Protein AF-0000000075240160 (afdb_homodimer)

Structure (mmCIF, N/CA/C/O backbone):
data_AF-0000000075240160-model_v1
#
loop_
_entity.id
_entity.type
_entity.pdbx_description
1 polymer 'Glycosyltransferase family 92 protein'
#
loop_
_atom_site.group_PDB
_atom_site.id
_atom_site.type_symbol
_atom_site.label_atom_id
_atom_site.label_alt_id
_atom_site.label_comp_id
_atom_site.label_asym_id
_atom_site.label_entity_id
_atom_site.label_seq_id
_atom_site.pdbx_PDB_ins_code
_atom_site.Cartn_x
_atom_site.Cartn_y
_atom_site.Cartn_z
_atom_site.occupancy
_atom_site.B_iso_or_equiv
_atom_site.auth_seq_id
_atom_site.auth_comp_id
_atom_site.auth_asym_id
_atom_site.auth_atom_id
_atom_site.pdbx_PDB_model_num
ATOM 1 N N . MET A 1 1 ? 2.281 50.344 26.359 1 21.11 1 MET A N 1
ATOM 2 C CA . MET A 1 1 ? 1.507 49.406 25.547 1 21.11 1 MET A CA 1
ATOM 3 C C . MET A 1 1 ? 1.684 49.688 24.062 1 21.11 1 MET A C 1
ATOM 5 O O . MET A 1 1 ? 1.026 50.594 23.516 1 21.11 1 MET A O 1
ATOM 9 N N . THR A 1 2 ? 2.992 49.781 23.562 1 32.53 2 THR A N 1
ATOM 10 C CA . THR A 1 2 ? 3.457 50.438 22.344 1 32.53 2 THR A CA 1
ATOM 11 C C . THR A 1 2 ? 2.729 49.875 21.125 1 32.53 2 THR A C 1
ATOM 13 O O . THR A 1 2 ? 2.338 48.719 21.094 1 32.53 2 THR A O 1
ATOM 16 N N . VAL A 1 3 ? 1.989 50.719 20.422 1 35.59 3 VAL A N 1
ATOM 17 C CA . VAL A 1 3 ? 1.329 50.531 19.141 1 35.59 3 VAL A CA 1
ATOM 18 C C . VAL A 1 3 ? 2.23 49.719 18.219 1 35.59 3 VAL A C 1
ATOM 20 O O . VAL A 1 3 ? 3.318 50.156 17.844 1 35.59 3 VAL A O 1
ATOM 23 N N . SER A 1 4 ? 2.377 48.438 18.391 1 40.69 4 SER A N 1
ATOM 24 C CA . SER A 1 4 ? 3.287 47.656 17.547 1 40.69 4 SER A CA 1
ATOM 25 C C . SER A 1 4 ? 3.217 48.125 16.094 1 40.69 4 SER A C 1
ATOM 27 O O . SER A 1 4 ? 2.131 48.406 15.586 1 40.69 4 SER A O 1
ATOM 29 N N . GLU A 1 5 ? 4.082 48.875 15.586 1 48.81 5 GLU A N 1
ATOM 30 C CA . GLU A 1 5 ? 4.285 49.219 14.18 1 48.81 5 GLU A CA 1
ATOM 31 C C . GLU A 1 5 ? 3.777 48.125 13.258 1 48.81 5 GLU A C 1
ATOM 33 O O . GLU A 1 5 ? 4.062 46.938 13.477 1 48.81 5 GLU A O 1
ATOM 38 N N . LYS A 1 6 ? 2.676 48.344 12.523 1 59.94 6 LYS A N 1
ATOM 39 C CA . LYS A 1 6 ? 1.872 47.5 11.656 1 59.94 6 LYS A CA 1
ATOM 40 C C . LYS A 1 6 ? 2.758 46.625 10.766 1 59.94 6 LYS A C 1
ATOM 42 O O . LYS A 1 6 ? 3.615 47.156 10.047 1 59.94 6 LYS A O 1
ATOM 47 N N . ASP A 1 7 ? 2.988 45.438 11.023 1 72.69 7 ASP A N 1
ATOM 48 C CA . ASP A 1 7 ? 3.648 44.469 10.133 1 72.69 7 ASP A CA 1
ATOM 49 C C . ASP A 1 7 ? 3.193 44.656 8.688 1 72.69 7 ASP A C 1
ATOM 51 O O . ASP A 1 7 ? 2.029 44.438 8.359 1 72.69 7 ASP A O 1
ATOM 55 N N . PRO A 1 8 ? 3.973 45.531 7.875 1 75.38 8 PRO A N 1
ATOM 56 C CA . PRO A 1 8 ? 3.578 45.844 6.5 1 75.38 8 PRO A CA 1
ATOM 57 C C . PRO A 1 8 ? 3.166 44.625 5.703 1 75.38 8 PRO A C 1
ATOM 59 O O . PRO A 1 8 ? 2.604 44.75 4.613 1 75.38 8 PRO A O 1
ATOM 62 N N . THR A 1 9 ? 3.467 43.562 6.203 1 82.81 9 THR A N 1
ATOM 63 C CA . THR A 1 9 ? 3.113 42.344 5.469 1 82.81 9 THR A CA 1
ATOM 64 C C . THR A 1 9 ? 1.707 41.906 5.836 1 82.81 9 THR A C 1
ATOM 66 O O . THR A 1 9 ? 1.184 40.938 5.238 1 82.81 9 THR A O 1
ATOM 69 N N . GLU A 1 10 ? 1.062 42.438 6.715 1 86.12 10 GLU A N 1
ATOM 70 C CA . GLU A 1 10 ? -0.274 42.031 7.148 1 86.12 10 GLU A CA 1
ATOM 71 C C . GLU A 1 10 ? -1.343 42.562 6.195 1 86.12 10 GLU A C 1
ATOM 73 O O . GLU A 1 10 ? -1.26 43.688 5.727 1 86.12 10 GLU A O 1
ATOM 78 N N . VAL A 1 11 ? -2.289 41.656 5.871 1 83.81 11 VAL A N 1
ATOM 79 C CA . VAL A 1 11 ? -3.41 42.062 5.023 1 83.81 11 VAL A CA 1
ATOM 80 C C . VAL A 1 11 ? -4.691 41.375 5.52 1 83.81 11 VAL A C 1
ATOM 82 O O . VAL A 1 11 ? -4.637 40.406 6.273 1 83.81 11 VAL A O 1
ATOM 85 N N . TYR A 1 12 ? -5.844 41.969 5.152 1 87.44 12 TYR A N 1
ATOM 86 C CA . TYR A 1 12 ? -7.141 41.375 5.477 1 87.44 12 TYR A CA 1
ATOM 87 C C . TYR A 1 12 ? -7.766 40.719 4.246 1 87.44 12 TYR A C 1
ATOM 89 O O . TYR A 1 12 ? -7.773 41.312 3.162 1 87.44 12 TYR A O 1
ATOM 97 N N . VAL A 1 13 ? -8.148 39.562 4.461 1 88.25 13 VAL A N 1
ATOM 98 C CA . VAL A 1 13 ? -8.648 38.812 3.322 1 88.25 13 VAL A CA 1
ATOM 99 C C . VAL A 1 13 ? -9.883 38 3.736 1 88.25 13 VAL A C 1
ATOM 101 O O . VAL A 1 13 ? -10.016 37.594 4.895 1 88.25 13 VAL A O 1
ATOM 104 N N . ASP A 1 14 ? -10.742 37.875 2.818 1 88.19 14 ASP A N 1
ATOM 105 C CA . ASP A 1 14 ? -11.891 37 3.012 1 88.19 14 ASP A CA 1
ATOM 106 C C . ASP A 1 14 ? -11.484 35.531 2.955 1 88.19 14 ASP A C 1
ATOM 108 O O . ASP A 1 14 ? -11 35.062 1.927 1 88.19 14 ASP A O 1
ATOM 112 N N . ILE A 1 15 ? -11.727 34.812 4.012 1 88.38 15 ILE A N 1
ATOM 113 C CA . ILE A 1 15 ? -11.305 33.406 4.09 1 88.38 15 ILE A CA 1
ATOM 114 C C . ILE A 1 15 ? -12.5 32.5 3.846 1 88.38 15 ILE A C 1
ATOM 116 O O . ILE A 1 15 ? -12.453 31.297 4.164 1 88.38 15 ILE A O 1
ATOM 120 N N . GLY A 1 16 ? -13.57 33.031 3.334 1 86.44 16 GLY A N 1
ATOM 121 C CA . GLY A 1 16 ? -14.766 32.25 3.018 1 86.44 16 GLY A CA 1
ATOM 122 C C . GLY A 1 16 ? -15.992 32.719 3.77 1 86.44 16 GLY A C 1
ATOM 123 O O . GLY A 1 16 ? -15.906 33.094 4.945 1 86.44 16 GLY A O 1
ATOM 124 N N . GLY A 1 17 ? -17.172 32.812 3.16 1 80.69 17 GLY A N 1
ATOM 125 C CA . GLY A 1 17 ? -18.453 33.156 3.758 1 80.69 17 GLY A CA 1
ATOM 126 C C . GLY A 1 17 ? -18.516 34.625 4.219 1 80.69 17 GLY A C 1
ATOM 127 O O . GLY A 1 17 ? -19.172 34.938 5.211 1 80.69 17 GLY A O 1
ATOM 128 N N . GLY A 1 18 ? -17.734 35.438 3.641 1 80.06 18 GLY A N 1
ATOM 129 C CA . GLY A 1 18 ? -17.719 36.844 4.016 1 80.06 18 GLY A CA 1
ATOM 130 C C . GLY A 1 18 ? -16.922 37.094 5.281 1 80.06 18 GLY A C 1
ATOM 131 O O . GLY A 1 18 ? -16.984 38.188 5.836 1 80.06 18 GLY A O 1
ATOM 132 N N . ARG A 1 19 ? -16.172 36.188 5.695 1 87.12 19 ARG A N 1
ATOM 133 C CA . ARG A 1 19 ? -15.359 36.344 6.902 1 87.12 19 ARG A CA 1
ATOM 134 C C . ARG A 1 19 ? -13.984 36.906 6.566 1 87.12 19 ARG A C 1
ATOM 136 O O . ARG A 1 19 ? -13.242 36.312 5.777 1 87.12 19 ARG A O 1
ATOM 143 N N . ILE A 1 20 ? -13.688 37.938 7.215 1 80.69 20 ILE A N 1
ATOM 144 C CA . ILE A 1 20 ? -12.43 38.625 6.965 1 80.69 20 ILE A CA 1
ATOM 145 C C . ILE A 1 20 ? -11.445 38.312 8.094 1 80.69 20 ILE A C 1
ATOM 147 O O . ILE A 1 20 ? -11.789 38.438 9.273 1 80.69 20 ILE A O 1
ATOM 151 N N . GLN A 1 21 ? -10.289 37.812 7.668 1 86.31 21 GLN A N 1
ATOM 152 C CA . GLN A 1 21 ? -9.234 37.5 8.625 1 86.31 21 GLN A CA 1
ATOM 153 C C . GLN A 1 21 ? -7.902 38.125 8.211 1 86.31 21 GLN A C 1
ATOM 155 O O . GLN A 1 21 ? -7.707 38.438 7.039 1 86.31 21 GLN A O 1
ATOM 160 N N . MET A 1 22 ? -7.117 38.281 9.18 1 85.12 22 MET A N 1
ATOM 161 C CA . MET A 1 22 ? -5.773 38.812 8.93 1 85.12 22 MET A CA 1
ATOM 162 C C . MET A 1 22 ? -4.895 37.75 8.266 1 85.12 22 MET A C 1
ATOM 164 O O . MET A 1 22 ? -4.922 36.594 8.656 1 85.12 22 MET A O 1
ATOM 168 N N . GLY A 1 23 ? -4.215 38.156 7.168 1 85.5 23 GLY A N 1
ATOM 169 C CA . GLY A 1 23 ? -3.213 37.344 6.484 1 85.5 23 GLY A CA 1
ATOM 170 C C . GLY A 1 23 ? -1.856 38.031 6.406 1 85.5 23 GLY A C 1
ATOM 171 O O . GLY A 1 23 ? -1.733 39.219 6.695 1 85.5 23 GLY A O 1
ATOM 172 N N . ARG A 1 24 ? -0.833 37.219 6.141 1 86.44 24 ARG A N 1
ATOM 173 C CA . ARG A 1 24 ? 0.522 37.75 6.031 1 86.44 24 ARG A CA 1
ATOM 174 C C . ARG A 1 24 ? 1.142 37.406 4.684 1 86.44 24 ARG A C 1
ATOM 176 O O . ARG A 1 24 ? 1.015 36.25 4.215 1 86.44 24 ARG A O 1
ATOM 183 N N . LEU A 1 25 ? 1.803 38.344 4.078 1 84.31 25 LEU A N 1
ATOM 184 C CA . LEU A 1 25 ? 2.584 38.188 2.857 1 84.31 25 LEU A CA 1
ATOM 185 C C . LEU A 1 25 ? 3.959 37.594 3.174 1 84.31 25 LEU A C 1
ATOM 187 O O . LEU A 1 25 ? 4.484 37.812 4.273 1 84.31 25 LEU A O 1
ATOM 191 N N . GLN A 1 26 ? 4.5 36.938 2.178 1 84.12 26 GLN A N 1
ATOM 192 C CA . GLN A 1 26 ? 5.875 36.5 2.32 1 84.12 26 GLN A CA 1
ATOM 193 C C . GLN A 1 26 ? 6.863 37.625 2.166 1 84.12 26 GLN A C 1
ATOM 195 O O . GLN A 1 26 ? 6.832 38.344 1.165 1 84.12 26 GLN A O 1
ATOM 200 N N . SER A 1 27 ? 7.629 38 3.096 1 77 27 SER A N 1
ATOM 201 C CA . SER A 1 27 ? 8.469 39.188 3.154 1 77 27 SER A CA 1
ATOM 202 C C . SER A 1 27 ? 9.547 39.156 2.072 1 77 27 SER A C 1
ATOM 204 O O . SER A 1 27 ? 9.906 40.219 1.524 1 77 27 SER A O 1
ATOM 206 N N . SER A 1 28 ? 10.062 38.094 1.767 1 66.62 28 SER A N 1
ATOM 207 C CA . SER A 1 28 ? 11.289 38.062 0.975 1 66.62 28 SER A CA 1
ATOM 208 C C . SER A 1 28 ? 10.977 37.906 -0.51 1 66.62 28 SER A C 1
ATOM 210 O O . SER A 1 28 ? 11.883 37.969 -1.346 1 66.62 28 SER A O 1
ATOM 212 N N . VAL A 1 29 ? 9.773 37.844 -0.852 1 67.25 29 VAL A N 1
ATOM 213 C CA . VAL A 1 29 ? 9.5 37.562 -2.258 1 67.25 29 VAL A CA 1
ATOM 214 C C . VAL A 1 29 ? 8.375 38.469 -2.758 1 67.25 29 VAL A C 1
ATOM 216 O O . VAL A 1 29 ? 7.496 38.844 -1.988 1 67.25 29 VAL A O 1
ATOM 219 N N . ASN A 1 30 ? 8.734 39.031 -3.885 1 66 30 ASN A N 1
ATOM 220 C CA . ASN A 1 30 ? 7.594 39.688 -4.516 1 66 30 ASN A CA 1
ATOM 221 C C . ASN A 1 30 ? 6.367 38.781 -4.539 1 66 30 ASN A C 1
ATOM 223 O O . ASN A 1 30 ? 6.414 37.688 -5.086 1 66 30 ASN A O 1
ATOM 227 N N . TYR A 1 31 ? 5.531 39.062 -3.631 1 65.56 31 TYR A N 1
ATOM 228 C CA . TYR A 1 31 ? 4.281 38.312 -3.529 1 65.56 31 TYR A CA 1
ATOM 229 C C . TYR A 1 31 ? 3.574 38.25 -4.879 1 65.56 31 TYR A C 1
ATOM 231 O O . TYR A 1 31 ? 3.301 39.281 -5.492 1 65.56 31 TYR A O 1
ATOM 239 N N . THR A 1 32 ? 3.527 37.062 -5.379 1 70.25 32 THR A N 1
ATOM 240 C CA . THR A 1 32 ? 2.709 36.844 -6.566 1 70.25 32 THR A CA 1
ATOM 241 C C . THR A 1 32 ? 1.295 36.438 -6.18 1 70.25 32 THR A C 1
ATOM 243 O O . THR A 1 32 ? 1.113 35.469 -5.43 1 70.25 32 THR A O 1
ATOM 246 N N . ARG A 1 33 ? 0.366 37.219 -6.586 1 73.5 33 ARG A N 1
ATOM 247 C CA . ARG A 1 33 ? -1.022 36.812 -6.395 1 73.5 33 ARG A CA 1
ATOM 248 C C . ARG A 1 33 ? -1.332 35.531 -7.172 1 73.5 33 ARG A C 1
ATOM 250 O O . ARG A 1 33 ? -0.874 35.344 -8.305 1 73.5 33 ARG A O 1
ATOM 257 N N . ALA A 1 34 ? -1.938 34.656 -6.348 1 75.5 34 ALA A N 1
ATOM 258 C CA . ALA A 1 34 ? -2.322 33.406 -7.008 1 75.5 34 ALA A CA 1
ATOM 259 C C . ALA A 1 34 ? -3.352 33.656 -8.102 1 75.5 34 ALA A C 1
ATOM 261 O O . ALA A 1 34 ? -4.262 34.469 -7.934 1 75.5 34 ALA A O 1
ATOM 262 N N . GLU A 1 35 ? -3.061 33.125 -9.367 1 64 35 GLU A N 1
ATOM 263 C CA . GLU A 1 35 ? -4.059 33.219 -10.43 1 64 35 GLU A CA 1
ATOM 264 C C . GLU A 1 35 ? -5.23 32.281 -10.164 1 64 35 GLU A C 1
ATOM 266 O O . GLU A 1 35 ? -5.055 31.203 -9.594 1 64 35 GLU A O 1
ATOM 271 N N . GLU A 1 36 ? -6.48 32.812 -10.516 1 57.38 36 GLU A N 1
ATOM 272 C CA . GLU A 1 36 ? -7.652 31.938 -10.43 1 57.38 36 GLU A CA 1
ATOM 273 C C . GLU A 1 36 ? -7.543 30.766 -11.398 1 57.38 36 GLU A C 1
ATOM 275 O O . GLU A 1 36 ? -7.141 30.938 -12.547 1 57.38 36 GLU A O 1
ATOM 280 N N . GLU A 1 37 ? -7.453 29.609 -10.969 1 53.53 37 GLU A N 1
ATOM 281 C CA . GLU A 1 37 ? -7.441 28.469 -11.867 1 53.53 37 GLU A CA 1
ATOM 282 C C . GLU A 1 37 ? -8.711 28.406 -12.711 1 53.53 37 GLU A C 1
ATOM 284 O O . GLU A 1 37 ? -9.82 28.469 -12.172 1 53.53 37 GLU A O 1
ATOM 289 N N . ASN A 1 38 ? -8.758 28.781 -13.961 1 52.5 38 ASN A N 1
ATOM 290 C CA . ASN A 1 38 ? -9.891 28.469 -14.82 1 52.5 38 ASN A CA 1
ATOM 291 C C . ASN A 1 38 ? -10.086 26.969 -14.977 1 52.5 38 ASN A C 1
ATOM 293 O O . ASN A 1 38 ? -9.508 26.344 -15.875 1 52.5 38 ASN A O 1
ATOM 297 N N . PRO A 1 39 ? -10.375 26.203 -13.945 1 59.25 39 PRO A N 1
ATOM 298 C CA . PRO A 1 39 ? -10.227 24.797 -14.336 1 59.25 39 PRO A CA 1
ATOM 299 C C . PRO A 1 39 ? -11.484 24.234 -15 1 59.25 39 PRO A C 1
ATOM 301 O O . PRO A 1 39 ? -12.594 24.672 -14.703 1 59.25 39 PRO A O 1
ATOM 304 N N . LYS A 1 40 ? -11.562 23.734 -16.266 1 61.66 40 LYS A N 1
ATOM 305 C CA . LYS A 1 40 ? -12.625 22.984 -16.922 1 61.66 40 LYS A CA 1
ATOM 306 C C . LYS A 1 40 ? -13.43 22.172 -15.906 1 61.66 40 LYS A C 1
ATOM 308 O O . LYS A 1 40 ? -14.625 21.953 -16.094 1 61.66 40 LYS A O 1
ATOM 313 N N . PHE A 1 41 ? -12.844 21.844 -14.75 1 73.12 41 PHE A N 1
ATOM 314 C CA . PHE A 1 41 ? -13.516 21.125 -13.68 1 73.12 41 PHE A CA 1
ATOM 315 C C . PHE A 1 41 ? -13.266 21.781 -12.336 1 73.12 41 PHE A C 1
ATOM 317 O O . PHE A 1 41 ? -12.117 21.953 -11.922 1 73.12 41 PHE A O 1
ATOM 324 N N . LEU A 1 42 ? -14.391 22.328 -11.773 1 82.5 42 LEU A N 1
ATOM 325 C CA . LEU A 1 42 ? -14.305 22.922 -10.445 1 82.5 42 LEU A CA 1
ATOM 326 C C . LEU A 1 42 ? -14.453 21.875 -9.359 1 82.5 42 LEU A C 1
ATOM 328 O O . LEU A 1 42 ? -15.562 21.375 -9.117 1 82.5 42 LEU A O 1
ATOM 332 N N . MET A 1 43 ? -13.438 21.594 -8.719 1 88.06 43 MET A N 1
ATOM 333 C CA . MET A 1 43 ? -13.484 20.609 -7.637 1 88.06 43 MET A CA 1
ATOM 334 C C . MET A 1 43 ? -13.938 21.266 -6.336 1 88.06 43 MET A C 1
ATOM 336 O O . MET A 1 43 ? -13.359 22.266 -5.898 1 88.06 43 MET A O 1
ATOM 340 N N . ASN A 1 44 ? -15.008 20.75 -5.789 1 92.75 44 ASN A N 1
ATOM 341 C CA . ASN A 1 44 ? -15.516 21.188 -4.492 1 92.75 44 ASN A CA 1
ATOM 342 C C . ASN A 1 44 ? -16.016 20.016 -3.662 1 92.75 44 ASN A C 1
ATOM 344 O O . ASN A 1 44 ? -15.688 18.859 -3.955 1 92.75 44 ASN A O 1
ATOM 348 N N . SER A 1 45 ? -16.766 20.312 -2.639 1 94 45 SER A N 1
ATOM 349 C CA . SER A 1 45 ? -17.156 19.297 -1.664 1 94 45 SER A CA 1
ATOM 350 C C . SER A 1 45 ? -18.188 18.344 -2.248 1 94 45 SER A C 1
ATOM 352 O O . SER A 1 45 ? -18.391 17.25 -1.708 1 94 45 SER A O 1
ATOM 354 N N . THR A 1 46 ? -18.766 18.609 -3.381 1 92.44 46 THR A N 1
ATOM 355 C CA . THR A 1 46 ? -19.891 17.781 -3.844 1 92.44 46 THR A CA 1
ATOM 356 C C . THR A 1 46 ? -19.578 17.188 -5.219 1 92.44 46 THR A C 1
ATOM 358 O O . THR A 1 46 ? -20.344 16.359 -5.719 1 92.44 46 THR A O 1
ATOM 361 N N . THR A 1 47 ? -18.531 17.609 -5.816 1 92.12 47 THR A N 1
ATOM 362 C CA . THR A 1 47 ? -18.297 17.172 -7.188 1 92.12 47 THR A CA 1
ATOM 363 C C . THR A 1 47 ? -17.25 16.047 -7.223 1 92.12 47 THR A C 1
ATOM 365 O O . THR A 1 47 ? -16.375 15.992 -6.367 1 92.12 47 THR A O 1
ATOM 368 N N . CYS A 1 48 ? -17.469 15.203 -8.188 1 91.88 48 CYS A N 1
ATOM 369 C CA . CYS A 1 48 ? -16.516 14.148 -8.508 1 91.88 48 CYS A CA 1
ATOM 370 C C . CYS A 1 48 ? -16.062 14.234 -9.961 1 91.88 48 CYS A C 1
ATOM 372 O O . CYS A 1 48 ? -16.891 14.328 -10.867 1 91.88 48 CYS A O 1
ATOM 374 N N . ARG A 1 49 ? -14.797 14.219 -10.141 1 89.56 49 ARG A N 1
ATOM 375 C CA . ARG A 1 49 ? -14.266 14.203 -11.5 1 89.56 49 ARG A CA 1
ATOM 376 C C . ARG A 1 49 ? -14.484 12.844 -12.148 1 89.56 49 ARG A C 1
ATOM 378 O O . ARG A 1 49 ? -14.305 11.805 -11.516 1 89.56 49 ARG A O 1
ATOM 385 N N . VAL A 1 50 ? -14.938 12.906 -13.43 1 92 50 VAL A N 1
ATOM 386 C CA . VAL A 1 50 ? -15.031 11.695 -14.242 1 92 50 VAL A CA 1
ATOM 387 C C . VAL A 1 50 ? -13.836 11.617 -15.188 1 92 50 VAL A C 1
ATOM 389 O O . VAL A 1 50 ? -13.602 12.539 -15.977 1 92 50 VAL A O 1
ATOM 392 N N . GLU A 1 51 ? -13.055 10.617 -15.07 1 90.69 51 GLU A N 1
ATOM 393 C CA . GLU A 1 51 ? -11.883 10.383 -15.898 1 90.69 51 GLU A CA 1
ATOM 394 C C . GLU A 1 51 ? -12.211 9.469 -17.078 1 90.69 51 GLU A C 1
ATOM 396 O O . GLU A 1 51 ? -13.25 8.812 -17.094 1 90.69 51 GLU A O 1
ATOM 401 N N . PRO A 1 52 ? -11.336 9.367 -18 1 89.62 52 PRO A N 1
ATOM 402 C CA . PRO A 1 52 ? -11.609 8.516 -19.172 1 89.62 52 PRO A CA 1
ATOM 403 C C . PRO A 1 52 ? -11.875 7.062 -18.781 1 89.62 52 PRO A C 1
ATOM 405 O O . PRO A 1 52 ? -12.758 6.414 -19.359 1 89.62 52 PRO A O 1
ATOM 408 N N . TRP A 1 53 ? -11.234 6.594 -17.734 1 93.44 53 TRP A N 1
ATOM 409 C CA . TRP A 1 53 ? -11.328 5.168 -17.422 1 93.44 53 TRP A CA 1
ATOM 410 C C . TRP A 1 53 ? -12.648 4.84 -16.75 1 93.44 53 TRP A C 1
ATOM 412 O O . TRP A 1 53 ? -13.078 3.684 -16.719 1 93.44 53 TRP A O 1
ATOM 422 N N . ASN A 1 54 ? -13.289 5.777 -16.109 1 95.94 54 ASN A N 1
ATOM 423 C CA . ASN A 1 54 ? -14.57 5.496 -15.453 1 95.94 54 ASN A CA 1
ATOM 424 C C . ASN A 1 54 ? -15.711 6.285 -16.078 1 95.94 54 ASN A C 1
ATOM 426 O O . ASN A 1 54 ? -16.672 6.645 -15.406 1 95.94 54 ASN A O 1
ATOM 430 N N . ASN A 1 55 ? -15.617 6.605 -17.391 1 96.31 55 ASN A N 1
ATOM 431 C CA . ASN A 1 55 ? -16.625 7.34 -18.125 1 96.31 55 ASN A CA 1
ATOM 432 C C . ASN A 1 55 ? -17.375 6.434 -19.109 1 96.31 55 ASN A C 1
ATOM 434 O O . ASN A 1 55 ? -17.641 6.824 -20.25 1 96.31 55 ASN A O 1
ATOM 438 N N . VAL A 1 56 ? -17.594 5.211 -18.781 1 96.88 56 VAL A N 1
ATOM 439 C CA . VAL A 1 56 ? -18.281 4.254 -19.656 1 96.88 56 VAL A CA 1
ATOM 440 C C . VAL A 1 56 ? -19.359 3.512 -18.859 1 96.88 56 VAL A C 1
ATOM 442 O O . VAL A 1 56 ? -19.125 3.098 -17.719 1 96.88 56 VAL A O 1
ATOM 445 N N . HIS A 1 57 ? -20.516 3.469 -19.438 1 97.5 57 HIS A N 1
ATOM 446 C CA . HIS A 1 57 ? -21.562 2.566 -18.984 1 97.5 57 HIS A CA 1
ATOM 447 C C . HIS A 1 57 ? -21.625 1.313 -19.859 1 97.5 57 HIS A C 1
ATOM 449 O O . HIS A 1 57 ? -21.75 1.406 -21.078 1 97.5 57 HIS A O 1
ATOM 455 N N . SER A 1 58 ? -21.453 0.191 -19.203 1 97.75 58 SER A N 1
ATOM 456 C CA . SER A 1 58 ? -21.516 -1.075 -19.922 1 97.75 58 SER A CA 1
ATOM 457 C C . SER A 1 58 ? -22.156 -2.166 -19.078 1 97.75 58 SER A C 1
ATOM 459 O O . SER A 1 58 ? -21.906 -2.244 -17.875 1 97.75 58 SER A O 1
ATOM 461 N N . ASP A 1 59 ? -22.953 -2.984 -19.703 1 97.44 59 ASP A N 1
ATOM 462 C CA . ASP A 1 59 ? -23.531 -4.164 -19.078 1 97.44 59 ASP A CA 1
ATOM 463 C C . ASP A 1 59 ? -23.031 -5.445 -19.719 1 97.44 59 ASP A C 1
ATOM 465 O O . ASP A 1 59 ? -23.641 -6.504 -19.594 1 97.44 59 ASP A O 1
ATOM 469 N N . GLN A 1 60 ? -21.969 -5.332 -20.406 1 95.69 60 GLN A N 1
ATOM 470 C CA . GLN A 1 60 ? -21.406 -6.477 -21.109 1 95.69 60 GLN A CA 1
ATOM 471 C C . GLN A 1 60 ? -20.453 -7.266 -20.203 1 95.69 60 GLN A C 1
ATOM 473 O O . GLN A 1 60 ? -19.656 -6.684 -19.469 1 95.69 60 GLN A O 1
ATOM 478 N N . LEU A 1 61 ? -20.609 -8.609 -20.25 1 95.31 61 LEU A N 1
ATOM 479 C CA . LEU A 1 61 ? -19.734 -9.523 -19.531 1 95.31 61 LEU A CA 1
ATOM 480 C C . LEU A 1 61 ? -18.875 -10.336 -20.5 1 95.31 61 LEU A C 1
ATOM 482 O O . LEU A 1 61 ? -19.312 -10.633 -21.609 1 95.31 61 LEU A O 1
ATOM 486 N N . PRO A 1 62 ? -17.766 -10.648 -19.984 1 92.5 62 PRO A N 1
ATOM 487 C CA . PRO A 1 62 ? -16.938 -11.492 -20.859 1 92.5 62 PRO A CA 1
ATOM 488 C C . PRO A 1 62 ? -17.438 -12.938 -20.922 1 92.5 62 PRO A C 1
ATOM 490 O O . PRO A 1 62 ? -17.594 -13.586 -19.875 1 92.5 62 PRO A O 1
ATOM 493 N N . TYR A 1 63 ? -17.688 -13.477 -22.094 1 91.38 63 TYR A N 1
ATOM 494 C CA . TYR A 1 63 ? -18 -14.867 -22.406 1 91.38 63 TYR A CA 1
ATOM 495 C C . TYR A 1 63 ? -19.141 -15.375 -21.516 1 91.38 63 TYR A C 1
ATOM 497 O O . TYR A 1 63 ? -19.016 -16.422 -20.875 1 91.38 63 TYR A O 1
ATOM 505 N N . PRO A 1 64 ? -20.234 -14.789 -21.484 1 93.19 64 PRO A N 1
ATOM 506 C CA . PRO A 1 64 ? -21.312 -15.164 -20.562 1 93.19 64 PRO A CA 1
ATOM 507 C C . PRO A 1 64 ? -21.766 -16.609 -20.766 1 93.19 64 PRO A C 1
ATOM 509 O O . PRO A 1 64 ? -22.062 -17.312 -19.781 1 93.19 64 PRO A O 1
ATOM 512 N N . GLU A 1 65 ? -21.828 -17.078 -21.984 1 92.94 65 GLU A N 1
ATOM 513 C CA . GLU A 1 65 ? -22.281 -18.453 -22.25 1 92.94 65 GLU A CA 1
ATOM 514 C C . GLU A 1 65 ? -21.297 -19.469 -21.688 1 92.94 65 GLU A C 1
ATOM 516 O O . GLU A 1 65 ? -21.703 -20.484 -21.109 1 92.94 65 GLU A O 1
ATOM 521 N N . LEU A 1 66 ? -20.047 -19.172 -21.812 1 93 66 LEU A N 1
ATOM 522 C CA . LEU A 1 66 ? -19.031 -20.062 -21.266 1 93 66 LEU A CA 1
ATOM 523 C C . LEU A 1 66 ? -19.094 -20.094 -19.75 1 93 66 LEU A C 1
ATOM 525 O O . LEU A 1 66 ? -18.969 -21.172 -19.141 1 93 66 LEU A O 1
ATOM 529 N N . HIS A 1 67 ? -19.266 -18.953 -19.203 1 94.94 67 HIS A N 1
ATOM 530 C CA . HIS A 1 67 ? -19.359 -18.875 -17.75 1 94.94 67 HIS A CA 1
ATOM 531 C C . HIS A 1 67 ? -20.531 -19.703 -17.234 1 94.94 67 HIS A C 1
ATOM 533 O O . HIS A 1 67 ? -20.391 -20.469 -16.281 1 94.94 67 HIS A O 1
ATOM 539 N N . GLU A 1 68 ? -21.625 -19.578 -17.906 1 94.75 68 GLU A N 1
ATOM 540 C CA . GLU A 1 68 ? -22.812 -20.359 -17.531 1 94.75 68 GLU A CA 1
ATOM 541 C C . GLU A 1 68 ? -22.547 -21.844 -17.656 1 94.75 68 GLU A C 1
ATOM 543 O O . GLU A 1 68 ? -22.953 -22.641 -16.797 1 94.75 68 GLU A O 1
ATOM 548 N N . TYR A 1 69 ? -21.938 -22.172 -18.703 1 94.25 69 TYR A N 1
ATOM 549 C CA . TYR A 1 69 ? -21.578 -23.562 -18.922 1 94.25 69 TYR A CA 1
ATOM 550 C C . TYR A 1 69 ? -20.719 -24.094 -17.781 1 94.25 69 TYR A C 1
ATOM 552 O O . TYR A 1 69 ? -20.984 -25.156 -17.234 1 94.25 69 TYR A O 1
ATOM 560 N N . TRP A 1 70 ? -19.688 -23.375 -17.406 1 94.94 70 TRP A N 1
ATOM 561 C CA . TRP A 1 70 ? -18.766 -23.797 -16.359 1 94.94 70 TRP A CA 1
ATOM 562 C C . TRP A 1 70 ? -19.438 -23.797 -14.992 1 94.94 70 TRP A C 1
ATOM 564 O O . TRP A 1 70 ? -19.141 -24.641 -14.148 1 94.94 70 TRP A O 1
ATOM 574 N N . ILE A 1 71 ? -20.312 -22.875 -14.766 1 95.69 71 ILE A N 1
ATOM 575 C CA . ILE A 1 71 ? -21.078 -22.859 -13.523 1 95.69 71 ILE A CA 1
ATOM 576 C C . ILE A 1 71 ? -21.906 -24.125 -13.398 1 95.69 71 ILE A C 1
ATOM 578 O O . ILE A 1 71 ? -21.906 -24.797 -12.359 1 95.69 71 ILE A O 1
ATOM 582 N N . LYS A 1 72 ? -22.562 -24.484 -14.438 1 95.19 72 LYS A N 1
ATOM 583 C CA . LYS A 1 72 ? -23.391 -25.688 -14.445 1 95.19 72 LYS A CA 1
ATOM 584 C C . LYS A 1 72 ? -22.562 -26.938 -14.234 1 95.19 72 LYS A C 1
ATOM 586 O O . LYS A 1 72 ? -23 -27.906 -13.609 1 95.19 72 LYS A O 1
ATOM 591 N N . ALA A 1 73 ? -21.344 -26.906 -14.727 1 94.06 73 ALA A N 1
ATOM 592 C CA . ALA A 1 73 ? -20.453 -28.047 -14.633 1 94.06 73 ALA A CA 1
ATOM 593 C C . ALA A 1 73 ? -19.688 -28.047 -13.312 1 94.06 73 ALA A C 1
ATOM 595 O O . ALA A 1 73 ? -18.859 -28.922 -13.062 1 94.06 73 ALA A O 1
ATOM 596 N N . ASN A 1 74 ? -19.828 -27.016 -12.4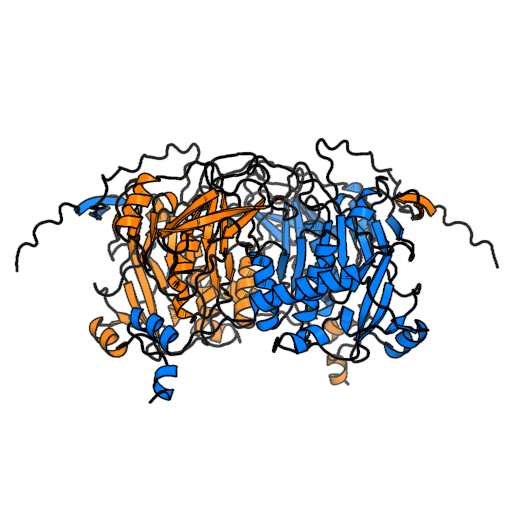14 1 93.19 74 ASN A N 1
ATOM 597 C CA . ASN A 1 74 ? -19.188 -26.875 -11.117 1 93.19 74 ASN A CA 1
ATOM 598 C C . ASN A 1 74 ? -17.656 -26.781 -11.258 1 93.19 74 ASN A C 1
ATOM 600 O O . ASN A 1 74 ? -16.922 -27.328 -10.445 1 93.19 74 ASN A O 1
ATOM 604 N N . ILE A 1 75 ? -17.328 -26.109 -12.359 1 90.31 75 ILE A N 1
ATOM 605 C CA . ILE A 1 75 ? -15.898 -25.891 -12.578 1 90.31 75 ILE A CA 1
ATOM 606 C C . ILE A 1 75 ? -15.367 -24.891 -11.547 1 90.31 75 ILE A C 1
ATOM 608 O O . ILE A 1 75 ? -15.875 -23.766 -11.453 1 90.31 75 ILE A O 1
ATOM 612 N N . SER A 1 76 ? -14.32 -25.25 -10.812 1 86.75 76 SER A N 1
ATOM 613 C CA . SER A 1 76 ? -13.609 -24.438 -9.836 1 86.75 76 SER A CA 1
ATOM 614 C C . SER A 1 76 ? -14.43 -24.25 -8.562 1 86.75 76 SER A C 1
ATOM 616 O O . SER A 1 76 ? -14.133 -23.375 -7.75 1 86.75 76 SER A O 1
ATOM 618 N N . ARG A 1 77 ? -15.422 -25.047 -8.375 1 88.06 77 ARG A N 1
ATOM 619 C CA . ARG A 1 77 ? -16.188 -24.984 -7.129 1 88.06 77 ARG A CA 1
ATOM 620 C C . ARG A 1 77 ? -15.414 -25.641 -5.984 1 88.06 77 ARG A C 1
ATOM 622 O O . ARG A 1 77 ? -14.969 -26.781 -6.105 1 88.06 77 ARG A O 1
ATOM 629 N N . LYS A 1 78 ? -15.281 -24.984 -4.844 1 79.69 78 LYS A N 1
ATOM 630 C CA . LYS A 1 78 ? -14.578 -25.562 -3.697 1 79.69 78 LYS A CA 1
ATOM 631 C C . LYS A 1 78 ? -15.469 -25.578 -2.459 1 79.69 78 LYS A C 1
ATOM 633 O O . LYS A 1 78 ? -15.555 -26.594 -1.77 1 79.69 78 LYS A O 1
ATOM 638 N N . ASP A 1 79 ? -16.203 -24.531 -2.156 1 79.44 79 ASP A N 1
ATOM 639 C CA . ASP A 1 79 ? -17.125 -24.422 -1.03 1 79.44 79 ASP A CA 1
ATOM 640 C C . ASP A 1 79 ? -16.406 -24.656 0.295 1 79.44 79 ASP A C 1
ATOM 642 O O . ASP A 1 79 ? -16.828 -25.484 1.106 1 79.44 79 ASP A O 1
ATOM 646 N N . TYR A 1 80 ? -15.344 -23.922 0.513 1 77.81 80 TYR A N 1
ATOM 647 C CA . TYR A 1 80 ? -14.5 -24.188 1.669 1 77.81 80 TYR A CA 1
ATOM 648 C C . TYR A 1 80 ? -15.094 -23.594 2.936 1 77.81 80 TYR A C 1
ATOM 650 O O . TYR A 1 80 ? -14.828 -24.062 4.043 1 77.81 80 TYR A O 1
ATOM 658 N N . LEU A 1 81 ? -15.953 -22.531 2.807 1 79.69 81 LEU A N 1
ATOM 659 C CA . LEU A 1 81 ? -16.312 -21.766 3.994 1 79.69 81 LEU A CA 1
ATOM 660 C C . LEU A 1 81 ? -17.828 -21.781 4.203 1 79.69 81 LEU A C 1
ATOM 662 O O . LEU A 1 81 ? -18.578 -22.172 3.311 1 79.69 81 LEU A O 1
ATOM 666 N N . PHE A 1 82 ? -18.219 -21.391 5.547 1 71.06 82 PHE A N 1
ATOM 667 C CA . PHE A 1 82 ? -19.625 -21.344 5.934 1 71.06 82 PHE A CA 1
ATOM 668 C C . PHE A 1 82 ? -20.141 -19.906 5.969 1 71.06 82 PHE A C 1
ATOM 670 O O . PHE A 1 82 ? -21.328 -19.672 6.18 1 71.06 82 PHE A O 1
ATOM 677 N N . HIS A 1 83 ? -19.547 -18.969 5.441 1 71.5 83 HIS A N 1
ATOM 678 C CA . HIS A 1 83 ? -20.094 -17.625 5.547 1 71.5 83 HIS A CA 1
ATOM 679 C C . HIS A 1 83 ? -20.531 -17.109 4.188 1 71.5 83 HIS A C 1
ATOM 681 O O . HIS A 1 83 ? -19.953 -17.469 3.16 1 71.5 83 HIS A O 1
ATOM 687 N N . THR A 1 84 ? -21.672 -16.172 4.289 1 69.31 84 THR A N 1
ATOM 688 C CA . THR A 1 84 ? -22.422 -15.914 3.07 1 69.31 84 THR A CA 1
ATOM 689 C C . THR A 1 84 ? -22.281 -14.453 2.656 1 69.31 84 THR A C 1
ATOM 691 O O . THR A 1 84 ? -22.844 -14.031 1.638 1 69.31 84 THR A O 1
ATOM 694 N N . GLN A 1 85 ? -21.516 -13.703 3.354 1 85.19 85 GLN A N 1
ATOM 695 C CA . GLN A 1 85 ? -21.469 -12.32 2.896 1 85.19 85 GLN A CA 1
ATOM 696 C C . GLN A 1 85 ? -20.406 -12.133 1.819 1 85.19 85 GLN A C 1
ATOM 698 O O . GLN A 1 85 ? -19.25 -12.547 1.993 1 85.19 85 GLN A O 1
ATOM 703 N N . PRO A 1 86 ? -20.859 -11.5 0.685 1 92.62 86 PRO A N 1
ATOM 704 C CA . PRO A 1 86 ? -19.891 -11.297 -0.396 1 92.62 86 PRO A CA 1
ATOM 705 C C . PRO A 1 86 ? -18.953 -10.125 -0.139 1 92.62 86 PRO A C 1
ATOM 707 O O . PRO A 1 86 ? -18.969 -9.133 -0.874 1 92.62 86 PRO A O 1
ATOM 710 N N . SER A 1 87 ? -18.062 -10.305 0.796 1 92.56 87 SER A N 1
ATOM 711 C CA . SER A 1 87 ? -17.141 -9.25 1.185 1 92.56 87 SER A CA 1
ATOM 712 C C . SER A 1 87 ? -16.094 -8.992 0.093 1 92.56 87 SER A C 1
ATOM 714 O O . SER A 1 87 ? -15.328 -9.891 -0.256 1 92.56 87 SER A O 1
ATOM 716 N N . PRO A 1 88 ? -16.078 -7.75 -0.449 1 96.56 88 PRO A N 1
ATOM 717 C CA . PRO A 1 88 ? -15.125 -7.492 -1.535 1 96.56 88 PRO A CA 1
ATOM 718 C C . PRO A 1 88 ? -13.68 -7.379 -1.045 1 96.56 88 PRO A C 1
ATOM 720 O O . PRO A 1 88 ? -13.43 -6.777 0 1 96.56 88 PRO A O 1
ATOM 723 N N . LEU A 1 89 ? -12.797 -7.984 -1.778 1 97 89 LEU A N 1
ATOM 724 C CA . LEU A 1 89 ? -11.367 -7.895 -1.515 1 97 89 LEU A CA 1
ATOM 725 C C . LEU A 1 89 ? -10.719 -6.84 -2.402 1 97 89 LEU A C 1
ATOM 727 O O . LEU A 1 89 ? -9.953 -6.004 -1.919 1 97 89 LEU A O 1
ATOM 731 N N . ALA A 1 90 ? -11 -6.816 -3.682 1 98.38 90 ALA A N 1
ATOM 732 C CA . ALA A 1 90 ? -10.445 -5.875 -4.652 1 98.38 90 ALA A CA 1
ATOM 733 C C . ALA A 1 90 ? -11.32 -5.797 -5.898 1 98.38 90 ALA A C 1
ATOM 735 O O . ALA A 1 90 ? -12.242 -6.594 -6.07 1 98.38 90 ALA A O 1
ATOM 736 N N . ALA A 1 91 ? -11.047 -4.82 -6.734 1 98.81 91 ALA A N 1
ATOM 737 C CA . ALA A 1 91 ? -11.797 -4.645 -7.973 1 98.81 91 ALA A CA 1
ATOM 738 C C . ALA A 1 91 ? -10.914 -4.059 -9.07 1 98.81 91 ALA A C 1
ATOM 740 O O . ALA A 1 91 ? -10.055 -3.213 -8.805 1 98.81 91 ALA A O 1
ATOM 741 N N . TYR A 1 92 ? -11.156 -4.457 -10.297 1 98.38 92 TYR A N 1
ATOM 742 C CA . TYR A 1 92 ? -10.375 -4.051 -11.461 1 98.38 92 TYR A CA 1
ATOM 743 C C . TYR A 1 92 ? -11.281 -3.74 -12.641 1 98.38 92 TYR A C 1
ATOM 745 O O . TYR A 1 92 ? -12.133 -4.551 -13.008 1 98.38 92 TYR A O 1
ATOM 753 N N . VAL A 1 93 ? -11.047 -2.643 -13.273 1 98.31 93 VAL A N 1
ATOM 754 C CA . VAL A 1 93 ? -11.859 -2.285 -14.43 1 98.31 93 VAL A CA 1
ATOM 755 C C . VAL A 1 93 ? -11.125 -2.66 -15.711 1 98.31 93 VAL A C 1
ATOM 757 O O . VAL A 1 93 ? -9.922 -2.426 -15.836 1 98.31 93 VAL A O 1
ATOM 760 N N . HIS A 1 94 ? -11.789 -3.277 -16.516 1 96.44 94 HIS A N 1
ATOM 761 C CA . HIS A 1 94 ? -11.414 -3.594 -17.891 1 96.44 94 HIS A CA 1
ATOM 762 C C . HIS A 1 94 ? -12.273 -2.832 -18.891 1 96.44 94 HIS A C 1
ATOM 764 O O . HIS A 1 94 ? -13.156 -2.064 -18.5 1 96.44 94 HIS A O 1
ATOM 770 N N . PRO A 1 95 ? -12.039 -2.908 -20.172 1 94 95 PRO A N 1
ATOM 771 C CA . PRO A 1 95 ? -12.742 -2.068 -21.141 1 94 95 PRO A CA 1
ATOM 772 C C . PRO A 1 95 ? -14.258 -2.221 -21.062 1 94 95 PRO A C 1
ATOM 774 O O . PRO A 1 95 ? -14.984 -1.229 -21.141 1 94 95 PRO A O 1
ATOM 777 N N . GLU A 1 96 ? -14.703 -3.475 -20.797 1 94.81 96 GLU A N 1
ATOM 778 C CA . GLU A 1 96 ? -16.156 -3.662 -20.922 1 94.81 96 GLU A CA 1
ATOM 779 C C . GLU A 1 96 ? -16.766 -4.074 -19.594 1 94.81 96 GLU A C 1
ATOM 781 O O . GLU A 1 96 ? -18 -4.152 -19.469 1 94.81 96 GLU A O 1
ATOM 786 N N . HIS A 1 97 ? -15.922 -4.34 -18.609 1 98 97 HIS A N 1
ATOM 787 C CA . HIS A 1 97 ? -16.469 -4.859 -17.344 1 98 97 HIS A CA 1
ATOM 788 C C . HIS A 1 97 ? -15.531 -4.543 -16.188 1 98 97 HIS A C 1
ATOM 790 O O . HIS A 1 97 ? -14.438 -4.012 -16.375 1 98 97 HIS A O 1
ATOM 796 N N . ILE A 1 98 ? -16.047 -4.758 -14.977 1 98.56 98 ILE A N 1
ATOM 797 C CA . ILE A 1 98 ? -15.273 -4.703 -13.734 1 98.56 98 ILE A CA 1
ATOM 798 C C . ILE A 1 98 ? -15.227 -6.09 -13.102 1 98.56 98 ILE A C 1
ATOM 800 O O . ILE A 1 98 ? -16.25 -6.785 -13.023 1 98.56 98 ILE A O 1
ATOM 804 N N . THR A 1 99 ? -14.109 -6.531 -12.742 1 98.62 99 THR A N 1
ATOM 805 C CA . THR A 1 99 ? -13.977 -7.762 -11.977 1 98.62 99 THR A CA 1
ATOM 806 C C . THR A 1 99 ? -13.805 -7.453 -10.492 1 98.62 99 THR A C 1
ATOM 808 O O . THR A 1 99 ? -12.977 -6.617 -10.117 1 98.62 99 THR A O 1
ATOM 811 N N . VAL A 1 100 ? -14.602 -8.109 -9.664 1 98.69 100 VAL A N 1
ATOM 812 C CA . VAL A 1 100 ? -14.516 -7.965 -8.211 1 98.69 100 VAL A CA 1
ATOM 813 C C . VAL A 1 100 ? -14.133 -9.297 -7.582 1 98.69 100 VAL A C 1
ATOM 815 O O . VAL A 1 100 ? -14.711 -10.336 -7.906 1 98.69 100 VAL A O 1
ATOM 818 N N . THR A 1 101 ? -13.148 -9.305 -6.773 1 97.88 101 THR A N 1
ATOM 819 C CA . THR A 1 101 ? -12.797 -10.508 -6.027 1 97.88 101 THR A CA 1
ATOM 820 C C . THR A 1 101 ? -13.352 -10.445 -4.605 1 97.88 101 THR A C 1
ATOM 822 O O . THR A 1 101 ? -13.398 -9.367 -4.004 1 97.88 101 THR A O 1
ATOM 825 N N . LEU A 1 102 ? -13.742 -11.578 -4.09 1 95.81 102 LEU A N 1
ATOM 826 C CA . LEU A 1 102 ? -14.398 -11.695 -2.791 1 95.81 102 LEU A CA 1
ATOM 827 C C . LEU A 1 102 ? -13.57 -12.555 -1.841 1 95.81 102 LEU A C 1
ATOM 829 O O . LEU A 1 102 ? -12.766 -13.383 -2.283 1 95.81 102 LEU A O 1
ATOM 833 N N . THR A 1 103 ? -13.844 -12.383 -0.542 1 92.62 103 THR A N 1
ATOM 834 C CA . THR A 1 103 ? -13.25 -13.289 0.434 1 92.62 103 THR A CA 1
ATOM 835 C C . THR A 1 103 ? -14.133 -14.516 0.644 1 92.62 103 THR A C 1
ATOM 837 O O . THR A 1 103 ? -13.672 -15.539 1.145 1 92.62 103 THR A O 1
ATOM 840 N N . ALA A 1 104 ? -15.344 -14.438 0.251 1 89.12 104 ALA A N 1
ATOM 841 C CA . ALA A 1 104 ? -16.281 -15.555 0.412 1 89.12 104 ALA A CA 1
ATOM 842 C C . ALA A 1 104 ? -15.906 -16.719 -0.505 1 89.12 104 ALA A C 1
ATOM 844 O O . ALA A 1 104 ? -15.492 -16.5 -1.648 1 89.12 104 ALA A O 1
ATOM 845 N N . GLU A 1 105 ? -16.094 -17.969 0.061 1 88.5 105 GLU A N 1
ATOM 846 C CA . GLU A 1 105 ? -15.844 -19.172 -0.72 1 88.5 105 GLU A CA 1
ATOM 847 C C . GLU A 1 105 ? -16.984 -20.172 -0.565 1 88.5 105 GLU A C 1
ATOM 849 O O . GLU A 1 105 ? -16.75 -21.359 -0.338 1 88.5 105 GLU A O 1
ATOM 854 N N . ASN A 1 106 ? -18.172 -19.672 -0.649 1 88.5 106 ASN A N 1
ATOM 855 C CA . ASN A 1 106 ? -19.359 -20.5 -0.564 1 88.5 106 ASN A CA 1
ATOM 856 C C . ASN A 1 106 ? -20.5 -19.953 -1.435 1 88.5 106 ASN A C 1
ATOM 858 O O . ASN A 1 106 ? -21.656 -20.281 -1.216 1 88.5 106 ASN A O 1
ATOM 862 N N . LEU A 1 107 ? -20.141 -19.141 -2.361 1 92.62 107 LEU A N 1
ATOM 863 C CA . LEU A 1 107 ? -21.188 -18.453 -3.111 1 92.62 107 LEU A CA 1
ATOM 864 C C . LEU A 1 107 ? -21.109 -18.812 -4.594 1 92.62 107 LEU A C 1
ATOM 866 O O . LEU A 1 107 ? -21.719 -18.141 -5.43 1 92.62 107 LEU A O 1
ATOM 870 N N . PHE A 1 108 ? -20.422 -19.859 -4.895 1 94.25 108 PHE A N 1
ATOM 871 C CA . PHE A 1 108 ? -20.25 -20.25 -6.289 1 94.25 108 PHE A CA 1
ATOM 872 C C . PHE A 1 108 ? -21.594 -20.391 -6.988 1 94.25 108 PHE A C 1
ATOM 874 O O . PHE A 1 108 ? -22.484 -21.125 -6.52 1 94.25 108 PHE A O 1
ATOM 881 N N . GLY A 1 109 ? -21.734 -19.672 -8.078 1 95.19 109 GLY A N 1
ATOM 882 C CA . GLY A 1 109 ? -22.922 -19.766 -8.914 1 95.19 109 GLY A CA 1
ATOM 883 C C . GLY A 1 109 ? -24.094 -18.984 -8.375 1 95.19 109 GLY A C 1
ATOM 884 O O . GLY A 1 109 ? -25.141 -18.906 -9.023 1 95.19 109 GLY A O 1
ATOM 885 N N . LYS A 1 110 ? -23.969 -18.391 -7.273 1 94.94 110 LYS A N 1
ATOM 886 C CA . LYS A 1 110 ? -25.078 -17.641 -6.676 1 94.94 110 LYS A CA 1
ATOM 887 C C . LYS A 1 110 ? -25.234 -16.281 -7.344 1 94.94 110 LYS A C 1
ATOM 889 O O . LYS A 1 110 ? -24.25 -15.672 -7.777 1 94.94 110 LYS A O 1
ATOM 894 N N . THR A 1 111 ? -26.484 -15.867 -7.352 1 96.75 111 THR A N 1
ATOM 895 C CA . THR A 1 111 ? -26.781 -14.531 -7.844 1 96.75 111 THR A CA 1
ATOM 896 C C . THR A 1 111 ? -26.359 -13.477 -6.824 1 96.75 111 THR A C 1
ATOM 898 O O . THR A 1 111 ? -26.609 -13.633 -5.625 1 96.75 111 THR A O 1
ATOM 901 N N . VAL A 1 112 ? -25.703 -12.469 -7.277 1 97.5 112 VAL A N 1
ATOM 902 C CA . VAL A 1 112 ? -25.297 -11.336 -6.453 1 97.5 112 VAL A CA 1
ATOM 903 C C . VAL A 1 112 ? -25.547 -10.031 -7.215 1 97.5 112 VAL A C 1
ATOM 905 O O . VAL A 1 112 ? -25.938 -10.055 -8.383 1 97.5 112 VAL A O 1
ATOM 908 N N . TYR A 1 113 ? -25.359 -8.906 -6.539 1 98.44 113 TYR A N 1
ATOM 909 C CA . TYR A 1 113 ? -25.625 -7.594 -7.113 1 98.44 113 TYR A CA 1
ATOM 910 C C . TYR A 1 113 ? -24.438 -6.656 -6.906 1 98.44 113 TYR A C 1
ATOM 912 O O . TYR A 1 113 ? -24 -6.441 -5.777 1 98.44 113 TYR A O 1
ATOM 920 N N . CYS A 1 114 ? -23.938 -6.113 -8.016 1 98.75 114 CYS A N 1
ATOM 921 C CA . CYS A 1 114 ? -22.859 -5.133 -7.977 1 98.75 114 CYS A CA 1
ATOM 922 C C . CYS A 1 114 ? -23.391 -3.748 -7.629 1 98.75 114 CYS A C 1
ATOM 924 O O . CYS A 1 114 ? -24.328 -3.264 -8.266 1 98.75 114 CYS A O 1
ATOM 926 N N . ARG A 1 115 ? -22.766 -3.176 -6.633 1 98.69 115 ARG A N 1
ATOM 927 C CA . ARG A 1 115 ? -23.125 -1.855 -6.129 1 98.69 115 ARG A CA 1
ATOM 928 C C . ARG A 1 115 ? -22.016 -0.839 -6.402 1 98.69 115 ARG A C 1
ATOM 930 O O . ARG A 1 115 ? -20.844 -1.104 -6.133 1 98.69 115 ARG A O 1
ATOM 937 N N . TYR A 1 116 ? -22.359 0.324 -6.945 1 98.69 116 TYR A N 1
ATOM 938 C CA . TYR A 1 116 ? -21.375 1.292 -7.418 1 98.69 116 TYR A CA 1
ATOM 939 C C . TYR A 1 116 ? -21.406 2.561 -6.574 1 98.69 116 TYR A C 1
ATOM 941 O O . TYR A 1 116 ? -22.469 3.01 -6.16 1 98.69 116 TYR A O 1
ATOM 949 N N . PHE A 1 117 ? -20.234 3.15 -6.375 1 98.5 117 PHE A N 1
ATOM 950 C CA . PHE A 1 117 ? -20.109 4.355 -5.566 1 98.5 117 PHE A CA 1
ATOM 951 C C . PHE A 1 117 ? -19.172 5.363 -6.227 1 98.5 117 PHE A C 1
ATOM 953 O O . PHE A 1 117 ? -18.219 4.977 -6.902 1 98.5 117 PHE A O 1
ATOM 960 N N . ASP A 1 118 ? -19.422 6.598 -6 1 97.12 118 ASP A N 1
ATOM 961 C CA . ASP A 1 118 ? -18.609 7.66 -6.59 1 97.12 118 ASP A CA 1
ATOM 962 C C . ASP A 1 118 ? -17.438 8.008 -5.691 1 97.12 118 ASP A C 1
ATOM 964 O O . ASP A 1 118 ? -17.109 7.262 -4.77 1 97.12 118 ASP A O 1
ATOM 968 N N . CYS A 1 119 ? -16.719 9.141 -6.004 1 95.81 119 CYS A N 1
ATOM 969 C CA . CYS A 1 119 ? -15.477 9.523 -5.34 1 95.81 119 CYS A CA 1
ATOM 970 C C . CYS A 1 119 ? -15.727 9.883 -3.879 1 95.81 119 CYS A C 1
ATOM 972 O O . CYS A 1 119 ? -14.789 9.977 -3.088 1 95.81 119 CYS A O 1
ATOM 974 N N . LYS A 1 120 ? -17.016 10.109 -3.477 1 95.31 120 LYS A N 1
ATOM 975 C CA . LYS A 1 120 ? -17.375 10.445 -2.102 1 95.31 120 LYS A CA 1
ATOM 976 C C . LYS A 1 120 ? -18.094 9.273 -1.431 1 95.31 120 LYS A C 1
ATOM 978 O O . LYS A 1 120 ? -18.703 9.438 -0.366 1 95.31 120 LYS A O 1
ATOM 983 N N . ARG A 1 121 ? -18.188 8.172 -2.131 1 95.94 121 ARG A N 1
ATOM 984 C CA . ARG A 1 121 ? -18.766 6.918 -1.66 1 95.94 121 ARG A CA 1
ATOM 985 C C . ARG A 1 121 ? -20.281 7.023 -1.552 1 95.94 121 ARG A C 1
ATOM 987 O O . ARG A 1 121 ? -20.906 6.402 -0.678 1 95.94 121 ARG A O 1
ATOM 994 N N . LYS A 1 122 ? -20.766 7.906 -2.305 1 96.19 122 LYS A N 1
ATOM 995 C CA . LYS A 1 122 ? -22.203 7.922 -2.498 1 96.19 122 LYS A CA 1
ATOM 996 C C . LYS A 1 122 ? -22.641 6.91 -3.555 1 96.19 122 LYS A C 1
ATOM 998 O O . LYS A 1 122 ? -22.047 6.848 -4.637 1 96.19 122 LYS A O 1
ATOM 1003 N N . GLU A 1 123 ? -23.609 6.207 -3.273 1 97.38 123 GLU A N 1
ATOM 1004 C CA . GLU A 1 123 ? -24.031 5.133 -4.172 1 97.38 123 GLU A CA 1
ATOM 1005 C C . GLU A 1 123 ? -24.594 5.691 -5.477 1 97.38 123 GLU A C 1
ATOM 1007 O O . GLU A 1 123 ? -25.359 6.656 -5.461 1 97.38 123 GLU A O 1
ATOM 1012 N N . ILE A 1 124 ? -24.094 5.211 -6.535 1 96.5 124 ILE A N 1
ATOM 1013 C CA . ILE A 1 124 ? -24.609 5.484 -7.867 1 96.5 124 ILE A CA 1
ATOM 1014 C C . ILE A 1 124 ? -25.797 4.57 -8.156 1 96.5 124 ILE A C 1
ATOM 1016 O O . ILE A 1 124 ? -25.719 3.357 -7.949 1 96.5 124 ILE A O 1
ATOM 1020 N N . PRO A 1 125 ? -26.703 5.184 -8.672 1 89.38 125 PRO A N 1
ATOM 1021 C CA . PRO A 1 125 ? -27.875 4.355 -8.984 1 89.38 125 PRO A CA 1
ATOM 1022 C C . PRO A 1 125 ? -27.594 3.338 -10.086 1 89.38 125 PRO A C 1
ATOM 1024 O O . PRO A 1 125 ? -26.609 3.473 -10.828 1 89.38 125 PRO A O 1
ATOM 1027 N N . HIS A 1 126 ? -28.281 2.125 -10.141 1 89.94 126 HIS A N 1
ATOM 1028 C CA . HIS A 1 126 ? -28.266 1.105 -11.18 1 89.94 126 HIS A CA 1
ATOM 1029 C C . HIS A 1 126 ? -27.438 -0.107 -10.758 1 89.94 126 HIS A C 1
ATOM 1031 O O . HIS A 1 126 ? -26.375 -0.36 -11.305 1 89.94 126 HIS A O 1
ATOM 1037 N N . VAL A 1 127 ? -27.953 -0.782 -10.109 1 96.25 127 VAL A N 1
ATOM 1038 C CA . VAL A 1 127 ? -27.406 -2.045 -9.609 1 96.25 127 VAL A CA 1
ATOM 1039 C C . VAL A 1 127 ? -27.266 -3.037 -10.766 1 96.25 127 VAL A C 1
ATOM 1041 O O . VAL A 1 127 ? -28.031 -2.977 -11.734 1 96.25 127 VAL A O 1
ATOM 1044 N N . PHE A 1 128 ? -26.266 -3.852 -10.781 1 98.38 128 PHE A N 1
ATOM 1045 C CA . PHE A 1 128 ? -26.047 -4.84 -11.828 1 98.38 128 PHE A CA 1
ATOM 1046 C C . PHE A 1 128 ? -26.109 -6.254 -11.266 1 98.38 128 PHE A C 1
ATOM 1048 O O . PHE A 1 128 ? -25.375 -6.582 -10.328 1 98.38 128 PHE A O 1
ATOM 1055 N N . GLU A 1 129 ? -26.984 -7.027 -11.805 1 98 129 GLU A N 1
ATOM 1056 C CA . GLU A 1 129 ? -27.125 -8.422 -11.406 1 98 129 GLU A CA 1
ATOM 1057 C C . GLU A 1 129 ? -26.078 -9.305 -12.094 1 98 129 GLU A C 1
ATOM 1059 O O . GLU A 1 129 ? -25.859 -9.188 -13.297 1 98 129 GLU A O 1
ATOM 1064 N N . SER A 1 130 ? -25.406 -10.164 -11.32 1 97.69 130 SER A N 1
ATOM 1065 C CA . SER A 1 130 ? -24.391 -11.078 -11.836 1 97.69 130 SER A CA 1
ATOM 1066 C C . SER A 1 130 ? -24.359 -12.367 -11.023 1 97.69 130 SER A C 1
ATOM 1068 O O . SER A 1 130 ? -25.234 -12.609 -10.188 1 97.69 130 SER A O 1
ATOM 1070 N N . LYS A 1 131 ? -23.406 -13.25 -11.359 1 97.12 131 LYS A N 1
ATOM 1071 C CA . LYS A 1 131 ? -23.188 -14.5 -10.641 1 97.12 131 LYS A CA 1
ATOM 1072 C C . LYS A 1 131 ? -21.734 -14.648 -10.227 1 97.12 131 LYS A C 1
ATOM 1074 O O . LYS A 1 131 ? -20.844 -14.086 -10.875 1 97.12 131 LYS A O 1
ATOM 1079 N N . VAL A 1 132 ? -21.547 -15.398 -9.156 1 96.38 132 VAL A N 1
ATOM 1080 C CA . VAL A 1 132 ? -20.188 -15.641 -8.688 1 96.38 132 VAL A CA 1
ATOM 1081 C C . VAL A 1 132 ? -19.531 -16.734 -9.523 1 96.38 132 VAL A C 1
ATOM 1083 O O . VAL A 1 132 ? -19.984 -17.891 -9.508 1 96.38 132 VAL A O 1
ATOM 1086 N N . PHE A 1 133 ? -18.484 -16.359 -10.234 1 95.81 133 PHE A N 1
ATOM 1087 C CA . PHE A 1 133 ? -17.672 -17.281 -11.016 1 95.81 133 PHE A CA 1
ATOM 1088 C C . PHE A 1 133 ? -16.359 -16.641 -11.445 1 95.81 133 PHE A C 1
ATOM 1090 O O . PHE A 1 133 ? -16.359 -15.523 -11.977 1 95.81 133 PHE A O 1
ATOM 1097 N N . PRO A 1 134 ? -15.203 -17.375 -11.453 1 93.88 134 PRO A N 1
ATOM 1098 C CA . PRO A 1 134 ? -15.023 -18.578 -10.633 1 93.88 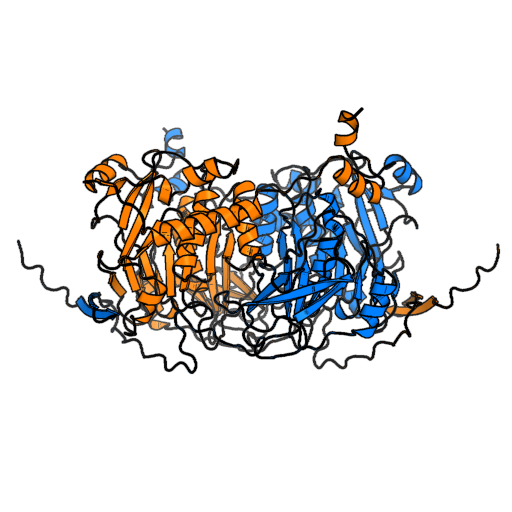134 PRO A CA 1
ATOM 1099 C C . PRO A 1 134 ? -15.297 -18.328 -9.156 1 93.88 134 PRO A C 1
ATOM 1101 O O . PRO A 1 134 ? -15.844 -17.281 -8.789 1 93.88 134 PRO A O 1
ATOM 1104 N N . GLU A 1 135 ? -14.922 -19.312 -8.383 1 90.81 135 GLU A N 1
ATOM 1105 C CA . GLU A 1 135 ? -15.164 -19.125 -6.953 1 90.81 135 GLU A CA 1
ATOM 1106 C C . GLU A 1 135 ? -14.523 -17.844 -6.449 1 90.81 135 GLU A C 1
ATOM 1108 O O . GLU A 1 135 ? -13.398 -17.516 -6.832 1 90.81 135 GLU A O 1
ATOM 1113 N N . SER A 1 136 ? -15.203 -16.938 -5.684 1 91.81 136 SER A N 1
ATOM 1114 C CA . SER A 1 136 ? -14.75 -15.711 -5.043 1 91.81 136 SER A CA 1
ATOM 1115 C C . SER A 1 136 ? -14.531 -14.602 -6.062 1 91.81 136 SER A C 1
ATOM 1117 O O . SER A 1 136 ? -13.633 -13.773 -5.906 1 91.81 136 SER A O 1
ATOM 1119 N N . THR A 1 137 ? -15.18 -14.664 -7.211 1 96.38 137 THR A N 1
ATOM 1120 C CA . THR A 1 137 ? -15.047 -13.648 -8.25 1 96.38 137 THR A CA 1
ATOM 1121 C C . THR A 1 137 ? -16.422 -13.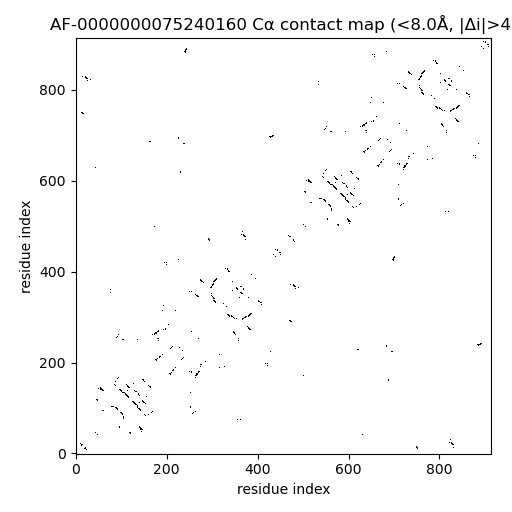266 -8.805 1 96.38 137 THR A C 1
ATOM 1123 O O . THR A 1 137 ? -17.297 -14.125 -8.961 1 96.38 137 THR A O 1
ATOM 1126 N N . VAL A 1 138 ? -16.594 -12.008 -9.07 1 97.94 138 VAL A N 1
ATOM 1127 C CA . VAL A 1 138 ? -17.812 -11.5 -9.711 1 97.94 138 VAL A CA 1
ATOM 1128 C C . VAL A 1 138 ? -17.438 -10.57 -10.867 1 97.94 138 VAL A C 1
ATOM 1130 O O . VAL A 1 138 ? -16.609 -9.664 -10.703 1 97.94 138 VAL A O 1
ATOM 1133 N N . TYR A 1 139 ? -18.031 -10.836 -12.047 1 98.5 139 TYR A N 1
ATOM 1134 C CA . TYR A 1 139 ? -17.922 -9.914 -13.172 1 98.5 139 TYR A CA 1
ATOM 1135 C C . TYR A 1 139 ? -19.078 -8.938 -13.188 1 98.5 139 TYR A C 1
ATOM 1137 O O . TYR A 1 139 ? -20.25 -9.352 -13.18 1 98.5 139 TYR A O 1
ATOM 1145 N N . CYS A 1 140 ? -18.781 -7.699 -13.188 1 98.69 140 CYS A N 1
ATOM 1146 C CA . CYS A 1 140 ? -19.781 -6.645 -13.062 1 98.69 140 CYS A CA 1
ATOM 1147 C C . CYS A 1 140 ? -19.766 -5.727 -14.281 1 98.69 140 CYS A C 1
ATOM 1149 O O . CYS A 1 140 ? -18.75 -5.602 -14.953 1 98.69 140 CYS A O 1
ATOM 1151 N N . GLY A 1 141 ? -20.906 -5.074 -14.523 1 98.38 141 GLY A N 1
ATOM 1152 C CA . GLY A 1 141 ? -20.938 -4 -15.508 1 98.38 141 GLY A CA 1
ATOM 1153 C C . GLY A 1 141 ? -20.203 -2.756 -15.055 1 98.38 141 GLY A C 1
ATOM 1154 O O . GLY A 1 141 ? -19.703 -2.691 -13.922 1 98.38 141 GLY A O 1
ATOM 1155 N N . ARG A 1 142 ? -20.078 -1.814 -15.938 1 98.25 142 ARG A N 1
ATOM 1156 C CA . ARG A 1 142 ? -19.438 -0.537 -15.641 1 98.25 142 ARG A CA 1
ATOM 1157 C C . ARG A 1 142 ? -20.469 0.566 -15.469 1 98.25 142 ARG A C 1
ATOM 1159 O O . ARG A 1 142 ? -21.531 0.527 -16.094 1 98.25 142 ARG A O 1
ATOM 1166 N N . ARG A 1 143 ? -20.234 1.554 -14.617 1 98.44 143 ARG A N 1
ATOM 1167 C CA . ARG A 1 143 ? -21.062 2.738 -14.414 1 98.44 143 ARG A CA 1
ATOM 1168 C C . ARG A 1 143 ? -20.234 4.012 -14.484 1 98.44 143 ARG A C 1
ATOM 1170 O O . ARG A 1 143 ? -19.125 4.059 -13.953 1 98.44 143 ARG A O 1
ATOM 1177 N N . ILE A 1 144 ? -20.797 5.023 -15.078 1 97.5 144 ILE A N 1
ATOM 1178 C CA . ILE A 1 144 ? -20.125 6.309 -15.211 1 97.5 144 ILE A CA 1
ATOM 1179 C C . ILE A 1 144 ? -19.906 6.922 -13.828 1 97.5 144 ILE A C 1
ATOM 1181 O O . ILE A 1 144 ? -20.844 7 -13.023 1 97.5 144 ILE A O 1
ATOM 1185 N N . GLY A 1 145 ? -18.656 7.262 -13.539 1 96.56 145 GLY A N 1
ATOM 1186 C CA . GLY A 1 145 ? -18.344 7.969 -12.312 1 96.56 145 GLY A CA 1
ATOM 1187 C C . GLY A 1 145 ? -18 7.039 -11.164 1 96.56 145 GLY A C 1
ATOM 1188 O O . GLY A 1 145 ? -17.578 7.492 -10.094 1 96.56 145 GLY A O 1
ATOM 1189 N N . ALA A 1 146 ? -18.141 5.707 -11.344 1 98.25 146 ALA A N 1
ATOM 1190 C CA . ALA A 1 146 ? -17.844 4.758 -10.273 1 98.25 146 ALA A CA 1
ATOM 1191 C C . ALA A 1 146 ? -16.344 4.746 -9.945 1 98.25 146 ALA A C 1
ATOM 1193 O O . ALA A 1 146 ? -15.508 4.605 -10.836 1 98.25 146 ALA A O 1
ATOM 1194 N N . LYS A 1 147 ? -16.094 4.988 -8.727 1 98.12 147 LYS A N 1
ATOM 1195 C CA . LYS A 1 147 ? -14.719 4.914 -8.234 1 98.12 147 LYS A CA 1
ATOM 1196 C C . LYS A 1 147 ? -14.539 3.76 -7.254 1 98.12 147 LYS A C 1
ATOM 1198 O O . LYS A 1 147 ? -13.422 3.322 -6.992 1 98.12 147 LYS A O 1
ATOM 1203 N N . PHE A 1 148 ? -15.672 3.35 -6.68 1 98.69 148 PHE A N 1
ATOM 1204 C CA . PHE A 1 148 ? -15.719 2.238 -5.738 1 98.69 148 PHE A CA 1
ATOM 1205 C C . PHE A 1 148 ? -16.828 1.264 -6.105 1 98.69 148 PHE A C 1
ATOM 1207 O O . PHE A 1 148 ? -17.766 1.624 -6.82 1 98.69 148 PHE A O 1
ATOM 1214 N N . ILE A 1 149 ? -16.688 0.061 -5.586 1 98.81 149 ILE A N 1
ATOM 1215 C CA . ILE A 1 149 ? -17.703 -0.953 -5.887 1 98.81 149 ILE A CA 1
ATOM 1216 C C . ILE A 1 149 ? -17.812 -1.93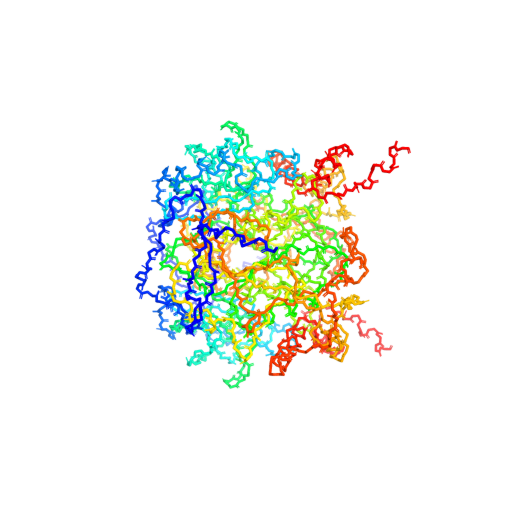2 -4.723 1 98.81 149 ILE A C 1
ATOM 1218 O O . ILE A 1 149 ? -16.828 -2.18 -4.016 1 98.81 149 ILE A O 1
ATOM 1222 N N . SER A 1 150 ? -18.953 -2.389 -4.477 1 98.44 150 SER A N 1
ATOM 1223 C CA . SER A 1 150 ? -19.25 -3.463 -3.531 1 98.44 150 SER A CA 1
ATOM 1224 C C . SER A 1 150 ? -20.203 -4.488 -4.137 1 98.44 150 SER A C 1
ATOM 1226 O O . SER A 1 150 ? -20.578 -4.383 -5.309 1 98.44 150 SER A O 1
ATOM 1228 N N . VAL A 1 151 ? -20.422 -5.574 -3.43 1 98.12 151 VAL A N 1
ATOM 1229 C CA . VAL A 1 151 ? -21.297 -6.648 -3.885 1 98.12 151 VAL A CA 1
ATOM 1230 C C . VAL A 1 151 ? -22.234 -7.062 -2.756 1 98.12 151 VAL A C 1
ATOM 1232 O O . VAL A 1 151 ? -21.828 -7.164 -1.599 1 98.12 151 VAL A O 1
ATOM 1235 N N . THR A 1 152 ? -23.484 -7.25 -3.096 1 97.12 152 THR A N 1
ATOM 1236 C CA . THR A 1 152 ? -24.469 -7.73 -2.129 1 97.12 152 THR A CA 1
ATOM 1237 C C . THR A 1 152 ? -25.156 -9 -2.633 1 97.12 152 THR A C 1
ATOM 1239 O O . THR A 1 152 ? -25.156 -9.273 -3.834 1 97.12 152 THR A O 1
ATOM 1242 N N . GLN A 1 153 ? -25.688 -9.766 -1.713 1 95.31 153 GLN A N 1
ATOM 1243 C CA . GLN A 1 153 ? -26.453 -10.945 -2.1 1 95.31 153 GLN A CA 1
ATOM 1244 C C . GLN A 1 153 ? -27.844 -10.562 -2.584 1 95.31 153 GLN A C 1
ATOM 1246 O O . GLN A 1 153 ? -28.328 -11.086 -3.588 1 95.31 153 GLN A O 1
ATOM 1251 N N . GLY A 1 154 ? -28.469 -9.688 -1.789 1 95.25 154 GLY A N 1
ATOM 1252 C CA . GLY A 1 154 ? -29.766 -9.156 -2.209 1 95.25 154 GLY A CA 1
ATOM 1253 C C . GLY A 1 154 ? -29.656 -7.773 -2.826 1 95.25 154 GLY A C 1
ATOM 1254 O O . GLY A 1 154 ? -28.812 -6.973 -2.441 1 95.25 154 GLY A O 1
ATOM 1255 N N . LYS A 1 155 ? -30.594 -7.57 -3.666 1 95.31 155 LYS A N 1
ATOM 1256 C CA . LYS A 1 155 ? -30.594 -6.312 -4.406 1 95.31 155 LYS A CA 1
ATOM 1257 C C . LYS A 1 155 ? -30.688 -5.121 -3.459 1 95.31 155 LYS A C 1
ATOM 1259 O O . LYS A 1 155 ? -30.125 -4.055 -3.742 1 95.31 155 LYS A O 1
ATOM 1264 N N . TYR A 1 156 ? -31.312 -5.297 -2.324 1 95.31 156 TYR A N 1
ATOM 1265 C CA . TYR A 1 156 ? -31.562 -4.168 -1.438 1 95.31 156 TYR A CA 1
ATOM 1266 C C . TYR A 1 156 ? -30.812 -4.32 -0.126 1 95.31 156 TYR A C 1
ATOM 1268 O O . TYR A 1 156 ? -31.047 -3.578 0.83 1 95.31 156 TYR A O 1
ATOM 1276 N N . ASP A 1 157 ? -29.875 -5.316 -0.088 1 95.44 157 ASP A N 1
ATOM 1277 C CA . ASP A 1 157 ? -29.047 -5.48 1.102 1 95.44 157 ASP A CA 1
ATOM 1278 C C . ASP A 1 157 ? -28.109 -4.285 1.294 1 95.44 157 ASP A C 1
ATOM 1280 O O . ASP A 1 157 ? -27.797 -3.582 0.334 1 95.44 157 ASP A O 1
ATOM 1284 N N . ILE A 1 158 ? -27.781 -4.051 2.502 1 94.06 158 ILE A N 1
ATOM 1285 C CA . ILE A 1 158 ? -26.797 -3.02 2.787 1 94.06 158 ILE A CA 1
ATOM 1286 C C . ILE A 1 158 ? -25.406 -3.52 2.41 1 94.06 158 ILE A C 1
ATOM 1288 O O . ILE A 1 158 ? -24.938 -4.543 2.92 1 94.06 158 ILE A O 1
ATOM 1292 N N . PRO A 1 159 ? -24.766 -2.83 1.502 1 95.12 159 PRO A N 1
ATOM 1293 C CA . PRO A 1 159 ? -23.438 -3.293 1.108 1 95.12 159 PRO A CA 1
ATOM 1294 C C . PRO A 1 159 ? -22.391 -3.107 2.211 1 95.12 159 PRO A C 1
ATOM 1296 O O . PRO A 1 159 ? -22.5 -2.178 3.016 1 95.12 159 PRO A O 1
ATOM 1299 N N . GLU A 1 160 ? -21.406 -3.979 2.219 1 93.19 160 GLU A N 1
ATOM 1300 C CA . GLU A 1 160 ? -20.219 -3.738 3.033 1 93.19 160 GLU A CA 1
ATOM 1301 C C . GLU A 1 160 ? -19.375 -2.598 2.461 1 93.19 160 GLU A C 1
ATOM 1303 O O . GLU A 1 160 ? -19.703 -2.047 1.409 1 93.19 160 GLU A O 1
ATOM 1308 N N . GLU A 1 161 ? -18.344 -2.236 3.225 1 94.06 161 GLU A N 1
ATOM 1309 C CA . GLU A 1 161 ? -17.453 -1.175 2.754 1 94.06 161 GLU A CA 1
ATOM 1310 C C . GLU A 1 161 ? -16.953 -1.458 1.34 1 94.06 161 GLU A C 1
ATOM 1312 O O . GLU A 1 161 ? -16.406 -2.531 1.071 1 94.06 161 GLU A O 1
ATOM 1317 N N . PRO A 1 162 ? -17.172 -0.516 0.428 1 97.88 162 PRO A N 1
ATOM 1318 C CA . PRO A 1 162 ? -16.719 -0.738 -0.947 1 97.88 162 PRO A CA 1
ATOM 1319 C C . PRO A 1 162 ? -15.203 -0.662 -1.085 1 97.88 162 PRO A C 1
ATOM 1321 O O . PRO A 1 162 ? -14.523 -0.158 -0.188 1 97.88 162 PRO A O 1
ATOM 1324 N N . VAL A 1 163 ? -14.727 -1.204 -2.178 1 98.5 163 VAL A N 1
ATOM 1325 C CA . VAL A 1 163 ? -13.297 -1.161 -2.488 1 98.5 163 VAL A CA 1
ATOM 1326 C C . VAL A 1 163 ? -13.07 -0.326 -3.746 1 98.5 163 VAL A C 1
ATOM 1328 O O . VAL A 1 163 ? -13.977 -0.167 -4.566 1 98.5 163 VAL A O 1
ATOM 1331 N N . PRO A 1 164 ? -11.891 0.293 -3.838 1 98.62 164 PRO A N 1
ATOM 1332 C CA . PRO A 1 164 ? -11.617 1.107 -5.023 1 98.62 164 PRO A CA 1
ATOM 1333 C C . PRO A 1 164 ? -11.5 0.274 -6.297 1 98.62 164 PRO A C 1
ATOM 1335 O O . PRO A 1 164 ? -10.992 -0.851 -6.258 1 98.62 164 PRO A O 1
ATOM 1338 N N . ILE A 1 165 ? -11.93 0.834 -7.371 1 98.62 165 ILE A N 1
ATOM 1339 C CA . ILE A 1 165 ? -11.773 0.216 -8.68 1 98.62 165 ILE A CA 1
ATOM 1340 C C . ILE A 1 165 ? -10.406 0.582 -9.266 1 98.62 165 ILE A C 1
ATOM 1342 O O . ILE A 1 165 ? -10.133 1.756 -9.523 1 98.62 165 ILE A O 1
ATOM 1346 N N . GLN A 1 166 ? -9.586 -0.384 -9.461 1 97.19 166 GLN A N 1
ATOM 1347 C CA . GLN A 1 166 ? -8.266 -0.163 -10.023 1 97.19 166 GLN A CA 1
ATOM 1348 C C . GLN A 1 166 ? -8.297 -0.263 -11.547 1 97.19 166 GLN A C 1
ATOM 1350 O O . GLN A 1 166 ? -8.891 -1.188 -12.102 1 97.19 166 GLN A O 1
ATOM 1355 N N . ASN A 1 167 ? -7.68 0.641 -12.18 1 95.56 167 ASN A N 1
ATOM 1356 C CA . ASN A 1 167 ? -7.695 0.738 -13.633 1 95.56 167 ASN A CA 1
ATOM 1357 C C . ASN A 1 167 ? -6.758 -0.281 -14.273 1 95.56 167 ASN A C 1
ATOM 1359 O O . ASN A 1 167 ? -5.551 -0.251 -14.039 1 95.56 167 ASN A O 1
ATOM 1363 N N . ARG A 1 168 ? -7.293 -1.163 -15.039 1 95.31 168 ARG A N 1
ATOM 1364 C CA . ARG A 1 168 ? -6.516 -2.139 -15.797 1 95.31 168 ARG A CA 1
ATOM 1365 C C . ARG A 1 168 ? -6.75 -1.982 -17.297 1 95.31 168 ARG A C 1
ATOM 1367 O O . ARG A 1 168 ? -6.48 -2.904 -18.078 1 95.31 168 ARG A O 1
ATOM 1374 N N . ILE A 1 169 ? -7.289 -0.832 -17.625 1 92.25 169 ILE A N 1
ATOM 1375 C CA . ILE A 1 169 ? -7.441 -0.519 -19.031 1 92.25 169 ILE A CA 1
ATOM 1376 C C . ILE A 1 169 ? -6.105 -0.041 -19.609 1 92.25 169 ILE A C 1
ATOM 1378 O O . ILE A 1 169 ? -5.668 1.075 -19.312 1 92.25 169 ILE A O 1
ATOM 1382 N N . THR A 1 170 ? -5.414 -0.86 -20.328 1 82.62 170 THR A N 1
ATOM 1383 C CA . THR A 1 170 ? -4.105 -0.526 -20.875 1 82.62 170 THR A CA 1
ATOM 1384 C C . THR A 1 170 ? -3.957 -1.091 -22.281 1 82.62 170 THR A C 1
ATOM 1386 O O . THR A 1 170 ? -4.773 -1.906 -22.719 1 82.62 170 THR A O 1
ATOM 1389 N N . ASP A 1 171 ? -3.021 -0.553 -23.016 1 81.06 171 ASP A N 1
ATOM 1390 C CA . ASP A 1 171 ? -2.736 -1.032 -24.375 1 81.06 171 ASP A CA 1
ATOM 1391 C C . ASP A 1 171 ? -1.894 -2.305 -24.328 1 81.06 171 ASP A C 1
ATOM 1393 O O . ASP A 1 171 ? -1.295 -2.688 -25.344 1 81.06 171 ASP A O 1
ATOM 1397 N N . GLY A 1 172 ? -1.829 -2.975 -23.188 1 85.25 172 GLY A N 1
ATOM 1398 C CA . GLY A 1 172 ? -1.045 -4.184 -22.984 1 85.25 172 GLY A CA 1
ATOM 1399 C C . GLY A 1 172 ? -0.521 -4.336 -21.578 1 85.25 172 GLY A C 1
ATOM 1400 O O . GLY A 1 172 ? -0.704 -3.449 -20.734 1 85.25 172 GLY A O 1
ATOM 1401 N N . PRO A 1 173 ? 0.136 -5.461 -21.406 1 89.56 173 PRO A N 1
ATOM 1402 C CA . PRO A 1 173 ? 0.623 -5.699 -20.047 1 89.56 173 PRO A CA 1
ATOM 1403 C C . PRO A 1 173 ? 1.713 -4.715 -19.625 1 89.56 173 PRO A C 1
ATOM 1405 O O . PRO A 1 173 ? 2.498 -4.266 -20.453 1 89.56 173 PRO A O 1
ATOM 1408 N N . GLN A 1 174 ? 1.786 -4.453 -18.391 1 90.69 174 GLN A N 1
ATOM 1409 C CA . GLN A 1 174 ? 2.783 -3.555 -17.812 1 90.69 174 GLN A CA 1
ATOM 1410 C C . GLN A 1 174 ? 4.062 -4.309 -17.453 1 90.69 174 GLN A C 1
ATOM 1412 O O . GLN A 1 174 ? 5.141 -3.715 -17.391 1 90.69 174 GLN A O 1
ATOM 1417 N N . HIS A 1 175 ? 3.938 -5.621 -17.219 1 96 175 HIS A N 1
ATOM 1418 C CA . HIS A 1 175 ? 5.047 -6.488 -16.844 1 96 175 HIS A CA 1
ATOM 1419 C C . HIS A 1 175 ? 5.113 -7.723 -17.75 1 96 175 HIS A C 1
ATOM 1421 O O . HIS A 1 175 ? 4.082 -8.211 -18.203 1 96 175 HIS A O 1
ATOM 1427 N N . TYR A 1 176 ? 6.324 -8.141 -17.969 1 97.12 176 TYR A N 1
ATOM 1428 C CA . TYR A 1 176 ? 6.473 -9.359 -18.75 1 97.12 176 TYR A CA 1
ATOM 1429 C C . TYR A 1 176 ? 6.254 -10.594 -17.875 1 97.12 176 TYR A C 1
ATOM 1431 O O . TYR A 1 176 ? 5.504 -11.5 -18.25 1 97.12 176 TYR A O 1
ATOM 1439 N N . LEU A 1 177 ? 6.824 -10.578 -16.719 1 98.5 177 LEU A N 1
ATOM 1440 C CA . LEU A 1 177 ? 6.684 -11.672 -15.758 1 98.5 177 LEU A CA 1
ATOM 1441 C C . LEU A 1 177 ? 6.449 -11.141 -14.352 1 98.5 177 LEU A C 1
ATOM 1443 O O . LEU A 1 177 ? 7.242 -10.344 -13.844 1 98.5 177 LEU A O 1
ATOM 1447 N N . THR A 1 178 ? 5.367 -11.5 -13.758 1 98.62 178 THR A N 1
ATOM 1448 C CA . THR A 1 178 ? 5.113 -11.25 -12.344 1 98.62 178 THR A CA 1
ATOM 1449 C C . THR A 1 178 ? 4.984 -12.562 -11.578 1 98.62 178 THR A C 1
ATOM 1451 O O . THR A 1 178 ? 4.855 -13.633 -12.18 1 98.62 178 THR A O 1
ATOM 1454 N N . VAL A 1 179 ? 5.094 -12.492 -10.266 1 98.81 179 VAL A N 1
ATOM 1455 C CA . VAL A 1 179 ? 4.969 -13.688 -9.43 1 98.81 179 VAL A CA 1
ATOM 1456 C C . VAL A 1 179 ? 3.908 -13.461 -8.359 1 98.81 179 VAL A C 1
ATOM 1458 O O . VAL A 1 179 ? 3.912 -12.43 -7.68 1 98.81 179 VAL A O 1
ATOM 1461 N N . CYS A 1 180 ? 2.977 -14.414 -8.281 1 98.19 180 CYS A N 1
ATOM 1462 C CA . CYS A 1 180 ? 2.025 -14.5 -7.176 1 98.19 180 CYS A CA 1
ATOM 1463 C C . CYS A 1 180 ? 2.553 -15.406 -6.07 1 98.19 180 CYS A C 1
ATOM 1465 O O . CYS A 1 180 ? 2.684 -16.625 -6.266 1 98.19 180 CYS A O 1
ATOM 1467 N N . MET A 1 181 ? 2.828 -14.836 -4.992 1 97.75 181 MET A N 1
ATOM 1468 C CA . MET A 1 181 ? 3.283 -15.648 -3.867 1 97.75 181 MET A CA 1
ATOM 1469 C C . MET A 1 181 ? 2.133 -15.945 -2.912 1 97.75 181 MET A C 1
ATOM 1471 O O . MET A 1 181 ? 1.415 -15.031 -2.494 1 97.75 181 MET A O 1
ATOM 1475 N N . ALA A 1 182 ? 2.021 -17.141 -2.545 1 96 182 ALA A N 1
ATOM 1476 C CA . ALA A 1 182 ? 0.941 -17.594 -1.676 1 96 182 ALA A CA 1
ATOM 1477 C C . ALA A 1 182 ? 0.972 -16.875 -0.332 1 96 182 ALA A C 1
ATOM 1479 O O . ALA A 1 182 ? 1.947 -16.188 -0.01 1 96 182 ALA A O 1
ATOM 1480 N N . THR A 1 183 ? -0.045 -17.094 0.443 1 95.62 183 THR A N 1
ATOM 1481 C CA . THR A 1 183 ? -0.293 -16.375 1.685 1 95.62 183 THR A CA 1
ATOM 1482 C C . THR A 1 183 ? 0.762 -16.719 2.732 1 95.62 183 THR A C 1
ATOM 1484 O O . THR A 1 183 ? 1.032 -17.891 2.986 1 95.62 183 THR A O 1
ATOM 1487 N N . ILE A 1 184 ? 1.345 -15.727 3.246 1 96.12 184 ILE A N 1
ATOM 1488 C CA . ILE A 1 184 ? 2.271 -15.867 4.363 1 96.12 184 ILE A CA 1
ATOM 1489 C C . ILE A 1 184 ? 1.488 -16 5.668 1 96.12 184 ILE A C 1
ATOM 1491 O O . ILE A 1 184 ? 0.617 -15.18 5.965 1 96.12 184 ILE A O 1
ATOM 1495 N N . TYR A 1 185 ? 1.74 -17.016 6.434 1 94.31 185 TYR A N 1
ATOM 1496 C CA . TYR A 1 185 ? 1.176 -17.203 7.766 1 94.31 185 TYR A CA 1
ATOM 1497 C C . TYR A 1 185 ? 2.047 -18.141 8.594 1 94.31 185 TYR A C 1
ATOM 1499 O O . TYR A 1 185 ? 3.055 -18.656 8.109 1 94.31 185 TYR A O 1
ATOM 1507 N N . GLY A 1 186 ? 1.78 -18.297 9.844 1 89.62 186 GLY A N 1
ATOM 1508 C CA . GLY A 1 186 ? 2.471 -19.234 10.711 1 89.62 186 GLY A CA 1
ATOM 1509 C C . GLY A 1 186 ? 3.549 -18.594 11.555 1 89.62 186 GLY A C 1
ATOM 1510 O O . GLY A 1 186 ? 3.934 -17.453 11.32 1 89.62 186 GLY A O 1
ATOM 1511 N N . PRO A 1 187 ? 4.078 -19.328 12.461 1 87.12 187 PRO A N 1
ATOM 1512 C CA . PRO A 1 187 ? 4.988 -18.766 13.469 1 87.12 187 PRO A CA 1
ATOM 1513 C C . PRO A 1 187 ? 6.434 -18.703 12.984 1 87.12 187 PRO A C 1
ATOM 1515 O O . PRO A 1 187 ? 7.258 -18 13.578 1 87.12 187 PRO A O 1
ATOM 1518 N N . GLU A 1 188 ? 6.797 -19.453 11.984 1 89.88 188 GLU A N 1
ATOM 1519 C CA . GLU A 1 188 ? 8.18 -19.453 11.523 1 89.88 188 GLU A CA 1
ATOM 1520 C C . GLU A 1 188 ? 8.602 -18.078 11.016 1 89.88 188 GLU A C 1
ATOM 1522 O O . GLU A 1 188 ? 7.875 -17.453 10.242 1 89.88 188 GLU A O 1
ATOM 1527 N N . PRO A 1 189 ? 9.836 -17.609 11.484 1 95 189 PRO A N 1
ATOM 1528 C CA . PRO A 1 189 ? 10.352 -16.375 10.906 1 95 189 PRO A CA 1
ATOM 1529 C C . PRO A 1 189 ? 10.523 -16.453 9.391 1 95 189 PRO A C 1
ATOM 1531 O O . PRO A 1 189 ? 10.938 -17.5 8.875 1 95 189 PRO A O 1
ATOM 1534 N N . LYS A 1 190 ? 10.25 -15.383 8.672 1 96.06 190 LYS A N 1
ATOM 1535 C CA . LYS A 1 190 ? 10.109 -15.508 7.223 1 96.06 190 LYS A CA 1
ATOM 1536 C C . LYS A 1 190 ? 11.078 -14.578 6.492 1 96.06 190 LYS A C 1
ATOM 1538 O O . LYS A 1 190 ? 11.188 -14.633 5.262 1 96.06 190 LYS A O 1
ATOM 1543 N N . PHE A 1 191 ? 11.844 -13.719 7.148 1 97.44 191 PHE A N 1
ATOM 1544 C CA . PHE A 1 191 ? 12.57 -12.68 6.434 1 97.44 191 PHE A CA 1
ATOM 1545 C C . PHE A 1 191 ? 13.586 -13.289 5.473 1 97.44 191 PHE A C 1
ATOM 1547 O O . PHE A 1 191 ? 13.781 -12.781 4.367 1 97.44 191 PHE A O 1
ATOM 1554 N N . ILE A 1 192 ? 14.172 -14.484 5.82 1 97.75 192 ILE A N 1
ATOM 1555 C CA . ILE A 1 192 ? 15.133 -15.117 4.926 1 97.75 192 ILE A CA 1
ATOM 1556 C C . ILE A 1 192 ? 14.398 -15.734 3.736 1 97.75 192 ILE A C 1
ATOM 1558 O O . ILE A 1 192 ? 14.836 -15.602 2.592 1 97.75 192 ILE A O 1
ATOM 1562 N N . GLN A 1 193 ? 13.273 -16.375 3.986 1 96.69 193 GLN A N 1
ATOM 1563 C CA . GLN A 1 193 ? 12.492 -16.953 2.9 1 96.69 193 GLN A CA 1
ATOM 1564 C C . GLN A 1 193 ? 11.984 -15.875 1.949 1 96.69 193 GLN A C 1
ATOM 1566 O O . GLN A 1 193 ? 11.969 -16.062 0.733 1 96.69 193 GLN A O 1
ATOM 1571 N N . ILE A 1 194 ? 11.617 -14.766 2.537 1 98.25 194 ILE A N 1
ATOM 1572 C CA . ILE A 1 194 ? 11.086 -13.656 1.751 1 98.25 194 ILE A CA 1
ATOM 1573 C C . ILE A 1 194 ? 12.164 -13.117 0.817 1 98.25 194 ILE A C 1
ATOM 1575 O O . ILE A 1 194 ? 11.961 -13.023 -0.395 1 98.25 194 ILE A O 1
ATOM 1579 N N . VAL A 1 195 ? 13.32 -12.789 1.346 1 98.62 195 VAL A N 1
ATOM 1580 C CA . VAL A 1 195 ? 14.359 -12.172 0.532 1 98.62 195 VAL A CA 1
ATOM 1581 C C . VAL A 1 195 ? 14.883 -13.172 -0.492 1 98.62 195 VAL A C 1
ATOM 1583 O O . VAL A 1 195 ? 15.133 -12.812 -1.646 1 98.62 195 VAL A O 1
ATOM 1586 N N . ASP A 1 196 ? 15.023 -14.414 -0.081 1 97.81 196 ASP A N 1
ATOM 1587 C CA . ASP A 1 196 ? 15.469 -15.469 -0.985 1 97.81 196 ASP A CA 1
ATOM 1588 C C . ASP A 1 196 ? 14.508 -15.633 -2.154 1 97.81 196 ASP A C 1
ATOM 1590 O O . ASP A 1 196 ? 14.922 -15.688 -3.312 1 97.81 196 ASP A O 1
ATOM 1594 N N . PHE A 1 197 ? 13.258 -15.688 -1.861 1 98.5 197 PHE A N 1
ATOM 1595 C CA . PHE A 1 197 ? 12.211 -15.875 -2.857 1 98.5 197 PHE A CA 1
ATOM 1596 C C . PHE A 1 197 ? 12.195 -14.727 -3.855 1 98.5 197 PHE A C 1
ATOM 1598 O O . PHE A 1 197 ? 12.242 -14.945 -5.066 1 98.5 197 PHE A O 1
ATOM 1605 N N . ILE A 1 198 ? 12.148 -13.469 -3.371 1 98.81 198 ILE A N 1
ATOM 1606 C CA . ILE A 1 198 ? 11.977 -12.289 -4.215 1 98.81 198 ILE A CA 1
ATOM 1607 C C . ILE A 1 198 ? 13.234 -12.078 -5.066 1 98.81 198 ILE A C 1
ATOM 1609 O O . ILE A 1 198 ? 13.141 -11.938 -6.285 1 98.81 198 ILE A O 1
ATOM 1613 N N . GLU A 1 199 ? 14.414 -12.156 -4.473 1 98.75 199 GLU A N 1
ATOM 1614 C CA . GLU A 1 199 ? 15.641 -11.891 -5.211 1 98.75 199 GLU A CA 1
ATOM 1615 C C . GLU A 1 199 ? 15.922 -12.984 -6.238 1 98.75 199 GLU A C 1
ATOM 1617 O O . GLU A 1 199 ? 16.438 -12.711 -7.316 1 98.75 199 GLU A O 1
ATOM 1622 N N . HIS A 1 200 ? 15.562 -14.234 -5.902 1 98.5 200 HIS A N 1
ATOM 1623 C CA . HIS A 1 200 ? 15.719 -15.336 -6.844 1 98.5 200 HIS A CA 1
ATOM 1624 C C . HIS A 1 200 ? 14.93 -15.078 -8.125 1 98.5 200 HIS A C 1
ATOM 1626 O O . HIS A 1 200 ? 15.477 -15.188 -9.227 1 98.5 200 HIS A O 1
ATOM 1632 N N . HIS A 1 201 ? 13.727 -14.719 -7.992 1 98.75 201 HIS A N 1
ATOM 1633 C CA . HIS A 1 201 ? 12.875 -14.586 -9.172 1 98.75 201 HIS A CA 1
ATOM 1634 C C . HIS A 1 201 ? 13.133 -13.266 -9.883 1 98.75 201 HIS A C 1
ATOM 1636 O O . HIS A 1 201 ? 12.938 -13.172 -11.102 1 98.75 201 HIS A O 1
ATOM 1642 N N . LYS A 1 202 ? 13.562 -12.242 -9.141 1 98.5 202 LYS A N 1
ATOM 1643 C CA . LYS A 1 202 ? 14.039 -11.039 -9.812 1 98.5 202 LYS A CA 1
ATOM 1644 C C . LYS A 1 202 ? 15.195 -11.359 -10.766 1 98.5 202 LYS A C 1
ATOM 1646 O O . LYS A 1 202 ? 15.219 -10.875 -11.898 1 98.5 202 LYS A O 1
ATOM 1651 N N . LEU A 1 203 ? 16.125 -12.172 -10.32 1 97.88 203 LEU A N 1
ATOM 1652 C CA . LEU A 1 203 ? 17.281 -12.555 -11.141 1 97.88 203 LEU A CA 1
ATOM 1653 C C . LEU A 1 203 ? 16.828 -13.352 -12.359 1 97.88 203 LEU A C 1
ATOM 1655 O O . LEU A 1 203 ? 17.516 -13.367 -13.383 1 97.88 203 LEU A O 1
ATOM 1659 N N . HIS A 1 204 ? 15.648 -13.977 -12.227 1 98.12 204 HIS A N 1
ATOM 1660 C CA . HIS A 1 204 ? 15.086 -14.727 -13.344 1 98.12 204 HIS A CA 1
ATOM 1661 C C . HIS A 1 204 ? 14.211 -13.844 -14.219 1 98.12 204 HIS A C 1
ATOM 1663 O O . HIS A 1 204 ? 13.594 -14.32 -15.18 1 98.12 204 HIS A O 1
ATOM 1669 N N . GLY A 1 205 ? 14.078 -12.57 -13.859 1 97.75 205 GLY A N 1
ATOM 1670 C CA . GLY A 1 205 ? 13.477 -11.602 -14.758 1 97.75 205 GLY A CA 1
ATOM 1671 C C . GLY A 1 205 ? 12.133 -11.094 -14.281 1 97.75 205 GLY A C 1
ATOM 1672 O O . GLY A 1 205 ? 11.508 -10.258 -14.938 1 97.75 205 GLY A O 1
ATOM 1673 N N . ALA A 1 206 ? 11.656 -11.555 -13.125 1 98.56 206 ALA A N 1
ATOM 1674 C CA . ALA A 1 206 ? 10.406 -11.023 -12.594 1 98.56 206 ALA A CA 1
ATOM 1675 C C . ALA A 1 206 ? 10.562 -9.555 -12.211 1 98.56 206 ALA A C 1
ATOM 1677 O O . ALA A 1 206 ? 11.562 -9.164 -11.602 1 98.56 206 ALA A O 1
ATOM 1678 N N . THR A 1 207 ? 9.508 -8.758 -12.586 1 97.94 207 THR A N 1
ATOM 1679 C CA . THR A 1 207 ? 9.633 -7.324 -12.336 1 97.94 207 THR A CA 1
ATOM 1680 C C . THR A 1 207 ? 8.625 -6.871 -11.281 1 97.94 207 THR A C 1
ATOM 1682 O O . THR A 1 207 ? 8.633 -5.707 -10.875 1 97.94 207 THR A O 1
ATOM 1685 N N . PHE A 1 208 ? 7.785 -7.797 -10.82 1 98.44 208 PHE A N 1
ATOM 1686 C CA . PHE A 1 208 ? 6.805 -7.422 -9.805 1 98.44 208 PHE A CA 1
ATOM 1687 C C . PHE A 1 208 ? 6.258 -8.656 -9.102 1 98.44 208 PHE A C 1
ATOM 1689 O O . PHE A 1 208 ? 6.176 -9.734 -9.695 1 98.44 208 PHE A O 1
ATOM 1696 N N . PHE A 1 209 ? 5.836 -8.516 -7.848 1 98.81 209 PHE A N 1
ATOM 1697 C CA . PHE A 1 209 ? 5.324 -9.609 -7.035 1 98.81 209 PHE A CA 1
ATOM 1698 C C . PHE A 1 209 ? 4.043 -9.203 -6.32 1 98.81 209 PHE A C 1
ATOM 1700 O O . PHE A 1 209 ? 3.945 -8.094 -5.797 1 98.81 209 PHE A O 1
ATOM 1707 N N . HIS A 1 210 ? 3.033 -10.031 -6.395 1 98.69 210 HIS A N 1
ATOM 1708 C CA . HIS A 1 210 ? 1.9 -9.938 -5.48 1 98.69 210 HIS A CA 1
ATOM 1709 C C . HIS A 1 210 ? 2.078 -10.867 -4.285 1 98.69 210 HIS A C 1
ATOM 1711 O O . HIS A 1 210 ? 2.107 -12.086 -4.441 1 98.69 210 HIS A O 1
ATOM 1717 N N . ILE A 1 211 ? 2.201 -10.281 -3.105 1 98.62 211 ILE A N 1
ATOM 1718 C CA . ILE A 1 211 ? 2.443 -11.055 -1.895 1 98.62 211 ILE A CA 1
ATOM 1719 C C . ILE A 1 211 ? 1.21 -11.008 -0.995 1 98.62 211 ILE A C 1
ATOM 1721 O O . ILE A 1 211 ? 0.751 -9.922 -0.621 1 98.62 211 ILE A O 1
ATOM 1725 N N . TYR A 1 212 ? 0.713 -12.148 -0.668 1 98.19 212 TYR A N 1
ATOM 1726 C CA . TYR A 1 212 ? -0.454 -12.227 0.204 1 98.19 212 TYR A CA 1
ATOM 1727 C C . TYR A 1 212 ? -0.041 -12.492 1.646 1 98.19 212 TYR A C 1
ATOM 1729 O O . TYR A 1 212 ? 0.871 -13.289 1.899 1 98.19 212 TYR A O 1
ATOM 1737 N N . LEU A 1 213 ? -0.72 -11.812 2.574 1 97.06 213 LEU A N 1
ATOM 1738 C CA . LEU A 1 213 ? -0.29 -11.82 3.969 1 97.06 213 LEU A CA 1
ATOM 1739 C C . LEU A 1 213 ? -1.477 -12.039 4.902 1 97.06 213 LEU A C 1
ATOM 1741 O O . LEU A 1 213 ? -2.48 -11.32 4.812 1 97.06 213 LEU A O 1
ATOM 1745 N N . ARG A 1 214 ? -1.354 -13.031 5.727 1 94.12 214 ARG A N 1
ATOM 1746 C CA . ARG A 1 214 ? -2.303 -13.219 6.816 1 94.12 214 ARG A CA 1
ATOM 1747 C C . ARG A 1 214 ? -1.704 -12.766 8.148 1 94.12 214 ARG A C 1
ATOM 1749 O O . ARG A 1 214 ? -2.344 -12.031 8.906 1 94.12 214 ARG A O 1
ATOM 1756 N N . ASN A 1 215 ? -0.554 -13.234 8.414 1 89.75 215 ASN A N 1
ATOM 1757 C CA . ASN A 1 215 ? 0.16 -12.805 9.617 1 89.75 215 ASN A CA 1
ATOM 1758 C C . ASN A 1 215 ? 1.672 -12.859 9.422 1 89.75 215 ASN A C 1
ATOM 1760 O O . ASN A 1 215 ? 2.174 -13.711 8.68 1 89.75 215 ASN A O 1
ATOM 1764 N N . ALA A 1 216 ? 2.322 -11.961 9.977 1 90.94 216 ALA A N 1
ATOM 1765 C CA . ALA A 1 216 ? 3.781 -11.898 10.008 1 90.94 216 ALA A CA 1
ATOM 1766 C C . ALA A 1 216 ? 4.266 -11.07 11.195 1 90.94 216 ALA A C 1
ATOM 1768 O O . ALA A 1 216 ? 3.523 -10.242 11.734 1 90.94 216 ALA A O 1
ATOM 1769 N N . SER A 1 217 ? 5.469 -11.359 11.625 1 93.06 217 SER A N 1
ATOM 1770 C CA . SER A 1 217 ? 6.07 -10.523 12.656 1 93.06 217 SER A CA 1
ATOM 1771 C C . SER A 1 217 ? 6.371 -9.125 12.133 1 93.06 217 SER A C 1
ATOM 1773 O O . SER A 1 217 ? 6.465 -8.922 10.922 1 93.06 217 SER A O 1
ATOM 1775 N N . ALA A 1 218 ? 6.496 -8.211 13.078 1 91.5 218 ALA A N 1
ATOM 1776 C CA . ALA A 1 218 ? 6.906 -6.863 12.703 1 91.5 218 ALA A CA 1
ATOM 1777 C C . ALA A 1 218 ? 8.25 -6.879 11.984 1 91.5 218 ALA A C 1
ATOM 1779 O O . ALA A 1 218 ? 8.492 -6.078 11.078 1 91.5 218 ALA A O 1
ATOM 1780 N N . TYR A 1 219 ? 9.102 -7.809 12.43 1 94.19 219 TYR A N 1
ATOM 1781 C CA . TYR A 1 219 ? 10.422 -7.93 11.828 1 94.19 219 TYR A CA 1
ATOM 1782 C C . TYR A 1 219 ? 10.32 -8.352 10.367 1 94.19 219 TYR A C 1
ATOM 1784 O O . TYR A 1 219 ? 10.953 -7.742 9.492 1 94.19 219 TYR A O 1
ATOM 1792 N N . ASP A 1 220 ? 9.492 -9.328 10.047 1 96.06 220 ASP A N 1
ATOM 1793 C CA . ASP A 1 220 ? 9.281 -9.789 8.68 1 96.06 220 ASP A CA 1
ATOM 1794 C C . ASP A 1 220 ? 8.633 -8.695 7.832 1 96.06 220 ASP A C 1
ATOM 1796 O O . ASP A 1 220 ? 9 -8.492 6.672 1 96.06 220 ASP A O 1
ATOM 1800 N N . ARG A 1 221 ? 7.719 -8.031 8.43 1 95.75 221 ARG A N 1
ATOM 1801 C CA . ARG A 1 221 ? 6.945 -7.016 7.727 1 95.75 221 ARG A CA 1
ATOM 1802 C C . ARG A 1 221 ? 7.832 -5.855 7.289 1 95.75 221 ARG A C 1
ATOM 1804 O O . ARG A 1 221 ? 7.586 -5.234 6.25 1 95.75 221 ARG A O 1
ATOM 1811 N N . ARG A 1 222 ? 8.836 -5.566 8.023 1 95.62 222 ARG A N 1
ATOM 1812 C CA . ARG A 1 222 ? 9.75 -4.48 7.672 1 95.62 222 ARG A CA 1
ATOM 1813 C C . ARG A 1 222 ? 10.398 -4.727 6.312 1 95.62 222 ARG A C 1
ATOM 1815 O O . ARG A 1 222 ? 10.555 -3.801 5.516 1 95.62 222 ARG A O 1
ATOM 1822 N N . LEU A 1 223 ? 10.773 -5.895 6.113 1 97.44 223 LEU A N 1
ATOM 1823 C CA . LEU A 1 223 ? 11.367 -6.258 4.828 1 97.44 223 LEU A CA 1
ATOM 1824 C C . LEU A 1 223 ? 10.344 -6.113 3.705 1 97.44 223 LEU A C 1
ATOM 1826 O O . LEU A 1 223 ? 10.656 -5.555 2.648 1 97.44 223 LEU A O 1
ATOM 1830 N N . LEU A 1 224 ? 9.141 -6.605 3.943 1 98 224 LEU A N 1
ATOM 1831 C CA . LEU A 1 224 ? 8.078 -6.465 2.955 1 98 224 LEU A CA 1
ATOM 1832 C C . LEU A 1 224 ? 7.793 -4.992 2.666 1 98 224 LEU A C 1
ATOM 1834 O O . LEU A 1 224 ? 7.621 -4.605 1.507 1 98 224 LEU A O 1
ATOM 1838 N N . ASP A 1 225 ? 7.77 -4.219 3.678 1 97.56 225 ASP A N 1
ATOM 1839 C CA . ASP A 1 225 ? 7.508 -2.793 3.523 1 97.56 225 ASP A CA 1
ATOM 1840 C C . ASP A 1 225 ? 8.57 -2.127 2.652 1 97.56 225 ASP A C 1
ATOM 1842 O O . ASP A 1 225 ? 8.266 -1.22 1.875 1 97.56 225 ASP A O 1
ATOM 1846 N N . ASP A 1 226 ? 9.797 -2.498 2.801 1 97.38 226 ASP A N 1
ATOM 1847 C CA . ASP A 1 226 ? 10.859 -1.918 1.981 1 97.38 226 ASP A CA 1
ATOM 1848 C C . ASP A 1 226 ? 10.695 -2.312 0.515 1 97.38 226 ASP A C 1
ATOM 1850 O O . ASP A 1 226 ? 10.953 -1.507 -0.382 1 97.38 226 ASP A O 1
ATOM 1854 N N . TYR A 1 227 ? 10.297 -3.547 0.283 1 98.5 227 TYR A N 1
ATOM 1855 C CA . TYR A 1 227 ? 10.031 -3.979 -1.086 1 98.5 227 TYR A CA 1
ATOM 1856 C C . TYR A 1 227 ? 8.852 -3.221 -1.683 1 98.5 227 TYR A C 1
ATOM 1858 O O . TYR A 1 227 ? 8.812 -2.975 -2.891 1 98.5 227 TYR A O 1
ATOM 1866 N N . VAL A 1 228 ? 7.855 -2.867 -0.847 1 98.38 228 VAL A N 1
ATOM 1867 C CA . VAL A 1 228 ? 6.762 -2.021 -1.311 1 98.38 228 VAL A CA 1
ATOM 1868 C C . VAL A 1 228 ? 7.297 -0.645 -1.695 1 98.38 228 VAL A C 1
ATOM 1870 O O . VAL A 1 228 ? 6.969 -0.118 -2.76 1 98.38 228 VAL A O 1
ATOM 1873 N N . ARG A 1 229 ? 8.117 -0.114 -0.909 1 97.44 229 ARG A N 1
ATOM 1874 C CA . ARG A 1 229 ? 8.688 1.209 -1.137 1 97.44 229 ARG A CA 1
ATOM 1875 C C . ARG A 1 229 ? 9.438 1.261 -2.467 1 97.44 229 ARG A C 1
ATOM 1877 O O . ARG A 1 229 ? 9.297 2.223 -3.223 1 97.44 229 ARG A O 1
ATOM 1884 N N . THR A 1 230 ? 10.18 0.223 -2.742 1 98 230 THR A N 1
ATOM 1885 C CA . THR A 1 230 ? 11.008 0.225 -3.943 1 98 230 THR A CA 1
ATOM 1886 C C . THR A 1 230 ? 10.195 -0.222 -5.156 1 98 230 THR A C 1
ATOM 1888 O O . THR A 1 230 ? 10.719 -0.3 -6.27 1 98 230 THR A O 1
ATOM 1891 N N . GLY A 1 231 ? 8.969 -0.651 -4.961 1 98.06 231 GLY A N 1
ATOM 1892 C CA . GLY A 1 231 ? 8.078 -0.933 -6.074 1 98.06 231 GLY A CA 1
ATOM 1893 C C . GLY A 1 231 ? 8.203 -2.355 -6.586 1 98.06 231 GLY A C 1
ATOM 1894 O O . GLY A 1 231 ? 7.75 -2.662 -7.695 1 98.06 231 GLY A O 1
ATOM 1895 N N . ASP A 1 232 ? 8.789 -3.209 -5.723 1 98.56 232 ASP A N 1
ATOM 1896 C CA . ASP A 1 232 ? 8.984 -4.598 -6.129 1 98.56 232 ASP A CA 1
ATOM 1897 C C . ASP A 1 232 ? 7.703 -5.41 -5.926 1 98.56 232 ASP A C 1
ATOM 1899 O O . ASP A 1 232 ? 7.453 -6.375 -6.648 1 98.56 232 ASP A O 1
ATOM 1903 N N . ILE A 1 233 ? 6.941 -4.988 -4.887 1 98.81 233 ILE A N 1
ATOM 1904 C CA . ILE A 1 233 ? 5.836 -5.875 -4.535 1 98.81 233 ILE A CA 1
ATOM 1905 C C . ILE A 1 233 ? 4.605 -5.051 -4.172 1 98.81 233 ILE A C 1
ATOM 1907 O O . ILE A 1 233 ? 4.707 -3.84 -3.949 1 98.81 233 ILE A O 1
ATOM 1911 N N . GLU A 1 234 ? 3.5 -5.652 -4.23 1 98.44 234 GLU A N 1
ATOM 1912 C CA . GLU A 1 234 ? 2.277 -5.281 -3.523 1 98.44 234 GLU A CA 1
ATOM 1913 C C . GLU A 1 234 ? 1.916 -6.316 -2.463 1 98.44 234 GLU A C 1
ATOM 1915 O O . GLU A 1 234 ? 1.979 -7.523 -2.719 1 98.44 234 GLU A O 1
ATOM 1920 N N . VAL A 1 235 ? 1.633 -5.836 -1.29 1 98.25 235 VAL A N 1
ATOM 1921 C CA . VAL A 1 235 ? 1.187 -6.742 -0.235 1 98.25 235 VAL A CA 1
ATOM 1922 C C . VAL A 1 235 ? -0.334 -6.68 -0.109 1 98.25 235 VAL A C 1
ATOM 1924 O O . VAL A 1 235 ? -0.906 -5.598 0.049 1 98.25 235 VAL A O 1
ATOM 1927 N N . ILE A 1 236 ? -0.986 -7.816 -0.229 1 98.19 236 ILE A N 1
ATOM 1928 C CA . ILE A 1 236 ? -2.426 -7.945 -0.03 1 98.19 236 ILE A CA 1
ATOM 1929 C C . ILE A 1 236 ? -2.703 -8.641 1.3 1 98.19 236 ILE A C 1
ATOM 1931 O O . ILE A 1 236 ? -2.428 -9.836 1.45 1 98.19 236 ILE A O 1
ATOM 1935 N N . VAL A 1 237 ? -3.227 -7.926 2.219 1 96.94 237 VAL A N 1
ATOM 1936 C CA . VAL A 1 237 ? -3.5 -8.492 3.537 1 96.94 237 VAL A CA 1
ATOM 1937 C C . VAL A 1 237 ? -4.887 -9.133 3.547 1 96.94 237 VAL A C 1
ATOM 1939 O O . VAL A 1 237 ? -5.867 -8.508 3.131 1 96.94 237 VAL A O 1
ATOM 1942 N N . LEU A 1 238 ? -4.902 -10.336 3.994 1 95.69 238 LEU A N 1
ATOM 1943 C CA . LEU A 1 238 ? -6.145 -11.102 4.016 1 95.69 238 LEU A CA 1
ATOM 1944 C C . LEU A 1 238 ? -6.746 -11.125 5.418 1 95.69 238 LEU A C 1
ATOM 1946 O O . LEU A 1 238 ? -6.109 -11.578 6.367 1 95.69 238 LEU A O 1
ATOM 1950 N N . ASN A 1 239 ? -7.848 -10.57 5.492 1 91.31 239 ASN A N 1
ATOM 1951 C CA . ASN A 1 239 ? -8.641 -10.531 6.715 1 91.31 239 ASN A CA 1
ATOM 1952 C C . ASN A 1 239 ? -10.133 -10.617 6.414 1 91.31 239 ASN A C 1
ATOM 1954 O O . ASN A 1 239 ? -10.586 -10.188 5.352 1 91.31 239 ASN A O 1
ATOM 1958 N N . ASP A 1 240 ? -10.844 -11.305 7.301 1 83.62 240 ASP A N 1
ATOM 1959 C CA . ASP A 1 240 ? -12.289 -11.469 7.133 1 83.62 240 ASP A CA 1
ATOM 1960 C C . ASP A 1 240 ? -13.016 -11.375 8.469 1 83.62 240 ASP A C 1
ATOM 1962 O O . ASP A 1 240 ? -12.438 -11.688 9.516 1 83.62 240 ASP A O 1
ATOM 1966 N N . HIS A 1 241 ? -14.18 -10.93 8.328 1 84.44 241 HIS A N 1
ATOM 1967 C CA . HIS A 1 241 ? -15.031 -10.867 9.508 1 84.44 241 HIS A CA 1
ATOM 1968 C C . HIS A 1 241 ? -15.555 -12.242 9.891 1 84.44 241 HIS A C 1
ATOM 1970 O O . HIS A 1 241 ? -16.094 -12.43 10.977 1 84.44 241 HIS A O 1
ATOM 1976 N N . HIS A 1 242 ? -15.266 -13.234 9.109 1 85.25 242 HIS A N 1
ATOM 1977 C CA . HIS A 1 242 ? -15.703 -14.602 9.375 1 85.25 242 HIS A CA 1
ATOM 1978 C C . HIS A 1 242 ? -14.508 -15.516 9.648 1 85.25 242 HIS A C 1
ATOM 1980 O O . HIS A 1 242 ? -13.445 -15.336 9.055 1 85.25 242 HIS A O 1
ATOM 1986 N N . TRP A 1 243 ? -14.836 -16.484 10.469 1 87.25 243 TRP A N 1
ATOM 1987 C CA . TRP A 1 243 ? -13.781 -17.422 10.859 1 87.25 243 TRP A CA 1
ATOM 1988 C C . TRP A 1 243 ? -13.219 -18.141 9.648 1 87.25 243 TRP A C 1
ATOM 1990 O O . TRP A 1 243 ? -13.977 -18.594 8.773 1 87.25 243 TRP A O 1
ATOM 2000 N N . ARG A 1 244 ? -11.984 -18.172 9.656 1 87.94 244 ARG A N 1
ATOM 2001 C CA . ARG A 1 244 ? -11.219 -18.922 8.672 1 87.94 244 ARG A CA 1
ATOM 2002 C C . ARG A 1 244 ? -9.828 -19.266 9.195 1 87.94 244 ARG A C 1
ATOM 2004 O O . ARG A 1 244 ? -9.148 -18.406 9.773 1 87.94 244 ARG A O 1
ATOM 2011 N N . ASP A 1 245 ? -9.469 -20.531 9 1 89.19 245 ASP A N 1
ATOM 2012 C CA . ASP A 1 245 ? -8.086 -20.844 9.367 1 89.19 245 ASP A CA 1
ATOM 2013 C C . ASP A 1 245 ? -7.113 -20.297 8.32 1 89.19 245 ASP A C 1
ATOM 2015 O O . ASP A 1 245 ? -7.465 -20.156 7.148 1 89.19 245 ASP A O 1
ATOM 2019 N N . ASP A 1 246 ? -5.93 -20.141 8.695 1 88.88 246 ASP A N 1
ATOM 2020 C CA . ASP A 1 246 ? -4.926 -19.469 7.879 1 88.88 246 ASP A CA 1
ATOM 2021 C C . ASP A 1 246 ? -4.672 -20.234 6.582 1 88.88 246 ASP A C 1
ATOM 2023 O O . ASP A 1 246 ? -4.492 -19.641 5.523 1 88.88 246 ASP A O 1
ATOM 2027 N N . PHE A 1 247 ? -4.699 -21.562 6.637 1 86.56 247 PHE A N 1
ATOM 2028 C CA . PHE A 1 247 ? -4.355 -22.375 5.469 1 86.56 247 PHE A CA 1
ATOM 2029 C C . PHE A 1 247 ? -5.496 -22.375 4.461 1 86.56 247 PHE A C 1
ATOM 2031 O O . PHE A 1 247 ? -5.312 -22.766 3.307 1 86.56 247 PHE A O 1
ATOM 2038 N N . MET A 1 248 ? -6.629 -21.828 4.805 1 89.12 248 MET A N 1
ATOM 2039 C CA . MET A 1 248 ? -7.82 -21.875 3.961 1 89.12 248 MET A CA 1
ATOM 2040 C C . MET A 1 248 ? -7.895 -20.656 3.045 1 89.12 248 MET A C 1
ATOM 2042 O O . MET A 1 248 ? -8.844 -20.516 2.273 1 89.12 248 MET A O 1
ATOM 2046 N N . TRP A 1 249 ? -6.898 -19.859 3.037 1 92.06 249 TRP A N 1
ATOM 2047 C CA . TRP A 1 249 ? -6.91 -18.656 2.227 1 92.06 249 TRP A CA 1
ATOM 2048 C C . TRP A 1 249 ? -6.348 -18.922 0.834 1 92.06 249 TRP A C 1
ATOM 2050 O O . TRP A 1 249 ? -6.312 -18.031 -0.011 1 92.06 249 TRP A O 1
ATOM 2060 N N . HIS A 1 250 ? -6.012 -20.078 0.527 1 89.94 250 HIS A N 1
ATOM 2061 C CA . HIS A 1 250 ? -5.254 -20.406 -0.673 1 89.94 250 HIS A CA 1
ATOM 2062 C C . HIS A 1 250 ? -6.047 -20.078 -1.935 1 89.94 250 HIS A C 1
ATOM 2064 O O . HIS A 1 250 ? -5.543 -19.422 -2.84 1 89.94 250 HIS A O 1
ATOM 2070 N N . MET A 1 251 ? -7.273 -20.5 -1.955 1 90.62 251 MET A N 1
ATOM 2071 C CA . MET A 1 251 ? -8.047 -20.297 -3.176 1 90.62 251 MET A CA 1
ATOM 2072 C C . MET A 1 251 ? -8.383 -18.828 -3.381 1 90.62 251 MET A C 1
ATOM 2074 O O . MET A 1 251 ? -8.359 -18.328 -4.508 1 90.62 251 MET A O 1
ATOM 2078 N N . THR A 1 252 ? -8.703 -18.141 -2.287 1 92.5 252 THR A N 1
ATOM 2079 C CA . THR A 1 252 ? -8.945 -16.703 -2.377 1 92.5 252 THR A CA 1
ATOM 2080 C C . THR A 1 252 ? -7.719 -15.984 -2.932 1 92.5 252 THR A C 1
ATOM 2082 O O . THR A 1 252 ? -7.836 -15.125 -3.814 1 92.5 252 THR A O 1
ATOM 2085 N N . GLN A 1 253 ? -6.594 -16.375 -2.418 1 95.81 253 GLN A N 1
ATOM 2086 C CA . GLN A 1 253 ? -5.34 -15.781 -2.873 1 95.81 253 GLN A CA 1
ATOM 2087 C C . GLN A 1 253 ? -5.113 -16.047 -4.359 1 95.81 253 GLN A C 1
ATOM 2089 O O . GLN A 1 253 ? -4.723 -15.141 -5.102 1 95.81 253 GLN A O 1
ATOM 2094 N N . ILE A 1 254 ? -5.371 -17.203 -4.832 1 95.81 254 ILE A N 1
ATOM 2095 C CA . ILE A 1 254 ? -5.141 -17.578 -6.223 1 95.81 254 ILE A CA 1
ATOM 2096 C C . ILE A 1 254 ? -6.098 -16.812 -7.133 1 95.81 254 ILE A C 1
ATOM 2098 O O . ILE A 1 254 ? -5.68 -16.234 -8.133 1 95.81 254 ILE A O 1
ATOM 2102 N N . ASN A 1 255 ? -7.344 -16.766 -6.785 1 94.75 255 ASN A N 1
ATOM 2103 C CA . ASN A 1 255 ? -8.328 -16.062 -7.602 1 94.75 255 ASN A CA 1
ATOM 2104 C C . ASN A 1 255 ? -8.039 -14.57 -7.664 1 94.75 255 ASN A C 1
ATOM 2106 O O . ASN A 1 255 ? -8.102 -13.969 -8.734 1 94.75 255 ASN A O 1
ATOM 2110 N N . ASP A 1 256 ? -7.73 -14.039 -6.551 1 97.44 256 ASP A N 1
ATOM 2111 C CA . ASP A 1 256 ? -7.438 -12.609 -6.52 1 97.44 256 ASP A CA 1
ATOM 2112 C C . ASP A 1 256 ? -6.199 -12.281 -7.355 1 97.44 256 ASP A C 1
ATOM 2114 O O . ASP A 1 256 ? -6.203 -11.328 -8.133 1 97.44 256 ASP A O 1
ATOM 2118 N N . CYS A 1 257 ? -5.195 -13.07 -7.184 1 98.12 257 CYS A N 1
ATOM 2119 C CA . CYS A 1 257 ? -3.957 -12.797 -7.902 1 98.12 257 CYS A CA 1
ATOM 2120 C C . CYS A 1 257 ? -4.152 -12.953 -9.406 1 98.12 257 CYS A C 1
ATOM 2122 O O . CYS A 1 257 ? -3.561 -12.219 -10.195 1 98.12 257 CYS A O 1
ATOM 2124 N N . HIS A 1 258 ? -4.922 -13.953 -9.758 1 97.62 258 HIS A N 1
ATOM 2125 C CA . HIS A 1 258 ? -5.246 -14.102 -11.172 1 97.62 258 HIS A CA 1
ATOM 2126 C C . HIS A 1 258 ? -5.883 -12.828 -11.727 1 97.62 258 HIS A C 1
ATOM 2128 O O . HIS A 1 258 ? -5.41 -12.281 -12.727 1 97.62 258 HIS A O 1
ATOM 2134 N N . MET A 1 259 ? -6.844 -12.297 -11.078 1 97.38 259 MET A N 1
ATOM 2135 C CA . MET A 1 259 ? -7.535 -11.109 -11.562 1 97.38 259 MET A CA 1
ATOM 2136 C C . MET A 1 259 ? -6.625 -9.891 -11.516 1 97.38 259 MET A C 1
ATOM 2138 O O . MET A 1 259 ? -6.688 -9.023 -12.391 1 97.38 259 MET A O 1
ATOM 2142 N N . ARG A 1 260 ? -5.777 -9.836 -10.516 1 97.12 260 ARG A N 1
ATOM 2143 C CA . ARG A 1 260 ? -4.789 -8.766 -10.414 1 97.12 260 ARG A CA 1
ATOM 2144 C C . ARG A 1 260 ? -3.84 -8.773 -11.609 1 97.12 260 ARG A C 1
ATOM 2146 O O . ARG A 1 260 ? -3.336 -7.73 -12.016 1 97.12 260 ARG A O 1
ATOM 2153 N N . SER A 1 261 ? -3.664 -9.875 -12.117 1 97.56 261 SER A N 1
ATOM 2154 C CA . SER A 1 261 ? -2.645 -10.055 -13.141 1 97.56 261 SER A CA 1
ATOM 2155 C C . SER A 1 261 ? -3.215 -9.805 -14.531 1 97.56 261 SER A C 1
ATOM 2157 O O . SER A 1 261 ? -2.465 -9.562 -15.484 1 97.56 261 SER A O 1
ATOM 2159 N N . VAL A 1 262 ? -4.531 -9.922 -14.719 1 96.56 262 VAL A N 1
ATOM 2160 C CA . VAL A 1 262 ? -5.16 -9.695 -16.016 1 96.56 262 VAL A CA 1
ATOM 2161 C C . VAL A 1 262 ? -4.977 -8.234 -16.438 1 96.56 262 VAL A C 1
ATOM 2163 O O . VAL A 1 262 ? -5.309 -7.324 -15.672 1 96.56 262 VAL A O 1
ATOM 2166 N N . GLY A 1 263 ? -4.375 -8.055 -17.609 1 92.38 263 GLY A N 1
ATOM 2167 C CA . GLY A 1 263 ? -4.098 -6.707 -18.094 1 92.38 263 GLY A CA 1
ATOM 2168 C C . GLY A 1 263 ? -2.871 -6.086 -17.453 1 92.38 263 GLY A C 1
ATOM 2169 O O . GLY A 1 263 ? -2.531 -4.938 -17.734 1 92.38 263 GLY A O 1
ATOM 2170 N N . PHE A 1 264 ? -2.254 -6.824 -16.609 1 95.5 264 PHE A N 1
ATOM 2171 C CA . PHE A 1 264 ? -1.137 -6.309 -15.82 1 95.5 264 PHE A CA 1
ATOM 2172 C C . PHE A 1 264 ? 0.158 -7.023 -16.188 1 95.5 264 PHE A C 1
ATOM 2174 O O . PHE A 1 264 ? 1.21 -6.391 -16.312 1 95.5 264 PHE A O 1
ATOM 2181 N N . SER A 1 265 ? 0.082 -8.344 -16.422 1 96.38 265 SER A N 1
ATOM 2182 C CA . SER A 1 265 ? 1.258 -9.164 -16.688 1 96.38 265 SER A CA 1
ATOM 2183 C C . SER A 1 265 ? 1.039 -10.07 -17.891 1 96.38 265 SER A C 1
ATOM 2185 O O . SER A 1 265 ? -0.046 -10.633 -18.062 1 96.38 265 SER A O 1
ATOM 2187 N N . LYS A 1 266 ? 2.076 -10.195 -18.703 1 95.88 266 LYS A N 1
ATOM 2188 C CA . LYS A 1 266 ? 1.986 -11.156 -19.797 1 95.88 266 LYS A CA 1
ATOM 2189 C C . LYS A 1 266 ? 2.014 -12.594 -19.281 1 95.88 266 LYS A C 1
ATOM 2191 O O . LYS A 1 266 ? 1.245 -13.438 -19.75 1 95.88 266 LYS A O 1
ATOM 2196 N N . TRP A 1 267 ? 2.963 -12.812 -18.391 1 97.75 267 TRP A N 1
ATOM 2197 C CA . TRP A 1 267 ? 3.109 -14.094 -17.719 1 97.75 267 TRP A CA 1
ATOM 2198 C C . TRP A 1 267 ? 3.051 -13.914 -16.203 1 97.75 267 TRP A C 1
ATOM 2200 O O . TRP A 1 267 ? 3.568 -12.93 -15.664 1 97.75 267 TRP A O 1
ATOM 2210 N N . THR A 1 268 ? 2.438 -14.836 -15.539 1 98.5 268 THR A N 1
ATOM 2211 C CA . THR A 1 268 ? 2.43 -14.82 -14.086 1 98.5 268 THR A CA 1
ATOM 2212 C C . THR A 1 268 ? 2.734 -16.203 -13.523 1 98.5 268 THR A C 1
ATOM 2214 O O . THR A 1 268 ? 2.127 -17.188 -13.938 1 98.5 268 THR A O 1
ATOM 2217 N N . ALA A 1 269 ? 3.674 -16.234 -12.641 1 98.69 269 ALA A N 1
ATOM 2218 C CA . ALA A 1 269 ? 3.955 -17.469 -11.906 1 98.69 269 ALA A CA 1
ATOM 2219 C C . ALA A 1 269 ? 3.17 -17.531 -10.602 1 98.69 269 ALA A C 1
ATOM 2221 O O . ALA A 1 269 ? 3.029 -16.516 -9.914 1 98.69 269 ALA A O 1
ATOM 2222 N N . ILE A 1 270 ? 2.676 -18.688 -10.273 1 97.81 270 ILE A N 1
ATOM 2223 C CA . ILE A 1 270 ? 1.971 -18.906 -9.016 1 97.81 270 ILE A CA 1
ATOM 2224 C C . ILE A 1 270 ? 2.779 -19.859 -8.141 1 97.81 270 ILE A C 1
ATOM 2226 O O . ILE A 1 270 ? 2.926 -21.047 -8.469 1 97.81 270 ILE A O 1
ATOM 2230 N N . LEU A 1 271 ? 3.27 -19.328 -7.008 1 97.88 271 LEU A N 1
ATOM 2231 C CA . LEU A 1 271 ? 4.234 -20.094 -6.219 1 97.88 271 LEU A CA 1
ATOM 2232 C C . LEU A 1 271 ? 3.979 -19.906 -4.727 1 97.88 271 LEU A C 1
ATOM 2234 O O . LEU A 1 271 ? 3.473 -18.859 -4.301 1 97.88 271 LEU A O 1
ATOM 2238 N N . ASP A 1 272 ? 4.332 -20.891 -3.941 1 96.12 272 ASP A N 1
ATOM 2239 C CA . ASP A 1 272 ? 4.402 -20.766 -2.488 1 96.12 272 ASP A CA 1
ATOM 2240 C C . ASP A 1 272 ? 5.73 -20.156 -2.055 1 96.12 272 ASP A C 1
ATOM 2242 O O . ASP A 1 272 ? 6.688 -20.125 -2.83 1 96.12 272 ASP A O 1
ATOM 2246 N N . ILE A 1 273 ? 5.789 -19.719 -0.831 1 96.31 273 ILE A N 1
ATOM 2247 C CA . ILE A 1 273 ? 6.961 -19.016 -0.329 1 96.31 273 ILE A CA 1
ATOM 2248 C C . ILE A 1 273 ? 8.156 -19.969 -0.275 1 96.31 273 ILE A C 1
ATOM 2250 O O . ILE A 1 273 ? 9.305 -19.531 -0.349 1 96.31 273 ILE A O 1
ATOM 2254 N N . ASP A 1 274 ? 7.879 -21.281 -0.155 1 95.88 274 ASP A N 1
ATOM 2255 C CA . ASP A 1 274 ? 8.969 -22.25 -0.044 1 95.88 274 ASP A CA 1
ATOM 2256 C C . ASP A 1 274 ? 9.273 -22.891 -1.395 1 95.88 274 ASP A C 1
ATOM 2258 O O . ASP A 1 274 ? 9.922 -23.938 -1.458 1 95.88 274 ASP A O 1
ATOM 2262 N N . GLU A 1 275 ? 8.828 -22.266 -2.471 1 97.19 275 GLU A N 1
ATOM 2263 C CA . GLU A 1 275 ? 9.062 -22.781 -3.814 1 97.19 275 GLU A CA 1
ATOM 2264 C C . GLU A 1 275 ? 9.906 -21.812 -4.637 1 97.19 275 GLU A C 1
ATOM 2266 O O . GLU A 1 275 ? 9.75 -20.594 -4.531 1 97.19 275 GLU A O 1
ATOM 2271 N N . ARG A 1 276 ? 10.867 -22.438 -5.48 1 97.69 276 ARG A N 1
ATOM 2272 C CA . ARG A 1 276 ? 11.688 -21.703 -6.426 1 97.69 276 ARG A CA 1
ATOM 2273 C C . ARG A 1 276 ? 11.688 -22.359 -7.797 1 97.69 276 ARG A C 1
ATOM 2275 O O . ARG A 1 276 ? 11.883 -23.578 -7.902 1 97.69 276 ARG A O 1
ATOM 2282 N N . ILE A 1 277 ? 11.438 -21.547 -8.828 1 97.94 277 ILE A N 1
ATOM 2283 C CA . ILE A 1 277 ? 11.656 -22.094 -10.172 1 97.94 277 ILE A CA 1
ATOM 2284 C C . ILE A 1 277 ? 13.148 -22.078 -10.492 1 97.94 277 ILE A C 1
ATOM 2286 O O . ILE A 1 277 ? 13.773 -21.016 -10.539 1 97.94 277 ILE A O 1
ATOM 2290 N N . GLU A 1 278 ? 13.688 -23.219 -10.695 1 96.12 278 GLU A N 1
ATOM 2291 C CA . GLU A 1 278 ? 15.086 -23.359 -11.094 1 96.12 278 GLU A CA 1
ATOM 2292 C C . GLU A 1 278 ? 15.203 -23.766 -12.562 1 96.12 278 GLU A C 1
ATOM 2294 O O . GLU A 1 278 ? 14.711 -24.812 -12.969 1 96.12 278 GLU A O 1
ATOM 2299 N N . MET A 1 279 ? 15.867 -22.938 -13.32 1 95.44 279 MET A N 1
ATOM 2300 C CA . MET A 1 279 ? 16.109 -23.203 -14.734 1 95.44 279 MET A CA 1
ATOM 2301 C C . MET A 1 279 ? 17.438 -23.922 -14.93 1 95.44 279 MET A C 1
ATOM 2303 O O . MET A 1 279 ? 18.375 -23.719 -14.148 1 95.44 279 MET A O 1
ATOM 2307 N N . LYS A 1 280 ? 17.469 -24.703 -15.969 1 91.31 280 LYS A N 1
ATOM 2308 C CA . LYS A 1 280 ? 18.688 -25.453 -16.281 1 91.31 280 LYS A CA 1
ATOM 2309 C C . LYS A 1 280 ? 19.484 -24.75 -17.375 1 91.31 280 LYS A C 1
ATOM 2311 O O . LYS A 1 280 ? 18.938 -23.969 -18.141 1 91.31 280 LYS A O 1
ATOM 2316 N N . GLY A 1 281 ? 20.797 -24.984 -17.359 1 88 281 GLY A N 1
ATOM 2317 C CA . GLY A 1 281 ? 21.672 -24.516 -18.422 1 88 281 GLY A CA 1
ATOM 2318 C C . GLY A 1 281 ? 21.984 -23.031 -18.328 1 88 281 GLY A C 1
ATOM 2319 O O . GLY A 1 281 ? 22.391 -22.406 -19.297 1 88 281 GLY A O 1
ATOM 2320 N N . GLY A 1 282 ? 21.641 -22.391 -17.25 1 87.88 282 GLY A N 1
ATOM 2321 C CA . GLY A 1 282 ? 21.969 -20.984 -17.062 1 87.88 282 GLY A CA 1
ATOM 2322 C C . GLY A 1 282 ? 20.953 -20.047 -17.703 1 87.88 282 GLY A C 1
ATOM 2323 O O . GLY A 1 282 ? 21.156 -18.828 -17.688 1 87.88 282 GLY A O 1
ATOM 2324 N N . GLN A 1 283 ? 19.953 -20.594 -18.25 1 91.75 283 GLN A N 1
ATOM 2325 C CA . GLN A 1 283 ? 18.891 -19.781 -18.859 1 91.75 283 GLN A CA 1
ATOM 2326 C C . GLN A 1 283 ? 17.969 -19.203 -17.797 1 91.75 283 GLN A C 1
ATOM 2328 O O . GLN A 1 283 ? 17.594 -19.875 -16.844 1 91.75 283 GLN A O 1
ATOM 2333 N N . ARG A 1 284 ? 17.688 -17.922 -18.062 1 96.31 284 ARG A N 1
ATOM 2334 C CA . ARG A 1 284 ? 16.688 -17.312 -17.172 1 96.31 284 ARG A CA 1
ATOM 2335 C C . ARG A 1 284 ? 15.273 -17.688 -17.609 1 96.31 284 ARG A C 1
ATOM 2337 O O . ARG A 1 284 ? 15.055 -18.078 -18.766 1 96.31 284 ARG A O 1
ATOM 2344 N N . ILE A 1 285 ? 14.305 -17.469 -16.609 1 98.19 285 ILE A N 1
ATOM 2345 C CA . ILE A 1 285 ? 12.914 -17.797 -16.891 1 98.19 285 ILE A CA 1
ATOM 2346 C C . ILE A 1 285 ? 12.422 -16.969 -18.078 1 98.19 285 ILE A C 1
ATOM 2348 O O . ILE A 1 285 ? 11.828 -17.5 -19.016 1 98.19 285 ILE A O 1
ATOM 2352 N N . VAL A 1 286 ? 12.727 -15.672 -18.125 1 97.88 286 VAL A N 1
ATOM 2353 C CA . VAL A 1 286 ? 12.172 -14.773 -19.125 1 97.88 286 VAL A CA 1
ATOM 2354 C C . VAL A 1 286 ? 12.789 -15.07 -20.484 1 97.88 286 VAL A C 1
ATOM 2356 O O . VAL A 1 286 ? 12.148 -14.883 -21.516 1 97.88 286 VAL A O 1
ATOM 2359 N N . GLU A 1 287 ? 14.016 -15.531 -20.5 1 96.5 287 GLU A N 1
ATOM 2360 C CA . GLU A 1 287 ? 14.633 -15.922 -21.766 1 96.5 287 GLU A CA 1
ATOM 2361 C C . GLU A 1 287 ? 13.953 -17.156 -22.359 1 96.5 287 GLU A C 1
ATOM 2363 O O . GLU A 1 287 ? 13.758 -17.234 -23.578 1 96.5 287 GLU A O 1
ATOM 2368 N N . PHE A 1 288 ? 13.664 -18.078 -21.516 1 96.62 288 PHE A N 1
ATOM 2369 C CA . PHE A 1 288 ? 12.875 -19.219 -21.953 1 96.62 288 PHE A CA 1
ATOM 2370 C C . PHE A 1 288 ? 11.516 -18.766 -22.469 1 96.62 288 PHE A C 1
ATOM 2372 O O . PHE A 1 288 ? 11.102 -19.172 -23.562 1 96.62 288 PHE A O 1
ATOM 2379 N N . LEU A 1 289 ? 10.82 -17.875 -21.734 1 96.81 289 LEU A N 1
ATOM 2380 C CA . LEU A 1 289 ? 9.5 -17.391 -22.125 1 96.81 289 LEU A CA 1
ATOM 2381 C C . LEU A 1 289 ? 9.555 -16.656 -23.453 1 96.81 289 LEU A C 1
ATOM 2383 O O . LEU A 1 289 ? 8.609 -16.703 -24.234 1 96.81 289 LEU A O 1
ATOM 2387 N N . ASP A 1 290 ? 10.656 -16.031 -23.766 1 95.69 290 ASP A N 1
ATOM 2388 C CA . ASP A 1 290 ? 10.852 -15.352 -25.047 1 95.69 290 ASP A CA 1
ATOM 2389 C C . ASP A 1 290 ? 10.758 -16.344 -26.219 1 95.69 290 ASP A C 1
ATOM 2391 O O . ASP A 1 290 ? 10.406 -15.961 -27.328 1 95.69 290 ASP A O 1
ATOM 2395 N N . THR A 1 291 ? 11.062 -17.594 -25.891 1 94.19 291 THR A N 1
ATOM 2396 C CA . THR A 1 291 ? 11.07 -18.594 -26.953 1 94.19 291 THR A CA 1
ATOM 2397 C C . THR A 1 291 ? 9.68 -19.188 -27.156 1 94.19 291 THR A C 1
ATOM 2399 O O . THR A 1 291 ? 9.43 -19.875 -28.141 1 94.19 291 THR A O 1
ATOM 2402 N N . VAL A 1 292 ? 8.828 -18.938 -26.203 1 93.5 292 VAL A N 1
ATOM 2403 C CA . VAL A 1 292 ? 7.461 -19.453 -26.312 1 93.5 292 VAL A CA 1
ATOM 2404 C C . VAL A 1 292 ? 6.625 -18.531 -27.188 1 93.5 292 VAL A C 1
ATOM 2406 O O . VAL A 1 292 ? 5.902 -17.672 -26.688 1 93.5 292 VAL A O 1
ATOM 2409 N N . THR A 1 293 ? 6.617 -18.766 -28.453 1 89.12 293 THR A N 1
ATOM 2410 C CA . THR A 1 293 ? 5.957 -17.875 -29.406 1 89.12 293 THR A CA 1
ATOM 2411 C C . THR A 1 293 ? 4.582 -18.406 -29.781 1 89.12 293 THR A C 1
ATOM 2413 O O . THR A 1 293 ? 3.76 -17.688 -30.344 1 89.12 293 THR A O 1
ATOM 2416 N N . ASN A 1 294 ? 4.402 -19.703 -29.484 1 88.88 294 ASN A N 1
ATOM 2417 C CA . ASN A 1 294 ? 3.109 -20.312 -29.781 1 88.88 294 ASN A CA 1
ATOM 2418 C C . ASN A 1 294 ? 2.004 -19.734 -28.906 1 88.88 294 ASN A C 1
ATOM 2420 O O . ASN A 1 294 ? 2.035 -19.875 -27.688 1 88.88 294 ASN A O 1
ATOM 2424 N N . PRO A 1 295 ? 1.016 -19.078 -29.422 1 88.12 295 PRO A N 1
ATOM 2425 C CA . PRO A 1 295 ? -0.034 -18.438 -28.625 1 88.12 295 PRO A CA 1
ATOM 2426 C C . PRO A 1 295 ? -0.933 -19.438 -27.922 1 88.12 295 PRO A C 1
ATOM 2428 O O . PRO A 1 295 ? -1.695 -19.062 -27.016 1 88.12 295 PRO A O 1
ATOM 2431 N N . ASP A 1 296 ? -0.853 -20.703 -28.312 1 90.44 296 ASP A N 1
ATOM 2432 C CA . ASP A 1 296 ? -1.681 -21.719 -27.672 1 90.44 296 ASP A CA 1
ATOM 2433 C C . ASP A 1 296 ? -1.08 -22.156 -26.344 1 90.44 296 ASP A C 1
ATOM 2435 O O . ASP A 1 296 ? -1.741 -22.844 -25.547 1 90.44 296 ASP A O 1
ATOM 2439 N N . VAL A 1 297 ? 0.134 -21.766 -26.141 1 93.69 297 VAL A N 1
ATOM 2440 C CA . VAL A 1 297 ? 0.774 -22.078 -24.859 1 93.69 297 VAL A CA 1
ATOM 2441 C C . VAL A 1 297 ? 0.417 -21.016 -23.828 1 93.69 297 VAL A C 1
ATOM 2443 O O . VAL A 1 297 ? 0.998 -19.938 -23.828 1 93.69 297 VAL A O 1
ATOM 2446 N N . VAL A 1 298 ? -0.521 -21.344 -22.953 1 95 298 VAL A N 1
ATOM 2447 C CA . VAL A 1 298 ? -1.014 -20.344 -22.016 1 95 298 VAL A CA 1
ATOM 2448 C C . VAL A 1 298 ? -0.786 -20.812 -20.578 1 95 298 VAL A C 1
ATOM 2450 O O . VAL A 1 298 ? -1.06 -20.078 -19.625 1 95 298 VAL A O 1
ATOM 2453 N N . ASN A 1 299 ? -0.307 -22.031 -20.438 1 96 299 ASN A N 1
ATOM 2454 C CA . ASN A 1 299 ? -0.035 -22.656 -19.141 1 96 299 ASN A CA 1
ATOM 2455 C C . ASN A 1 299 ? 1.197 -23.562 -19.203 1 96 299 ASN A C 1
ATOM 2457 O O . ASN A 1 299 ? 1.204 -24.562 -19.906 1 96 299 ASN A O 1
ATOM 2461 N N . LEU A 1 300 ? 2.193 -23.172 -18.547 1 96 300 LEU A N 1
ATOM 2462 C CA . LEU A 1 300 ? 3.418 -23.969 -18.422 1 96 300 LEU A CA 1
ATOM 2463 C C . LEU A 1 300 ? 3.543 -24.562 -17.031 1 96 300 LEU A C 1
ATOM 2465 O O . LEU A 1 300 ? 3.637 -23.812 -16.047 1 96 300 LEU A O 1
ATOM 2469 N N . GLN A 1 301 ? 3.6 -25.875 -16.953 1 95.38 301 GLN A N 1
ATOM 2470 C CA . GLN A 1 301 ? 3.664 -26.562 -15.656 1 95.38 301 GLN A CA 1
ATOM 2471 C C . GLN A 1 301 ? 5.055 -27.141 -15.406 1 95.38 301 GLN A C 1
ATOM 2473 O O . GLN A 1 301 ? 5.566 -27.922 -16.219 1 95.38 301 GLN A O 1
ATOM 2478 N N . PHE A 1 302 ? 5.625 -26.766 -14.305 1 95.56 302 PHE A N 1
ATOM 2479 C CA . PHE A 1 302 ? 6.941 -27.234 -13.898 1 95.56 302 PHE A CA 1
ATOM 2480 C C . PHE A 1 302 ? 6.828 -28.328 -12.852 1 95.56 302 PHE A C 1
ATOM 2482 O O . PHE A 1 302 ? 6.109 -28.172 -11.859 1 95.56 302 PHE A O 1
ATOM 2489 N N . LYS A 1 303 ? 7.508 -29.422 -13.102 1 94.88 303 LYS A N 1
ATOM 2490 C CA . LYS A 1 303 ? 7.52 -30.5 -12.117 1 94.88 303 LYS A CA 1
ATOM 2491 C C . LYS A 1 303 ? 8.234 -30.078 -10.844 1 94.88 303 LYS A C 1
ATOM 2493 O O . LYS A 1 303 ? 9.023 -29.141 -10.852 1 94.88 303 LYS A O 1
ATOM 2498 N N . VAL A 1 304 ? 7.957 -30.828 -9.75 1 95.44 304 VAL A N 1
ATOM 2499 C CA . VAL A 1 304 ? 8.406 -30.406 -8.43 1 95.44 304 VAL A CA 1
ATOM 2500 C C . VAL A 1 304 ? 9.398 -31.422 -7.875 1 95.44 304 VAL A C 1
ATOM 2502 O O . VAL A 1 304 ? 9.211 -32.625 -8.023 1 95.44 304 VAL A O 1
ATOM 2505 N N . GLN A 1 305 ? 10.469 -31 -7.312 1 95.19 305 GLN A N 1
ATOM 2506 C CA . GLN A 1 305 ? 11.352 -31.75 -6.43 1 95.19 305 GLN A CA 1
ATOM 2507 C C . GLN A 1 305 ? 11.297 -31.203 -5.004 1 95.19 305 GLN A C 1
ATOM 2509 O O . GLN A 1 305 ? 11.258 -29.984 -4.797 1 95.19 305 GLN A O 1
ATOM 2514 N N . TRP A 1 306 ? 11.258 -32.094 -4.055 1 94.62 306 TRP A N 1
ATOM 2515 C CA . TRP A 1 306 ? 11.352 -31.656 -2.66 1 94.62 306 TRP A CA 1
ATOM 2516 C C . TRP A 1 306 ? 12.812 -31.5 -2.244 1 94.62 306 TRP A C 1
ATOM 2518 O O . TRP A 1 306 ? 13.664 -32.312 -2.602 1 94.62 306 TRP A O 1
ATOM 2528 N N . VAL A 1 307 ? 13.133 -30.438 -1.655 1 95.31 307 VAL A N 1
ATOM 2529 C CA . VAL A 1 307 ? 14.391 -30.234 -0.945 1 95.31 307 VAL A CA 1
ATOM 2530 C C . VAL A 1 307 ? 14.141 -30.203 0.561 1 95.31 307 VAL A C 1
ATOM 2532 O O . VAL A 1 307 ? 13.43 -29.312 1.055 1 95.31 307 VAL A O 1
ATOM 2535 N N . LEU A 1 308 ? 14.719 -31.109 1.24 1 92.88 308 LEU A N 1
ATOM 2536 C CA . LEU A 1 308 ? 14.352 -31.297 2.641 1 92.88 308 LEU A CA 1
ATOM 2537 C C . LEU A 1 308 ? 15.008 -30.234 3.516 1 92.88 308 LEU A C 1
ATOM 2539 O O . LEU A 1 308 ? 16.219 -29.984 3.414 1 92.88 308 LEU A O 1
ATOM 2543 N N . LYS A 1 309 ? 14.156 -29.594 4.301 1 91.44 309 LYS A N 1
ATOM 2544 C CA . LYS A 1 309 ? 14.547 -28.562 5.273 1 91.44 309 LYS A CA 1
ATOM 2545 C C . LYS A 1 309 ? 14.391 -29.078 6.703 1 91.44 309 LYS A C 1
ATOM 2547 O O . LYS A 1 309 ? 13.297 -29.484 7.105 1 91.44 309 LYS A O 1
ATOM 2552 N N . ASP A 1 310 ? 15.398 -28.938 7.535 1 88.62 310 ASP A N 1
ATOM 2553 C CA . ASP A 1 310 ? 15.367 -29.578 8.844 1 88.62 310 ASP A CA 1
ATOM 2554 C C . ASP A 1 310 ? 15.414 -28.547 9.969 1 88.62 310 ASP A C 1
ATOM 2556 O O . ASP A 1 310 ? 15.328 -28.891 11.148 1 88.62 310 ASP A O 1
ATOM 2560 N N . VAL A 1 311 ? 15.578 -27.312 9.625 1 88.5 311 VAL A N 1
ATOM 2561 C CA . VAL A 1 311 ? 15.633 -26.297 10.664 1 88.5 311 VAL A CA 1
ATOM 2562 C C . VAL A 1 311 ? 14.906 -25.031 10.188 1 88.5 311 VAL A C 1
ATOM 2564 O O . VAL A 1 311 ? 14.875 -24.75 8.984 1 88.5 311 VAL A O 1
ATOM 2567 N N . TRP A 1 312 ? 14.398 -24.312 11.219 1 89.5 312 TRP A N 1
ATOM 2568 C CA . TRP A 1 312 ? 13.758 -23.031 10.93 1 89.5 312 TRP A CA 1
ATOM 2569 C C . TRP A 1 312 ? 14.797 -21.938 10.734 1 89.5 312 TRP A C 1
ATOM 2571 O O . TRP A 1 312 ? 15.906 -22.016 11.281 1 89.5 312 TRP A O 1
ATOM 2581 N N . SER A 1 313 ? 14.406 -20.938 9.945 1 90.62 313 SER A N 1
ATOM 2582 C CA . SER A 1 313 ? 15.25 -19.75 9.766 1 90.62 313 SER A CA 1
ATOM 2583 C C . SER A 1 313 ? 15.383 -18.969 11.07 1 90.62 313 SER A C 1
ATOM 2585 O O . SER A 1 313 ? 14.461 -18.969 11.891 1 90.62 313 SER A O 1
ATOM 2587 N N . PRO A 1 314 ? 16.547 -18.359 11.234 1 94.69 314 PRO A N 1
ATOM 2588 C CA . PRO A 1 314 ? 16.656 -17.469 12.391 1 94.69 314 PRO A CA 1
ATOM 2589 C C . PRO A 1 314 ? 15.617 -16.344 12.367 1 94.69 314 PRO A C 1
ATOM 2591 O O . PRO A 1 314 ? 15.117 -15.984 11.297 1 94.69 314 PRO A O 1
ATOM 2594 N N . ALA A 1 315 ? 15.375 -15.789 13.57 1 94.69 315 ALA A N 1
ATOM 2595 C CA . ALA A 1 315 ? 14.305 -14.805 13.711 1 94.69 315 ALA A CA 1
ATOM 2596 C C . ALA A 1 315 ? 14.781 -13.414 13.312 1 94.69 315 ALA A C 1
ATOM 2598 O O . ALA A 1 315 ? 13.969 -12.531 13.039 1 94.69 315 ALA A O 1
ATOM 2599 N N . ARG A 1 316 ? 16.125 -13.258 13.352 1 96.62 316 ARG A N 1
ATOM 2600 C CA . ARG A 1 316 ? 16.641 -11.914 13.102 1 96.62 316 ARG A CA 1
ATOM 2601 C C . ARG A 1 316 ? 17.984 -11.969 12.398 1 96.62 316 ARG A C 1
ATOM 2603 O O . ARG A 1 316 ? 18.703 -12.969 12.5 1 96.62 316 ARG A O 1
ATOM 2610 N N . TYR A 1 317 ? 18.266 -10.922 11.703 1 97.06 317 TYR A N 1
ATOM 2611 C CA . TYR A 1 317 ? 19.609 -10.688 11.164 1 97.06 317 TYR A CA 1
ATOM 2612 C C . TYR A 1 317 ? 20.578 -10.281 12.266 1 97.06 317 TYR A C 1
ATOM 2614 O O . TYR A 1 317 ? 20.344 -9.305 12.977 1 97.06 317 TYR A O 1
ATOM 2622 N N . GLN A 1 318 ? 21.656 -11.023 12.422 1 96 318 GLN A N 1
ATOM 2623 C CA . GLN A 1 318 ? 22.656 -10.719 13.445 1 96 318 GLN A CA 1
ATOM 2624 C C . GLN A 1 318 ? 23.938 -10.195 12.82 1 96 318 GLN A C 1
ATOM 2626 O O . GLN A 1 318 ? 24.484 -9.18 13.266 1 96 318 GLN A O 1
ATOM 2631 N N . ASN A 1 319 ? 24.422 -10.906 11.82 1 96.19 319 ASN A N 1
ATOM 2632 C CA . ASN A 1 319 ? 25.594 -10.531 11.047 1 96.19 319 ASN A CA 1
ATOM 2633 C C . ASN A 1 319 ? 25.641 -11.25 9.703 1 96.19 319 ASN A C 1
ATOM 2635 O O . ASN A 1 319 ? 24.828 -12.133 9.445 1 96.19 319 ASN A O 1
ATOM 2639 N N . ASP A 1 320 ? 26.562 -10.867 8.914 1 97.06 320 ASP A N 1
ATOM 2640 C CA . ASP A 1 320 ? 26.656 -11.391 7.555 1 97.06 320 ASP A CA 1
ATOM 2641 C C . ASP A 1 320 ? 26.844 -12.906 7.559 1 97.06 320 ASP A C 1
ATOM 2643 O O . ASP A 1 320 ? 26.203 -13.625 6.797 1 97.06 320 ASP A O 1
ATOM 2647 N N . ASN A 1 321 ? 27.672 -13.383 8.398 1 97.12 321 ASN A N 1
ATOM 2648 C CA . ASN A 1 321 ? 28 -14.805 8.422 1 97.12 321 ASN A CA 1
ATOM 2649 C C . ASN A 1 321 ? 26.781 -15.648 8.797 1 97.12 321 ASN A C 1
ATOM 2651 O O . ASN A 1 321 ? 26.484 -16.641 8.125 1 97.12 321 ASN A O 1
ATOM 2655 N N . GLN A 1 322 ? 26.156 -15.227 9.82 1 96.81 322 GLN A N 1
ATOM 2656 C CA . GLN A 1 322 ? 24.953 -15.938 10.234 1 96.81 322 GLN A CA 1
ATOM 2657 C C . GLN A 1 322 ? 23.906 -15.945 9.117 1 96.81 322 GLN A C 1
ATOM 2659 O O . GLN A 1 322 ? 23.266 -16.969 8.875 1 96.81 322 GLN A O 1
ATOM 2664 N N . PHE A 1 323 ? 23.781 -14.852 8.523 1 97.69 323 PHE A N 1
ATOM 2665 C CA . PHE A 1 323 ? 22.781 -14.711 7.465 1 97.69 323 PHE A CA 1
ATOM 2666 C C . PHE A 1 323 ? 23.125 -15.609 6.285 1 97.69 323 PHE A C 1
ATOM 2668 O O . PHE A 1 323 ? 22.281 -16.375 5.816 1 97.69 323 PHE A O 1
ATOM 2675 N N . LEU A 1 324 ? 24.344 -15.586 5.84 1 97.5 324 LEU A N 1
ATOM 2676 C CA . LEU A 1 324 ? 24.781 -16.328 4.672 1 97.5 324 LEU A CA 1
ATOM 2677 C C . LEU A 1 324 ? 24.672 -17.844 4.914 1 97.5 324 LEU A C 1
ATOM 2679 O O . LEU A 1 324 ? 24.297 -18.594 4.016 1 97.5 324 LEU A O 1
ATOM 2683 N N . GLU A 1 325 ? 24.922 -18.266 6.086 1 96.25 325 GLU A N 1
ATOM 2684 C CA . GLU A 1 325 ? 24.891 -19.688 6.426 1 96.25 325 GLU A CA 1
ATOM 2685 C C . GLU A 1 325 ? 23.453 -20.203 6.449 1 96.25 325 GLU A C 1
ATOM 2687 O O . GLU A 1 325 ? 23.219 -21.422 6.375 1 96.25 325 GLU A O 1
ATOM 2692 N N . ASN A 1 326 ? 22.547 -19.266 6.523 1 96.69 326 ASN A N 1
ATOM 2693 C CA . ASN A 1 326 ? 21.156 -19.703 6.688 1 96.69 326 ASN A CA 1
ATOM 2694 C C . ASN A 1 326 ? 20.344 -19.438 5.43 1 96.69 326 ASN A C 1
ATOM 2696 O O . ASN A 1 326 ? 19.141 -19.719 5.398 1 96.69 326 ASN A O 1
ATOM 2700 N N . LEU A 1 327 ? 20.969 -18.906 4.434 1 97.19 327 LEU A N 1
ATOM 2701 C CA . LEU A 1 327 ? 20.25 -18.75 3.168 1 97.19 327 LEU A CA 1
ATOM 2702 C C . LEU A 1 327 ? 19.719 -20.094 2.678 1 97.19 327 LEU A C 1
ATOM 2704 O O . LEU A 1 327 ? 20.453 -21.094 2.686 1 97.19 327 LEU A O 1
ATOM 2708 N N . VAL A 1 328 ? 18.562 -20.094 2.145 1 95 328 VAL A N 1
ATOM 2709 C CA . VAL A 1 328 ? 17.812 -21.312 1.861 1 95 328 VAL A CA 1
ATOM 2710 C C . VAL A 1 328 ? 18.578 -22.156 0.835 1 95 328 VAL A C 1
ATOM 2712 O O . VAL A 1 328 ? 18.875 -23.328 1.076 1 95 328 VAL A O 1
ATOM 2715 N N . PHE A 1 329 ? 18.969 -21.547 -0.255 1 94.75 329 PHE A N 1
ATOM 2716 C CA . PHE A 1 329 ? 19.609 -22.266 -1.356 1 94.75 329 PHE A CA 1
ATOM 2717 C C . PHE A 1 329 ? 21.016 -22.719 -0.975 1 94.75 329 PHE A C 1
ATOM 2719 O O . PHE A 1 329 ? 21.609 -23.562 -1.637 1 94.75 329 PHE A O 1
ATOM 2726 N N . ARG A 1 330 ? 21.578 -22.109 0.023 1 95.25 330 ARG A N 1
ATOM 2727 C CA . ARG A 1 330 ? 22.922 -22.469 0.471 1 95.25 330 ARG A CA 1
ATOM 2728 C C . ARG A 1 330 ? 22.875 -23.578 1.518 1 95.25 330 ARG A C 1
ATOM 2730 O O . ARG A 1 330 ? 23.812 -24.375 1.625 1 95.25 330 ARG A O 1
ATOM 2737 N N . ARG A 1 331 ? 21.875 -23.625 2.254 1 95.5 331 ARG A N 1
ATOM 2738 C CA . ARG A 1 331 ? 21.828 -24.484 3.43 1 95.5 331 ARG A CA 1
ATOM 2739 C C . ARG A 1 331 ? 21.234 -25.859 3.08 1 95.5 331 ARG A C 1
ATOM 2741 O O . ARG A 1 331 ? 21.688 -26.875 3.605 1 95.5 331 ARG A O 1
ATOM 2748 N N . PHE A 1 332 ? 20.266 -25.906 2.254 1 96 332 PHE A N 1
ATOM 2749 C CA . PHE A 1 332 ? 19.516 -27.141 2.029 1 96 332 PHE A CA 1
ATOM 2750 C C . PHE A 1 332 ? 19.797 -27.703 0.64 1 96 332 PHE A C 1
ATOM 2752 O O . PHE A 1 332 ? 19.703 -26.984 -0.356 1 96 332 PHE A O 1
ATOM 2759 N N . HIS A 1 333 ? 20.062 -29.094 0.579 1 95.81 333 HIS A N 1
ATOM 2760 C CA . HIS A 1 333 ? 20.531 -29.672 -0.672 1 95.81 333 HIS A CA 1
ATOM 2761 C C . HIS A 1 333 ? 19.891 -31.031 -0.917 1 95.81 333 HIS A C 1
ATOM 2763 O O . HIS A 1 333 ? 19.953 -31.562 -2.027 1 95.81 333 HIS A O 1
ATOM 2769 N N . ASN A 1 334 ? 19.391 -31.688 0.117 1 95.38 334 ASN A N 1
ATOM 2770 C CA . ASN A 1 334 ? 18.828 -33.031 -0.019 1 95.38 334 ASN A CA 1
ATOM 2771 C C . ASN A 1 334 ? 17.562 -33.031 -0.882 1 95.38 334 ASN A C 1
ATOM 2773 O O . ASN A 1 334 ? 16.469 -32.781 -0.386 1 95.38 334 ASN A O 1
ATOM 2777 N N . THR A 1 335 ? 17.703 -33.406 -2.113 1 95.62 335 THR A N 1
ATOM 2778 C CA . THR A 1 335 ? 16.703 -33.188 -3.137 1 95.62 335 THR A CA 1
ATOM 2779 C C . THR A 1 335 ? 16.125 -34.5 -3.639 1 95.62 335 THR A C 1
ATOM 2781 O O . THR A 1 335 ? 16.875 -35.406 -3.988 1 95.62 335 THR A O 1
ATOM 2784 N N . SER A 1 336 ? 14.898 -34.562 -3.742 1 94.38 336 SER A N 1
ATOM 2785 C CA . SER A 1 336 ? 14.219 -35.75 -4.258 1 94.38 336 SER A CA 1
ATOM 2786 C C . SER A 1 336 ? 14.234 -35.781 -5.785 1 94.38 336 SER A C 1
ATOM 2788 O O . SER A 1 336 ? 14.656 -34.812 -6.422 1 94.38 336 SER A O 1
ATOM 2790 N N . ARG A 1 337 ? 13.797 -36.844 -6.328 1 92.75 337 ARG A N 1
ATOM 2791 C CA . ARG A 1 337 ? 13.461 -36.875 -7.75 1 92.75 337 ARG A CA 1
ATOM 2792 C C . ARG A 1 337 ? 12.109 -36.219 -8 1 92.75 337 ARG A C 1
ATOM 2794 O O . ARG A 1 337 ? 11.383 -35.906 -7.062 1 92.75 337 ARG A O 1
ATOM 2801 N N . THR A 1 338 ? 11.828 -35.938 -9.25 1 91.25 338 THR A N 1
ATOM 2802 C CA . THR A 1 338 ? 10.461 -35.562 -9.578 1 91.25 338 THR A CA 1
ATOM 2803 C C . THR A 1 338 ? 9.523 -36.75 -9.461 1 91.25 338 THR A C 1
ATOM 2805 O O . THR A 1 338 ? 9.961 -37.906 -9.578 1 91.25 338 THR A O 1
ATOM 2808 N N . HIS A 1 339 ? 8.305 -36.469 -9.125 1 87 339 HIS A N 1
ATOM 2809 C CA . HIS A 1 339 ? 7.324 -37.531 -8.961 1 87 339 HIS A CA 1
ATOM 2810 C C . HIS A 1 339 ? 5.938 -37.094 -9.398 1 87 339 HIS A C 1
ATOM 2812 O O . HIS A 1 339 ? 5.559 -35.938 -9.172 1 87 339 HIS A O 1
ATOM 2818 N N . PRO A 1 340 ? 5.168 -37.969 -9.922 1 77.88 340 PRO A N 1
ATOM 2819 C CA . PRO A 1 340 ? 3.848 -37.594 -10.438 1 77.88 340 PRO A CA 1
ATOM 2820 C C . PRO A 1 340 ? 2.928 -37.031 -9.352 1 77.88 340 PRO A C 1
ATOM 2822 O O . PRO A 1 340 ? 2.027 -36.25 -9.641 1 77.88 340 PRO A O 1
ATOM 2825 N N . TRP A 1 341 ? 3.137 -37.5 -8.172 1 78.44 341 TRP A N 1
ATOM 2826 C CA . TRP A 1 341 ? 2.213 -37.062 -7.129 1 78.44 341 TRP A CA 1
ATOM 2827 C C . TRP A 1 341 ? 2.564 -35.656 -6.652 1 78.44 341 TRP A C 1
ATOM 2829 O O . TRP A 1 341 ? 1.76 -35 -5.984 1 78.44 341 TRP A O 1
ATOM 2839 N N . LEU A 1 342 ? 3.75 -35.25 -6.902 1 84.88 342 LEU A N 1
ATOM 2840 C CA . LEU A 1 342 ? 4.082 -33.875 -6.598 1 84.88 342 LEU A CA 1
ATOM 2841 C C . LEU A 1 342 ? 3.465 -32.938 -7.625 1 84.88 342 LEU A C 1
ATOM 2843 O O . LEU A 1 342 ? 3.908 -32.875 -8.773 1 84.88 342 LEU A O 1
ATOM 2847 N N . GLN A 1 343 ? 2.48 -32.219 -7.188 1 86.25 343 GLN A N 1
ATOM 2848 C CA . GLN A 1 343 ? 1.69 -31.391 -8.102 1 86.25 343 GLN A CA 1
ATOM 2849 C C . GLN A 1 343 ? 2.521 -30.25 -8.664 1 86.25 343 GLN A C 1
ATOM 2851 O O . GLN A 1 343 ? 3.068 -29.438 -7.902 1 86.25 343 GLN A O 1
ATOM 2856 N N . PRO A 1 344 ? 2.568 -30.188 -9.93 1 92.44 344 PRO A N 1
ATOM 2857 C CA . PRO A 1 344 ? 3.361 -29.125 -10.555 1 92.44 344 PRO A CA 1
ATOM 2858 C C . PRO A 1 344 ? 2.826 -27.734 -10.25 1 92.44 344 PRO A C 1
ATOM 2860 O O . PRO A 1 344 ? 1.687 -27.594 -9.805 1 92.44 344 PRO A O 1
ATOM 2863 N N . LYS A 1 345 ? 3.68 -26.766 -10.438 1 94.62 345 LYS A N 1
ATOM 2864 C CA . LYS A 1 345 ? 3.301 -25.344 -10.391 1 94.62 345 LYS A CA 1
ATOM 2865 C C . LYS A 1 345 ? 3.365 -24.703 -11.773 1 94.62 345 LYS A C 1
ATOM 2867 O O . LYS A 1 345 ? 3.975 -25.266 -12.688 1 94.62 345 LYS A O 1
ATOM 2872 N N . THR A 1 346 ? 2.725 -23.562 -11.898 1 96.25 346 THR A N 1
ATOM 2873 C CA . THR A 1 346 ? 2.486 -23.125 -13.273 1 96.25 346 THR A CA 1
ATOM 2874 C C . THR A 1 346 ? 2.953 -21.688 -13.469 1 96.25 346 THR A C 1
ATOM 2876 O O . THR A 1 346 ? 3.016 -20.906 -12.508 1 96.25 346 THR A O 1
ATOM 2879 N N . ILE A 1 347 ? 3.383 -21.312 -14.617 1 98 347 ILE A N 1
ATOM 2880 C CA . ILE A 1 347 ? 3.414 -19.984 -15.219 1 98 347 ILE A CA 1
ATOM 2881 C C . ILE A 1 347 ? 2.318 -19.859 -16.281 1 98 347 ILE A C 1
ATOM 2883 O O . ILE A 1 347 ? 2.266 -20.672 -17.219 1 98 347 ILE A O 1
ATOM 2887 N N . VAL A 1 348 ? 1.463 -18.891 -16.141 1 97.81 348 VAL A N 1
ATOM 2888 C CA . VAL A 1 348 ? 0.307 -18.812 -17.031 1 97.81 348 VAL A CA 1
ATOM 2889 C C . VAL A 1 348 ? 0.279 -17.453 -17.734 1 97.81 348 VAL A C 1
ATOM 2891 O O . VAL A 1 348 ? 0.944 -16.516 -17.297 1 97.81 348 VAL A O 1
ATOM 2894 N N . ARG A 1 349 ? -0.426 -17.375 -18.828 1 96.38 349 ARG A N 1
ATOM 2895 C CA . ARG A 1 349 ? -0.913 -16.125 -19.391 1 96.38 349 ARG A CA 1
ATOM 2896 C C . ARG A 1 349 ? -2.262 -15.742 -18.797 1 96.38 349 ARG A C 1
ATOM 2898 O O . ARG A 1 349 ? -3.303 -16.25 -19.219 1 96.38 349 ARG A O 1
ATOM 2905 N N . PRO A 1 350 ? -2.285 -14.758 -17.891 1 96.56 350 PRO A N 1
ATOM 2906 C CA . PRO A 1 350 ? -3.498 -14.539 -17.094 1 96.56 350 PRO A CA 1
ATOM 2907 C C . PRO A 1 350 ? -4.719 -14.219 -17.953 1 96.56 350 PRO A C 1
ATOM 2909 O O . PRO A 1 350 ? -5.836 -14.617 -17.609 1 96.56 350 PRO A O 1
ATOM 2912 N N . GLU A 1 351 ? -4.551 -13.633 -19.062 1 93.56 351 GLU A N 1
ATOM 2913 C CA . GLU A 1 351 ? -5.656 -13.195 -19.906 1 93.56 351 GLU A CA 1
ATOM 2914 C C . GLU A 1 351 ? -6.395 -14.391 -20.516 1 93.56 351 GLU A C 1
ATOM 2916 O O . GLU A 1 351 ? -7.566 -14.281 -20.875 1 93.56 351 GLU A O 1
ATOM 2921 N N . SER A 1 352 ? -5.746 -15.5 -20.594 1 94.5 352 SER A N 1
ATOM 2922 C CA . SER A 1 352 ? -6.312 -16.672 -21.25 1 94.5 352 SER A CA 1
ATOM 2923 C C . SER A 1 352 ? -7.004 -17.594 -20.266 1 94.5 352 SER A C 1
ATOM 2925 O O . SER A 1 352 ? -7.703 -18.531 -20.656 1 94.5 352 SER A O 1
ATOM 2927 N N . ILE A 1 353 ? -6.824 -17.344 -19 1 96.19 353 ILE A N 1
ATOM 2928 C CA . ILE A 1 353 ? -7.316 -18.234 -17.953 1 96.19 353 ILE A CA 1
ATOM 2929 C C . ILE A 1 353 ? -8.703 -17.781 -17.5 1 96.19 353 ILE A C 1
ATOM 2931 O O . ILE A 1 353 ? -8.938 -16.578 -17.312 1 96.19 353 ILE A O 1
ATOM 2935 N N . ALA A 1 354 ? -9.578 -18.734 -17.359 1 95.69 354 ALA A N 1
ATOM 2936 C CA . ALA A 1 354 ? -10.922 -18.422 -16.875 1 95.69 354 ALA A CA 1
ATOM 2937 C C . ALA A 1 354 ? -11.07 -18.75 -15.391 1 95.69 354 ALA A C 1
ATOM 2939 O O . ALA A 1 354 ? -11.719 -18.016 -14.648 1 95.69 354 ALA A O 1
ATOM 2940 N N . ALA A 1 355 ? -10.484 -19.812 -15.016 1 95.62 355 ALA A N 1
ATOM 2941 C CA . ALA A 1 355 ? -10.562 -20.266 -13.633 1 95.62 355 ALA A CA 1
ATOM 2942 C C . ALA A 1 355 ? -9.32 -21.062 -13.242 1 95.62 355 ALA A C 1
ATOM 2944 O O . ALA A 1 355 ? -8.758 -21.797 -14.07 1 95.62 355 ALA A O 1
ATOM 2945 N N . MET A 1 356 ? -9.016 -20.891 -11.977 1 94.94 356 MET A N 1
ATOM 2946 C CA . MET A 1 356 ? -7.832 -21.578 -11.461 1 94.94 356 MET A CA 1
ATOM 2947 C C . MET A 1 356 ? -8.211 -22.594 -10.383 1 94.94 356 MET A C 1
ATOM 2949 O O . MET A 1 356 ? -9.258 -22.469 -9.75 1 94.94 356 MET A O 1
ATOM 2953 N N . THR A 1 357 ? -7.371 -23.562 -10.273 1 91.38 357 THR A N 1
ATOM 2954 C CA . THR A 1 357 ? -7.215 -24.312 -9.031 1 91.38 357 THR A CA 1
ATOM 2955 C C . THR A 1 357 ? -5.906 -23.938 -8.336 1 91.38 357 THR A C 1
ATOM 2957 O O . THR A 1 357 ? -5.207 -23.031 -8.773 1 91.38 357 THR A O 1
ATOM 2960 N N . ILE A 1 358 ? -5.609 -24.625 -7.305 1 87.81 358 ILE A N 1
ATOM 2961 C CA . ILE A 1 358 ? -4.422 -24.297 -6.52 1 87.81 358 ILE A CA 1
ATOM 2962 C C . ILE A 1 358 ? -3.172 -24.484 -7.375 1 87.81 358 ILE A C 1
ATOM 2964 O O . ILE A 1 358 ? -2.223 -23.703 -7.273 1 87.81 358 ILE A O 1
ATOM 2968 N N . HIS A 1 359 ? -3.225 -25.422 -8.289 1 88.56 359 HIS A N 1
ATOM 2969 C CA . HIS A 1 359 ? -1.978 -25.797 -8.953 1 88.56 359 HIS A CA 1
ATOM 2970 C C . HIS A 1 359 ? -2.035 -25.5 -10.445 1 88.56 359 HIS A C 1
ATOM 2972 O O . HIS A 1 359 ? -0.997 -25.406 -11.102 1 88.56 359 HIS A O 1
ATOM 2978 N N . ASN A 1 360 ? -3.238 -25.438 -10.969 1 91.06 360 ASN A N 1
ATOM 2979 C CA . ASN A 1 360 ? -3.359 -25.312 -12.414 1 91.06 360 ASN A CA 1
ATOM 2980 C C . ASN A 1 360 ? -4.695 -24.703 -12.82 1 91.06 360 ASN A C 1
ATOM 2982 O O . ASN A 1 360 ? -5.637 -24.672 -12.023 1 91.06 360 ASN A O 1
ATOM 2986 N N . PRO A 1 361 ? -4.754 -24.25 -14.094 1 94 361 PRO A N 1
ATOM 2987 C CA . PRO A 1 361 ? -6.051 -23.797 -14.586 1 94 361 PRO A CA 1
ATOM 2988 C C . PRO A 1 361 ? -7.094 -24.906 -14.641 1 94 361 PRO A C 1
ATOM 2990 O O . PRO A 1 361 ? -6.762 -26.047 -14.961 1 94 361 PRO A O 1
ATOM 2993 N N . ASP A 1 362 ? -8.234 -24.547 -14.266 1 93.5 362 ASP A N 1
ATOM 2994 C CA . ASP A 1 362 ? -9.383 -25.453 -14.344 1 93.5 362 ASP A CA 1
ATOM 2995 C C . ASP A 1 362 ? -10.203 -25.172 -15.602 1 93.5 362 ASP A C 1
ATOM 2997 O O . ASP A 1 362 ? -10.961 -26.031 -16.062 1 93.5 362 ASP A O 1
ATOM 3001 N N . ALA A 1 363 ? -10.102 -24 -16.172 1 93.69 363 ALA A N 1
ATOM 3002 C CA . ALA A 1 363 ? -10.75 -23.578 -17.422 1 93.69 363 ALA A CA 1
ATOM 3003 C C . ALA A 1 363 ? -9.945 -22.484 -18.125 1 93.69 363 ALA A C 1
ATOM 3005 O O . ALA A 1 363 ? -9.305 -21.656 -17.469 1 93.69 363 ALA A O 1
ATOM 3006 N N . VAL A 1 364 ? -9.961 -22.484 -19.406 1 94.5 364 VAL A N 1
ATOM 3007 C CA . VAL A 1 364 ? -9.258 -21.484 -20.188 1 94.5 364 VAL A CA 1
ATOM 3008 C C . VAL A 1 364 ? -10.172 -20.938 -21.281 1 94.5 364 VAL A C 1
ATOM 3010 O O . VAL A 1 364 ? -10.977 -21.688 -21.844 1 94.5 364 VAL A O 1
ATOM 3013 N N . TYR A 1 365 ? -10.031 -19.688 -21.578 1 92.12 365 TYR A N 1
ATOM 3014 C CA . TYR A 1 365 ? -10.781 -19.062 -22.656 1 92.12 365 TYR A CA 1
ATOM 3015 C C . TYR A 1 365 ? -10.195 -19.453 -24.016 1 92.12 365 TYR A C 1
ATOM 3017 O O . TYR A 1 365 ? -10.922 -19.625 -25 1 92.12 365 TYR A O 1
ATOM 3025 N N . LYS A 1 366 ? -8.898 -19.531 -24.016 1 89.25 366 LYS A N 1
ATOM 3026 C CA . LYS A 1 366 ? -8.164 -19.859 -25.234 1 89.25 366 LYS A CA 1
ATOM 3027 C C . LYS A 1 366 ? -6.844 -20.562 -24.906 1 89.25 366 LYS A C 1
ATOM 3029 O O . LYS A 1 366 ? -6.23 -20.297 -23.875 1 89.25 366 LYS A O 1
ATOM 3034 N N . GLY A 1 367 ? -6.504 -21.469 -25.797 1 90.5 367 GLY A N 1
ATOM 3035 C CA . GLY A 1 367 ? -5.238 -22.156 -25.656 1 90.5 367 GLY A CA 1
ATOM 3036 C C . GLY A 1 367 ? -5.363 -23.5 -24.938 1 90.5 367 GLY A C 1
ATOM 3037 O O . GLY A 1 367 ? -6.473 -23.984 -24.719 1 90.5 367 GLY A O 1
ATOM 3038 N N . LEU A 1 368 ? -4.176 -24.125 -24.734 1 89.25 368 LEU A N 1
ATOM 3039 C CA . LEU A 1 368 ? -4.117 -25.438 -24.109 1 89.25 368 LEU A CA 1
ATOM 3040 C C . LEU A 1 368 ? -4.203 -25.328 -22.594 1 89.25 368 LEU A C 1
ATOM 3042 O O . LEU A 1 368 ? -3.512 -24.5 -21.984 1 89.25 368 LEU A O 1
ATOM 3046 N N . ILE A 1 369 ? -4.965 -26.172 -22.016 1 87.5 369 ILE A N 1
ATOM 3047 C CA . ILE A 1 369 ? -5.246 -26.078 -20.578 1 87.5 369 ILE A CA 1
ATOM 3048 C C . ILE A 1 369 ? -4.062 -26.641 -19.797 1 87.5 369 ILE A C 1
ATOM 3050 O O . ILE A 1 369 ? -3.875 -26.297 -18.625 1 87.5 369 ILE A O 1
ATOM 3054 N N . LYS A 1 370 ? -3.279 -27.484 -20.438 1 86.44 370 LYS A N 1
ATOM 3055 C CA . LYS A 1 370 ? -2.162 -28.125 -19.75 1 86.44 370 LYS A CA 1
ATOM 3056 C C . LYS A 1 370 ? -0.966 -28.297 -20.672 1 86.44 370 LYS A C 1
ATOM 3058 O O . LYS A 1 370 ? -1.115 -28.797 -21.797 1 86.44 370 LYS A O 1
ATOM 3063 N N . ILE A 1 371 ? 0.18 -27.891 -20.219 1 89.12 371 ILE A N 1
ATOM 3064 C CA . ILE A 1 371 ? 1.449 -28.125 -20.891 1 89.12 371 ILE A CA 1
ATOM 3065 C C . ILE A 1 371 ? 2.547 -28.375 -19.859 1 89.12 371 ILE A C 1
ATOM 3067 O O . ILE A 1 371 ? 2.729 -27.578 -18.938 1 89.12 371 ILE A O 1
ATOM 3071 N N . TYR A 1 372 ? 3.328 -29.438 -20.062 1 88.06 372 TYR A N 1
ATOM 3072 C CA . TYR A 1 372 ? 4.41 -29.75 -19.156 1 88.06 372 TYR A CA 1
ATOM 3073 C C . TYR A 1 372 ? 5.75 -29.266 -19.688 1 88.06 372 TYR A C 1
ATOM 3075 O O . TYR A 1 372 ? 6.031 -29.391 -20.875 1 88.06 372 TYR A O 1
ATOM 3083 N N . VAL A 1 373 ? 6.473 -28.734 -18.797 1 91.69 373 VAL A N 1
ATOM 3084 C CA . VAL A 1 373 ? 7.848 -28.344 -19.094 1 91.69 373 VAL A CA 1
ATOM 3085 C C . VAL A 1 373 ? 8.797 -29.469 -18.672 1 91.69 373 VAL A C 1
ATOM 3087 O O . VAL A 1 373 ? 8.703 -29.984 -17.562 1 91.69 373 VAL A O 1
ATOM 3090 N N . GLY A 1 374 ? 9.641 -29.859 -19.609 1 90.56 374 GLY A N 1
ATOM 3091 C CA . GLY A 1 374 ? 10.609 -30.891 -19.297 1 90.56 374 GLY A CA 1
ATOM 3092 C C . GLY A 1 374 ? 11.539 -30.516 -18.156 1 90.56 374 GLY A C 1
ATOM 3093 O O . GLY A 1 374 ? 11.93 -29.359 -18.031 1 90.56 374 GLY A O 1
ATOM 3094 N N . ASP A 1 375 ? 11.977 -31.562 -17.391 1 90.19 375 ASP A N 1
ATOM 3095 C CA . ASP A 1 375 ? 12.852 -31.328 -16.234 1 90.19 375 ASP A CA 1
ATOM 3096 C C . ASP A 1 375 ? 14.234 -30.859 -16.688 1 90.19 375 ASP A C 1
ATOM 3098 O O . ASP A 1 375 ? 15.016 -30.344 -15.883 1 90.19 375 ASP A O 1
ATOM 3102 N N . ASP A 1 376 ? 14.539 -31.078 -17.891 1 89.88 376 ASP A N 1
ATOM 3103 C CA . ASP A 1 376 ? 15.82 -30.625 -18.438 1 89.88 376 ASP A CA 1
ATOM 3104 C C . ASP A 1 376 ? 15.797 -29.125 -18.734 1 89.88 376 ASP A C 1
ATOM 3106 O O . ASP A 1 376 ? 16.844 -28.516 -18.953 1 89.88 376 ASP A O 1
ATOM 3110 N N . ILE A 1 377 ? 14.602 -28.578 -18.719 1 93.12 377 ILE A N 1
ATOM 3111 C CA . ILE A 1 377 ? 14.461 -27.141 -18.922 1 93.12 377 ILE A CA 1
ATOM 3112 C C . ILE A 1 377 ? 14.383 -26.438 -17.562 1 93.12 377 ILE A C 1
ATOM 3114 O O . ILE A 1 377 ? 15.109 -25.469 -17.312 1 93.12 377 ILE A O 1
ATOM 3118 N N . GLY A 1 378 ? 13.484 -26.891 -16.75 1 94.56 378 GLY A N 1
ATOM 3119 C CA . GLY A 1 378 ? 13.312 -26.281 -15.43 1 94.56 378 GLY A CA 1
ATOM 3120 C C . GLY A 1 378 ? 12.492 -27.141 -14.484 1 94.56 378 GLY A C 1
ATOM 3121 O O . GLY A 1 378 ? 11.719 -28 -14.922 1 94.56 378 GLY A O 1
ATOM 3122 N N . VAL A 1 379 ? 12.672 -26.922 -13.203 1 95.62 379 VAL A N 1
ATOM 3123 C CA . VAL A 1 379 ? 11.938 -27.625 -12.148 1 95.62 379 VAL A CA 1
ATOM 3124 C C . VAL A 1 379 ? 11.617 -26.656 -11.016 1 95.62 379 VAL A C 1
ATOM 3126 O O . VAL A 1 379 ? 12.211 -25.578 -10.922 1 95.62 379 VAL A O 1
ATOM 3129 N N . ILE A 1 380 ? 10.641 -27.031 -10.18 1 96.94 380 ILE A N 1
ATOM 3130 C CA . ILE A 1 380 ? 10.367 -26.328 -8.938 1 96.94 380 ILE A CA 1
ATOM 3131 C C . ILE A 1 380 ? 11.141 -26.969 -7.793 1 96.94 380 ILE A C 1
ATOM 3133 O O . ILE A 1 380 ? 11 -28.172 -7.543 1 96.94 380 ILE A O 1
ATOM 3137 N N . ARG A 1 381 ? 11.969 -26.219 -7.145 1 96.38 381 ARG A N 1
ATOM 3138 C CA . ARG A 1 381 ? 12.531 -26.656 -5.867 1 96.38 381 ARG A CA 1
ATOM 3139 C C . ARG A 1 381 ? 11.609 -26.281 -4.711 1 96.38 381 ARG A C 1
ATOM 3141 O O . ARG A 1 381 ? 11.445 -25.094 -4.395 1 96.38 381 ARG A O 1
ATOM 3148 N N . HIS A 1 382 ? 11 -27.25 -4.105 1 96.12 382 HIS A N 1
ATOM 3149 C CA . HIS A 1 382 ? 10.102 -27.062 -2.971 1 96.12 382 HIS A CA 1
ATOM 3150 C C . HIS A 1 382 ? 10.797 -27.406 -1.659 1 96.12 382 HIS A C 1
ATOM 3152 O O . HIS A 1 382 ? 10.992 -28.594 -1.345 1 96.12 382 HIS A O 1
ATOM 3158 N N . TYR A 1 383 ? 11.164 -26.422 -0.913 1 94.38 383 TYR A N 1
ATOM 3159 C CA . TYR A 1 383 ? 11.875 -26.609 0.351 1 94.38 383 TYR A CA 1
ATOM 3160 C C . TYR A 1 383 ? 10.906 -27.016 1.46 1 94.38 383 TYR A C 1
ATOM 3162 O O . TYR A 1 383 ? 10.367 -26.156 2.164 1 94.38 383 TYR A O 1
ATOM 3170 N N . ARG A 1 384 ? 10.805 -28.281 1.711 1 90.75 384 ARG A N 1
ATOM 3171 C CA . ARG A 1 384 ? 9.797 -28.875 2.582 1 90.75 384 ARG A CA 1
ATOM 3172 C C . ARG A 1 384 ? 10.359 -29.141 3.971 1 90.75 384 ARG A C 1
ATOM 3174 O O . ARG A 1 384 ? 11.414 -29.766 4.105 1 90.75 384 ARG A O 1
ATOM 3181 N N . ASN A 1 385 ? 9.586 -28.703 4.98 1 87 385 ASN A N 1
ATOM 3182 C CA . ASN A 1 385 ? 9.984 -28.969 6.359 1 87 385 ASN A CA 1
ATOM 3183 C C . ASN A 1 385 ? 9.828 -30.453 6.703 1 87 385 ASN A C 1
ATOM 3185 O O . ASN A 1 385 ? 8.82 -31.078 6.359 1 87 385 ASN A O 1
ATOM 3189 N N . LEU A 1 386 ? 10.812 -31.078 7.344 1 78.25 386 LEU A N 1
ATOM 3190 C CA . LEU A 1 386 ? 10.742 -32.469 7.789 1 78.25 386 LEU A CA 1
ATOM 3191 C C . LEU A 1 386 ? 9.742 -32.625 8.93 1 78.25 386 LEU A C 1
ATOM 3193 O O . LEU A 1 386 ? 9.023 -33.625 9 1 78.25 386 LEU A O 1
ATOM 3197 N N . GLY A 1 387 ? 9.742 -31.609 9.891 1 63.47 387 GLY A N 1
ATOM 3198 C CA . GLY A 1 387 ? 8.844 -31.719 11.031 1 63.47 387 GLY A CA 1
ATOM 3199 C C . GLY A 1 387 ? 7.656 -30.781 10.945 1 63.47 387 GLY A C 1
ATOM 3200 O O . GLY A 1 387 ? 7.707 -29.766 10.25 1 63.47 387 GLY A O 1
ATOM 3201 N N . GLY A 1 388 ? 6.363 -31.219 11.289 1 56.66 388 GLY A N 1
ATOM 3202 C CA . GLY A 1 388 ? 5.301 -30.297 11.641 1 56.66 388 GLY A CA 1
ATOM 3203 C C . GLY A 1 388 ? 4.336 -30.031 10.492 1 56.66 388 GLY A C 1
ATOM 3204 O O . GLY A 1 388 ? 3.404 -29.234 10.633 1 56.66 388 GLY A O 1
ATOM 3205 N N . GLY A 1 389 ? 4.605 -30.797 9.492 1 53.41 389 GLY A N 1
ATOM 3206 C CA . GLY A 1 389 ? 3.748 -30.344 8.406 1 53.41 389 GLY A CA 1
ATOM 3207 C C . GLY A 1 389 ? 2.359 -30.953 8.453 1 53.41 389 GLY A C 1
ATOM 3208 O O . GLY A 1 389 ? 2.127 -31.938 9.156 1 53.41 389 GLY A O 1
ATOM 3209 N N . SER A 1 390 ? 1.345 -30.047 8.117 1 50.5 390 SER A N 1
ATOM 3210 C CA . SER A 1 390 ? -0.086 -30.328 8.117 1 50.5 390 SER A CA 1
ATOM 3211 C C . SER A 1 390 ? -0.406 -31.578 7.297 1 50.5 390 SER A C 1
ATOM 3213 O O . SER A 1 390 ? -1.551 -32.031 7.273 1 50.5 390 SER A O 1
ATOM 3215 N N . LEU A 1 391 ? 0.538 -31.969 6.508 1 53.97 391 LEU A N 1
ATOM 3216 C CA . LEU A 1 391 ? 0.065 -33.031 5.621 1 53.97 391 LEU A CA 1
ATOM 3217 C C . LEU A 1 391 ? 0.111 -34.375 6.316 1 53.97 391 LEU A C 1
ATOM 3219 O O . LEU A 1 391 ? 1.123 -34.75 6.926 1 53.97 391 LEU A O 1
ATOM 3223 N N . LEU A 1 392 ? -1.022 -34.906 6.371 1 53.84 392 LEU A N 1
ATOM 3224 C CA . LEU A 1 392 ? -1.154 -36.281 6.824 1 53.84 392 LEU A CA 1
ATOM 3225 C C . LEU A 1 392 ? -0.162 -37.188 6.102 1 53.84 392 LEU A C 1
ATOM 3227 O O . LEU A 1 392 ? -0.01 -37.125 4.883 1 53.84 392 LEU A O 1
ATOM 3231 N N . ASN A 1 393 ? 0.761 -37.812 6.828 1 63.91 393 ASN A N 1
ATOM 3232 C CA . ASN A 1 393 ? 1.659 -38.844 6.344 1 63.91 393 ASN A CA 1
ATOM 3233 C C . ASN A 1 393 ? 2.924 -38.25 5.73 1 63.91 393 ASN A C 1
ATOM 3235 O O . ASN A 1 393 ? 3.498 -38.844 4.805 1 63.91 393 ASN A O 1
ATOM 3239 N N . ASN A 1 394 ? 3.189 -37.094 6.141 1 64.94 394 ASN A N 1
ATOM 3240 C CA . ASN A 1 394 ? 4.363 -36.375 5.617 1 64.94 394 ASN A CA 1
ATOM 3241 C C . ASN A 1 394 ? 5.582 -37.312 5.566 1 64.94 394 ASN A C 1
ATOM 3243 O O . ASN A 1 394 ? 6.281 -37.344 4.555 1 64.94 394 ASN A O 1
ATOM 3247 N N . ASN A 1 395 ? 5.668 -38.031 6.512 1 67.88 395 ASN A N 1
ATOM 3248 C CA . ASN A 1 395 ? 6.824 -38.938 6.566 1 67.88 395 ASN A CA 1
ATOM 3249 C C . ASN A 1 395 ? 6.762 -40 5.48 1 67.88 395 ASN A C 1
ATOM 3251 O O . ASN A 1 395 ? 7.773 -40.312 4.844 1 67.88 395 ASN A O 1
ATOM 3255 N N . LYS A 1 396 ? 5.609 -40.5 5.34 1 75.94 396 LYS A N 1
ATOM 3256 C CA . LYS A 1 396 ? 5.461 -41.5 4.305 1 75.94 396 LYS A CA 1
ATOM 3257 C C . LYS A 1 396 ? 5.715 -40.938 2.918 1 75.94 396 LYS A C 1
ATOM 3259 O O . LYS A 1 396 ? 6.375 -41.562 2.088 1 75.94 396 LYS A O 1
ATOM 3264 N N . ARG A 1 397 ? 5.336 -39.812 2.725 1 79.69 397 ARG A N 1
ATOM 3265 C CA . ARG A 1 397 ? 5.488 -39.156 1.421 1 79.69 397 ARG A CA 1
ATOM 3266 C C . ARG A 1 397 ? 6.949 -38.812 1.146 1 79.69 397 ARG A C 1
ATOM 3268 O O . ARG A 1 397 ? 7.414 -38.938 0.009 1 79.69 397 ARG A O 1
ATOM 3275 N N . ILE A 1 398 ? 7.574 -38.531 2.178 1 83.44 398 ILE A N 1
ATOM 3276 C CA . ILE A 1 398 ? 8.984 -38.188 2.043 1 83.44 398 ILE A CA 1
ATOM 3277 C C . ILE A 1 398 ? 9.773 -39.406 1.566 1 83.44 398 ILE A C 1
ATOM 3279 O O . ILE A 1 398 ? 10.664 -39.281 0.724 1 83.44 398 ILE A O 1
ATOM 3283 N N . PHE A 1 399 ? 9.375 -40.469 2.084 1 82.69 399 PHE A N 1
ATOM 3284 C CA . PHE A 1 399 ? 10.055 -41.688 1.683 1 82.69 399 PHE A CA 1
ATOM 3285 C C . PHE A 1 399 ? 9.711 -42.062 0.246 1 82.69 399 PHE A C 1
ATOM 3287 O O . PHE A 1 399 ? 10.57 -42.5 -0.513 1 82.69 399 PHE A O 1
ATOM 3294 N N . GLU A 1 400 ? 8.578 -41.781 -0.186 1 85.44 400 GLU A N 1
ATOM 3295 C CA . GLU A 1 400 ? 8.078 -42.219 -1.49 1 85.44 400 GLU A CA 1
ATOM 3296 C C . GLU A 1 400 ? 8.734 -41.438 -2.617 1 85.44 400 GLU A C 1
ATOM 3298 O O . GLU A 1 400 ? 8.875 -41.938 -3.734 1 85.44 400 GLU A O 1
ATOM 3303 N N . VAL A 1 401 ? 9.102 -40.25 -2.307 1 87.69 401 VAL A N 1
ATOM 3304 C CA . VAL A 1 401 ? 9.594 -39.406 -3.395 1 87.69 401 VAL A CA 1
ATOM 3305 C C . VAL A 1 401 ? 11.117 -39.5 -3.479 1 87.69 401 VAL A C 1
ATOM 3307 O O . VAL A 1 401 ? 11.742 -38.844 -4.301 1 87.69 401 VAL A O 1
ATOM 3310 N N . GLY A 1 402 ? 11.68 -40.375 -2.596 1 86.88 402 GLY A N 1
ATOM 3311 C CA . GLY A 1 402 ? 13.102 -40.656 -2.719 1 86.88 402 GLY A CA 1
ATOM 3312 C C . GLY A 1 402 ? 13.453 -41.438 -3.973 1 86.88 402 GLY A C 1
ATOM 3313 O O . GLY A 1 402 ? 12.578 -41.75 -4.789 1 86.88 402 GLY A O 1
ATOM 3314 N N . PRO A 1 403 ? 14.773 -41.719 -4.449 1 90.5 403 PRO A N 1
ATOM 3315 C CA . PRO A 1 403 ? 15.953 -41.406 -3.637 1 90.5 403 PRO A CA 1
ATOM 3316 C C . PRO A 1 403 ? 16.344 -39.938 -3.691 1 90.5 403 PRO A C 1
ATOM 3318 O O . PRO A 1 403 ? 15.914 -39.219 -4.602 1 90.5 403 PRO A O 1
ATOM 3321 N N . TYR A 1 404 ? 17 -39.562 -2.686 1 93.44 404 TYR A N 1
ATOM 3322 C CA . TYR A 1 404 ? 17.453 -38.188 -2.551 1 93.44 404 TYR A CA 1
ATOM 3323 C C . TYR A 1 404 ? 18.922 -38.062 -2.975 1 93.44 404 TYR A C 1
ATOM 3325 O O . TYR A 1 404 ? 19.703 -39 -2.842 1 93.44 404 TYR A O 1
ATOM 3333 N N . SER A 1 405 ? 19.266 -36.969 -3.561 1 95.69 405 SER A N 1
ATOM 3334 C CA . SER A 1 405 ? 20.625 -36.625 -3.918 1 95.69 405 SER A CA 1
ATOM 3335 C C . SER A 1 405 ? 20.938 -35.188 -3.498 1 95.69 405 SER A C 1
ATOM 3337 O O . SER A 1 405 ? 20.031 -34.375 -3.352 1 95.69 405 SER A O 1
ATOM 3339 N N . LEU A 1 406 ? 22.172 -34.938 -3.277 1 96.12 406 LEU A N 1
ATOM 3340 C CA . LEU A 1 406 ? 22.594 -33.594 -2.949 1 96.12 406 LEU A CA 1
ATOM 3341 C C . LEU A 1 406 ? 22.719 -32.75 -4.211 1 96.12 406 LEU A C 1
ATOM 3343 O O . LEU A 1 406 ? 23.453 -33.094 -5.133 1 96.12 406 LEU A O 1
ATOM 3347 N N . THR A 1 407 ? 21.922 -31.719 -4.277 1 94.25 407 THR A N 1
ATOM 3348 C CA . THR A 1 407 ? 21.984 -30.812 -5.418 1 94.25 407 THR A CA 1
ATOM 3349 C C . THR A 1 407 ? 22.25 -29.375 -4.961 1 94.25 407 THR A C 1
ATOM 3351 O O . THR A 1 407 ? 22.016 -29.031 -3.801 1 94.25 407 THR A O 1
ATOM 3354 N N . ASP A 1 408 ? 22.859 -28.594 -5.949 1 92.56 408 ASP A N 1
ATOM 3355 C CA . ASP A 1 408 ? 23.109 -27.172 -5.734 1 92.56 408 ASP A CA 1
ATOM 3356 C C . ASP A 1 408 ? 22.516 -26.344 -6.863 1 92.56 408 ASP A C 1
ATOM 3358 O O . ASP A 1 408 ? 22.266 -26.859 -7.953 1 92.56 408 ASP A O 1
ATOM 3362 N N . VAL A 1 409 ? 22.266 -25.094 -6.531 1 91.81 409 VAL A N 1
ATOM 3363 C CA . VAL A 1 409 ? 21.844 -24.203 -7.602 1 91.81 409 VAL A CA 1
ATOM 3364 C C . VAL A 1 409 ? 23.031 -23.844 -8.484 1 91.81 409 VAL A C 1
ATOM 3366 O O . VAL A 1 409 ? 24.188 -24.047 -8.094 1 91.81 409 VAL A O 1
ATOM 3369 N N . ASP A 1 410 ? 22.719 -23.344 -9.703 1 91.81 410 ASP A N 1
ATOM 3370 C CA . ASP A 1 410 ? 23.781 -22.922 -10.625 1 91.81 410 ASP A CA 1
ATOM 3371 C C . ASP A 1 410 ? 24.75 -21.969 -9.938 1 91.81 410 ASP A C 1
ATOM 3373 O O . ASP A 1 410 ? 24.328 -21.062 -9.211 1 91.81 410 ASP A O 1
ATOM 3377 N N . PRO A 1 411 ? 26.062 -22.156 -10.164 1 93.06 411 PRO A N 1
ATOM 3378 C CA . PRO A 1 411 ? 27.062 -21.375 -9.445 1 93.06 411 PRO A CA 1
ATOM 3379 C C . PRO A 1 411 ? 26.906 -19.875 -9.68 1 93.06 411 PRO A C 1
ATOM 3381 O O . PRO A 1 411 ? 27.094 -19.078 -8.75 1 93.06 411 PRO A O 1
ATOM 3384 N N . ASN A 1 412 ? 26.688 -19.531 -10.898 1 94.81 412 ASN A N 1
ATOM 3385 C CA . ASN A 1 412 ? 26.5 -18.109 -11.172 1 94.81 412 ASN A CA 1
ATOM 3386 C C . ASN A 1 412 ? 25.266 -17.562 -10.453 1 94.81 412 ASN A C 1
ATOM 3388 O O . ASN A 1 412 ? 25.328 -16.469 -9.883 1 94.81 412 ASN A O 1
ATOM 3392 N N . MET A 1 413 ? 24.234 -18.281 -10.469 1 94.69 413 MET A N 1
ATOM 3393 C CA . MET A 1 413 ? 23.031 -17.906 -9.727 1 94.69 413 MET A CA 1
ATOM 3394 C C . MET A 1 413 ? 23.312 -17.828 -8.234 1 94.69 413 MET A C 1
ATOM 3396 O O . MET A 1 413 ? 22.875 -16.891 -7.559 1 94.69 413 MET A O 1
ATOM 3400 N N . LYS A 1 414 ? 24.031 -18.781 -7.781 1 95.44 414 LYS A N 1
ATOM 3401 C CA . LYS A 1 414 ? 24.375 -18.828 -6.363 1 95.44 414 LYS A CA 1
ATOM 3402 C C . LYS A 1 414 ? 25.109 -17.547 -5.949 1 95.44 414 LYS A C 1
ATOM 3404 O O . LYS A 1 414 ? 24.812 -16.953 -4.914 1 95.44 414 LYS A O 1
ATOM 3409 N N . PHE A 1 415 ? 26.031 -17.141 -6.738 1 97.06 415 PHE A N 1
ATOM 3410 C CA . PHE A 1 415 ? 26.828 -15.953 -6.457 1 97.06 415 PHE A CA 1
ATOM 3411 C C . PHE A 1 415 ? 25.953 -14.703 -6.488 1 97.06 415 PHE A C 1
ATOM 3413 O O . PHE A 1 415 ? 25.922 -13.938 -5.52 1 97.06 415 PHE A O 1
ATOM 3420 N N . GLN A 1 416 ? 25.203 -14.5 -7.527 1 97.56 416 GLN A N 1
ATOM 3421 C CA . GLN A 1 416 ? 24.391 -13.305 -7.703 1 97.56 416 GLN A CA 1
ATOM 3422 C C . GLN A 1 416 ? 23.297 -13.227 -6.637 1 97.56 416 GLN A C 1
ATOM 3424 O O . GLN A 1 416 ? 23.031 -12.148 -6.094 1 97.56 416 GLN A O 1
ATOM 3429 N N . LEU A 1 417 ? 22.703 -14.344 -6.379 1 98.06 417 LEU A N 1
ATOM 3430 C CA . LEU A 1 417 ? 21.625 -14.398 -5.402 1 98.06 417 LEU A CA 1
ATOM 3431 C C . LEU A 1 417 ? 22.141 -14.086 -4 1 98.06 417 LEU A C 1
ATOM 3433 O O . LEU A 1 417 ? 21.469 -13.391 -3.23 1 98.06 417 LEU A O 1
ATOM 3437 N N . THR A 1 418 ? 23.312 -14.602 -3.682 1 98.5 418 THR A N 1
ATOM 3438 C CA . THR A 1 418 ? 23.938 -14.305 -2.396 1 98.5 418 THR A CA 1
ATOM 3439 C C . THR A 1 418 ? 24.141 -12.805 -2.221 1 98.5 418 THR A C 1
ATOM 3441 O O . THR A 1 418 ? 23.766 -12.242 -1.189 1 98.5 418 THR A O 1
ATOM 3444 N N . GLU A 1 419 ? 24.641 -12.172 -3.242 1 98.06 419 GLU A N 1
ATOM 3445 C CA . GLU A 1 419 ? 24.906 -10.742 -3.188 1 98.06 419 GLU A CA 1
ATOM 3446 C C . GLU A 1 419 ? 23.609 -9.945 -3.08 1 98.06 419 GLU A C 1
ATOM 3448 O O . GLU A 1 419 ? 23.516 -9 -2.289 1 98.06 419 GLU A O 1
ATOM 3453 N N . ALA A 1 420 ? 22.672 -10.289 -3.844 1 98.19 420 ALA A N 1
ATOM 3454 C CA . ALA A 1 420 ? 21.406 -9.57 -3.863 1 98.19 420 ALA A CA 1
ATOM 3455 C C . ALA A 1 420 ? 20.703 -9.664 -2.512 1 98.19 420 ALA A C 1
ATOM 3457 O O . ALA A 1 420 ? 20.219 -8.656 -1.986 1 98.19 420 ALA A O 1
ATOM 3458 N N . CYS A 1 421 ? 20.656 -10.867 -1.928 1 98.56 421 C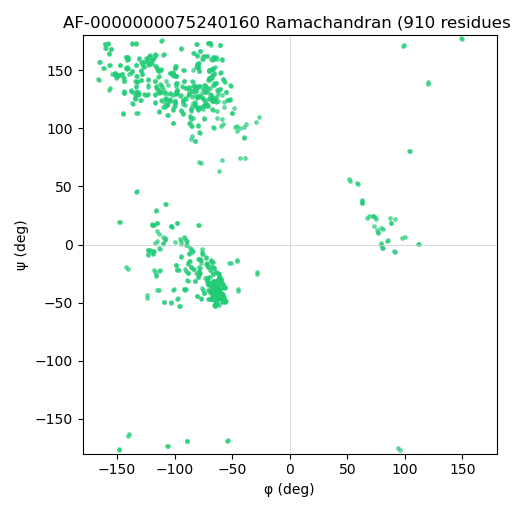YS A N 1
ATOM 3459 C CA . CYS A 1 421 ? 19.984 -11.078 -0.645 1 98.56 421 CYS A CA 1
ATOM 3460 C C . CYS A 1 421 ? 20.688 -10.305 0.465 1 98.56 421 CYS A C 1
ATOM 3462 O O . CYS A 1 421 ? 20.031 -9.641 1.274 1 98.56 421 CYS A O 1
ATOM 3464 N N . LEU A 1 422 ? 22 -10.43 0.462 1 98.25 422 LEU A N 1
ATOM 3465 C CA . LEU A 1 422 ? 22.766 -9.75 1.501 1 98.25 422 LEU A CA 1
ATOM 3466 C C . LEU A 1 422 ? 22.594 -8.242 1.412 1 98.25 422 LEU A C 1
ATOM 3468 O O . LEU A 1 422 ? 22.391 -7.57 2.43 1 98.25 422 LEU A O 1
ATOM 3472 N N . HIS A 1 423 ? 22.641 -7.734 0.236 1 96.56 423 HIS A N 1
ATOM 3473 C CA . HIS A 1 423 ? 22.469 -6.301 0.03 1 96.56 423 HIS A CA 1
ATOM 3474 C C . HIS A 1 423 ? 21.125 -5.824 0.57 1 96.56 423 HIS A C 1
ATOM 3476 O O . HIS A 1 423 ? 21.062 -4.84 1.31 1 96.56 423 HIS A O 1
ATOM 3482 N N . ARG A 1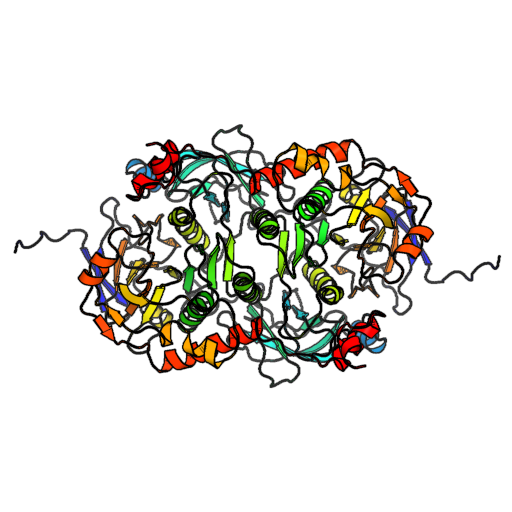 424 ? 20.078 -6.52 0.253 1 97.19 424 ARG A N 1
ATOM 3483 C CA . ARG A 1 424 ? 18.719 -6.125 0.651 1 97.19 424 ARG A CA 1
ATOM 3484 C C . ARG A 1 424 ? 18.562 -6.184 2.166 1 97.19 424 ARG A C 1
ATOM 3486 O O . ARG A 1 424 ? 18.031 -5.254 2.773 1 97.19 424 ARG A O 1
ATOM 3493 N N . VAL A 1 425 ? 19.031 -7.234 2.783 1 97.38 425 VAL A N 1
ATOM 3494 C CA . VAL A 1 425 ? 18.828 -7.414 4.219 1 97.38 425 VAL A CA 1
ATOM 3495 C C . VAL A 1 425 ? 19.641 -6.379 4.988 1 97.38 425 VAL A C 1
ATOM 3497 O O . VAL A 1 425 ? 19.203 -5.867 6.02 1 97.38 425 VAL A O 1
ATOM 3500 N N . LYS A 1 426 ? 20.766 -6.051 4.492 1 95 426 LYS A N 1
ATOM 3501 C CA . LYS A 1 426 ? 21.594 -5.039 5.152 1 95 426 LYS A CA 1
ATOM 3502 C C . LYS A 1 426 ? 20.938 -3.66 5.059 1 95 426 LYS A C 1
ATOM 3504 O O . LYS A 1 426 ? 20.938 -2.9 6.027 1 95 426 LYS A O 1
ATOM 3509 N N . GLN A 1 427 ? 20.422 -3.418 3.945 1 92.19 427 GLN A N 1
ATOM 3510 C CA . GLN A 1 427 ? 19.75 -2.139 3.758 1 92.19 427 GLN A CA 1
ATOM 3511 C C . GLN A 1 427 ? 18.594 -1.98 4.734 1 92.19 427 GLN A C 1
ATOM 3513 O O . GLN A 1 427 ? 18.328 -0.877 5.219 1 92.19 427 GLN A O 1
ATOM 3518 N N . VAL A 1 428 ? 17.938 -3.021 5.055 1 95.19 428 VAL A N 1
ATOM 3519 C CA . VAL A 1 428 ? 16.719 -2.957 5.844 1 95.19 428 VAL A CA 1
ATOM 3520 C C . VAL A 1 428 ? 17.062 -3.053 7.328 1 95.19 428 VAL A C 1
ATOM 3522 O O . VAL A 1 428 ? 16.469 -2.348 8.156 1 95.19 428 VAL A O 1
ATOM 3525 N N . TYR A 1 429 ? 18.062 -3.908 7.648 1 95.31 429 TYR A N 1
ATOM 3526 C CA . TYR A 1 429 ? 18.172 -4.277 9.055 1 95.31 429 TYR A CA 1
ATOM 3527 C C . TYR A 1 429 ? 19.5 -3.789 9.641 1 95.31 429 TYR A C 1
ATOM 3529 O O . TYR A 1 429 ? 19.641 -3.705 10.859 1 95.31 429 TYR A O 1
ATOM 3537 N N . ASP A 1 430 ? 20.516 -3.633 8.828 1 91.75 430 ASP A N 1
ATOM 3538 C CA . ASP A 1 430 ? 21.828 -3.279 9.328 1 91.75 430 ASP A CA 1
ATOM 3539 C C . ASP A 1 430 ? 21.969 -1.768 9.492 1 91.75 430 ASP A C 1
ATOM 3541 O O . ASP A 1 430 ? 22.484 -1.086 8.594 1 91.75 430 ASP A O 1
ATOM 3545 N N . THR A 1 431 ? 21.703 -1.218 10.633 1 87.56 431 THR A N 1
ATOM 3546 C CA . THR A 1 431 ? 21.688 0.218 10.891 1 87.56 431 THR A CA 1
ATOM 3547 C C . THR A 1 431 ? 23.094 0.719 11.211 1 87.56 431 THR A C 1
ATOM 3549 O O . THR A 1 431 ? 23.781 0.154 12.062 1 87.56 431 THR A O 1
ATOM 3552 N N . VAL A 1 432 ? 23.453 1.712 10.484 1 86.06 432 VAL A N 1
ATOM 3553 C CA . VAL A 1 432 ? 24.719 2.377 10.805 1 86.06 432 VAL A CA 1
ATOM 3554 C C . VAL A 1 432 ? 24.562 3.172 12.094 1 86.06 432 VAL A C 1
ATOM 3556 O O . VAL A 1 432 ? 23.75 4.094 12.18 1 86.06 432 VAL A O 1
ATOM 3559 N N . PRO A 1 433 ? 25.406 2.811 13.07 1 85.44 433 PRO A N 1
ATOM 3560 C CA . PRO A 1 433 ? 25.234 3.473 14.367 1 85.44 433 PRO A CA 1
ATOM 3561 C C . PRO A 1 433 ? 25.891 4.859 14.406 1 85.44 433 PRO A C 1
ATOM 3563 O O . PRO A 1 433 ? 26.766 5.156 13.594 1 85.44 433 PRO A O 1
ATOM 3566 N N . ASN A 1 434 ? 25.312 5.676 15.266 1 88.69 434 ASN A N 1
ATOM 3567 C CA . ASN A 1 434 ? 25.922 6.945 15.633 1 88.69 434 ASN A CA 1
ATOM 3568 C C . ASN A 1 434 ? 26.594 6.863 17 1 88.69 434 ASN A C 1
ATOM 3570 O O . ASN A 1 434 ? 26.141 6.121 17.875 1 88.69 434 ASN A O 1
ATOM 3574 N N . THR A 1 435 ? 27.672 7.586 17.094 1 91.06 435 THR A N 1
ATOM 3575 C CA . THR A 1 435 ? 28.281 7.688 18.422 1 91.06 435 THR A CA 1
ATOM 3576 C C . THR A 1 435 ? 27.359 8.438 19.375 1 91.06 435 THR A C 1
ATOM 3578 O O . THR A 1 435 ? 26.422 9.117 18.938 1 91.06 435 THR A O 1
ATOM 3581 N N . CYS A 1 436 ? 27.641 8.195 20.641 1 92.94 436 CYS A N 1
ATOM 3582 C CA . CYS A 1 436 ? 26.844 8.906 21.641 1 92.94 436 CYS A CA 1
ATOM 3583 C C . CYS A 1 436 ? 26.938 10.414 21.438 1 92.94 436 CYS A C 1
ATOM 3585 O O . CYS A 1 436 ? 25.953 11.125 21.594 1 92.94 436 CYS A O 1
ATOM 3587 N N . GLU A 1 437 ? 28.094 10.859 21.047 1 91.5 437 GLU A N 1
ATOM 3588 C CA . GLU A 1 437 ? 28.297 12.281 20.781 1 91.5 437 GLU A CA 1
ATOM 3589 C C . GLU A 1 437 ? 27.453 12.75 19.609 1 91.5 437 GLU A C 1
ATOM 3591 O O . GLU A 1 437 ? 26.844 13.82 19.656 1 91.5 437 GLU A O 1
ATOM 3596 N N . GLN A 1 438 ? 27.406 11.977 18.609 1 89.12 438 GLN A N 1
ATOM 3597 C CA . GLN A 1 438 ? 26.609 12.305 17.438 1 89.12 438 GLN A CA 1
ATOM 3598 C C . GLN A 1 438 ? 25.125 12.305 17.75 1 89.12 438 GLN A C 1
ATOM 3600 O O . GLN A 1 438 ? 24.391 13.188 17.312 1 89.12 438 GLN A O 1
ATOM 3605 N N . LYS A 1 439 ? 24.688 11.383 18.547 1 90.62 439 LYS A N 1
ATOM 3606 C CA . LYS A 1 439 ? 23.281 11.32 18.969 1 90.62 439 LYS A CA 1
ATOM 3607 C C . LYS A 1 439 ? 22.906 12.547 19.797 1 90.62 439 LYS A C 1
ATOM 3609 O O . LYS A 1 439 ? 21.828 13.117 19.609 1 90.62 439 LYS A O 1
ATOM 3614 N N . GLN A 1 440 ? 23.828 12.922 20.641 1 91.69 440 GLN A N 1
ATOM 3615 C CA . GLN A 1 440 ? 23.547 14.078 21.469 1 91.69 440 GLN A CA 1
ATOM 3616 C C . GLN A 1 440 ? 23.453 15.352 20.641 1 91.69 440 GLN A C 1
ATOM 3618 O O . GLN A 1 440 ? 22.641 16.234 20.953 1 91.69 440 GLN A O 1
ATOM 3623 N N . ILE A 1 441 ? 24.234 15.453 19.625 1 88.69 441 ILE A N 1
ATOM 3624 C CA . ILE A 1 441 ? 24.156 16.609 18.734 1 88.69 441 ILE A CA 1
ATOM 3625 C C . ILE A 1 441 ? 22.766 16.688 18.109 1 88.69 441 ILE A C 1
ATOM 3627 O O . ILE A 1 441 ? 22.172 17.781 18.047 1 88.69 441 ILE A O 1
ATOM 3631 N N . ALA A 1 442 ? 22.234 15.609 17.688 1 87.06 442 ALA A N 1
ATOM 3632 C CA . ALA A 1 442 ? 20.891 15.578 17.125 1 87.06 442 ALA A CA 1
ATOM 3633 C C . ALA A 1 442 ? 19.859 15.945 18.188 1 87.06 442 ALA A C 1
ATOM 3635 O O . ALA A 1 442 ? 18.922 16.719 17.922 1 87.06 442 ALA A O 1
ATOM 3636 N N . TYR A 1 443 ? 20.047 15.438 19.422 1 88.88 443 TYR A N 1
ATOM 3637 C CA . TYR A 1 443 ? 19.141 15.711 20.516 1 88.88 443 TYR A CA 1
ATOM 3638 C C . TYR A 1 443 ? 19.188 17.172 20.922 1 88.88 443 TYR A C 1
ATOM 3640 O O . TYR A 1 443 ? 18.172 17.75 21.312 1 88.88 443 TYR A O 1
ATOM 3648 N N . ASP A 1 444 ? 20.312 17.812 20.781 1 87.69 444 ASP A N 1
ATOM 3649 C CA . ASP A 1 444 ? 20.5 19.203 21.156 1 87.69 444 ASP A CA 1
ATOM 3650 C C . ASP A 1 444 ? 19.594 20.109 20.328 1 87.69 444 ASP A C 1
ATOM 3652 O O . ASP A 1 444 ? 19.094 21.141 20.828 1 87.69 444 ASP A O 1
ATOM 3656 N N . LYS A 1 445 ? 19.391 19.688 19.188 1 83.62 445 LYS A N 1
ATOM 3657 C CA . LYS A 1 445 ? 18.516 20.469 18.297 1 83.62 445 LYS A CA 1
ATOM 3658 C C . LYS A 1 445 ? 17.078 20.484 18.812 1 83.62 445 LYS A C 1
ATOM 3660 O O . LYS A 1 445 ? 16.281 21.328 18.422 1 83.62 445 LYS A O 1
ATOM 3665 N N . HIS A 1 446 ? 16.766 19.547 19.641 1 82.25 446 HIS A N 1
ATOM 3666 C CA . HIS A 1 446 ? 15.43 19.453 20.219 1 82.25 446 HIS A CA 1
ATOM 3667 C C . HIS A 1 446 ? 15.445 19.797 21.703 1 82.25 446 HIS A C 1
ATOM 3669 O O . HIS A 1 446 ? 14.477 19.547 22.422 1 82.25 446 HIS A O 1
ATOM 3675 N N . GLN A 1 447 ? 16.562 20.219 22.125 1 82.81 447 GLN A N 1
ATOM 3676 C CA . GLN A 1 447 ? 16.75 20.609 23.516 1 82.81 447 GLN A CA 1
ATOM 3677 C C . GLN A 1 447 ? 16.547 19.438 24.453 1 82.81 447 GLN A C 1
ATOM 3679 O O . GLN A 1 447 ? 15.898 19.562 25.5 1 82.81 447 GLN A O 1
ATOM 3684 N N . LEU A 1 448 ? 16.984 18.281 24.031 1 87.94 448 LEU A N 1
ATOM 3685 C CA . LEU A 1 448 ? 16.906 17.062 24.812 1 87.94 448 LEU A CA 1
ATOM 3686 C C . LEU A 1 448 ? 18.297 16.484 25.062 1 87.94 448 LEU A C 1
ATOM 3688 O O . LEU A 1 448 ? 19.266 16.875 24.406 1 87.94 448 LEU A O 1
ATOM 3692 N N . THR A 1 449 ? 18.406 15.664 26.094 1 91 449 THR A N 1
ATOM 3693 C CA . THR A 1 449 ? 19.625 14.914 26.375 1 91 449 THR A CA 1
ATOM 3694 C C . THR A 1 449 ? 19.438 13.438 26.062 1 91 449 THR A C 1
ATOM 3696 O O . THR A 1 449 ? 18.5 12.812 26.531 1 91 449 THR A O 1
ATOM 3699 N N . HIS A 1 450 ? 20.328 12.992 25.25 1 91.06 450 HIS A N 1
ATOM 3700 C CA . HIS A 1 450 ? 20.234 11.57 24.906 1 91.06 450 HIS A CA 1
ATOM 3701 C C . HIS A 1 450 ? 20.594 10.695 26.094 1 91.06 450 HIS A C 1
ATOM 3703 O O . HIS A 1 450 ? 21.531 10.992 26.828 1 91.06 450 HIS A O 1
ATOM 3709 N N . PRO A 1 451 ? 19.906 9.586 26.234 1 89.56 451 PRO A N 1
ATOM 3710 C CA . PRO A 1 451 ? 20.125 8.719 27.406 1 89.56 451 PRO A CA 1
ATOM 3711 C C . PRO A 1 451 ? 21.547 8.18 27.484 1 89.56 451 PRO A C 1
ATOM 3713 O O . PRO A 1 451 ? 22.031 7.867 28.578 1 89.56 451 PRO A O 1
ATOM 3716 N N . CYS A 1 452 ? 22.188 8.086 26.406 1 92.06 452 CYS A N 1
ATOM 3717 C CA . CYS A 1 452 ? 23.516 7.473 26.406 1 92.06 452 CYS A CA 1
ATOM 3718 C C . CYS A 1 452 ? 24.547 8.391 27.062 1 92.06 452 CYS A C 1
ATOM 3720 O O . CYS A 1 452 ? 25.641 7.953 27.406 1 92.06 452 CYS A O 1
ATOM 3722 N N . MET A 1 453 ? 24.266 9.641 27.234 1 89.94 453 MET A N 1
ATOM 3723 C CA . MET A 1 453 ? 25.172 10.602 27.844 1 89.94 453 MET A CA 1
ATOM 3724 C C . MET A 1 453 ? 25.312 10.336 29.344 1 89.94 453 MET A C 1
ATOM 3726 O O . MET A 1 453 ? 26.281 10.766 29.969 1 89.94 453 MET A O 1
ATOM 3730 N N . ALA A 1 454 ? 24.281 9.773 29.922 1 83.38 454 ALA A N 1
ATOM 3731 C CA . ALA A 1 454 ? 24.359 9.453 31.344 1 83.38 454 ALA A CA 1
ATOM 3732 C C . ALA A 1 454 ? 25.406 8.383 31.594 1 83.38 454 ALA A C 1
ATOM 3734 O O . ALA A 1 454 ? 25.969 8.305 32.688 1 83.38 454 ALA A O 1
ATOM 3735 N N . TYR A 1 455 ? 25.594 7.488 30.672 1 67 455 TYR A N 1
ATOM 3736 C CA . TYR A 1 455 ? 26.547 6.418 30.906 1 67 455 TYR A CA 1
ATOM 3737 C C . TYR A 1 455 ? 27.984 6.914 30.734 1 67 455 TYR A C 1
ATOM 3739 O O . TYR A 1 455 ? 28.938 6.207 31.062 1 67 455 TYR A O 1
ATOM 3747 N N . LYS A 1 456 ? 28.266 8.07 30.109 1 55.38 456 LYS A N 1
ATOM 3748 C CA . LYS A 1 456 ? 29.625 8.57 29.984 1 55.38 456 LYS A CA 1
ATOM 3749 C C . LYS A 1 456 ? 30.094 9.234 31.281 1 55.38 456 LYS A C 1
ATOM 3751 O O . LYS A 1 456 ? 31.297 9.422 31.484 1 55.38 456 LYS A O 1
ATOM 3756 N N . ASN A 1 457 ? 29.312 9.703 32.094 1 42.16 457 ASN A N 1
ATOM 3757 C CA . ASN A 1 457 ? 29.906 10.164 33.344 1 42.16 457 ASN A CA 1
ATOM 3758 C C . ASN A 1 457 ? 30.203 9 34.312 1 42.16 457 ASN A C 1
ATOM 3760 O O . ASN A 1 457 ? 29.375 8.094 34.469 1 42.16 457 ASN A O 1
ATOM 3764 N N . MET B 1 1 ? 0.76 -54.688 -21.359 1 21.14 1 MET B N 1
ATOM 3765 C CA . MET B 1 1 ? 1.038 -53.25 -21.266 1 21.14 1 MET B CA 1
ATOM 3766 C C . MET B 1 1 ? 0.12 -52.469 -22.203 1 21.14 1 MET B C 1
ATOM 3768 O O . MET B 1 1 ? 0.328 -52.438 -23.406 1 21.14 1 MET B O 1
ATOM 3772 N N . THR B 1 2 ? -1.25 -52.5 -21.953 1 31.45 2 THR B N 1
ATOM 3773 C CA . THR B 1 2 ? -2.293 -52.125 -22.906 1 31.45 2 THR B CA 1
ATOM 3774 C C . THR B 1 2 ? -2.082 -50.688 -23.391 1 31.45 2 THR B C 1
ATOM 3776 O O . THR B 1 2 ? -1.543 -49.844 -22.656 1 31.45 2 THR B O 1
ATOM 3779 N N . VAL B 1 3 ? -1.954 -50.469 -24.688 1 34.78 3 VAL B N 1
ATOM 3780 C CA . VAL B 1 3 ? -1.877 -49.219 -25.438 1 34.78 3 VAL B CA 1
ATOM 3781 C C . VAL B 1 3 ? -2.918 -48.219 -24.906 1 34.78 3 VAL B C 1
ATOM 3783 O O . VAL B 1 3 ? -4.121 -48.469 -25 1 34.78 3 VAL B O 1
ATOM 3786 N N . SER B 1 4 ? -2.758 -47.594 -23.766 1 39.94 4 SER B N 1
ATOM 3787 C CA . SER B 1 4 ? -3.766 -46.688 -23.234 1 39.94 4 SER B CA 1
ATOM 3788 C C . SER B 1 4 ? -4.426 -45.875 -24.344 1 39.94 4 SER B C 1
ATOM 3790 O O . SER B 1 4 ? -3.756 -45.438 -25.281 1 39.94 4 SER B O 1
ATOM 3792 N N . GLU B 1 5 ? -5.566 -46.125 -24.766 1 46.84 5 GLU B N 1
ATOM 3793 C CA . GLU B 1 5 ? -6.414 -45.344 -25.672 1 46.84 5 GLU B CA 1
ATOM 3794 C C . GLU B 1 5 ? -6.121 -43.844 -25.547 1 46.84 5 GLU B C 1
ATOM 3796 O O . GLU B 1 5 ? -6.086 -43.312 -24.438 1 46.84 5 GLU B O 1
ATOM 3801 N N . LYS B 1 6 ? -5.43 -43.188 -26.5 1 58.66 6 LYS B N 1
ATOM 3802 C CA . LYS B 1 6 ? -4.871 -41.844 -26.656 1 58.66 6 LYS B CA 1
ATOM 3803 C C . LYS B 1 6 ? -5.879 -40.781 -26.234 1 58.66 6 LYS B C 1
ATOM 3805 O O . LYS B 1 6 ? -7.016 -40.781 -26.719 1 58.66 6 LYS B O 1
ATOM 3810 N N . ASP B 1 7 ? -5.801 -40.219 -25.141 1 70.62 7 ASP B N 1
ATOM 3811 C CA . ASP B 1 7 ? -6.574 -39.062 -24.719 1 70.62 7 ASP B CA 1
ATOM 3812 C C . ASP B 1 7 ? -6.727 -38.062 -25.875 1 70.62 7 ASP B C 1
ATOM 3814 O O . ASP B 1 7 ? -5.742 -37.469 -26.312 1 70.62 7 ASP B O 1
ATOM 3818 N N . PRO B 1 8 ? -7.898 -38.188 -26.688 1 73.5 8 PRO B N 1
ATOM 3819 C CA . PRO B 1 8 ? -8.102 -37.344 -27.859 1 73.5 8 PRO B CA 1
ATOM 3820 C C . PRO B 1 8 ? -7.805 -35.875 -27.578 1 73.5 8 PRO B C 1
ATOM 3822 O O . PRO B 1 8 ? -7.707 -35.062 -28.516 1 73.5 8 PRO B O 1
ATOM 3825 N N . THR B 1 9 ? -7.707 -35.594 -26.438 1 80.69 9 THR B N 1
ATOM 3826 C CA . THR B 1 9 ? -7.438 -34.188 -26.109 1 80.69 9 THR B CA 1
ATOM 3827 C C . THR B 1 9 ? -5.938 -33.906 -26.109 1 80.69 9 THR B C 1
ATOM 3829 O O . THR B 1 9 ? -5.512 -32.75 -25.984 1 80.69 9 THR B O 1
ATOM 3832 N N . GLU B 1 10 ? -5.113 -34.812 -26.219 1 84.75 10 GLU B N 1
ATOM 3833 C CA . GLU B 1 10 ? -3.664 -34.625 -26.188 1 84.75 10 GLU B CA 1
ATOM 3834 C C . GLU B 1 10 ? -3.137 -34.125 -27.531 1 84.75 10 GLU B C 1
ATOM 3836 O O . GLU B 1 10 ? -3.584 -34.594 -28.594 1 84.75 10 GLU B O 1
ATOM 3841 N N . VAL B 1 11 ? -2.248 -33.125 -27.438 1 82.12 11 VAL B N 1
ATOM 3842 C CA . VAL B 1 11 ? -1.607 -32.594 -28.641 1 82.12 11 VAL B CA 1
ATOM 3843 C C . VAL B 1 11 ? -0.145 -32.281 -28.344 1 82.12 11 VAL B C 1
ATOM 3845 O O . VAL B 1 11 ? 0.252 -32.156 -27.188 1 82.12 11 VAL B O 1
ATOM 3848 N N . TYR B 1 12 ? 0.684 -32.188 -29.422 1 86.38 12 TYR B N 1
ATOM 3849 C CA . TYR B 1 12 ? 2.084 -31.812 -29.297 1 86.38 12 TYR B CA 1
ATOM 3850 C C . TYR B 1 12 ? 2.307 -30.391 -29.812 1 86.38 12 TYR B C 1
ATOM 3852 O O . TYR B 1 12 ? 1.813 -30.031 -30.875 1 86.38 12 TYR B O 1
ATOM 3860 N N . VAL B 1 13 ? 2.928 -29.688 -28.984 1 87.06 13 VAL B N 1
ATOM 3861 C CA . VAL B 1 13 ? 3.088 -28.266 -29.328 1 87.06 13 VAL B CA 1
ATOM 3862 C C . VAL B 1 13 ? 4.5 -27.812 -28.984 1 87.06 13 VAL B C 1
ATOM 3864 O O . VAL B 1 13 ? 5.117 -28.328 -28.047 1 87.06 13 VAL B O 1
ATOM 3867 N N . ASP B 1 14 ? 4.977 -26.922 -29.75 1 87.19 14 ASP B N 1
ATOM 3868 C CA . ASP B 1 14 ? 6.246 -26.281 -29.469 1 87.19 14 ASP B CA 1
ATOM 3869 C C . ASP B 1 14 ? 6.105 -25.297 -28.297 1 87.19 14 ASP B C 1
ATOM 3871 O O . ASP B 1 14 ? 5.359 -24.328 -28.375 1 87.19 14 ASP B O 1
ATOM 3875 N N . ILE B 1 15 ? 6.844 -25.531 -27.25 1 87.56 15 ILE B N 1
ATOM 3876 C CA . ILE B 1 15 ? 6.723 -24.703 -26.062 1 87.56 15 ILE B CA 1
ATOM 3877 C C . ILE B 1 15 ? 7.887 -23.719 -25.984 1 87.56 15 ILE B C 1
ATOM 3879 O O . ILE B 1 15 ? 8.156 -23.125 -24.938 1 87.56 15 ILE B O 1
ATOM 3883 N N . GLY B 1 16 ? 8.586 -23.531 -27.047 1 85.25 16 GLY B N 1
ATOM 3884 C CA . GLY B 1 16 ? 9.688 -22.578 -27.141 1 85.25 16 GLY B CA 1
ATOM 3885 C C . GLY B 1 16 ? 11.008 -23.25 -27.484 1 85.25 16 GLY B C 1
ATOM 3886 O O . GLY B 1 16 ? 11.305 -24.344 -27.016 1 85.25 16 GLY B O 1
ATOM 3887 N N . GLY B 1 17 ? 11.852 -22.672 -28.344 1 78.75 17 GLY B N 1
ATOM 3888 C CA . GLY B 1 17 ? 13.172 -23.141 -28.719 1 78.75 17 GLY B CA 1
ATOM 3889 C C . GLY B 1 17 ? 13.148 -24.438 -29.5 1 78.75 17 GLY B C 1
ATOM 3890 O O . GLY B 1 17 ? 14.07 -25.25 -29.391 1 78.75 17 GLY B O 1
ATOM 3891 N N . GLY B 1 18 ? 12.07 -24.734 -30.125 1 77.5 18 GLY B N 1
ATOM 3892 C CA . GLY B 1 18 ? 11.953 -25.953 -30.891 1 77.5 18 GLY B CA 1
ATOM 3893 C C . GLY B 1 18 ? 11.648 -27.172 -30.031 1 77.5 18 GLY B C 1
ATOM 3894 O O . GLY B 1 18 ? 11.703 -28.297 -30.516 1 77.5 18 GLY B O 1
ATOM 3895 N N . ARG B 1 19 ? 11.281 -26.969 -28.859 1 85.94 19 ARG B N 1
ATOM 3896 C CA . ARG B 1 19 ? 10.969 -28.062 -27.953 1 85.94 19 ARG B CA 1
ATOM 3897 C C . ARG B 1 19 ? 9.484 -28.438 -28.031 1 85.94 19 ARG B C 1
ATOM 3899 O O . ARG B 1 19 ? 8.617 -27.594 -27.797 1 85.94 19 ARG B O 1
ATOM 3906 N N . ILE B 1 20 ? 9.281 -29.641 -28.281 1 79 20 ILE B N 1
ATOM 3907 C CA . ILE B 1 20 ? 7.918 -30.141 -28.453 1 79 20 ILE B CA 1
ATOM 3908 C C . ILE B 1 20 ? 7.484 -30.891 -27.203 1 79 20 ILE B C 1
ATOM 3910 O O . ILE B 1 20 ? 8.219 -31.75 -26.688 1 79 20 ILE B O 1
ATOM 3914 N N . GLN B 1 21 ? 6.367 -30.422 -26.656 1 85.25 21 GLN B N 1
ATOM 3915 C CA . GLN B 1 21 ? 5.82 -31.047 -25.453 1 85.25 21 GLN B CA 1
ATOM 3916 C C . GLN B 1 21 ? 4.348 -31.406 -25.641 1 85.25 21 GLN B C 1
ATOM 3918 O O . GLN B 1 21 ? 3.67 -30.828 -26.484 1 85.25 21 GLN B O 1
ATOM 3923 N N . MET B 1 22 ? 3.959 -32.344 -24.906 1 83.75 22 MET B N 1
ATOM 3924 C CA . MET B 1 22 ? 2.557 -32.75 -24.922 1 83.75 22 MET B CA 1
ATOM 3925 C C . MET B 1 22 ? 1.681 -31.703 -24.234 1 83.75 22 MET B C 1
ATOM 3927 O O . MET B 1 22 ? 2.045 -31.172 -23.172 1 83.75 22 MET B O 1
ATOM 3931 N N . GLY B 1 23 ? 0.594 -31.328 -24.922 1 83.94 23 GLY B N 1
ATOM 3932 C CA . GLY B 1 23 ? -0.439 -30.453 -24.375 1 83.94 23 GLY B CA 1
ATOM 3933 C C . GLY B 1 23 ? -1.817 -31.094 -24.391 1 83.94 23 GLY B C 1
ATOM 3934 O O . GLY B 1 23 ? -2.023 -32.125 -25.016 1 83.94 23 GLY B O 1
ATOM 3935 N N . ARG B 1 24 ? -2.727 -30.547 -23.578 1 84.69 24 ARG B N 1
ATOM 3936 C CA . ARG B 1 24 ? -4.094 -31.047 -23.516 1 84.69 24 ARG B CA 1
ATOM 3937 C C . ARG B 1 24 ? -5.102 -29.953 -23.828 1 84.69 24 ARG B C 1
ATOM 3939 O O . ARG B 1 24 ? -4.973 -28.828 -23.344 1 84.69 24 ARG B O 1
ATOM 3946 N N . LEU B 1 25 ? -6.094 -30.281 -24.641 1 81.88 25 LEU B N 1
ATOM 3947 C CA . LEU B 1 25 ? -7.227 -29.406 -24.938 1 81.88 25 LEU B CA 1
ATOM 3948 C C . LEU B 1 25 ? -8.266 -29.469 -23.828 1 81.88 25 LEU B C 1
ATOM 3950 O O . LEU B 1 25 ? -8.367 -30.469 -23.109 1 81.88 25 LEU B O 1
ATOM 3954 N N . GLN B 1 26 ? -9.016 -28.406 -23.75 1 83.25 26 GLN B N 1
ATOM 3955 C CA . GLN B 1 26 ? -10.148 -28.422 -22.828 1 83.25 26 GLN B CA 1
ATOM 3956 C C . GLN B 1 26 ? -11.289 -29.281 -23.375 1 83.25 26 GLN B C 1
ATOM 3958 O O . GLN B 1 26 ? -11.711 -29.109 -24.516 1 83.25 26 GLN B O 1
ATOM 3963 N N . SER B 1 27 ? -11.711 -30.297 -22.766 1 75.88 27 SER B N 1
ATOM 3964 C CA . SER B 1 27 ? -12.648 -31.297 -23.25 1 75.88 27 SER B CA 1
ATOM 3965 C C . SER B 1 27 ? -14.016 -30.688 -23.547 1 75.88 27 SER B C 1
ATOM 3967 O O . SER B 1 27 ? -14.703 -31.094 -24.484 1 75.88 27 SER B O 1
ATOM 3969 N N . SER B 1 28 ? -14.469 -29.797 -22.844 1 66.19 28 SER B N 1
ATOM 3970 C CA . SER B 1 28 ? -15.875 -29.422 -22.891 1 66.19 28 SER B CA 1
ATOM 3971 C C . SER B 1 28 ? -16.078 -28.188 -23.75 1 66.19 28 SER B C 1
ATOM 3973 O O . SER B 1 28 ? -17.219 -27.75 -23.969 1 66.19 28 SER B O 1
ATOM 3975 N N . VAL B 1 29 ? -15.094 -27.703 -24.312 1 64.88 29 VAL B N 1
ATOM 3976 C CA . VAL B 1 29 ? -15.297 -26.453 -25.047 1 64.88 29 VAL B CA 1
ATOM 3977 C C . VAL B 1 29 ? -14.617 -26.531 -26.406 1 64.88 29 VAL B C 1
ATOM 3979 O O . VAL B 1 29 ? -13.578 -27.172 -26.547 1 64.88 29 VAL B O 1
ATOM 3982 N N . ASN B 1 30 ? -15.484 -26.25 -27.391 1 62.19 30 ASN B N 1
ATOM 3983 C CA . ASN B 1 30 ? -14.797 -26.047 -28.656 1 62.19 30 ASN B CA 1
ATOM 3984 C C . ASN B 1 30 ? -13.586 -25.141 -28.5 1 62.19 30 ASN B C 1
ATOM 3986 O O . ASN B 1 30 ? -13.719 -23.969 -28.141 1 62.19 30 ASN B O 1
ATOM 3990 N N . TYR B 1 31 ? -12.531 -25.812 -28.391 1 60.47 31 TYR B N 1
ATOM 3991 C CA . TYR B 1 31 ? -11.266 -25.109 -28.234 1 60.47 31 TYR B CA 1
ATOM 3992 C C . TYR B 1 31 ? -11.016 -24.172 -29.422 1 60.47 31 TYR B C 1
ATOM 3994 O O . TYR B 1 31 ? -11 -24.609 -30.562 1 60.47 31 TYR B O 1
ATOM 4002 N N . THR B 1 32 ? -11.156 -22.875 -29.109 1 63.38 32 THR B N 1
ATOM 4003 C CA . THR B 1 32 ? -10.75 -21.891 -30.109 1 63.38 32 THR B CA 1
ATOM 4004 C C . THR B 1 32 ? -9.258 -21.594 -30 1 63.38 32 THR B C 1
ATOM 4006 O O . THR B 1 32 ? -8.766 -21.25 -28.922 1 63.38 32 THR B O 1
ATOM 4009 N N . ARG B 1 33 ? -8.531 -21.953 -31.031 1 63.16 33 ARG B N 1
ATOM 4010 C CA . ARG B 1 33 ? -7.133 -21.547 -31.062 1 63.16 33 ARG B CA 1
ATOM 4011 C C . ARG B 1 33 ? -7 -20.016 -31 1 63.16 33 ARG B C 1
ATOM 4013 O O . ARG B 1 33 ? -7.777 -19.297 -31.609 1 63.16 33 ARG B O 1
ATOM 4020 N N . ALA B 1 34 ? -6.148 -19.672 -30.031 1 63.31 34 ALA B N 1
ATOM 4021 C CA . ALA B 1 34 ? -5.965 -18.234 -29.844 1 63.31 34 ALA B CA 1
ATOM 4022 C C . ALA B 1 34 ? -5.379 -17.578 -31.094 1 63.31 34 ALA B C 1
ATOM 4024 O O . ALA B 1 34 ? -4.469 -18.125 -31.719 1 63.31 34 ALA B O 1
ATOM 4025 N N . GLU B 1 35 ? -6.109 -16.516 -31.672 1 56.34 35 GLU B N 1
ATOM 4026 C CA . GLU B 1 35 ? -5.5 -15.711 -32.719 1 56.34 35 GLU B CA 1
ATOM 4027 C C . GLU B 1 35 ? -4.32 -14.906 -32.188 1 56.34 35 GLU B C 1
ATOM 4029 O O . GLU B 1 35 ? -4.312 -14.492 -31.031 1 56.34 35 GLU B O 1
ATOM 4034 N N . GLU B 1 36 ? -3.188 -14.836 -33.031 1 52.41 36 GLU B N 1
ATOM 4035 C CA . GLU B 1 36 ? -2.027 -14.023 -32.688 1 52.41 36 GLU B CA 1
ATOM 4036 C C . GLU B 1 36 ? -2.416 -12.555 -32.5 1 52.41 36 GLU B C 1
ATOM 4038 O O . GLU B 1 36 ? -3.113 -11.992 -33.344 1 52.41 36 GLU B O 1
ATOM 4043 N N . GLU B 1 37 ? -2.518 -12.039 -31.406 1 50.47 37 GLU B N 1
ATOM 4044 C CA . GLU B 1 37 ? -2.734 -10.602 -31.312 1 50.47 37 GLU B CA 1
ATOM 4045 C C . GLU B 1 37 ? -1.555 -9.82 -31.891 1 50.47 37 GLU B C 1
ATOM 4047 O O . GLU B 1 37 ? -0.399 -10.109 -31.562 1 50.47 37 GLU B O 1
ATOM 4052 N N . ASN B 1 38 ? -1.692 -9.172 -33.031 1 51 38 ASN B N 1
ATOM 4053 C CA . ASN B 1 38 ? -0.701 -8.234 -33.531 1 51 38 ASN B CA 1
ATOM 4054 C C . ASN B 1 38 ? -0.454 -7.086 -32.562 1 51 38 ASN B C 1
ATOM 4056 O O . ASN B 1 38 ? -1.217 -6.117 -32.531 1 51 38 ASN B O 1
ATOM 4060 N N . PRO B 1 39 ? 0.207 -7.305 -31.453 1 58.59 39 PRO B N 1
ATOM 4061 C CA . PRO B 1 39 ? 0.143 -6.098 -30.625 1 58.59 39 PRO B CA 1
ATOM 4062 C C . PRO B 1 39 ? 1.175 -5.047 -31.016 1 58.59 39 PRO B C 1
ATOM 4064 O O . PRO B 1 39 ? 2.244 -5.391 -31.531 1 58.59 39 PRO B O 1
ATOM 4067 N N . LYS B 1 40 ? 0.874 -3.738 -31.469 1 59.97 40 LYS B N 1
ATOM 4068 C CA . LYS B 1 40 ? 1.735 -2.588 -31.719 1 59.97 40 LYS B CA 1
ATOM 4069 C C . LYS B 1 40 ? 2.975 -2.623 -30.828 1 59.97 40 LYS B C 1
ATOM 4071 O O . LYS B 1 40 ? 4.043 -2.146 -31.219 1 59.97 40 LYS B O 1
ATOM 4076 N N . PHE B 1 41 ? 2.908 -3.258 -29.703 1 72 41 PHE B N 1
ATOM 4077 C CA . PHE B 1 41 ? 4.039 -3.396 -28.797 1 72 41 PHE B CA 1
ATOM 4078 C C . PHE B 1 41 ? 4.203 -4.848 -28.359 1 72 41 PHE B C 1
ATOM 4080 O O . PHE B 1 41 ? 3.277 -5.441 -27.797 1 72 41 PHE B O 1
ATOM 4087 N N . LEU B 1 42 ? 5.348 -5.402 -28.828 1 82.5 42 LEU B N 1
ATOM 4088 C CA . LEU B 1 42 ? 5.664 -6.766 -28.422 1 82.5 42 LEU B CA 1
ATOM 4089 C C . LEU B 1 42 ? 6.402 -6.773 -27.094 1 82.5 42 LEU B C 1
ATOM 4091 O O . LEU B 1 42 ? 7.582 -6.422 -27.031 1 82.5 42 LEU B O 1
ATOM 4095 N N . MET B 1 43 ? 5.773 -7.18 -26.109 1 88.38 43 MET B N 1
ATOM 4096 C CA . MET B 1 43 ? 6.402 -7.273 -24.797 1 88.38 43 MET B CA 1
ATOM 4097 C C . MET B 1 43 ? 7.203 -8.562 -24.672 1 88.38 43 MET B C 1
ATOM 4099 O O . MET B 1 43 ? 6.672 -9.656 -24.891 1 88.38 43 MET B O 1
ATOM 4103 N N . ASN B 1 44 ? 8.469 -8.398 -24.391 1 92.69 44 ASN B N 1
ATOM 4104 C CA . ASN B 1 44 ? 9.344 -9.531 -24.109 1 92.69 44 ASN B CA 1
ATOM 4105 C C . ASN B 1 44 ? 10.305 -9.234 -22.969 1 92.69 44 ASN B C 1
ATOM 4107 O O . ASN B 1 44 ? 10.094 -8.297 -22.203 1 92.69 44 ASN B O 1
ATOM 4111 N N . SER B 1 45 ? 11.344 -10.047 -22.875 1 93.94 45 SER B N 1
ATOM 4112 C CA . SER B 1 45 ? 12.227 -9.984 -21.719 1 93.94 45 SER B CA 1
ATOM 4113 C C . SER B 1 45 ? 13.102 -8.734 -21.766 1 93.94 45 SER B C 1
ATOM 4115 O O . SER B 1 45 ? 13.68 -8.344 -20.75 1 93.94 45 SER B O 1
ATOM 4117 N N . THR B 1 46 ? 13.164 -8.008 -22.844 1 92.31 46 THR B N 1
ATOM 4118 C CA . THR B 1 46 ? 14.141 -6.93 -22.953 1 92.31 46 THR B CA 1
ATOM 4119 C C . THR B 1 46 ? 13.453 -5.598 -23.234 1 92.31 46 THR B C 1
ATOM 4121 O O . THR B 1 46 ? 14.094 -4.547 -23.234 1 92.31 46 THR B O 1
ATOM 4124 N N . THR B 1 47 ? 12.188 -5.648 -23.484 1 92.12 47 THR B N 1
ATOM 4125 C CA . THR B 1 47 ? 11.531 -4.414 -23.891 1 92.12 47 THR B CA 1
ATOM 4126 C C . THR B 1 47 ? 10.766 -3.793 -22.734 1 92.12 47 THR B C 1
ATOM 4128 O O . THR B 1 47 ? 10.289 -4.504 -21.844 1 92.12 47 THR B O 1
ATOM 4131 N N . CYS B 1 48 ? 10.727 -2.486 -22.797 1 91.75 48 CYS B N 1
ATOM 4132 C CA . CYS B 1 48 ? 9.93 -1.69 -21.859 1 91.75 48 CYS B CA 1
ATOM 4133 C C . CYS B 1 48 ? 8.953 -0.797 -22.625 1 91.75 48 CYS B C 1
ATOM 4135 O O . CYS B 1 48 ? 9.352 -0.07 -23.531 1 91.75 48 CYS B O 1
ATOM 4137 N N . ARG B 1 49 ? 7.734 -0.875 -22.234 1 89.56 49 ARG B N 1
ATOM 4138 C CA . ARG B 1 49 ? 6.746 0.017 -22.844 1 89.56 49 ARG B CA 1
ATOM 4139 C C . ARG B 1 49 ? 6.926 1.446 -22.344 1 89.56 49 ARG B C 1
ATOM 4141 O O . ARG B 1 49 ? 7.156 1.669 -21.141 1 89.56 49 ARG B O 1
ATOM 4148 N N . VAL B 1 50 ? 6.867 2.385 -23.312 1 91.94 50 VAL B N 1
ATOM 4149 C CA . VAL B 1 50 ? 6.852 3.805 -22.969 1 91.94 50 VAL B CA 1
ATOM 4150 C C . VAL B 1 50 ? 5.418 4.328 -23.016 1 91.94 50 VAL B C 1
ATOM 4152 O O . VAL B 1 50 ? 4.742 4.215 -24.047 1 91.94 50 VAL B O 1
ATOM 4155 N N . GLU B 1 51 ? 4.918 4.805 -21.938 1 90.75 51 GLU B N 1
ATOM 4156 C CA . GLU B 1 51 ? 3.574 5.355 -21.812 1 90.75 51 GLU B CA 1
ATOM 4157 C C . GLU B 1 51 ? 3.582 6.871 -22 1 90.75 51 GLU B C 1
ATOM 4159 O O . GLU B 1 51 ? 4.641 7.504 -21.922 1 90.75 51 GLU B O 1
ATOM 4164 N N . PRO B 1 52 ? 2.453 7.461 -22.125 1 89.62 52 PRO B N 1
ATOM 4165 C CA . PRO B 1 52 ? 2.41 8.914 -22.312 1 89.62 52 PRO B CA 1
ATOM 4166 C C . PRO B 1 52 ? 3.037 9.68 -21.156 1 89.62 52 PRO B C 1
ATOM 4168 O O . PRO B 1 52 ? 3.732 10.672 -21.359 1 89.62 52 PRO B O 1
ATOM 4171 N N . TRP B 1 53 ? 2.939 9.133 -19.969 1 93.31 53 TRP B N 1
ATOM 4172 C CA . TRP B 1 53 ? 3.377 9.898 -18.797 1 93.31 53 TRP B CA 1
ATOM 4173 C C . TRP B 1 53 ? 4.895 9.867 -18.672 1 93.31 53 TRP B C 1
ATOM 4175 O O . TRP B 1 53 ? 5.484 10.711 -18 1 93.31 53 TRP B O 1
ATOM 4185 N N . ASN B 1 54 ? 5.562 8.891 -19.203 1 95.94 54 ASN B N 1
ATOM 4186 C CA . ASN B 1 54 ? 7.016 8.836 -19.094 1 95.94 54 ASN B CA 1
ATOM 4187 C C . ASN B 1 54 ? 7.68 8.938 -20.469 1 95.94 54 ASN B C 1
ATOM 4189 O O . ASN B 1 54 ? 8.758 8.383 -20.672 1 95.94 54 ASN B O 1
ATOM 4193 N N . ASN B 1 55 ? 7.043 9.625 -21.438 1 96.25 55 ASN B N 1
ATOM 4194 C CA . ASN B 1 55 ? 7.559 9.82 -22.781 1 96.25 55 ASN B CA 1
ATOM 4195 C C . ASN B 1 55 ? 8.023 11.258 -23 1 96.25 55 ASN B C 1
ATOM 4197 O O . ASN B 1 55 ? 7.762 11.844 -24.047 1 96.25 55 ASN B O 1
ATOM 4201 N N . VAL B 1 56 ? 8.562 11.906 -22.016 1 96.88 56 VAL B N 1
ATOM 4202 C CA . VAL B 1 56 ? 9.016 13.297 -22.109 1 96.88 56 VAL B CA 1
ATOM 4203 C C . VAL B 1 56 ? 10.414 13.422 -21.531 1 96.88 56 VAL B C 1
ATOM 4205 O O . VAL B 1 56 ? 10.711 12.859 -20.469 1 96.88 56 VAL B O 1
ATOM 4208 N N . HIS B 1 57 ? 11.258 14.07 -22.281 1 97.5 57 HIS B N 1
ATOM 4209 C CA . HIS B 1 57 ? 12.539 14.547 -21.766 1 97.5 57 HIS B CA 1
ATOM 4210 C C . HIS B 1 57 ? 12.477 16.031 -21.406 1 97.5 57 HIS B C 1
ATOM 4212 O O . HIS B 1 57 ? 12.102 16.859 -22.25 1 97.5 57 HIS B O 1
ATOM 4218 N N . SER B 1 58 ? 12.758 16.312 -20.156 1 97.75 58 SER B N 1
ATOM 4219 C CA . SER B 1 58 ? 12.758 17.688 -19.703 1 97.75 58 SER B CA 1
ATOM 4220 C C . SER B 1 58 ? 13.844 17.938 -18.672 1 97.75 58 SER B C 1
ATOM 4222 O O . SER B 1 58 ? 14.086 17.094 -17.797 1 97.75 58 SER B O 1
ATOM 4224 N N . ASP B 1 59 ? 14.469 19.078 -18.766 1 97.44 59 ASP B N 1
ATOM 4225 C CA . ASP B 1 59 ? 15.438 19.531 -17.766 1 97.44 59 ASP B CA 1
ATOM 4226 C C . ASP B 1 59 ? 14.945 20.781 -17.047 1 97.44 59 ASP B C 1
ATOM 4228 O O . ASP B 1 59 ? 15.734 21.516 -16.438 1 97.44 59 ASP B O 1
ATOM 4232 N N . GLN B 1 60 ? 13.703 21.016 -17.125 1 95.81 60 GLN B N 1
ATOM 4233 C CA . GLN B 1 60 ? 13.109 22.203 -16.516 1 95.81 60 GLN B CA 1
ATOM 4234 C C . GLN B 1 60 ? 12.734 21.938 -15.055 1 95.81 60 GLN B C 1
ATOM 4236 O O . GLN B 1 60 ? 12.188 20.875 -14.734 1 95.81 60 GLN B O 1
ATOM 4241 N N . LEU B 1 61 ? 13.078 22.906 -14.188 1 95.44 61 LEU B N 1
ATOM 4242 C CA . LEU B 1 61 ? 12.711 22.859 -12.781 1 95.44 61 LEU B CA 1
ATOM 4243 C C . LEU B 1 61 ? 11.703 23.953 -12.453 1 95.44 61 LEU B C 1
ATOM 4245 O O . LEU B 1 61 ? 11.711 25.031 -13.07 1 95.44 61 LEU B O 1
ATOM 4249 N N . PRO B 1 62 ? 10.945 23.625 -11.508 1 92.69 62 PRO B N 1
ATOM 4250 C CA . PRO B 1 62 ? 10 24.672 -11.109 1 92.69 62 PRO B CA 1
ATOM 4251 C C . PRO B 1 62 ? 10.672 25.797 -10.305 1 92.69 62 PRO B C 1
ATOM 4253 O O . PRO B 1 62 ? 11.312 25.516 -9.289 1 92.69 62 PRO B O 1
ATOM 4256 N N . TYR B 1 63 ? 10.547 27.047 -10.711 1 91.62 63 TYR B N 1
ATOM 4257 C CA . TYR B 1 63 ? 10.945 28.25 -10.008 1 91.62 63 TYR B CA 1
ATOM 4258 C C . TYR B 1 63 ? 12.398 28.172 -9.562 1 91.62 63 TYR B C 1
ATOM 4260 O O . TYR B 1 63 ? 12.711 28.391 -8.391 1 91.62 63 TYR B O 1
ATOM 4268 N N . PRO B 1 64 ? 13.305 27.938 -10.383 1 93.38 64 PRO B N 1
ATOM 4269 C CA . PRO B 1 64 ? 14.695 27.719 -9.977 1 93.38 64 PRO B CA 1
ATOM 4270 C C . PRO B 1 64 ? 15.281 28.922 -9.242 1 93.38 64 PRO B C 1
ATOM 4272 O O . PRO B 1 64 ? 16.031 28.75 -8.281 1 93.38 64 PRO B O 1
ATOM 4275 N N . GLU B 1 65 ? 14.945 30.125 -9.641 1 93.12 65 GLU B N 1
ATOM 4276 C CA . GLU B 1 65 ? 15.484 31.312 -8.992 1 93.12 65 GLU B CA 1
ATOM 4277 C C . GLU B 1 65 ? 14.984 31.438 -7.559 1 93.12 65 GLU B C 1
ATOM 4279 O O . GLU B 1 65 ? 15.742 31.797 -6.656 1 93.12 65 GLU B O 1
ATOM 4284 N N . LEU B 1 66 ? 13.742 31.125 -7.383 1 93.12 66 LEU B N 1
ATOM 4285 C CA . LEU B 1 66 ? 13.18 31.172 -6.039 1 93.12 66 LEU B CA 1
ATOM 4286 C C . LEU B 1 66 ? 13.82 30.125 -5.137 1 93.12 66 LEU B C 1
ATOM 4288 O O . LEU B 1 66 ? 14.125 30.391 -3.975 1 93.12 66 LEU B O 1
ATOM 4292 N N . HIS B 1 67 ? 13.984 28.984 -5.707 1 95.06 67 HIS B N 1
ATOM 4293 C CA . HIS B 1 67 ? 14.617 27.922 -4.93 1 95.06 67 HIS B CA 1
ATOM 4294 C C . HIS B 1 67 ? 16.016 28.312 -4.48 1 95.06 67 HIS B C 1
ATOM 4296 O O . HIS B 1 67 ? 16.375 28.125 -3.316 1 95.06 67 HIS B O 1
ATOM 4302 N N . GLU B 1 68 ? 16.75 28.891 -5.383 1 94.88 68 GLU B N 1
ATOM 4303 C CA . GLU B 1 68 ? 18.094 29.359 -5.043 1 94.88 68 GLU B CA 1
ATOM 4304 C C . GLU B 1 68 ? 18.047 30.422 -3.959 1 94.88 68 GLU B C 1
ATOM 4306 O O . GLU B 1 68 ? 18.875 30.422 -3.047 1 94.88 68 GLU B O 1
ATOM 4311 N N . TYR B 1 69 ? 17.156 31.297 -4.133 1 94.31 69 TYR B N 1
ATOM 4312 C CA . TYR B 1 69 ? 16.984 32.344 -3.133 1 94.31 69 TYR B CA 1
ATOM 4313 C C . TYR B 1 69 ? 16.719 31.734 -1.756 1 94.31 69 TYR B C 1
ATOM 4315 O O . TYR B 1 69 ? 17.344 32.125 -0.772 1 94.31 69 TYR B O 1
ATOM 4323 N N . TRP B 1 70 ? 15.805 30.812 -1.656 1 94.94 70 TRP B N 1
ATOM 4324 C CA . TRP B 1 70 ? 15.43 30.203 -0.384 1 94.94 70 TRP B CA 1
ATOM 4325 C C . TRP B 1 70 ? 16.562 29.344 0.175 1 94.94 70 TRP B C 1
ATOM 4327 O O . TRP B 1 70 ? 16.75 29.281 1.391 1 94.94 70 TRP B O 1
ATOM 4337 N N . ILE B 1 71 ? 17.297 28.703 -0.681 1 95.62 71 ILE B N 1
ATOM 4338 C CA . ILE B 1 71 ? 18.453 27.938 -0.241 1 95.62 71 ILE B CA 1
ATOM 4339 C C . ILE B 1 71 ? 19.469 28.859 0.419 1 95.62 71 ILE B C 1
ATOM 4341 O O . ILE B 1 71 ? 19.953 28.578 1.512 1 95.62 71 ILE B O 1
ATOM 4345 N N . LYS B 1 72 ? 19.734 29.938 -0.187 1 95.25 72 LYS B N 1
ATOM 4346 C CA . LYS B 1 72 ? 20.688 30.906 0.346 1 95.25 72 LYS B CA 1
ATOM 4347 C C . LYS B 1 72 ? 20.203 31.469 1.68 1 95.25 72 LYS B C 1
ATOM 4349 O O . LYS B 1 72 ? 21.016 31.766 2.562 1 95.25 72 LYS B O 1
ATOM 4354 N N . ALA B 1 73 ? 18.922 31.594 1.81 1 94.12 73 ALA B N 1
ATOM 4355 C CA . ALA B 1 73 ? 18.328 32.156 3.016 1 94.12 73 ALA B CA 1
ATOM 4356 C C . ALA B 1 73 ? 18.125 31.094 4.09 1 94.12 73 ALA B C 1
ATOM 4358 O O . ALA B 1 73 ? 17.625 31.391 5.176 1 94.12 73 ALA B O 1
ATOM 4359 N N . ASN B 1 74 ? 18.422 29.781 3.834 1 93.25 74 ASN B N 1
ATOM 4360 C CA . ASN B 1 74 ? 18.297 28.656 4.758 1 93.25 74 ASN B CA 1
ATOM 4361 C C . ASN B 1 74 ? 16.844 28.438 5.176 1 93.25 74 ASN B C 1
ATOM 4363 O O . ASN B 1 74 ? 16.562 28.125 6.336 1 93.25 74 ASN B O 1
ATOM 4367 N N . ILE B 1 75 ? 16.016 28.703 4.18 1 90.5 75 ILE B N 1
ATOM 4368 C CA . ILE B 1 75 ? 14.602 28.469 4.434 1 90.5 75 ILE B CA 1
ATOM 4369 C C . ILE B 1 75 ? 14.336 26.969 4.527 1 90.5 75 ILE B C 1
ATOM 4371 O O . ILE B 1 75 ? 14.641 26.219 3.596 1 90.5 75 ILE B O 1
ATOM 4375 N N . SER B 1 76 ? 13.727 26.5 5.633 1 86.88 76 SER B N 1
ATOM 4376 C CA . SER B 1 76 ? 13.305 25.125 5.895 1 86.88 76 SER B CA 1
ATOM 4377 C C . SER B 1 76 ? 14.492 24.234 6.234 1 86.88 76 SER B C 1
ATOM 4379 O O . SER B 1 76 ? 14.367 23.016 6.266 1 86.88 76 SER B O 1
ATOM 4381 N N . ARG B 1 77 ? 15.609 24.797 6.488 1 88.25 77 ARG B N 1
ATOM 4382 C CA . ARG B 1 77 ? 16.766 24 6.895 1 88.25 77 ARG B CA 1
ATOM 4383 C C . ARG B 1 77 ? 16.609 23.5 8.328 1 88.25 77 ARG B C 1
ATOM 4385 O O . ARG B 1 77 ? 16.312 24.281 9.234 1 88.25 77 ARG B O 1
ATOM 4392 N N . LYS B 1 78 ? 16.828 22.234 8.602 1 79.25 78 LYS B N 1
ATOM 4393 C CA . LYS B 1 78 ? 16.703 21.672 9.945 1 79.25 78 LYS B CA 1
ATOM 4394 C C . LYS B 1 78 ? 18 20.984 10.367 1 79.25 78 LYS B C 1
ATOM 4396 O O . LYS B 1 78 ? 18.5 21.203 11.469 1 79.25 78 LYS B O 1
ATOM 4401 N N . ASP B 1 79 ? 18.609 20.172 9.539 1 79 79 ASP B N 1
ATOM 4402 C CA . ASP B 1 79 ? 19.859 19.469 9.781 1 79 79 ASP B CA 1
ATOM 4403 C C . ASP B 1 79 ? 19.75 18.562 11.008 1 79 79 ASP B C 1
ATOM 4405 O O . ASP B 1 79 ? 20.594 18.625 11.914 1 79 79 ASP B O 1
ATOM 4409 N N . TYR B 1 80 ? 18.734 17.734 11.016 1 76.81 80 TYR B N 1
ATOM 4410 C CA . TYR B 1 80 ? 18.469 16.938 12.203 1 76.81 80 TYR B CA 1
ATOM 4411 C C . TYR B 1 80 ? 19.406 15.734 12.289 1 76.81 80 TYR B C 1
ATOM 4413 O O . TYR B 1 80 ? 19.672 15.234 13.383 1 76.81 80 TYR B O 1
ATOM 4421 N N . LEU B 1 81 ? 19.891 15.266 11.117 1 78.5 81 LEU B N 1
ATOM 4422 C CA . LEU B 1 81 ? 20.547 13.969 11.125 1 78.5 81 LEU B CA 1
ATOM 4423 C C . LEU B 1 81 ? 22.016 14.109 10.695 1 78.5 81 LEU B C 1
ATOM 4425 O O . LEU B 1 81 ? 22.406 15.148 10.172 1 78.5 81 LEU B O 1
ATOM 4429 N N . PHE B 1 82 ? 22.828 13.023 11.031 1 70.69 82 PHE B N 1
ATOM 4430 C CA . PHE B 1 82 ? 24.25 12.992 10.68 1 70.69 82 PHE B CA 1
ATOM 4431 C C . PHE B 1 82 ? 24.469 12.219 9.391 1 70.69 82 PHE B C 1
ATOM 4433 O O . PHE B 1 82 ? 25.484 12.422 8.703 1 70.69 82 PHE B O 1
ATOM 4440 N N . HIS B 1 83 ? 23.531 11.406 9.102 1 68.88 83 HIS B N 1
ATOM 4441 C CA . HIS B 1 83 ? 23.828 10.539 7.965 1 68.88 83 HIS B CA 1
ATOM 4442 C C . HIS B 1 83 ? 23.516 11.227 6.645 1 68.88 83 HIS B C 1
ATOM 4444 O O . HIS B 1 83 ? 22.594 12.039 6.57 1 68.88 83 HIS B O 1
ATOM 4450 N N . THR B 1 84 ? 24.375 10.781 5.547 1 65.88 84 THR B N 1
ATOM 4451 C CA . THR B 1 84 ? 24.531 11.617 4.359 1 65.88 84 THR B CA 1
ATOM 4452 C C . THR B 1 84 ? 24 10.906 3.121 1 65.88 84 THR B C 1
ATOM 4454 O O . THR B 1 84 ? 24 11.477 2.027 1 65.88 84 THR B O 1
ATOM 4457 N N . GLN B 1 85 ? 23.484 9.727 3.264 1 83.88 85 GLN B N 1
ATOM 4458 C CA . GLN B 1 85 ? 23.141 9.164 1.958 1 83.88 85 GLN B CA 1
ATOM 4459 C C . GLN B 1 85 ? 21.734 9.594 1.527 1 83.88 85 GLN B C 1
ATOM 4461 O O . GLN B 1 85 ? 20.797 9.555 2.322 1 83.88 85 GLN B O 1
ATOM 4466 N N . PRO B 1 86 ? 21.672 10.055 0.24 1 92.44 86 PRO B N 1
ATOM 4467 C CA . PRO B 1 86 ? 20.359 10.516 -0.232 1 92.44 86 PRO B CA 1
ATOM 4468 C C . PRO B 1 86 ? 19.422 9.359 -0.571 1 92.44 86 PRO B C 1
ATOM 4470 O O . PRO B 1 86 ? 19.031 9.195 -1.731 1 92.44 86 PRO B O 1
ATOM 4473 N N . SER B 1 87 ? 18.984 8.672 0.447 1 92.5 87 SER B N 1
ATOM 4474 C CA . SER B 1 87 ? 18.109 7.52 0.268 1 92.5 87 SER B CA 1
ATOM 4475 C C . SER B 1 87 ? 16.719 7.945 -0.165 1 92.5 87 SER B C 1
ATOM 4477 O O . SER B 1 87 ? 16.031 8.672 0.558 1 92.5 87 SER B O 1
ATOM 4479 N N . PRO B 1 88 ? 16.281 7.48 -1.352 1 96.5 88 PRO B N 1
ATOM 4480 C CA . PRO B 1 88 ? 14.961 7.918 -1.815 1 96.5 88 PRO B CA 1
ATOM 4481 C C . PRO B 1 88 ? 13.82 7.246 -1.059 1 96.5 88 PRO B C 1
ATOM 4483 O O . PRO B 1 88 ? 13.883 6.051 -0.769 1 96.5 88 PRO B O 1
ATOM 4486 N N . LEU B 1 89 ? 12.844 8.039 -0.731 1 96.88 89 LEU B N 1
ATOM 4487 C CA . LEU B 1 89 ? 11.625 7.547 -0.099 1 96.88 89 LEU B CA 1
ATOM 4488 C C . LEU B 1 89 ? 10.523 7.344 -1.131 1 96.88 89 LEU B C 1
ATOM 4490 O O . LEU B 1 89 ? 9.867 6.305 -1.146 1 96.88 89 LEU B O 1
ATOM 4494 N N . ALA B 1 90 ? 10.297 8.289 -2.018 1 98.31 90 ALA B N 1
ATOM 4495 C CA . ALA B 1 90 ? 9.266 8.242 -3.053 1 98.31 90 ALA B CA 1
ATOM 4496 C C . ALA B 1 90 ? 9.578 9.219 -4.18 1 98.31 90 ALA B C 1
ATOM 4498 O O . ALA B 1 90 ? 10.484 10.039 -4.062 1 98.31 90 ALA B O 1
ATOM 4499 N N . ALA B 1 91 ? 8.844 9.102 -5.262 1 98.81 91 ALA B N 1
ATOM 4500 C CA . ALA B 1 91 ? 9.023 9.992 -6.406 1 98.81 91 ALA B CA 1
ATOM 4501 C C . ALA B 1 91 ? 7.707 10.219 -7.141 1 98.81 91 ALA B C 1
ATOM 4503 O O . ALA B 1 91 ? 6.887 9.312 -7.254 1 98.81 91 ALA B O 1
ATOM 4504 N N . TYR B 1 92 ? 7.539 11.406 -7.676 1 98.38 92 TYR B N 1
ATOM 4505 C CA . TYR B 1 92 ? 6.32 11.828 -8.359 1 98.38 92 TYR B CA 1
ATOM 4506 C C . TYR B 1 92 ? 6.645 12.609 -9.625 1 98.38 92 TYR B C 1
ATOM 4508 O O . TYR B 1 92 ? 7.434 13.555 -9.594 1 98.38 92 TYR B O 1
ATOM 4516 N N . VAL B 1 93 ? 6.02 12.266 -10.695 1 98.31 93 VAL B N 1
ATOM 4517 C CA . VAL B 1 93 ? 6.262 12.977 -11.945 1 98.31 93 VAL B CA 1
ATOM 4518 C C . VAL B 1 93 ? 5.164 14.023 -12.164 1 98.31 93 VAL B C 1
ATOM 4520 O O . VAL B 1 93 ? 3.982 13.734 -11.961 1 98.31 93 VAL B O 1
ATOM 4523 N N . HIS B 1 94 ? 5.566 15.125 -12.445 1 96.5 94 HIS B N 1
ATOM 4524 C CA . HIS B 1 94 ? 4.75 16.25 -12.891 1 96.5 94 HIS B CA 1
ATOM 4525 C C . HIS B 1 94 ? 5.023 16.594 -14.352 1 96.5 94 HIS B C 1
ATOM 4527 O O . HIS B 1 94 ? 5.848 15.945 -15 1 96.5 94 HIS B O 1
ATOM 4533 N N . PRO B 1 95 ? 4.344 17.516 -14.953 1 94.06 95 PRO B N 1
ATOM 4534 C CA . PRO B 1 95 ? 4.469 17.766 -16.391 1 94.06 95 PRO B CA 1
ATOM 4535 C C . PRO B 1 95 ? 5.902 18.062 -16.812 1 94.06 95 PRO B C 1
ATOM 4537 O O . PRO B 1 95 ? 6.367 17.578 -17.844 1 94.06 95 PRO B O 1
ATOM 4540 N N . GLU B 1 96 ? 6.625 18.797 -15.93 1 94.94 96 GLU B N 1
ATOM 4541 C CA . GLU B 1 96 ? 7.922 19.266 -16.422 1 94.94 96 GLU B CA 1
ATOM 4542 C C . GLU B 1 96 ? 9.062 18.703 -15.578 1 94.94 96 GLU B C 1
ATOM 4544 O O . GLU B 1 96 ? 10.234 18.891 -15.914 1 94.94 96 GLU B O 1
ATOM 4549 N N . HIS B 1 97 ? 8.719 18.047 -14.484 1 98 97 HIS B N 1
ATOM 4550 C CA . HIS B 1 97 ? 9.766 17.594 -13.578 1 98 97 HIS B CA 1
ATOM 4551 C C . HIS B 1 97 ? 9.312 16.391 -12.758 1 98 97 HIS B C 1
ATOM 4553 O O . HIS B 1 97 ? 8.156 15.984 -12.836 1 98 97 HIS B O 1
ATOM 4559 N N . ILE B 1 98 ? 10.273 15.758 -12.094 1 98.56 98 ILE B N 1
ATOM 4560 C CA . ILE B 1 98 ? 10.031 14.711 -11.102 1 98.56 98 ILE B CA 1
ATOM 4561 C C . ILE B 1 98 ? 10.461 15.195 -9.719 1 98.56 98 ILE B C 1
ATOM 4563 O O . ILE B 1 98 ? 11.531 15.789 -9.57 1 98.56 98 ILE B O 1
ATOM 4567 N N . THR B 1 99 ? 9.656 15.055 -8.773 1 98.62 99 THR B N 1
ATOM 4568 C CA . THR B 1 99 ? 10.031 15.32 -7.391 1 98.62 99 THR B CA 1
ATOM 4569 C C . THR B 1 99 ? 10.391 14.023 -6.668 1 98.62 99 THR B C 1
ATOM 4571 O O . THR B 1 99 ? 9.641 13.047 -6.734 1 98.62 99 THR B O 1
ATOM 4574 N N . VAL B 1 100 ? 11.531 14.023 -6.008 1 98.69 100 VAL B N 1
ATOM 4575 C CA . VAL B 1 100 ? 11.977 12.875 -5.219 1 98.69 100 VAL B CA 1
ATOM 4576 C C . VAL B 1 100 ? 12.086 13.281 -3.748 1 98.69 100 VAL B C 1
ATOM 4578 O O . VAL B 1 100 ? 12.672 14.312 -3.422 1 98.69 100 VAL B O 1
ATOM 4581 N N . THR B 1 101 ? 11.5 12.531 -2.895 1 97.81 101 THR B N 1
ATOM 4582 C CA . THR B 1 101 ? 11.664 12.766 -1.464 1 97.81 101 THR B CA 1
ATOM 4583 C C . THR B 1 101 ? 12.688 11.797 -0.874 1 97.81 101 THR B C 1
ATOM 4585 O O . THR B 1 101 ? 12.781 10.648 -1.302 1 97.81 101 THR B O 1
ATOM 4588 N N . LEU B 1 102 ? 13.445 12.281 0.092 1 95.62 102 LEU B N 1
ATOM 4589 C CA . LEU B 1 102 ? 14.547 11.547 0.699 1 95.62 102 LEU B CA 1
ATOM 4590 C C . LEU B 1 102 ? 14.297 11.32 2.186 1 95.62 102 LEU B C 1
ATOM 4592 O O . LEU B 1 102 ? 13.539 12.062 2.812 1 95.62 102 LEU B O 1
ATOM 4596 N N . THR B 1 103 ? 15.023 10.32 2.734 1 92.19 103 THR B N 1
ATOM 4597 C CA . THR B 1 103 ? 15 10.148 4.184 1 92.19 103 THR B CA 1
ATOM 4598 C C . THR B 1 103 ? 16.078 10.984 4.848 1 92.19 103 THR B C 1
ATOM 4600 O O . THR B 1 103 ? 16.016 11.258 6.047 1 92.19 103 THR B O 1
ATOM 4603 N N . ALA B 1 104 ? 17.016 11.445 4.117 1 88.69 104 ALA B N 1
ATOM 4604 C CA . ALA B 1 104 ? 18.109 12.25 4.652 1 88.69 104 ALA B CA 1
ATOM 4605 C C . ALA B 1 104 ? 17.625 13.625 5.078 1 88.69 104 ALA B C 1
ATOM 4607 O O . ALA B 1 104 ? 16.766 14.227 4.41 1 88.69 104 ALA B O 1
ATOM 4608 N N . GLU B 1 105 ? 18.203 14.109 6.23 1 88.12 105 GLU B N 1
ATOM 4609 C CA . GLU B 1 105 ? 17.891 15.445 6.719 1 88.12 105 GLU B CA 1
ATOM 4610 C C . GLU B 1 105 ? 19.156 16.219 7.09 1 88.12 105 GLU B C 1
ATOM 4612 O O . GLU B 1 105 ? 19.219 16.828 8.156 1 88.12 105 GLU B O 1
ATOM 4617 N N . ASN B 1 106 ? 20.109 16.156 6.227 1 87.69 106 ASN B N 1
ATOM 4618 C CA . ASN B 1 106 ? 21.359 16.875 6.414 1 87.69 106 ASN B CA 1
ATOM 4619 C C . ASN B 1 106 ? 21.969 17.297 5.082 1 87.69 106 ASN B C 1
ATOM 4621 O O . ASN B 1 106 ? 23.172 17.547 4.992 1 87.69 106 ASN B O 1
ATOM 4625 N N . LEU B 1 107 ? 21.156 17.328 4.082 1 92.31 107 LEU B N 1
ATOM 4626 C CA . LEU B 1 107 ? 21.719 17.562 2.754 1 92.31 107 LEU B CA 1
ATOM 4627 C C . LEU B 1 107 ? 21.156 18.859 2.156 1 92.31 107 LEU B C 1
ATOM 4629 O O . LEU B 1 107 ? 21.266 19.078 0.951 1 92.31 107 LEU B O 1
ATOM 4633 N N . PHE B 1 108 ? 20.594 19.656 2.975 1 94 108 PHE B N 1
ATOM 4634 C CA . PHE B 1 108 ? 19.969 20.891 2.492 1 94 108 PHE B CA 1
ATOM 4635 C C . PHE B 1 108 ? 20.969 21.703 1.663 1 94 108 PHE B C 1
ATOM 4637 O O . PHE B 1 108 ? 22.062 22.016 2.125 1 94 108 PHE B O 1
ATOM 4644 N N . GLY B 1 109 ? 20.562 22 0.47 1 95.12 109 GLY B N 1
ATOM 4645 C CA . GLY B 1 109 ? 21.344 22.875 -0.397 1 95.12 109 GLY B CA 1
ATOM 4646 C C . GLY B 1 109 ? 22.484 22.156 -1.081 1 95.12 109 GLY B C 1
ATOM 4647 O O . GLY B 1 109 ? 23.188 22.734 -1.921 1 95.12 109 GLY B O 1
ATOM 4648 N N . LYS B 1 110 ? 22.688 20.938 -0.818 1 94.69 110 LYS B N 1
ATOM 4649 C CA . LYS B 1 110 ? 23.781 20.188 -1.414 1 94.69 110 LYS B CA 1
ATOM 4650 C C . LYS B 1 110 ? 23.453 19.75 -2.836 1 94.69 110 LYS B C 1
ATOM 4652 O O . LYS B 1 110 ? 22.281 19.484 -3.146 1 94.69 110 LYS B O 1
ATOM 4657 N N . THR B 1 111 ? 24.516 19.672 -3.592 1 96.69 111 THR B N 1
ATOM 4658 C CA . THR B 1 111 ? 24.375 19.156 -4.949 1 96.69 111 THR B CA 1
ATOM 4659 C C . THR B 1 111 ? 24.203 17.641 -4.938 1 96.69 111 THR B C 1
ATOM 4661 O O . THR B 1 111 ? 24.906 16.953 -4.207 1 96.69 111 THR B O 1
ATOM 4664 N N . VAL B 1 112 ? 23.266 17.172 -5.672 1 97.44 112 VAL B N 1
ATOM 4665 C CA . VAL B 1 112 ? 23.016 15.75 -5.84 1 97.44 112 VAL B CA 1
ATOM 4666 C C . VAL B 1 112 ? 22.734 15.445 -7.309 1 97.44 112 VAL B C 1
ATOM 4668 O O . VAL B 1 112 ? 22.672 16.359 -8.141 1 97.44 112 VAL B O 1
ATOM 4671 N N . TYR B 1 113 ? 22.641 14.156 -7.637 1 98.44 113 TYR B N 1
ATOM 4672 C CA . TYR B 1 113 ? 22.438 13.719 -9.016 1 98.44 113 TYR B CA 1
ATOM 4673 C C . TYR B 1 113 ? 21.281 12.734 -9.117 1 98.44 113 TYR B C 1
ATOM 4675 O O . TYR B 1 113 ? 21.281 11.703 -8.438 1 98.44 113 TYR B O 1
ATOM 4683 N N . CYS B 1 114 ? 20.312 13.062 -9.969 1 98.75 114 CYS B N 1
ATOM 4684 C CA . CYS B 1 114 ? 19.172 12.188 -10.234 1 98.75 114 CYS B CA 1
ATOM 4685 C C . CYS B 1 114 ? 19.562 11.086 -11.219 1 98.75 114 CYS B C 1
ATOM 4687 O O . CYS B 1 114 ? 20.109 11.359 -12.289 1 98.75 114 CYS B O 1
ATOM 4689 N N . ARG B 1 115 ? 19.266 9.883 -10.797 1 98.62 115 ARG B N 1
ATOM 4690 C CA . ARG B 1 115 ? 19.562 8.68 -11.57 1 98.62 115 ARG B CA 1
ATOM 4691 C C . ARG B 1 115 ? 18.281 7.996 -12.039 1 98.62 115 ARG B C 1
ATOM 4693 O O . ARG B 1 115 ? 17.359 7.785 -11.25 1 98.62 115 ARG B O 1
ATOM 4700 N N . TYR B 1 116 ? 18.188 7.637 -13.312 1 98.69 116 TYR B N 1
ATOM 4701 C CA . TYR B 1 116 ? 16.953 7.148 -13.914 1 98.69 116 TYR B CA 1
ATOM 4702 C C . TYR B 1 116 ? 17.094 5.688 -14.328 1 98.69 116 TYR B C 1
ATOM 4704 O O . TYR B 1 116 ? 18.141 5.266 -14.805 1 98.69 116 TYR B O 1
ATOM 4712 N N . PHE B 1 117 ? 15.984 4.949 -14.18 1 98.5 117 PHE B N 1
ATOM 4713 C CA . PHE B 1 117 ? 15.977 3.531 -14.516 1 98.5 117 PHE B CA 1
ATOM 4714 C C . PHE B 1 117 ? 14.711 3.156 -15.266 1 98.5 117 PHE B C 1
ATOM 4716 O O . PHE B 1 117 ? 13.648 3.738 -15.031 1 98.5 117 PHE B O 1
ATOM 4723 N N . ASP B 1 118 ? 14.82 2.193 -16.109 1 97.12 118 ASP B N 1
ATOM 4724 C CA . ASP B 1 118 ? 13.68 1.752 -16.906 1 97.12 118 ASP B CA 1
ATOM 4725 C C . ASP B 1 118 ? 12.883 0.674 -16.188 1 97.12 118 ASP B C 1
ATOM 4727 O O . ASP B 1 118 ? 13.062 0.472 -14.977 1 97.12 118 ASP B O 1
ATOM 4731 N N . CYS B 1 119 ? 11.938 0.007 -16.906 1 95.81 119 CYS B N 1
ATOM 4732 C CA . CYS B 1 119 ? 10.992 -0.936 -16.312 1 95.81 119 CYS B CA 1
ATOM 4733 C C . CYS B 1 119 ? 11.711 -2.18 -15.797 1 95.81 119 CYS B C 1
ATOM 4735 O O . CYS B 1 119 ? 11.141 -2.965 -15.039 1 95.81 119 CYS B O 1
ATOM 4737 N N . LYS B 1 120 ? 12.992 -2.404 -16.203 1 95.38 120 LYS B N 1
ATOM 4738 C CA . LYS B 1 120 ? 13.789 -3.545 -15.758 1 95.38 120 LYS B CA 1
ATOM 4739 C C . LYS B 1 120 ? 14.891 -3.104 -14.797 1 95.38 120 LYS B C 1
ATOM 4741 O O . LYS B 1 120 ? 15.805 -3.873 -14.5 1 95.38 120 LYS B O 1
ATOM 4746 N N . ARG B 1 121 ? 14.891 -1.843 -14.469 1 96.06 121 ARG B N 1
ATOM 4747 C CA . ARG B 1 121 ? 15.805 -1.225 -13.516 1 96.06 121 ARG B CA 1
ATOM 4748 C C . ARG B 1 121 ? 17.203 -1.122 -14.094 1 96.06 121 ARG B C 1
ATOM 4750 O O . ARG B 1 121 ? 18.203 -1.217 -13.359 1 96.06 121 ARG B O 1
ATOM 4757 N N . LYS B 1 122 ? 17.219 -1.097 -15.344 1 96.19 122 LYS B N 1
ATOM 4758 C CA . LYS B 1 122 ? 18.469 -0.729 -16.016 1 96.19 122 LYS B CA 1
ATOM 4759 C C . LYS B 1 122 ? 18.625 0.788 -16.078 1 96.19 122 LYS B C 1
ATOM 4761 O O . LYS B 1 122 ? 17.688 1.498 -16.469 1 96.19 122 LYS B O 1
ATOM 4766 N N . GLU B 1 123 ? 19.734 1.228 -15.789 1 97.38 123 GLU B N 1
ATOM 4767 C CA . GLU B 1 123 ? 19.953 2.668 -15.719 1 97.38 123 GLU B CA 1
ATOM 4768 C C . GLU B 1 123 ? 19.875 3.305 -17.109 1 97.38 123 GLU B C 1
ATOM 4770 O O . GLU B 1 123 ? 20.422 2.768 -18.078 1 97.38 123 GLU B O 1
ATOM 4775 N N . ILE B 1 124 ? 19.109 4.32 -17.203 1 96.56 124 ILE B N 1
ATOM 4776 C CA . ILE B 1 124 ? 19.031 5.168 -18.391 1 96.56 124 ILE B CA 1
ATOM 4777 C C . ILE B 1 124 ? 20.156 6.199 -18.359 1 96.56 124 ILE B C 1
ATOM 4779 O O . ILE B 1 124 ? 20.375 6.859 -17.344 1 96.56 124 ILE B O 1
ATOM 4783 N N . PRO B 1 125 ? 20.672 6.297 -19.438 1 89.25 125 PRO B N 1
ATOM 4784 C CA . PRO B 1 125 ? 21.766 7.281 -19.484 1 89.25 125 PRO B CA 1
ATOM 4785 C C . PRO B 1 125 ? 21.266 8.711 -19.297 1 89.25 125 PRO B C 1
ATOM 4787 O O . PRO B 1 125 ? 20.062 8.984 -19.453 1 89.25 125 PRO B O 1
ATOM 4790 N N . HIS B 1 126 ? 22.078 9.68 -18.734 1 89.69 126 HIS B N 1
ATOM 4791 C CA . HIS B 1 126 ? 21.844 11.109 -18.609 1 89.69 126 HIS B CA 1
ATOM 4792 C C . HIS B 1 126 ? 21.453 11.492 -17.188 1 89.69 126 HIS B C 1
ATOM 4794 O O . HIS B 1 126 ? 20.312 11.867 -16.922 1 89.69 126 HIS B O 1
ATOM 4800 N N . VAL B 1 127 ? 22.266 11.578 -16.5 1 96.12 127 VAL B N 1
ATOM 4801 C CA . VAL B 1 127 ? 22.188 12 -15.109 1 96.12 127 VAL B CA 1
ATOM 4802 C C . VAL B 1 127 ? 21.797 13.477 -15.031 1 96.12 127 VAL B C 1
ATOM 4804 O O . VAL B 1 127 ? 22.109 14.25 -15.938 1 96.12 127 VAL B O 1
ATOM 4807 N N . PHE B 1 128 ? 21.016 13.883 -14.094 1 98.38 128 PHE B N 1
ATOM 4808 C CA . PHE B 1 128 ? 20.578 15.266 -13.938 1 98.38 128 PHE B CA 1
ATOM 4809 C C . PHE B 1 128 ? 21.078 15.836 -12.617 1 98.38 128 PHE B C 1
ATOM 4811 O O . PHE B 1 128 ? 20.828 15.281 -11.547 1 98.38 128 PHE B O 1
ATOM 4818 N N . GLU B 1 129 ? 21.812 16.891 -12.711 1 98 129 GLU B N 1
ATOM 4819 C CA . GLU B 1 129 ? 22.328 17.578 -11.531 1 98 129 GLU B CA 1
ATOM 4820 C C . GLU B 1 129 ? 21.266 18.5 -10.93 1 98 129 GLU B C 1
ATOM 4822 O O . GLU B 1 129 ? 20.594 19.234 -11.648 1 98 129 GLU B O 1
ATOM 4827 N N . SER B 1 130 ? 21.078 18.422 -9.602 1 97.69 130 SER B N 1
ATOM 4828 C CA . SER B 1 130 ? 20.125 19.25 -8.875 1 97.69 130 SER B CA 1
ATOM 4829 C C . SER B 1 130 ? 20.609 19.547 -7.461 1 97.69 130 SER B C 1
ATOM 4831 O O . SER B 1 130 ? 21.75 19.25 -7.117 1 97.69 130 SER B O 1
ATOM 4833 N N . LYS B 1 131 ? 19.781 20.234 -6.684 1 97.06 131 LYS B N 1
ATOM 4834 C CA . LYS B 1 131 ? 20.047 20.547 -5.285 1 97.06 131 LYS B CA 1
ATOM 4835 C C . LYS B 1 131 ? 18.891 20.109 -4.387 1 97.06 131 LYS B C 1
ATOM 4837 O O . LYS B 1 131 ? 17.75 20.047 -4.832 1 97.06 131 LYS B O 1
ATOM 4842 N N . VAL B 1 132 ? 19.266 19.828 -3.156 1 96.31 132 VAL B N 1
ATOM 4843 C CA . VAL B 1 132 ? 18.25 19.422 -2.193 1 96.31 132 VAL B CA 1
ATOM 4844 C C . VAL B 1 132 ? 17.516 20.656 -1.662 1 96.31 132 VAL B C 1
ATOM 4846 O O . VAL B 1 132 ? 18.125 21.516 -1.011 1 96.31 132 VAL B O 1
ATOM 4849 N N . PHE B 1 133 ? 16.219 20.719 -1.955 1 95.81 133 PHE B N 1
ATOM 4850 C CA . PHE B 1 133 ? 15.344 21.766 -1.451 1 95.81 133 PHE B CA 1
ATOM 4851 C C . PHE B 1 133 ? 13.883 21.406 -1.676 1 95.81 133 PHE B C 1
ATOM 4853 O O . PHE B 1 133 ? 13.5 21.016 -2.781 1 95.81 133 PHE B O 1
ATOM 4860 N N . PRO B 1 134 ? 12.961 21.734 -0.712 1 93.69 134 PRO B N 1
ATOM 4861 C CA . PRO B 1 134 ? 13.297 21.938 0.697 1 93.69 134 PRO B CA 1
ATOM 4862 C C . PRO B 1 134 ? 14.062 20.766 1.305 1 93.69 134 PRO B C 1
ATOM 4864 O O . PRO B 1 134 ? 14.531 19.891 0.577 1 93.69 134 PRO B O 1
ATOM 4867 N N . GLU B 1 135 ? 14.148 20.828 2.615 1 90.38 135 GLU B N 1
ATOM 4868 C CA . GLU B 1 135 ? 14.883 19.734 3.24 1 90.38 135 GLU B CA 1
ATOM 4869 C C . GLU B 1 135 ? 14.297 18.375 2.848 1 90.38 135 GLU B C 1
ATOM 4871 O O . GLU B 1 135 ? 13.078 18.219 2.775 1 90.38 135 GLU B O 1
ATOM 4876 N N . SER B 1 136 ? 15.047 17.344 2.398 1 91.38 136 SER B N 1
ATOM 4877 C CA . SER B 1 136 ? 14.68 15.977 2.078 1 91.38 136 SER B CA 1
ATOM 4878 C C . SER B 1 136 ? 13.93 15.891 0.755 1 91.38 136 SER B C 1
ATOM 4880 O O . SER B 1 136 ? 13.047 15.055 0.587 1 91.38 136 SER B O 1
ATOM 4882 N N . THR B 1 137 ? 14.07 16.875 -0.119 1 96.31 137 THR B N 1
ATOM 4883 C CA . THR B 1 137 ? 13.391 16.891 -1.411 1 96.31 137 THR B CA 1
ATOM 4884 C C . THR B 1 137 ? 14.359 17.25 -2.527 1 96.31 137 THR B C 1
ATOM 4886 O O . THR B 1 137 ? 15.242 18.094 -2.342 1 96.31 137 THR B O 1
ATOM 4889 N N . VAL B 1 138 ? 14.227 16.609 -3.639 1 97.88 138 VAL B N 1
ATOM 4890 C CA . VAL B 1 138 ? 15 16.922 -4.836 1 97.88 138 VAL B CA 1
ATOM 4891 C C . VAL B 1 138 ? 14.07 17.047 -6.039 1 97.88 138 VAL B C 1
ATOM 4893 O O . VAL B 1 138 ? 13.227 16.172 -6.27 1 97.88 138 VAL B O 1
ATOM 4896 N N . TYR B 1 139 ? 14.219 18.156 -6.781 1 98.5 139 TYR B N 1
ATOM 4897 C CA . TYR B 1 139 ? 13.539 18.312 -8.062 1 98.5 139 TYR B CA 1
ATOM 4898 C C . TYR B 1 139 ? 14.43 17.844 -9.211 1 98.5 139 TYR B C 1
ATOM 4900 O O . TYR B 1 139 ? 15.562 18.312 -9.352 1 98.5 139 TYR B O 1
ATOM 4908 N N . CYS B 1 140 ? 13.938 16.953 -9.977 1 98.69 140 CYS B N 1
ATOM 4909 C CA . CYS B 1 140 ? 14.719 16.312 -11.023 1 98.69 140 CYS B CA 1
ATOM 4910 C C . CYS B 1 140 ? 14.086 16.547 -12.391 1 98.69 140 CYS B C 1
ATOM 4912 O O . CYS B 1 140 ? 12.875 16.766 -12.492 1 98.69 140 CYS B O 1
ATOM 4914 N N . GLY B 1 141 ? 14.914 16.484 -13.438 1 98.38 141 GLY B N 1
ATOM 4915 C CA . GLY B 1 141 ? 14.391 16.453 -14.797 1 98.38 141 GLY B CA 1
ATOM 4916 C C . GLY B 1 141 ? 13.68 15.156 -15.133 1 98.38 141 GLY B C 1
ATOM 4917 O O . GLY B 1 141 ? 13.656 14.219 -14.328 1 98.38 141 GLY B O 1
ATOM 4918 N N . ARG B 1 142 ? 13.07 15.117 -16.281 1 98.25 142 ARG B N 1
ATOM 4919 C CA . ARG B 1 142 ? 12.391 13.922 -16.766 1 98.25 142 ARG B CA 1
ATOM 4920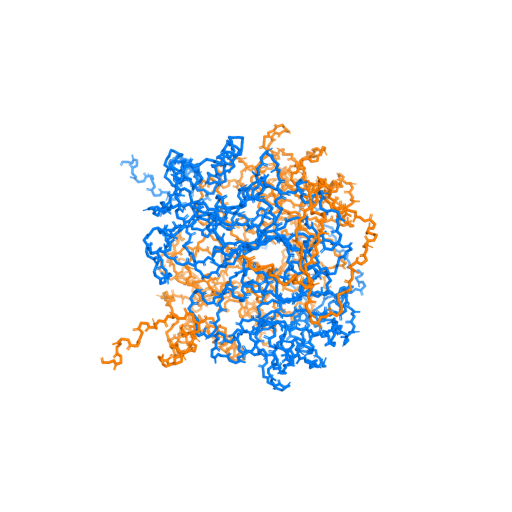 C C . ARG B 1 142 ? 13.211 13.227 -17.844 1 98.25 142 ARG B C 1
ATOM 4922 O O . ARG B 1 142 ? 13.945 13.867 -18.594 1 98.25 142 ARG B O 1
ATOM 4929 N N . ARG B 1 143 ? 13.156 11.906 -17.938 1 98.44 143 ARG B N 1
ATOM 4930 C CA . ARG B 1 143 ? 13.789 11.094 -18.984 1 98.44 143 ARG B CA 1
ATOM 4931 C C . ARG B 1 143 ? 12.781 10.125 -19.609 1 98.44 143 ARG B C 1
ATOM 4933 O O . ARG B 1 143 ? 11.961 9.531 -18.891 1 98.44 143 ARG B O 1
ATOM 4940 N N . ILE B 1 144 ? 12.898 9.953 -20.891 1 97.5 144 ILE B N 1
ATOM 4941 C CA . ILE B 1 144 ? 12.016 9.055 -21.625 1 97.5 144 ILE B CA 1
ATOM 4942 C C . ILE B 1 144 ? 12.242 7.613 -21.156 1 97.5 144 ILE B C 1
ATOM 4944 O O . ILE B 1 144 ? 13.383 7.148 -21.094 1 97.5 144 ILE B O 1
ATOM 4948 N N . GLY B 1 145 ? 11.156 6.973 -20.766 1 96.62 145 GLY B N 1
ATOM 4949 C CA . GLY B 1 145 ? 11.211 5.562 -20.422 1 96.62 145 GLY B CA 1
ATOM 4950 C C . GLY B 1 145 ? 11.492 5.32 -18.953 1 96.62 145 GLY B C 1
ATOM 4951 O O . GLY B 1 145 ? 11.445 4.18 -18.484 1 96.62 145 GLY B O 1
ATOM 4952 N N . ALA B 1 146 ? 11.773 6.387 -18.156 1 98.31 146 ALA B N 1
ATOM 4953 C CA . ALA B 1 146 ? 12.07 6.223 -16.734 1 98.31 146 ALA B CA 1
ATOM 4954 C C . ALA B 1 146 ? 10.844 5.746 -15.977 1 98.31 146 ALA B C 1
ATOM 4956 O O . ALA B 1 146 ? 9.766 6.336 -16.094 1 98.31 146 ALA B O 1
ATOM 4957 N N . LYS B 1 147 ? 11.031 4.672 -15.32 1 98.19 147 LYS B N 1
ATOM 4958 C CA . LYS B 1 147 ? 9.977 4.141 -14.461 1 98.19 147 LYS B CA 1
ATOM 4959 C C . LYS B 1 147 ? 10.391 4.207 -12.992 1 98.19 147 LYS B C 1
ATOM 4961 O O . LYS B 1 147 ? 9.539 4.133 -12.102 1 98.19 147 LYS B O 1
ATOM 4966 N N . PHE B 1 148 ? 11.688 4.262 -12.781 1 98.69 148 PHE B N 1
ATOM 4967 C CA . PHE B 1 148 ? 12.281 4.359 -11.445 1 98.69 148 PHE B CA 1
ATOM 4968 C C . PHE B 1 148 ? 13.312 5.473 -11.391 1 98.69 148 PHE B C 1
ATOM 4970 O O . PHE B 1 148 ? 13.836 5.898 -12.43 1 98.69 148 PHE B O 1
ATOM 4977 N N . ILE B 1 149 ? 13.594 5.91 -10.188 1 98.81 149 ILE B N 1
ATOM 4978 C CA . ILE B 1 149 ? 14.57 6.984 -10.023 1 98.81 149 ILE B CA 1
ATOM 4979 C C . ILE B 1 149 ? 15.273 6.84 -8.672 1 98.81 149 ILE B C 1
ATOM 4981 O O . ILE B 1 149 ? 14.688 6.344 -7.711 1 98.81 149 ILE B O 1
ATOM 4985 N N . SER B 1 150 ? 16.5 7.168 -8.633 1 98.44 150 SER B N 1
ATOM 4986 C CA . SER B 1 150 ? 17.297 7.277 -7.418 1 98.44 150 SER B CA 1
ATOM 4987 C C . SER B 1 150 ? 18.109 8.57 -7.406 1 98.44 150 SER B C 1
ATOM 4989 O O . SER B 1 150 ? 17.984 9.398 -8.312 1 98.44 150 SER B O 1
ATOM 4991 N N . VAL B 1 151 ? 18.766 8.844 -6.301 1 98.06 151 VAL B N 1
ATOM 4992 C CA . VAL B 1 151 ? 19.562 10.055 -6.133 1 98.06 151 VAL B CA 1
ATOM 4993 C C . VAL B 1 151 ? 20.922 9.688 -5.523 1 98.06 151 VAL B C 1
ATOM 4995 O O . VAL B 1 151 ? 20.984 8.867 -4.609 1 98.06 151 VAL B O 1
ATOM 4998 N N . THR B 1 152 ? 21.953 10.266 -6.07 1 97 152 THR B N 1
ATOM 4999 C CA . THR B 1 152 ? 23.297 10.07 -5.527 1 97 152 THR B CA 1
ATOM 5000 C C . THR B 1 152 ? 23.938 11.414 -5.172 1 97 152 THR B C 1
ATOM 5002 O O . THR B 1 152 ? 23.516 12.453 -5.684 1 97 152 THR B O 1
ATOM 5005 N N . GLN B 1 153 ? 24.891 11.367 -4.285 1 95.06 153 GLN B N 1
ATOM 5006 C CA . GLN B 1 153 ? 25.641 12.578 -3.963 1 95.06 153 GLN B CA 1
ATOM 5007 C C . GLN B 1 153 ? 26.656 12.898 -5.051 1 95.06 153 GLN B C 1
ATOM 5009 O O . GLN B 1 153 ? 26.797 14.055 -5.449 1 95.06 153 GLN B O 1
ATOM 5014 N N . GLY B 1 154 ? 27.375 11.836 -5.449 1 95.19 154 GLY B N 1
ATOM 5015 C CA . GLY B 1 154 ? 28.312 11.992 -6.562 1 95.19 154 GLY B CA 1
ATOM 5016 C C . GLY B 1 154 ? 27.75 11.477 -7.875 1 95.19 154 GLY B C 1
ATOM 5017 O O . GLY B 1 154 ? 26.984 10.516 -7.895 1 95.19 154 GLY B O 1
ATOM 5018 N N . LYS B 1 155 ? 28.25 12.094 -8.859 1 95.44 155 LYS B N 1
ATOM 5019 C CA . LYS B 1 155 ? 27.766 11.766 -10.203 1 95.44 155 LYS B CA 1
ATOM 5020 C C . LYS B 1 155 ? 28 10.289 -10.523 1 95.44 155 LYS B C 1
ATOM 5022 O O . LYS B 1 155 ? 27.219 9.672 -11.242 1 95.44 155 LYS B O 1
ATOM 5027 N N . TYR B 1 156 ? 29.031 9.719 -9.969 1 95.38 156 TYR B N 1
ATOM 5028 C CA . TYR B 1 156 ? 29.422 8.367 -10.344 1 95.38 156 TYR B CA 1
ATOM 5029 C C . TYR B 1 156 ? 29.234 7.402 -9.18 1 95.38 156 TYR B C 1
ATOM 5031 O O . TYR B 1 156 ? 29.703 6.258 -9.234 1 95.38 156 TYR B O 1
ATOM 5039 N N . ASP B 1 157 ? 28.578 7.887 -8.086 1 95.31 157 ASP B N 1
ATOM 5040 C CA . ASP B 1 157 ? 28.297 7.012 -6.953 1 95.31 157 ASP B CA 1
ATOM 5041 C C . ASP B 1 157 ? 27.328 5.902 -7.344 1 95.31 157 ASP B C 1
ATOM 5043 O O . ASP B 1 157 ? 26.547 6.055 -8.297 1 95.31 157 ASP B O 1
ATOM 5047 N N . ILE B 1 158 ? 27.438 4.832 -6.664 1 94.06 158 ILE B N 1
ATOM 5048 C CA . ILE B 1 158 ? 26.469 3.756 -6.859 1 94.06 158 ILE B CA 1
ATOM 5049 C C . ILE B 1 158 ? 25.141 4.129 -6.195 1 94.06 158 ILE B C 1
ATOM 5051 O O . ILE B 1 158 ? 25.094 4.387 -4.992 1 94.06 158 ILE B O 1
ATOM 5055 N N . PRO B 1 159 ? 24.109 4.195 -6.988 1 95.12 159 PRO B N 1
ATOM 5056 C CA . PRO B 1 159 ? 22.828 4.57 -6.383 1 95.12 159 PRO B CA 1
ATOM 5057 C C . PRO B 1 159 ? 22.266 3.482 -5.469 1 95.12 159 PRO B C 1
ATOM 5059 O O . PRO B 1 159 ? 22.516 2.295 -5.695 1 95.12 159 PRO B O 1
ATOM 5062 N N . GLU B 1 160 ? 21.531 3.91 -4.465 1 93.25 160 GLU B N 1
ATOM 5063 C CA . GLU B 1 160 ? 20.703 2.967 -3.707 1 93.25 160 GLU B CA 1
ATOM 5064 C C . GLU B 1 160 ? 19.531 2.455 -4.543 1 93.25 160 GLU B C 1
ATOM 5066 O O . GLU B 1 160 ? 19.344 2.885 -5.68 1 93.25 160 GLU B O 1
ATOM 5071 N N . GLU B 1 161 ? 18.812 1.489 -3.959 1 94.25 161 GLU B N 1
ATOM 5072 C CA . GLU B 1 161 ? 17.656 0.953 -4.656 1 94.25 161 GLU B CA 1
ATOM 5073 C C . GLU B 1 161 ? 16.719 2.07 -5.102 1 94.25 161 GLU B C 1
ATOM 5075 O O . GLU B 1 161 ? 16.312 2.906 -4.293 1 94.25 161 GLU B O 1
ATOM 5080 N N . PRO B 1 162 ? 16.406 2.107 -6.395 1 97.88 162 PRO B N 1
ATOM 5081 C CA . PRO B 1 162 ? 15.508 3.16 -6.879 1 97.88 162 PRO B CA 1
ATOM 5082 C C . PRO B 1 162 ? 14.062 2.951 -6.438 1 97.88 162 PRO B C 1
ATOM 5084 O O . PRO B 1 162 ? 13.695 1.855 -6.004 1 97.88 162 PRO B O 1
ATOM 5087 N N . VAL B 1 163 ? 13.297 4.012 -6.523 1 98.5 163 VAL B N 1
ATOM 5088 C CA . VAL B 1 163 ? 11.875 3.965 -6.199 1 98.5 163 VAL B CA 1
ATOM 5089 C C . VAL B 1 163 ? 11.055 4.25 -7.449 1 98.5 163 VAL B C 1
ATOM 5091 O O . VAL B 1 163 ? 11.539 4.879 -8.391 1 98.5 163 VAL B O 1
ATOM 5094 N N . PRO B 1 164 ? 9.844 3.697 -7.5 1 98.62 164 PRO B N 1
ATOM 5095 C CA . PRO B 1 164 ? 9.008 3.939 -8.672 1 98.62 164 PRO B CA 1
ATOM 5096 C C . PRO B 1 164 ? 8.562 5.395 -8.797 1 98.62 164 PRO B C 1
ATOM 5098 O O . PRO B 1 164 ? 8.305 6.055 -7.785 1 98.62 164 PRO B O 1
ATOM 5101 N N . ILE B 1 165 ? 8.453 5.844 -9.992 1 98.56 165 ILE B N 1
ATOM 5102 C CA . ILE B 1 165 ? 7.922 7.172 -10.273 1 98.56 165 ILE B CA 1
ATOM 5103 C C . ILE B 1 165 ? 6.398 7.105 -10.359 1 98.56 165 ILE B C 1
ATOM 5105 O O . ILE B 1 165 ? 5.852 6.449 -11.25 1 98.56 165 ILE B O 1
ATOM 5109 N N . GLN B 1 166 ? 5.746 7.766 -9.484 1 97.19 166 GLN B N 1
ATOM 5110 C CA . GLN B 1 166 ? 4.285 7.793 -9.477 1 97.19 166 GLN B CA 1
ATOM 5111 C C . GLN B 1 166 ? 3.754 8.945 -10.32 1 97.19 166 GLN B C 1
ATOM 5113 O O . GLN B 1 166 ? 4.234 10.078 -10.219 1 97.19 166 GLN B O 1
ATOM 5118 N N . ASN B 1 167 ? 2.807 8.68 -11.102 1 95.5 167 ASN B N 1
ATOM 5119 C CA . ASN B 1 167 ? 2.254 9.648 -12.039 1 95.5 167 ASN B CA 1
ATOM 5120 C C . ASN B 1 167 ? 1.328 10.641 -11.344 1 95.5 167 ASN B C 1
ATOM 5122 O O . ASN B 1 167 ? 0.311 10.25 -10.773 1 95.5 167 ASN B O 1
ATOM 5126 N N . ARG B 1 168 ? 1.668 11.875 -11.383 1 95.31 168 ARG B N 1
ATOM 5127 C CA . ARG B 1 168 ? 0.838 12.945 -10.844 1 95.31 168 ARG B CA 1
ATOM 5128 C C . ARG B 1 168 ? 0.458 13.945 -11.938 1 95.31 168 ARG B C 1
ATOM 5130 O O . ARG B 1 168 ? 0.083 15.086 -11.641 1 95.31 168 ARG B O 1
ATOM 5137 N N . ILE B 1 169 ? 0.628 13.477 -13.141 1 92.25 169 ILE B N 1
ATOM 5138 C CA . ILE B 1 169 ? 0.184 14.297 -14.266 1 92.25 169 ILE B CA 1
ATOM 5139 C C . ILE B 1 169 ? -1.327 14.164 -14.438 1 92.25 169 ILE B C 1
ATOM 5141 O O . ILE B 1 169 ? -1.812 13.133 -14.914 1 92.25 169 ILE B O 1
ATOM 5145 N N . THR B 1 170 ? -2.088 15.094 -14.016 1 82.5 170 THR B N 1
ATOM 5146 C CA . THR B 1 170 ? -3.543 15.039 -14.078 1 82.5 170 THR B CA 1
ATOM 5147 C C . THR B 1 170 ? -4.113 16.406 -14.461 1 82.5 170 THR B C 1
ATOM 5149 O O . THR B 1 170 ? -3.396 17.406 -14.445 1 82.5 170 THR B O 1
ATOM 5152 N N . ASP B 1 171 ? -5.332 16.406 -14.914 1 80.94 171 ASP B N 1
ATOM 5153 C CA . ASP B 1 171 ? -6.016 17.641 -15.266 1 80.94 171 ASP B CA 1
ATOM 5154 C C . ASP B 1 171 ? -6.562 18.344 -14.023 1 80.94 171 ASP B C 1
ATOM 5156 O O . ASP B 1 171 ? -7.43 19.219 -14.117 1 80.94 171 ASP B O 1
ATOM 5160 N N . GLY B 1 172 ? -6.078 17.969 -12.836 1 85 172 GLY B N 1
ATOM 5161 C CA . GLY B 1 172 ? -6.516 18.516 -11.562 1 85 172 GLY B CA 1
ATOM 5162 C C . GLY B 1 172 ? -6.43 17.531 -10.414 1 85 172 GLY B C 1
ATOM 5163 O O . GLY B 1 172 ? -6.105 16.359 -10.625 1 85 172 GLY B O 1
ATOM 5164 N N . PRO B 1 173 ? -6.77 18.062 -9.273 1 89.44 173 PRO B N 1
ATOM 5165 C CA . PRO B 1 173 ? -6.656 17.172 -8.109 1 89.44 173 PRO B CA 1
ATOM 5166 C C . PRO B 1 173 ? -7.66 16.031 -8.148 1 89.44 173 PRO B C 1
ATOM 5168 O O . PRO B 1 173 ? -8.766 16.188 -8.664 1 89.44 173 PRO B O 1
ATOM 5171 N N . GLN B 1 174 ? -7.312 14.953 -7.566 1 90.62 174 GLN B N 1
ATOM 5172 C CA . GLN B 1 174 ? -8.156 13.766 -7.488 1 90.62 174 GLN B CA 1
ATOM 5173 C C . GLN B 1 174 ? -9.062 13.812 -6.262 1 90.62 174 GLN B C 1
ATOM 5175 O O . GLN B 1 174 ? -10.125 13.195 -6.238 1 90.62 174 GLN B O 1
ATOM 5180 N N . HIS B 1 175 ? -8.633 14.57 -5.238 1 96.06 175 HIS B N 1
ATOM 5181 C CA . HIS B 1 175 ? -9.352 14.703 -3.979 1 96.06 175 HIS B CA 1
ATOM 5182 C C . HIS B 1 175 ? -9.547 16.172 -3.611 1 96.06 175 HIS B C 1
ATOM 5184 O O . HIS B 1 175 ? -8.703 17.016 -3.938 1 96.06 175 HIS B O 1
ATOM 5190 N N . TYR B 1 176 ? -10.656 16.422 -2.988 1 97.19 176 TYR B N 1
ATOM 5191 C CA . TYR B 1 176 ? -10.883 17.781 -2.527 1 97.19 176 TYR B CA 1
ATOM 5192 C C . TYR B 1 176 ? -10.148 18.047 -1.22 1 97.19 176 TYR B C 1
ATOM 5194 O O . TYR B 1 176 ? -9.461 19.062 -1.082 1 97.19 176 TYR B O 1
ATOM 5202 N N . LEU B 1 177 ? -10.234 17.094 -0.325 1 98.56 177 LEU B N 1
ATOM 5203 C CA . LEU B 1 177 ? -9.562 17.188 0.966 1 98.56 177 LEU B CA 1
ATOM 5204 C C . LEU B 1 177 ? -8.906 15.867 1.335 1 98.56 177 LEU B C 1
ATOM 5206 O O . LEU B 1 177 ? -9.57 14.828 1.372 1 98.56 177 LEU B O 1
ATOM 5210 N N . THR B 1 178 ? -7.637 15.875 1.542 1 98.69 178 THR B N 1
ATOM 5211 C CA . THR B 1 178 ? -6.91 14.742 2.109 1 98.69 178 THR B CA 1
ATOM 5212 C C . THR B 1 178 ? -6.281 15.125 3.447 1 98.69 178 THR B C 1
ATOM 5214 O O . THR B 1 178 ? -6.219 16.297 3.799 1 98.69 178 THR B O 1
ATOM 5217 N N . VAL B 1 179 ? -5.887 14.125 4.219 1 98.81 179 VAL B N 1
ATOM 5218 C CA . VAL B 1 179 ? -5.254 14.375 5.512 1 98.81 179 VAL B CA 1
ATOM 5219 C C . VAL B 1 179 ? -3.918 13.641 5.582 1 98.81 179 VAL B C 1
ATOM 5221 O O . VAL B 1 179 ? -3.838 12.453 5.246 1 98.81 179 VAL B O 1
ATOM 5224 N N . CYS B 1 180 ? -2.885 14.383 5.953 1 98.12 180 CYS B N 1
ATOM 5225 C CA . CYS B 1 180 ? -1.584 13.82 6.305 1 98.12 180 CYS B CA 1
ATOM 5226 C C . CYS B 1 180 ? -1.484 13.57 7.805 1 98.12 180 CYS B C 1
ATOM 5228 O O . CYS B 1 180 ? -1.456 14.516 8.594 1 98.12 180 CYS B O 1
ATOM 5230 N N . MET B 1 181 ? -1.425 12.367 8.148 1 97.75 181 MET B N 1
ATOM 5231 C CA . MET B 1 181 ? -1.272 12.047 9.57 1 97.75 181 MET B CA 1
ATOM 5232 C C . MET B 1 181 ? 0.187 11.766 9.906 1 97.75 181 MET B C 1
ATOM 5234 O O . MET B 1 181 ? 0.846 10.969 9.234 1 97.75 181 MET B O 1
ATOM 5238 N N . ALA B 1 182 ? 0.628 12.336 10.93 1 95.94 182 ALA B N 1
ATOM 5239 C CA . ALA B 1 182 ? 2.018 12.219 11.367 1 95.94 182 ALA B CA 1
ATOM 5240 C C . ALA B 1 182 ? 2.381 10.766 11.664 1 95.94 182 ALA B C 1
ATOM 5242 O O . ALA B 1 182 ? 1.501 9.906 11.742 1 95.94 182 ALA B O 1
ATOM 5243 N N . THR B 1 183 ? 3.637 10.539 11.891 1 95.5 183 THR B N 1
ATOM 5244 C CA . THR B 1 183 ? 4.211 9.203 12.016 1 95.5 183 THR B CA 1
ATOM 5245 C C . THR B 1 183 ? 3.709 8.516 13.281 1 95.5 183 THR B C 1
ATOM 5247 O O . THR B 1 183 ? 3.756 9.094 14.367 1 95.5 183 THR B O 1
ATOM 5250 N N . ILE B 1 184 ? 3.211 7.375 13.102 1 95.94 184 ILE B N 1
ATOM 5251 C CA . ILE B 1 184 ? 2.816 6.527 14.219 1 95.94 184 ILE B CA 1
ATOM 5252 C C . ILE B 1 184 ? 4.043 5.82 14.789 1 95.94 184 ILE B C 1
ATOM 5254 O O . ILE B 1 184 ? 4.809 5.191 14.047 1 95.94 184 ILE B O 1
ATOM 5258 N N . TYR B 1 185 ? 4.273 5.922 16.062 1 94.19 185 TYR B N 1
ATOM 5259 C CA . TYR B 1 185 ? 5.324 5.203 16.766 1 94.19 185 TYR B CA 1
ATOM 5260 C C . TYR B 1 185 ? 5.004 5.102 18.25 1 94.19 185 TYR B C 1
ATOM 5262 O O . TYR B 1 185 ? 3.977 5.609 18.719 1 94.19 185 TYR B O 1
ATOM 5270 N N . GLY B 1 186 ? 5.758 4.383 19.016 1 89.38 186 GLY B N 1
ATOM 5271 C CA . GLY B 1 186 ? 5.609 4.297 20.453 1 89.38 186 GLY B CA 1
ATOM 5272 C C . GLY B 1 186 ? 4.844 3.066 20.906 1 89.38 186 GLY B C 1
ATOM 5273 O O . GLY B 1 186 ? 4.211 2.393 20.094 1 89.38 186 GLY B O 1
ATOM 5274 N N . PRO B 1 187 ? 4.824 2.828 22.156 1 86.81 187 PRO B N 1
ATOM 5275 C CA . PRO B 1 187 ? 4.281 1.58 22.703 1 86.81 187 PRO B CA 1
ATOM 5276 C C . PRO B 1 187 ? 2.77 1.638 22.922 1 86.81 187 PRO B C 1
ATOM 5278 O O . PRO B 1 187 ? 2.127 0.599 23.094 1 86.81 187 PRO B O 1
ATOM 5281 N N . GLU B 1 188 ? 2.199 2.793 22.984 1 89.81 188 GLU B N 1
ATOM 5282 C CA . GLU B 1 188 ? 0.766 2.893 23.25 1 89.81 188 GLU B CA 1
ATOM 5283 C C . GLU B 1 188 ? -0.045 2.24 22.141 1 89.81 188 GLU B C 1
ATOM 5285 O O . GLU B 1 188 ? 0.214 2.475 20.953 1 89.81 188 GLU B O 1
ATOM 5290 N N . PRO B 1 189 ? -1.075 1.384 22.547 1 94.88 189 PRO B N 1
ATOM 5291 C CA . PRO B 1 189 ? -1.979 0.856 21.531 1 94.88 189 PRO B CA 1
ATOM 5292 C C . PRO B 1 189 ? -2.701 1.958 20.75 1 94.88 189 PRO B C 1
ATOM 5294 O O . PRO B 1 189 ? -3.104 2.967 21.344 1 94.88 189 PRO B O 1
ATOM 5297 N N . LYS B 1 190 ? -2.908 1.779 19.453 1 96.06 190 LYS B N 1
ATOM 5298 C CA . LYS B 1 190 ? -3.303 2.918 18.625 1 96.06 190 LYS B CA 1
ATOM 5299 C C . LYS B 1 190 ? -4.617 2.645 17.906 1 96.06 190 LYS B C 1
ATOM 5301 O O . LYS B 1 190 ? -5.176 3.535 17.266 1 96.06 190 LYS B O 1
ATOM 5306 N N . PHE B 1 191 ? -5.207 1.464 17.984 1 97.44 191 PHE B N 1
ATOM 5307 C CA . PHE B 1 191 ? -6.316 1.137 17.094 1 97.44 191 PHE B CA 1
ATOM 5308 C C . PHE B 1 191 ? -7.5 2.064 17.344 1 97.44 191 PHE B C 1
ATOM 5310 O O . PHE B 1 191 ? -8.188 2.471 16.391 1 97.44 191 PHE B O 1
ATOM 5317 N N . ILE B 1 192 ? -7.699 2.525 18.609 1 97.75 192 ILE B N 1
ATOM 5318 C CA . ILE B 1 192 ? -8.805 3.434 18.891 1 97.75 192 ILE B CA 1
ATOM 5319 C C . ILE B 1 192 ? -8.484 4.824 18.359 1 97.75 192 ILE B C 1
ATOM 5321 O O . ILE B 1 192 ? -9.336 5.473 17.75 1 97.75 192 ILE B O 1
ATOM 5325 N N . GLN B 1 193 ? -7.258 5.277 18.531 1 96.69 193 GLN B N 1
ATOM 5326 C CA . GLN B 1 193 ? -6.859 6.578 18 1 96.69 193 GLN B CA 1
ATOM 5327 C C . GLN B 1 193 ? -6.949 6.598 16.484 1 96.69 193 GLN B C 1
ATOM 5329 O O . GLN B 1 193 ? -7.359 7.602 15.891 1 96.69 193 GLN B O 1
ATOM 5334 N N . ILE B 1 194 ? -6.578 5.484 15.898 1 98.25 194 ILE B N 1
ATOM 5335 C CA . ILE B 1 194 ? -6.578 5.379 14.445 1 98.25 194 ILE B CA 1
ATOM 5336 C C . ILE B 1 194 ? -8.008 5.488 13.922 1 98.25 194 ILE B C 1
ATOM 5338 O O . ILE B 1 194 ? -8.297 6.32 13.062 1 98.25 194 ILE B O 1
ATOM 5342 N N . VAL B 1 195 ? -8.906 4.695 14.438 1 98.62 195 VAL B N 1
ATOM 5343 C CA . VAL B 1 195 ? -10.266 4.668 13.906 1 98.62 195 VAL B CA 1
ATOM 5344 C C . VAL B 1 195 ? -10.969 5.992 14.211 1 98.62 195 VAL B C 1
ATOM 5346 O O . VAL B 1 195 ? -11.695 6.523 13.375 1 98.62 195 VAL B O 1
ATOM 5349 N N . ASP B 1 196 ? -10.734 6.523 15.391 1 97.81 196 ASP B N 1
ATOM 5350 C CA . ASP B 1 196 ? -11.305 7.809 15.773 1 97.81 196 ASP B CA 1
ATOM 5351 C C . ASP B 1 196 ? -10.844 8.914 14.836 1 97.81 196 ASP B C 1
ATOM 5353 O O . ASP B 1 196 ? -11.656 9.703 14.344 1 97.81 196 ASP B O 1
ATOM 5357 N N . PHE B 1 197 ? -9.594 8.953 14.562 1 98.5 197 PHE B N 1
ATOM 5358 C CA . PHE B 1 197 ? -8.992 9.969 13.711 1 98.5 197 PHE B CA 1
ATOM 5359 C C . PHE B 1 197 ? -9.547 9.891 12.297 1 98.5 197 PHE B C 1
ATOM 5361 O O . PHE B 1 197 ? -10.016 10.898 11.75 1 98.5 197 PHE B O 1
ATOM 5368 N N . ILE B 1 198 ? -9.531 8.703 11.68 1 98.81 198 ILE B N 1
ATOM 5369 C CA . ILE B 1 198 ? -9.891 8.523 10.273 1 98.81 198 ILE B CA 1
ATOM 5370 C C . ILE B 1 198 ? -11.391 8.773 10.094 1 98.81 198 ILE B C 1
ATOM 5372 O O . ILE B 1 198 ? -11.797 9.555 9.234 1 98.81 198 ILE B O 1
ATOM 5376 N N . GLU B 1 199 ? -12.219 8.203 10.953 1 98.75 199 GLU B N 1
ATOM 5377 C CA . GLU B 1 199 ? -13.664 8.336 10.789 1 98.75 199 GLU B CA 1
ATOM 5378 C C . GLU B 1 199 ? -14.117 9.766 11.062 1 98.75 199 GLU B C 1
ATOM 5380 O O . GLU B 1 199 ? -15.055 10.258 10.43 1 98.75 199 GLU B O 1
ATOM 5385 N N . HIS B 1 200 ? -13.461 10.445 12.016 1 98.5 200 HIS B N 1
ATOM 5386 C CA . HIS B 1 200 ? -13.773 11.844 12.297 1 98.5 200 HIS B CA 1
ATOM 5387 C C . HIS B 1 200 ? -13.586 12.711 11.055 1 98.5 200 HIS B C 1
ATOM 5389 O O . HIS B 1 200 ? -14.484 13.469 10.68 1 98.5 200 HIS B O 1
ATOM 5395 N N . HIS B 1 201 ? -12.5 12.57 10.43 1 98.75 201 HIS B N 1
ATOM 5396 C CA . HIS B 1 201 ? -12.195 13.461 9.312 1 98.75 201 HIS B CA 1
ATOM 5397 C C . HIS B 1 201 ? -12.922 13.023 8.047 1 98.75 201 HIS B C 1
ATOM 5399 O O . HIS B 1 201 ? -13.227 13.852 7.184 1 98.75 201 HIS B O 1
ATOM 5405 N N . LYS B 1 202 ? -13.211 11.719 7.926 1 98.5 202 LYS B N 1
ATOM 5406 C CA . LYS B 1 202 ? -14.109 11.297 6.848 1 98.5 202 LYS B CA 1
ATOM 5407 C C . LYS B 1 202 ? -15.461 11.992 6.949 1 98.5 202 LYS B C 1
ATOM 5409 O O . LYS B 1 202 ? -16 12.461 5.945 1 98.5 202 LYS B O 1
ATOM 5414 N N . LEU B 1 203 ? -16.016 12.078 8.133 1 97.88 203 LEU B N 1
ATOM 5415 C CA . LEU B 1 203 ? -17.297 12.727 8.352 1 97.88 203 LEU B CA 1
ATOM 5416 C C . LEU B 1 203 ? -17.219 14.211 8.031 1 97.88 203 LEU B C 1
ATOM 5418 O O . LEU B 1 203 ? -18.234 14.836 7.703 1 97.88 203 LEU B O 1
ATOM 5422 N N . HIS B 1 204 ? -15.984 14.742 8.109 1 98.12 204 HIS B N 1
ATOM 5423 C CA . HIS B 1 204 ? -15.773 16.141 7.77 1 98.12 204 HIS B CA 1
ATOM 5424 C C . HIS B 1 204 ? -15.461 16.312 6.285 1 98.12 204 HIS B C 1
ATOM 5426 O O . HIS B 1 204 ? -15.172 17.422 5.828 1 98.12 204 HIS B O 1
ATOM 5432 N N . GLY B 1 205 ? -15.414 15.203 5.555 1 97.75 205 GLY B N 1
ATOM 5433 C CA . GLY B 1 205 ? -15.367 15.289 4.102 1 97.75 205 GLY B CA 1
ATOM 5434 C C . GLY B 1 205 ? -14.047 14.828 3.518 1 97.75 205 GLY B C 1
ATOM 5435 O O . GLY B 1 205 ? -13.867 14.828 2.299 1 97.75 205 GLY B O 1
ATOM 5436 N N . ALA B 1 206 ? -13.102 14.406 4.348 1 98.56 206 ALA B N 1
ATOM 5437 C CA . ALA B 1 206 ? -11.852 13.875 3.807 1 98.56 206 ALA B CA 1
ATOM 5438 C C . ALA B 1 206 ? -12.094 12.57 3.051 1 98.56 206 ALA B C 1
ATOM 5440 O O . ALA B 1 206 ? -12.836 11.703 3.516 1 98.56 206 ALA B O 1
ATOM 5441 N N . THR B 1 207 ? -11.414 12.469 1.861 1 97.94 207 THR B N 1
ATOM 5442 C CA . THR B 1 207 ? -11.68 11.297 1.04 1 97.94 207 THR B CA 1
ATOM 5443 C C . THR B 1 207 ? -10.445 10.398 0.961 1 97.94 207 THR B C 1
ATOM 5445 O O . THR B 1 207 ? -10.492 9.312 0.39 1 97.94 207 THR B O 1
ATOM 5448 N N . PHE B 1 208 ? -9.344 10.859 1.558 1 98.44 208 PHE B N 1
ATOM 5449 C CA . PHE B 1 208 ? -8.133 10.047 1.523 1 98.44 208 PHE B CA 1
ATOM 5450 C C . PHE B 1 208 ? -7.156 10.484 2.609 1 98.44 208 PHE B C 1
ATOM 5452 O O . PHE B 1 208 ? -7.125 11.656 2.99 1 98.44 208 PHE B O 1
ATOM 5459 N N . PHE B 1 209 ? -6.312 9.562 3.105 1 98.81 209 PHE B N 1
ATOM 5460 C CA . PHE B 1 209 ? -5.355 9.82 4.172 1 98.81 209 PHE B CA 1
ATOM 5461 C C . PHE B 1 209 ? -3.988 9.25 3.824 1 98.81 209 PHE B C 1
ATOM 5463 O O . PHE B 1 209 ? -3.889 8.133 3.309 1 98.81 209 PHE B O 1
ATOM 5470 N N . HIS B 1 210 ? -2.965 10.039 3.984 1 98.69 210 HIS B N 1
ATOM 5471 C CA . HIS B 1 210 ? -1.604 9.516 4.027 1 98.69 210 HIS B CA 1
ATOM 5472 C C . HIS B 1 210 ? -1.152 9.273 5.465 1 98.69 210 HIS B C 1
ATOM 5474 O O . HIS B 1 210 ? -1.033 10.219 6.25 1 98.69 210 HIS B O 1
ATOM 5480 N N . ILE B 1 211 ? -0.904 8.016 5.789 1 98.62 211 ILE B N 1
ATOM 5481 C CA . ILE B 1 211 ? -0.532 7.645 7.152 1 98.62 211 ILE B CA 1
ATOM 5482 C C . ILE B 1 211 ? 0.923 7.184 7.18 1 98.62 211 ILE B C 1
ATOM 5484 O O . ILE B 1 211 ? 1.301 6.258 6.457 1 98.62 211 ILE B O 1
ATOM 5488 N N . TYR B 1 212 ? 1.685 7.812 8 1 98.12 212 TYR B N 1
ATOM 5489 C CA . TYR B 1 212 ? 3.09 7.445 8.125 1 98.12 212 TYR B CA 1
ATOM 5490 C C . TYR B 1 212 ? 3.309 6.535 9.328 1 98.12 212 TYR B C 1
ATOM 5492 O O . TYR B 1 212 ? 2.715 6.746 10.391 1 98.12 212 TYR B O 1
ATOM 5500 N N . LEU B 1 213 ? 4.164 5.523 9.133 1 96.94 213 LEU B N 1
ATOM 5501 C CA . LEU B 1 213 ? 4.305 4.469 10.133 1 96.94 213 LEU B CA 1
ATOM 5502 C C . LEU B 1 213 ? 5.777 4.16 10.391 1 96.94 213 LEU B C 1
ATOM 5504 O O . LEU B 1 213 ? 6.535 3.906 9.445 1 96.94 213 LEU B O 1
ATOM 5508 N N . ARG B 1 214 ? 6.145 4.23 11.641 1 93.94 214 ARG B N 1
ATOM 5509 C CA . ARG B 1 214 ? 7.453 3.744 12.062 1 93.94 214 ARG B CA 1
ATOM 5510 C C . ARG B 1 214 ? 7.34 2.393 12.758 1 93.94 214 ARG B C 1
ATOM 5512 O O . ARG B 1 214 ? 8.094 1.465 12.453 1 93.94 214 ARG B O 1
ATOM 5519 N N . ASN B 1 215 ? 6.461 2.324 13.68 1 89.44 215 ASN B N 1
ATOM 5520 C CA . ASN B 1 215 ? 6.195 1.065 14.367 1 89.44 215 ASN B CA 1
ATOM 5521 C C . ASN B 1 215 ? 4.754 0.984 14.859 1 89.44 215 ASN B C 1
ATOM 5523 O O . ASN B 1 215 ? 4.156 2.002 15.211 1 89.44 215 ASN B O 1
ATOM 5527 N N . ALA B 1 216 ? 4.234 -0.138 14.797 1 90.62 216 ALA B N 1
ATOM 5528 C CA . ALA B 1 216 ? 2.91 -0.455 15.32 1 90.62 216 ALA B CA 1
ATOM 5529 C C . ALA B 1 216 ? 2.781 -1.946 15.617 1 90.62 216 ALA B C 1
ATOM 5531 O O . ALA B 1 216 ? 3.521 -2.764 15.062 1 90.62 216 ALA B O 1
ATOM 5532 N N . SER B 1 217 ? 1.895 -2.26 16.531 1 93 217 SER B N 1
ATOM 5533 C CA . SER B 1 217 ? 1.603 -3.668 16.781 1 93 217 SER B CA 1
ATOM 5534 C C . SER B 1 217 ? 0.894 -4.305 15.594 1 93 217 SER B C 1
ATOM 5536 O O . SER B 1 217 ? 0.315 -3.604 14.766 1 93 217 SER B O 1
ATOM 5538 N N . ALA B 1 218 ? 0.982 -5.621 15.555 1 91.5 218 ALA B N 1
ATOM 5539 C CA . ALA B 1 218 ? 0.238 -6.344 14.523 1 91.5 218 ALA B CA 1
ATOM 5540 C C . ALA B 1 218 ? -1.257 -6.051 14.617 1 91.5 218 ALA B C 1
ATOM 5542 O O . ALA B 1 218 ? -1.952 -6 13.602 1 91.5 218 ALA B O 1
ATOM 5543 N N . TYR B 1 219 ? -1.698 -5.867 15.867 1 94.19 219 TYR B N 1
ATOM 5544 C CA . TYR B 1 219 ? -3.109 -5.578 16.094 1 94.19 219 TYR B CA 1
ATOM 5545 C C . TYR B 1 219 ? -3.5 -4.238 15.484 1 94.19 219 TYR B C 1
ATOM 5547 O O . TYR B 1 219 ? -4.504 -4.145 14.773 1 94.19 219 TYR B O 1
ATOM 5555 N N . ASP B 1 220 ? -2.705 -3.207 15.68 1 96.12 220 ASP B N 1
ATOM 5556 C CA . ASP B 1 220 ? -2.953 -1.887 15.102 1 96.12 220 ASP B CA 1
ATOM 5557 C C . ASP B 1 220 ? -2.865 -1.924 13.578 1 96.12 220 ASP B C 1
ATOM 5559 O O . ASP B 1 220 ? -3.674 -1.298 12.891 1 96.12 220 ASP B O 1
ATOM 5563 N N . ARG B 1 221 ? -1.932 -2.648 13.125 1 95.75 221 ARG B N 1
ATOM 5564 C CA . ARG B 1 221 ? -1.67 -2.709 11.695 1 95.75 221 ARG B CA 1
ATOM 5565 C C . ARG B 1 221 ? -2.838 -3.346 10.945 1 95.75 221 ARG B C 1
ATOM 5567 O O . ARG B 1 221 ? -3.115 -2.994 9.797 1 95.75 221 ARG B O 1
ATOM 5574 N N . ARG B 1 222 ? -3.518 -4.238 11.562 1 95.62 222 ARG B N 1
ATOM 5575 C CA . ARG B 1 222 ? -4.664 -4.883 10.93 1 95.62 222 ARG B CA 1
ATOM 5576 C C . ARG B 1 222 ? -5.727 -3.863 10.547 1 95.62 222 ARG B C 1
ATOM 5578 O O . ARG B 1 222 ? -6.328 -3.955 9.477 1 95.62 222 ARG B O 1
ATOM 5585 N N . LEU B 1 223 ? -5.949 -2.982 11.398 1 97.44 223 LEU B N 1
ATOM 5586 C CA . LEU B 1 223 ? -6.914 -1.923 11.125 1 97.44 223 LEU B CA 1
ATOM 5587 C C . LEU B 1 223 ? -6.441 -1.048 9.969 1 97.44 223 LEU B C 1
ATOM 5589 O O . LEU B 1 223 ? -7.219 -0.732 9.062 1 97.44 223 LEU B O 1
ATOM 5593 N N . LEU B 1 224 ? -5.168 -0.678 9.992 1 98 224 LEU B N 1
ATOM 5594 C CA . LEU B 1 224 ? -4.598 0.11 8.906 1 98 224 LEU B CA 1
ATOM 5595 C C . LEU B 1 224 ? -4.703 -0.639 7.578 1 98 224 LEU B C 1
ATOM 5597 O O . LEU B 1 224 ? -5.055 -0.05 6.555 1 98 224 LEU B O 1
ATOM 5601 N N . ASP B 1 225 ? -4.422 -1.879 7.621 1 97.56 225 ASP B N 1
ATOM 5602 C CA . ASP B 1 225 ? -4.48 -2.695 6.414 1 97.56 225 ASP B CA 1
ATOM 5603 C C . ASP B 1 225 ? -5.891 -2.715 5.832 1 97.56 225 ASP B C 1
ATOM 5605 O O . ASP B 1 225 ? -6.066 -2.73 4.609 1 97.56 225 ASP B O 1
ATOM 5609 N N . ASP B 1 226 ? -6.891 -2.779 6.652 1 97.38 226 ASP B N 1
ATOM 5610 C CA . ASP B 1 226 ? -8.266 -2.775 6.156 1 97.38 226 ASP B CA 1
ATOM 5611 C C . ASP B 1 226 ? -8.609 -1.438 5.508 1 97.38 226 ASP B C 1
ATOM 5613 O O . ASP B 1 226 ? -9.32 -1.396 4.5 1 97.38 226 ASP B O 1
ATOM 5617 N N . TYR B 1 227 ? -8.125 -0.363 6.09 1 98.5 227 TYR B N 1
ATOM 5618 C CA . TYR B 1 227 ? -8.336 0.948 5.488 1 98.5 227 TYR B CA 1
ATOM 5619 C C . TYR B 1 227 ? -7.621 1.055 4.148 1 98.5 227 TYR B C 1
ATOM 5621 O O . TYR B 1 227 ? -8.078 1.754 3.242 1 98.5 227 TYR B O 1
ATOM 5629 N N . VAL B 1 228 ? -6.453 0.39 4.016 1 98.38 228 VAL B N 1
ATOM 5630 C CA . VAL B 1 228 ? -5.777 0.329 2.725 1 98.38 228 VAL B CA 1
ATOM 5631 C C . VAL B 1 228 ? -6.645 -0.429 1.723 1 98.38 228 VAL B C 1
ATOM 5633 O O . VAL B 1 228 ? -6.84 0.025 0.593 1 98.38 228 VAL B O 1
ATOM 5636 N N . ARG B 1 229 ? -7.18 -1.487 2.117 1 97.5 229 ARG B N 1
ATOM 5637 C CA . ARG B 1 229 ? -8.016 -2.326 1.26 1 97.5 229 ARG B CA 1
ATOM 5638 C C . ARG B 1 229 ? -9.203 -1.543 0.72 1 97.5 229 ARG B C 1
ATOM 5640 O O . ARG B 1 229 ? -9.531 -1.639 -0.465 1 97.5 229 ARG B O 1
ATOM 5647 N N . THR B 1 230 ? -9.805 -0.77 1.569 1 97.94 230 THR B N 1
ATOM 5648 C CA . THR B 1 230 ? -11.008 -0.055 1.169 1 97.94 230 THR B CA 1
ATOM 5649 C C . THR B 1 230 ? -10.656 1.25 0.461 1 97.94 230 THR B C 1
ATOM 5651 O O . THR B 1 230 ? -11.547 2.006 0.06 1 97.94 230 THR B O 1
ATOM 5654 N N . GLY B 1 231 ? -9.406 1.609 0.41 1 98 231 GLY B N 1
ATOM 5655 C CA . GLY B 1 231 ? -8.969 2.746 -0.387 1 98 231 GLY B CA 1
ATOM 5656 C C . GLY B 1 231 ? -9.031 4.062 0.364 1 98 231 GLY B C 1
ATOM 5657 O O . GLY B 1 231 ? -9 5.133 -0.246 1 98 231 GLY B O 1
ATOM 5658 N N . ASP B 1 232 ? -9.086 3.93 1.71 1 98.5 232 ASP B N 1
ATOM 5659 C CA . ASP B 1 232 ? -9.188 5.133 2.529 1 98.5 232 ASP B CA 1
ATOM 5660 C C . ASP B 1 232 ? -7.809 5.758 2.748 1 98.5 232 ASP B C 1
ATOM 5662 O O . ASP B 1 232 ? -7.691 6.977 2.914 1 98.5 232 ASP B O 1
ATOM 5666 N N . ILE B 1 233 ? -6.793 4.863 2.779 1 98.81 233 ILE B N 1
ATOM 5667 C CA . ILE B 1 233 ? -5.508 5.406 3.201 1 98.81 233 ILE B CA 1
ATOM 5668 C C . ILE B 1 233 ? -4.391 4.793 2.363 1 98.81 233 ILE B C 1
ATOM 5670 O O . ILE B 1 233 ? -4.602 3.795 1.67 1 98.81 233 ILE B O 1
ATOM 5674 N N . GLU B 1 234 ? -3.305 5.434 2.334 1 98.44 234 GLU B N 1
ATOM 5675 C CA . GLU B 1 234 ? -1.988 4.887 2.021 1 98.44 234 GLU B CA 1
ATOM 5676 C C . GLU B 1 234 ? -1.079 4.902 3.248 1 98.44 234 GLU B C 1
ATOM 5678 O O . GLU B 1 234 ? -1.029 5.895 3.977 1 98.44 234 GLU B O 1
ATOM 5683 N N . VAL B 1 235 ? -0.456 3.793 3.494 1 98.25 235 VAL B N 1
ATOM 5684 C CA . VAL B 1 235 ? 0.503 3.732 4.59 1 98.25 235 VAL B CA 1
ATOM 5685 C C . VAL B 1 235 ? 1.923 3.863 4.043 1 98.25 235 VAL B C 1
ATOM 5687 O O . VAL B 1 235 ? 2.32 3.113 3.148 1 98.25 235 VAL B O 1
ATOM 5690 N N . ILE B 1 236 ? 2.67 4.832 4.531 1 98.19 236 ILE B N 1
ATOM 5691 C CA . ILE B 1 236 ? 4.074 5.027 4.195 1 98.19 236 ILE B CA 1
ATOM 5692 C C . ILE B 1 236 ? 4.953 4.609 5.371 1 98.19 236 ILE B C 1
ATOM 5694 O O . ILE B 1 236 ? 4.961 5.27 6.414 1 98.19 236 ILE B O 1
ATOM 5698 N N . VAL B 1 237 ? 5.668 3.559 5.211 1 96.94 237 VAL B N 1
ATOM 5699 C CA . VAL B 1 237 ? 6.512 3.053 6.289 1 96.94 237 VAL B CA 1
ATOM 5700 C C . VAL B 1 237 ? 7.883 3.719 6.227 1 96.94 237 VAL B C 1
ATOM 5702 O O . VAL B 1 237 ? 8.516 3.758 5.168 1 96.94 237 VAL B O 1
ATOM 5705 N N . LEU B 1 238 ? 8.266 4.223 7.344 1 95.44 238 LEU B N 1
ATOM 5706 C CA . LEU B 1 238 ? 9.531 4.941 7.434 1 95.44 238 LEU B CA 1
ATOM 5707 C C . LEU B 1 238 ? 10.617 4.062 8.055 1 95.44 238 LEU B C 1
ATOM 5709 O O . LEU B 1 238 ? 10.469 3.596 9.18 1 95.44 238 LEU B O 1
ATOM 5713 N N . ASN B 1 239 ? 11.547 3.811 7.293 1 91 239 ASN B N 1
ATOM 5714 C CA . ASN B 1 239 ? 12.727 3.043 7.688 1 91 239 ASN B CA 1
ATOM 5715 C C . ASN B 1 239 ? 13.984 3.566 7.008 1 91 239 ASN B C 1
ATOM 5717 O O . ASN B 1 239 ? 13.93 4.09 5.895 1 91 239 ASN B O 1
ATOM 5721 N N . ASP B 1 240 ? 15.086 3.527 7.766 1 83.44 240 ASP B N 1
ATOM 5722 C CA . ASP B 1 240 ? 16.359 4.004 7.238 1 83.44 240 ASP B CA 1
ATOM 5723 C C . ASP B 1 240 ? 17.516 3.105 7.688 1 83.44 240 ASP B C 1
ATOM 5725 O O . ASP B 1 240 ? 17.422 2.461 8.734 1 83.44 240 ASP B O 1
ATOM 5729 N N . HIS B 1 241 ? 18.453 3.125 6.852 1 84.12 241 HIS B N 1
ATOM 5730 C CA . HIS B 1 241 ? 19.672 2.383 7.176 1 84.12 241 HIS B CA 1
ATOM 5731 C C . HIS B 1 241 ? 20.516 3.125 8.211 1 84.12 241 HIS B C 1
ATOM 5733 O O . HIS B 1 241 ? 21.422 2.549 8.797 1 84.12 241 HIS B O 1
ATOM 5739 N N . HIS B 1 242 ? 20.125 4.305 8.539 1 85.12 242 HIS B N 1
ATOM 5740 C CA . HIS B 1 242 ? 20.859 5.113 9.516 1 85.12 242 HIS B CA 1
ATOM 5741 C C . HIS B 1 242 ? 20.016 5.336 10.773 1 85.12 242 HIS B C 1
ATOM 5743 O O . HIS B 1 242 ? 18.797 5.457 10.703 1 85.12 242 HIS B O 1
ATOM 5749 N N . TRP B 1 243 ? 20.781 5.465 11.836 1 87.06 243 TRP B N 1
ATOM 5750 C CA . TRP B 1 243 ? 20.125 5.645 13.125 1 87.06 243 TRP B CA 1
ATOM 5751 C C . TRP B 1 243 ? 19.281 6.914 13.133 1 87.06 243 TRP B C 1
ATOM 5753 O O . TRP B 1 243 ? 19.719 7.965 12.656 1 87.06 243 TRP B O 1
ATOM 5763 N N . ARG B 1 244 ? 18.156 6.719 13.617 1 87.5 244 ARG B N 1
ATOM 5764 C CA . ARG B 1 244 ? 17.219 7.812 13.859 1 87.5 244 ARG B CA 1
ATOM 5765 C C . ARG B 1 244 ? 16.219 7.434 14.938 1 87.5 244 ARG B C 1
ATOM 5767 O O . ARG B 1 244 ? 15.664 6.328 14.922 1 87.5 244 ARG B O 1
ATOM 5774 N N . ASP B 1 245 ? 16.016 8.383 15.852 1 88.81 245 ASP B N 1
ATOM 5775 C CA . ASP B 1 245 ? 14.953 8.102 16.812 1 88.81 245 ASP B CA 1
ATOM 5776 C C . ASP B 1 245 ? 13.578 8.312 16.172 1 88.81 245 ASP B C 1
ATOM 5778 O O . ASP B 1 245 ? 13.438 9.109 15.25 1 88.81 245 ASP B O 1
ATOM 5782 N N . ASP B 1 246 ? 12.617 7.75 16.734 1 88.81 246 ASP B N 1
ATOM 5783 C CA . ASP B 1 246 ? 11.281 7.707 16.156 1 88.81 246 ASP B CA 1
ATOM 5784 C C . ASP B 1 246 ? 10.695 9.109 16.016 1 88.81 246 ASP B C 1
ATOM 5786 O O . ASP B 1 246 ? 10.047 9.422 15.023 1 88.81 246 ASP B O 1
ATOM 5790 N N . PHE B 1 247 ? 10.953 9.984 17 1 86.38 247 PHE B N 1
ATOM 5791 C CA . PHE B 1 247 ? 10.336 11.305 17 1 86.38 247 PHE B CA 1
ATOM 5792 C C . PHE B 1 247 ? 11 12.211 15.961 1 86.38 247 PHE B C 1
ATOM 5794 O O . PHE B 1 247 ? 10.461 13.273 15.625 1 86.38 247 PHE B O 1
ATOM 5801 N N . MET B 1 248 ? 12.07 11.797 15.352 1 88.69 248 MET B N 1
ATOM 5802 C CA . MET B 1 248 ? 12.852 12.625 14.43 1 88.69 248 MET B CA 1
ATOM 5803 C C . MET B 1 248 ? 12.359 12.453 13 1 88.69 248 MET B C 1
ATOM 5805 O O . MET B 1 248 ? 12.898 13.07 12.078 1 88.69 248 MET B O 1
ATOM 5809 N N . TRP B 1 249 ? 11.328 11.742 12.805 1 91.62 249 TRP B N 1
ATOM 5810 C CA . TRP B 1 249 ? 10.828 11.484 11.461 1 91.62 249 TRP B CA 1
ATOM 5811 C C . TRP B 1 249 ? 9.828 12.562 11.039 1 91.62 249 TRP B C 1
ATOM 5813 O O . TRP B 1 249 ? 9.328 12.539 9.914 1 91.62 249 TRP B O 1
ATOM 5823 N N . HIS B 1 250 ? 9.602 13.516 11.797 1 89.56 250 HIS B N 1
ATOM 5824 C CA . HIS B 1 250 ? 8.508 14.461 11.602 1 89.56 250 HIS B CA 1
ATOM 5825 C C . HIS B 1 250 ? 8.695 15.273 10.328 1 89.56 250 HIS B C 1
ATOM 5827 O O . HIS B 1 250 ? 7.777 15.367 9.508 1 89.56 250 HIS B O 1
ATOM 5833 N N . MET B 1 251 ? 9.867 15.781 10.141 1 90.44 251 MET B N 1
ATOM 5834 C CA . MET B 1 251 ? 10.07 16.641 8.984 1 90.44 251 MET B CA 1
ATOM 5835 C C . MET B 1 251 ? 10.062 15.836 7.691 1 90.44 251 MET B C 1
ATOM 5837 O O . MET B 1 251 ? 9.531 16.297 6.676 1 90.44 251 MET B O 1
ATOM 5841 N N . THR B 1 252 ? 10.656 14.641 7.73 1 92.19 252 THR B N 1
ATOM 5842 C CA . THR B 1 252 ? 10.594 13.758 6.57 1 92.19 252 THR B CA 1
ATOM 5843 C C . THR B 1 252 ? 9.148 13.461 6.195 1 92.19 252 THR B C 1
ATOM 5845 O O . THR B 1 252 ? 8.781 13.516 5.02 1 92.19 252 THR B O 1
ATOM 5848 N N . GLN B 1 253 ? 8.375 13.172 7.195 1 95.5 253 GLN B N 1
ATOM 5849 C CA . GLN B 1 253 ? 6.961 12.883 6.984 1 95.5 253 GLN B CA 1
ATOM 5850 C C . GLN B 1 253 ? 6.242 14.086 6.375 1 95.5 253 GLN B C 1
ATOM 5852 O O . GLN B 1 253 ? 5.453 13.938 5.438 1 95.5 253 GLN B O 1
ATOM 5857 N N . ILE B 1 254 ? 6.492 15.25 6.809 1 95.69 254 ILE B N 1
ATOM 5858 C CA . ILE B 1 254 ? 5.824 16.469 6.344 1 95.69 254 ILE B CA 1
ATOM 5859 C C . ILE B 1 254 ? 6.219 16.75 4.898 1 95.69 254 ILE B C 1
ATOM 5861 O O . ILE B 1 254 ? 5.355 16.984 4.047 1 95.69 254 ILE B O 1
ATOM 5865 N N . ASN B 1 255 ? 7.477 16.672 4.605 1 94.62 255 ASN B N 1
ATOM 5866 C CA . ASN B 1 255 ? 7.945 16.953 3.25 1 94.62 255 ASN B CA 1
ATOM 5867 C C . ASN B 1 255 ? 7.406 15.922 2.258 1 94.62 255 ASN B C 1
ATOM 5869 O O . ASN B 1 255 ? 6.957 16.281 1.167 1 94.62 255 ASN B O 1
ATOM 5873 N N . ASP B 1 256 ? 7.461 14.719 2.65 1 97.31 256 ASP B N 1
ATOM 5874 C CA . ASP B 1 256 ? 6.965 13.672 1.764 1 97.31 256 ASP B CA 1
ATOM 5875 C C . ASP B 1 256 ? 5.469 13.836 1.504 1 97.31 256 ASP B C 1
ATOM 5877 O O . ASP B 1 256 ? 5.016 13.734 0.361 1 97.31 256 ASP B O 1
ATOM 5881 N N . CYS B 1 257 ? 4.754 14.078 2.549 1 98.06 257 CYS B N 1
ATOM 5882 C CA . CYS B 1 257 ? 3.307 14.195 2.398 1 98.06 257 CYS B CA 1
ATOM 5883 C C . CYS B 1 257 ? 2.943 15.406 1.547 1 98.06 257 CYS B C 1
ATOM 5885 O O . CYS B 1 257 ? 1.978 15.367 0.782 1 98.06 257 CYS B O 1
ATOM 5887 N N . HIS B 1 258 ? 3.678 16.469 1.755 1 97.56 258 HIS B N 1
ATOM 5888 C CA . HIS B 1 258 ? 3.467 17.625 0.896 1 97.56 258 HIS B CA 1
ATOM 5889 C C . HIS B 1 258 ? 3.617 17.266 -0.576 1 97.56 258 HIS B C 1
ATOM 5891 O O . HIS B 1 258 ? 2.715 17.516 -1.378 1 97.56 258 HIS B O 1
ATOM 5897 N N . MET B 1 259 ? 4.645 16.594 -0.929 1 97.31 259 MET B N 1
ATOM 5898 C CA . MET B 1 259 ? 4.891 16.25 -2.326 1 97.31 259 MET B CA 1
ATOM 5899 C C . MET B 1 259 ? 3.875 15.219 -2.816 1 97.31 259 MET B C 1
ATOM 5901 O O . MET B 1 259 ? 3.453 15.266 -3.973 1 97.31 259 MET B O 1
ATOM 5905 N N . ARG B 1 260 ? 3.475 14.336 -1.938 1 97.06 260 ARG B N 1
ATOM 5906 C CA . ARG B 1 260 ? 2.438 13.359 -2.256 1 97.06 260 ARG B CA 1
ATOM 5907 C C . ARG B 1 260 ? 1.121 14.047 -2.596 1 97.06 260 ARG B C 1
ATOM 5909 O O . ARG B 1 260 ? 0.331 13.531 -3.389 1 97.06 260 ARG B O 1
ATOM 5916 N N . SER B 1 261 ? 0.947 15.141 -2.059 1 97.62 261 SER B N 1
ATOM 5917 C CA . SER B 1 261 ? -0.343 15.812 -2.16 1 97.62 261 SER B CA 1
ATOM 5918 C C . SER B 1 261 ? -0.395 16.734 -3.377 1 97.62 261 SER B C 1
ATOM 5920 O O . SER B 1 261 ? -1.477 17.109 -3.832 1 97.62 261 SER B O 1
ATOM 5922 N N . VAL B 1 262 ? 0.758 17.156 -3.898 1 96.62 262 VAL B N 1
ATOM 5923 C CA . VAL B 1 262 ? 0.799 18.031 -5.066 1 96.62 262 VAL B CA 1
ATOM 5924 C C . VAL B 1 262 ? 0.227 17.297 -6.281 1 96.62 262 VAL B C 1
ATOM 5926 O O . VAL B 1 262 ? 0.662 16.188 -6.605 1 96.62 262 VAL B O 1
ATOM 5929 N N . GLY B 1 263 ? -0.806 17.906 -6.883 1 92.44 263 GLY B N 1
ATOM 5930 C CA . GLY B 1 263 ? -1.469 17.281 -8.016 1 92.44 263 GLY B CA 1
ATOM 5931 C C . GLY B 1 263 ? -2.445 16.203 -7.613 1 92.44 263 GLY B C 1
ATOM 5932 O O . GLY B 1 263 ? -3.068 15.57 -8.469 1 92.44 263 GLY B O 1
ATOM 5933 N N . PHE B 1 264 ? -2.551 15.984 -6.352 1 95.56 264 PHE B N 1
ATOM 5934 C CA . PHE B 1 264 ? -3.359 14.891 -5.836 1 95.56 264 PHE B CA 1
ATOM 5935 C C . PHE B 1 264 ? -4.562 15.422 -5.062 1 95.56 264 PHE B C 1
ATOM 5937 O O . PHE B 1 264 ? -5.672 14.898 -5.191 1 95.56 264 PHE B O 1
ATOM 5944 N N . SER B 1 265 ? -4.359 16.5 -4.285 1 96.44 265 SER B N 1
ATOM 5945 C CA . SER B 1 265 ? -5.395 17.047 -3.418 1 96.44 265 SER B CA 1
ATOM 5946 C C . SER B 1 265 ? -5.5 18.562 -3.572 1 96.44 265 SER B C 1
ATOM 5948 O O . SER B 1 265 ? -4.484 19.25 -3.684 1 96.44 265 SER B O 1
ATOM 5950 N N . LYS B 1 266 ? -6.723 19.047 -3.566 1 95.75 266 LYS B N 1
ATOM 5951 C CA . LYS B 1 266 ? -6.898 20.5 -3.574 1 95.75 266 LYS B CA 1
ATOM 5952 C C . LYS B 1 266 ? -6.488 21.109 -2.238 1 95.75 266 LYS B C 1
ATOM 5954 O O . LYS B 1 266 ? -5.82 22.156 -2.199 1 95.75 266 LYS B O 1
ATOM 5959 N N . TRP B 1 267 ? -6.984 20.469 -1.191 1 97.75 267 TRP B N 1
ATOM 5960 C CA . TRP B 1 267 ? -6.648 20.844 0.18 1 97.75 267 TRP B CA 1
ATOM 5961 C C . TRP B 1 267 ? -6.051 19.656 0.929 1 97.75 267 TRP B C 1
ATOM 5963 O O . TRP B 1 267 ? -6.484 18.516 0.745 1 97.75 267 TRP B O 1
ATOM 5973 N N . THR B 1 268 ? -5.086 19.922 1.735 1 98.5 268 THR B N 1
ATOM 5974 C CA . THR B 1 268 ? -4.527 18.875 2.586 1 98.5 268 THR B CA 1
ATOM 5975 C C . THR B 1 268 ? -4.359 19.375 4.02 1 98.5 268 THR B C 1
ATOM 5977 O O . THR B 1 268 ? -3.793 20.438 4.242 1 98.5 268 THR B O 1
ATOM 5980 N N . ALA B 1 269 ? -4.871 18.609 4.926 1 98.69 269 ALA B N 1
ATOM 5981 C CA . ALA B 1 269 ? -4.641 18.891 6.34 1 98.69 269 ALA B CA 1
ATOM 5982 C C . ALA B 1 269 ? -3.42 18.141 6.859 1 98.69 269 ALA B C 1
ATOM 5984 O O . ALA B 1 269 ? -3.201 16.984 6.496 1 98.69 269 ALA B O 1
ATOM 5985 N N . ILE B 1 270 ? -2.658 18.781 7.684 1 97.88 270 ILE B N 1
ATOM 5986 C CA . ILE B 1 270 ? -1.5 18.156 8.328 1 97.88 270 ILE B CA 1
ATOM 5987 C C . ILE B 1 270 ? -1.741 18.047 9.828 1 97.88 270 ILE B C 1
ATOM 5989 O O . ILE B 1 270 ? -1.804 19.062 10.531 1 97.88 270 ILE B O 1
ATOM 5993 N N . LEU B 1 271 ? -1.836 16.797 10.297 1 97.88 271 LEU B N 1
ATOM 5994 C CA . LEU B 1 271 ? -2.287 16.594 11.672 1 97.88 271 LEU B CA 1
ATOM 5995 C C . LEU B 1 271 ? -1.52 15.453 12.328 1 97.88 271 LEU B C 1
ATOM 5997 O O . LEU B 1 271 ? -1.07 14.523 11.656 1 97.88 271 LEU B O 1
ATOM 6001 N N . ASP B 1 272 ? -1.377 15.5 13.641 1 96.12 272 ASP B N 1
ATOM 6002 C CA . ASP B 1 272 ? -0.912 14.367 14.438 1 96.12 272 ASP B CA 1
ATOM 6003 C C . ASP B 1 272 ? -2.061 13.422 14.766 1 96.12 272 ASP B C 1
ATOM 6005 O O . ASP B 1 272 ? -3.23 13.789 14.648 1 96.12 272 ASP B O 1
ATOM 6009 N N . ILE B 1 273 ? -1.72 12.242 15.203 1 96.25 273 ILE B N 1
ATOM 6010 C CA . ILE B 1 273 ? -2.715 11.203 15.445 1 96.25 273 ILE B CA 1
ATOM 6011 C C . ILE B 1 273 ? -3.619 11.609 16.609 1 96.25 273 ILE B C 1
ATOM 6013 O O . ILE B 1 273 ? -4.766 11.172 16.688 1 96.25 273 ILE B O 1
ATOM 6017 N N . ASP B 1 274 ? -3.107 12.477 17.516 1 95.88 274 ASP B N 1
ATOM 6018 C CA . ASP B 1 274 ? -3.896 12.875 18.672 1 95.88 274 ASP B CA 1
ATOM 6019 C C . ASP B 1 274 ? -4.574 14.227 18.438 1 95.88 274 ASP B C 1
ATOM 6021 O O . ASP B 1 274 ? -5.012 14.875 19.391 1 95.88 274 ASP B O 1
ATOM 6025 N N . GLU B 1 275 ? -4.68 14.633 17.188 1 97.19 275 GLU B N 1
ATOM 6026 C CA . GLU B 1 275 ? -5.312 15.906 16.844 1 97.19 275 GLU B CA 1
ATOM 6027 C C . GLU B 1 275 ? -6.559 15.688 15.992 1 97.19 275 GLU B C 1
ATOM 6029 O O . GLU B 1 275 ? -6.578 14.805 15.133 1 97.19 275 GLU B O 1
ATOM 6034 N N . ARG B 1 276 ? -7.652 16.547 16.297 1 97.75 276 ARG B N 1
ATOM 6035 C CA . ARG B 1 276 ? -8.883 16.562 15.516 1 97.75 276 ARG B CA 1
ATOM 6036 C C . ARG B 1 276 ? -9.289 18 15.18 1 97.75 276 ARG B C 1
ATOM 6038 O O . ARG B 1 276 ? -9.312 18.875 16.062 1 97.75 276 ARG B O 1
ATOM 6045 N N . ILE B 1 277 ? -9.594 18.234 13.906 1 97.94 277 ILE B N 1
ATOM 6046 C CA . ILE B 1 277 ? -10.203 19.516 13.578 1 97.94 277 ILE B CA 1
ATOM 6047 C C . ILE B 1 277 ? -11.688 19.484 13.945 1 97.94 277 ILE B C 1
ATOM 6049 O O . ILE B 1 277 ? -12.453 18.688 13.391 1 97.94 277 ILE B O 1
ATOM 6053 N N . GLU B 1 278 ? -12.062 20.312 14.828 1 96.19 278 GLU B N 1
ATOM 6054 C CA . GLU B 1 278 ? -13.461 20.453 15.227 1 96.19 278 GLU B CA 1
ATOM 6055 C C . GLU B 1 278 ? -14.062 21.75 14.68 1 96.19 278 GLU B C 1
ATOM 6057 O O . GLU B 1 278 ? -13.586 22.844 15 1 96.19 278 GLU B O 1
ATOM 6062 N N . MET B 1 279 ? -15.086 21.609 13.898 1 95.56 279 MET B N 1
ATOM 6063 C CA . MET B 1 279 ? -15.797 22.766 13.352 1 95.56 279 MET B CA 1
ATOM 6064 C C . MET B 1 279 ? -16.969 23.156 14.242 1 95.56 279 MET B C 1
ATOM 6066 O O . MET B 1 279 ? -17.547 22.312 14.93 1 95.56 279 MET B O 1
ATOM 6070 N N . LYS B 1 280 ? -17.234 24.422 14.195 1 91.5 280 LYS B N 1
ATOM 6071 C CA . LYS B 1 280 ? -18.344 24.953 15 1 91.5 280 LYS B CA 1
ATOM 6072 C C . LYS B 1 280 ? -19.609 25.125 14.156 1 91.5 280 LYS B C 1
ATOM 6074 O O . LYS B 1 280 ? -19.531 25.219 12.93 1 91.5 280 LYS B O 1
ATOM 6079 N N . GLY B 1 281 ? -20.766 25.062 14.82 1 88.19 281 GLY B N 1
ATOM 6080 C CA . GLY B 1 281 ? -22.031 25.344 14.195 1 88.19 281 GLY B CA 1
ATOM 6081 C C . GLY B 1 281 ? -22.531 24.203 13.305 1 88.19 281 GLY B C 1
ATOM 6082 O O . GLY B 1 281 ? -23.375 24.422 12.438 1 88.19 281 GLY B O 1
ATOM 6083 N N . GLY B 1 282 ? -21.922 23.078 13.352 1 88.06 282 GLY B N 1
ATOM 6084 C CA . GLY B 1 282 ? -22.391 21.922 12.594 1 88.06 282 GLY B CA 1
ATOM 6085 C C . GLY B 1 282 ? -21.875 21.906 11.164 1 88.06 282 GLY B C 1
ATOM 6086 O O . GLY B 1 282 ? -22.25 21.031 10.375 1 88.06 282 GLY B O 1
ATOM 6087 N N . GLN B 1 283 ? -21.078 22.812 10.844 1 91.94 283 GLN B N 1
ATOM 6088 C CA . GLN B 1 283 ? -20.484 22.875 9.508 1 91.94 283 GLN B CA 1
ATOM 6089 C C . GLN B 1 283 ? -19.328 21.891 9.375 1 91.94 283 GLN B C 1
ATOM 6091 O O . GLN B 1 283 ? -18.5 21.75 10.289 1 91.94 283 GLN B O 1
ATOM 6096 N N . ARG B 1 284 ? -19.375 21.219 8.195 1 96.19 284 ARG B N 1
ATOM 6097 C CA . ARG B 1 284 ? -18.234 20.344 7.918 1 96.19 284 ARG B CA 1
ATOM 6098 C C . ARG B 1 284 ? -17.047 21.156 7.387 1 96.19 284 ARG B C 1
ATOM 6100 O O . ARG B 1 284 ? -17.219 22.266 6.891 1 96.19 284 ARG B O 1
ATOM 6107 N N . ILE B 1 285 ? -15.836 20.469 7.477 1 98.25 285 ILE B N 1
ATOM 6108 C CA . ILE B 1 285 ? -14.625 21.125 7.004 1 98.25 285 ILE B CA 1
ATOM 6109 C C . ILE B 1 285 ? -14.773 21.484 5.527 1 98.25 285 ILE B C 1
ATOM 6111 O O . ILE B 1 285 ? -14.492 22.609 5.125 1 98.25 285 ILE B O 1
ATOM 6115 N N . VAL B 1 286 ? -15.281 20.578 4.711 1 98 286 VAL B N 1
ATOM 6116 C CA . VAL B 1 286 ? -15.312 20.766 3.264 1 98 286 VAL B CA 1
ATOM 6117 C C . VAL B 1 286 ? -16.344 21.828 2.9 1 98 286 VAL B C 1
ATOM 6119 O O . VAL B 1 286 ? -16.188 22.547 1.911 1 98 286 VAL B O 1
ATOM 6122 N N . GLU B 1 287 ? -17.391 21.953 3.672 1 96.75 287 GLU B N 1
ATOM 6123 C CA . GLU B 1 287 ? -18.359 23.016 3.439 1 96.75 287 GLU B CA 1
ATOM 6124 C C . GLU B 1 287 ? -17.766 24.391 3.703 1 96.75 287 GLU B C 1
ATOM 6126 O O . GLU B 1 287 ? -18.031 25.344 2.967 1 96.75 287 GLU B O 1
ATOM 6131 N N . PHE B 1 288 ? -17.016 24.469 4.75 1 96.75 288 PHE B N 1
ATOM 6132 C CA . PHE B 1 288 ? -16.281 25.703 5.004 1 96.75 288 PHE B CA 1
ATOM 6133 C C . PHE B 1 288 ? -15.312 26 3.863 1 96.75 288 PHE B C 1
ATOM 6135 O O . PHE B 1 288 ? -15.289 27.109 3.344 1 96.75 288 PHE B O 1
ATOM 6142 N N . LEU B 1 289 ? -14.555 24.953 3.391 1 97.06 289 LEU B N 1
ATOM 6143 C CA . LEU B 1 289 ? -13.578 25.125 2.316 1 97.06 289 LEU B CA 1
ATOM 6144 C C . LEU B 1 289 ? -14.266 25.562 1.026 1 97.06 289 LEU B C 1
ATOM 6146 O O . LEU B 1 289 ? -13.695 26.312 0.235 1 97.06 289 LEU B O 1
ATOM 6150 N N . ASP B 1 290 ? -15.492 25.172 0.813 1 96 290 ASP B N 1
ATOM 6151 C CA . ASP B 1 290 ? -16.266 25.594 -0.352 1 96 290 ASP B CA 1
ATOM 6152 C C . ASP B 1 290 ? -16.469 27.094 -0.372 1 96 290 ASP B C 1
ATOM 6154 O O . ASP B 1 290 ? -16.641 27.703 -1.438 1 96 290 ASP B O 1
ATOM 6158 N N . THR B 1 291 ? -16.406 27.688 0.819 1 94.56 291 THR B N 1
ATOM 6159 C CA . THR B 1 291 ? -16.656 29.125 0.896 1 94.56 291 THR B CA 1
ATOM 6160 C C . THR B 1 291 ? -15.367 29.906 0.667 1 94.56 291 THR B C 1
ATOM 6162 O O . THR B 1 291 ? -15.406 31.125 0.472 1 94.56 291 THR B O 1
ATOM 6165 N N . VAL B 1 292 ? -14.266 29.203 0.731 1 93.88 292 VAL B N 1
ATOM 6166 C CA . VAL B 1 292 ? -12.977 29.859 0.519 1 93.88 292 VAL B CA 1
ATOM 6167 C C . VAL B 1 292 ? -12.703 29.984 -0.978 1 93.88 292 VAL B C 1
ATOM 6169 O O . VAL B 1 292 ? -12.008 29.156 -1.563 1 93.88 292 VAL B O 1
ATOM 6172 N N . THR B 1 293 ? -13.133 31.031 -1.568 1 89.75 293 THR B N 1
ATOM 6173 C CA . THR B 1 293 ? -13.039 31.219 -3.012 1 89.75 293 THR B CA 1
ATOM 6174 C C . THR B 1 293 ? -11.852 32.094 -3.373 1 89.75 293 THR B C 1
ATOM 6176 O O . THR B 1 293 ? -11.43 32.125 -4.531 1 89.75 293 THR B O 1
ATOM 6179 N N . ASN B 1 294 ? -11.359 32.812 -2.352 1 89.81 294 ASN B N 1
ATOM 6180 C CA . ASN B 1 294 ? -10.203 33.656 -2.58 1 89.81 294 ASN B CA 1
ATOM 6181 C C . ASN B 1 294 ? -8.953 32.844 -2.889 1 89.81 294 ASN B C 1
ATOM 6183 O O . ASN B 1 294 ? -8.484 32.062 -2.041 1 89.81 294 ASN B O 1
ATOM 6187 N N . PRO B 1 295 ? -8.367 32.938 -4.039 1 89 295 PRO B N 1
ATOM 6188 C CA . PRO B 1 295 ? -7.215 32.094 -4.422 1 89 295 PRO B CA 1
ATOM 6189 C C . PRO B 1 295 ? -5.961 32.438 -3.617 1 89 295 PRO B C 1
ATOM 6191 O O . PRO B 1 295 ? -4.996 31.656 -3.625 1 89 295 PRO B O 1
ATOM 6194 N N . ASP B 1 296 ? -5.98 33.562 -2.943 1 91.38 296 ASP B N 1
ATOM 6195 C CA . ASP B 1 296 ? -4.812 33.938 -2.156 1 91.38 296 ASP B CA 1
ATOM 6196 C C . ASP B 1 296 ? -4.77 33.188 -0.833 1 91.38 296 ASP B C 1
ATOM 6198 O O . ASP B 1 296 ? -3.748 33.219 -0.14 1 91.38 296 ASP B O 1
ATOM 6202 N N . VAL B 1 297 ? -5.855 32.562 -0.516 1 94.38 297 VAL B N 1
ATOM 6203 C CA . VAL B 1 297 ? -5.895 31.766 0.703 1 94.38 297 VAL B CA 1
ATOM 6204 C C . VAL B 1 297 ? -5.355 30.375 0.419 1 94.38 297 VAL B C 1
ATOM 6206 O O . VAL B 1 297 ? -6.066 29.516 -0.131 1 94.38 297 VAL B O 1
ATOM 6209 N N . VAL B 1 298 ? -4.113 30.125 0.82 1 95.5 298 VAL B N 1
ATOM 6210 C CA . VAL B 1 298 ? -3.48 28.859 0.476 1 95.5 298 VAL B CA 1
ATOM 6211 C C . VAL B 1 298 ? -3.064 28.125 1.75 1 95.5 298 VAL B C 1
ATOM 6213 O O . VAL B 1 298 ? -2.574 27 1.691 1 95.5 298 VAL B O 1
ATOM 6216 N N . ASN B 1 299 ? -3.246 28.781 2.883 1 96.38 299 ASN B N 1
ATOM 6217 C CA . ASN B 1 299 ? -2.902 28.25 4.195 1 96.38 299 ASN B CA 1
ATOM 6218 C C . ASN B 1 299 ? -3.896 28.703 5.262 1 96.38 299 ASN B C 1
ATOM 6220 O O . ASN B 1 299 ? -4.008 29.891 5.547 1 96.38 299 ASN B O 1
ATOM 6224 N N . LEU B 1 300 ? -4.602 27.797 5.77 1 96.44 300 LEU B N 1
ATOM 6225 C CA . LEU B 1 300 ? -5.535 28.047 6.867 1 96.44 300 LEU B CA 1
ATOM 6226 C C . LEU B 1 300 ? -5.012 27.438 8.164 1 96.44 300 LEU B C 1
ATOM 6228 O O . LEU B 1 300 ? -4.84 26.219 8.258 1 96.44 300 LEU B O 1
ATOM 6232 N N . GLN B 1 301 ? -4.82 28.266 9.18 1 95.62 301 GLN B N 1
ATOM 6233 C CA . GLN B 1 301 ? -4.277 27.812 10.453 1 95.62 301 GLN B CA 1
ATOM 6234 C C . GLN B 1 301 ? -5.352 27.797 11.539 1 95.62 301 GLN B C 1
ATOM 6236 O O . GLN B 1 301 ? -6.008 28.812 11.789 1 95.62 301 GLN B O 1
ATOM 6241 N N . PHE B 1 302 ? -5.492 26.672 12.156 1 95.75 302 PHE B N 1
ATOM 6242 C CA . PHE B 1 302 ? -6.461 26.484 13.227 1 95.75 302 PHE B CA 1
ATOM 6243 C C . PHE B 1 302 ? -5.773 26.5 14.586 1 95.75 302 PHE B C 1
ATOM 6245 O O . PHE B 1 302 ? -4.77 25.812 14.797 1 95.75 302 PHE B O 1
ATOM 6252 N N . LYS B 1 303 ? -6.312 27.312 15.461 1 95.06 303 LYS B N 1
ATOM 6253 C CA . LYS B 1 303 ? -5.773 27.359 16.828 1 95.06 303 LYS B CA 1
ATOM 6254 C C . LYS B 1 303 ? -6.012 26.031 17.547 1 95.06 303 LYS B C 1
ATOM 6256 O O . LYS B 1 303 ? -6.891 25.266 17.172 1 95.06 303 LYS B O 1
ATOM 6261 N N . VAL B 1 304 ? -5.223 25.828 18.625 1 95.56 304 VAL B N 1
ATOM 6262 C CA . VAL B 1 304 ? -5.207 24.516 19.281 1 95.56 304 VAL B CA 1
ATOM 6263 C C . VAL B 1 304 ? -5.727 24.641 20.703 1 95.56 304 VAL B C 1
ATOM 6265 O O . VAL B 1 304 ? -5.406 25.609 21.406 1 95.56 304 VAL B O 1
ATOM 6268 N N . GLN B 1 305 ? -6.543 23.766 21.125 1 95.31 305 GLN B N 1
ATOM 6269 C CA . GLN B 1 305 ? -6.891 23.5 22.531 1 95.31 305 GLN B CA 1
ATOM 6270 C C . GLN B 1 305 ? -6.387 22.125 22.969 1 95.31 305 GLN B C 1
ATOM 6272 O O . GLN B 1 305 ? -6.469 21.172 22.203 1 95.31 305 GLN B O 1
ATOM 6277 N N . TRP B 1 306 ? -5.852 22.062 24.141 1 94.62 306 TRP B N 1
ATOM 6278 C CA . TRP B 1 306 ? -5.488 20.766 24.703 1 94.62 306 TRP B CA 1
ATOM 6279 C C . TRP B 1 306 ? -6.684 20.109 25.391 1 94.62 306 TRP B C 1
ATOM 6281 O O . TRP B 1 306 ? -7.453 20.781 26.078 1 94.62 306 TRP B O 1
ATOM 6291 N N . VAL B 1 307 ? -6.914 18.906 25.109 1 95.31 307 VAL B N 1
ATOM 6292 C CA . VAL B 1 307 ? -7.824 18.062 25.859 1 95.31 307 VAL B CA 1
ATOM 6293 C C . VAL B 1 307 ? -7.023 17 26.625 1 95.31 307 VAL B C 1
ATOM 6295 O O . VAL B 1 307 ? -6.344 16.172 26.031 1 95.31 307 VAL B O 1
ATOM 6298 N N . LEU B 1 308 ? -7.148 17.062 27.906 1 92.88 308 LEU B N 1
ATOM 6299 C CA . LEU B 1 308 ? -6.25 16.25 28.734 1 92.88 308 LEU B CA 1
ATOM 6300 C C . LEU B 1 308 ? -6.691 14.797 28.75 1 92.88 308 LEU B C 1
ATOM 6302 O O . LEU B 1 308 ? -7.863 14.5 28.984 1 92.88 308 LEU B O 1
ATOM 6306 N N . LYS B 1 309 ? -5.723 13.938 28.422 1 91.44 309 LYS B N 1
ATOM 6307 C CA . LYS B 1 309 ? -5.883 12.484 28.438 1 91.44 309 LYS B CA 1
ATOM 6308 C C . LYS B 1 309 ? -5.109 11.852 29.594 1 91.44 309 LYS B C 1
ATOM 6310 O O . LYS B 1 309 ? -3.893 12.031 29.703 1 91.44 309 LYS B O 1
ATOM 6315 N N . ASP B 1 310 ? -5.719 10.992 30.359 1 88.62 310 ASP B N 1
ATOM 6316 C CA . ASP B 1 310 ? -5.086 10.5 31.594 1 88.62 310 ASP B CA 1
ATOM 6317 C C . ASP B 1 310 ? -4.875 8.992 31.531 1 88.62 310 ASP B C 1
ATOM 6319 O O . ASP B 1 310 ? -4.289 8.406 32.438 1 88.62 310 ASP B O 1
ATOM 6323 N N . VAL B 1 311 ? -5.352 8.367 30.516 1 88.38 311 VAL B N 1
ATOM 6324 C CA . VAL B 1 311 ? -5.18 6.922 30.422 1 88.38 311 VAL B CA 1
ATOM 6325 C C . VAL B 1 311 ? -4.918 6.527 28.969 1 88.38 311 VAL B C 1
ATOM 6327 O O . VAL B 1 311 ? -5.391 7.188 28.047 1 88.38 311 VAL B O 1
ATOM 6330 N N . TRP B 1 312 ? -4.176 5.383 28.875 1 89.31 312 TRP B N 1
ATOM 6331 C CA . TRP B 1 312 ? -3.928 4.82 27.547 1 89.31 312 TRP B CA 1
ATOM 6332 C C . TRP B 1 312 ? -5.141 4.035 27.062 1 89.31 312 TRP B C 1
ATOM 6334 O O . TRP B 1 312 ? -5.918 3.514 27.859 1 89.31 312 TRP B O 1
ATOM 6344 N N . SER B 1 313 ? -5.266 3.969 25.734 1 90.62 313 SER B N 1
ATOM 6345 C CA . SER B 1 313 ? -6.301 3.145 25.109 1 90.62 313 SER B CA 1
ATOM 6346 C C . SER B 1 313 ? -6.059 1.662 25.375 1 90.62 313 SER B C 1
ATOM 6348 O O . SER B 1 313 ? -4.91 1.23 25.516 1 90.62 313 SER B O 1
ATOM 6350 N N . PRO B 1 314 ? -7.16 0.934 25.484 1 94.62 314 PRO B N 1
ATOM 6351 C CA . PRO B 1 314 ? -6.957 -0.514 25.578 1 94.62 314 PRO B CA 1
ATOM 6352 C C . PRO B 1 314 ? -6.219 -1.085 24.375 1 94.62 314 PRO B C 1
ATOM 6354 O O . PRO B 1 314 ? -6.238 -0.487 23.297 1 94.62 314 PRO B O 1
ATOM 6357 N N . ALA B 1 315 ? -5.645 -2.287 24.609 1 94.62 315 ALA B N 1
ATOM 6358 C CA . ALA B 1 315 ? -4.781 -2.873 23.578 1 94.62 315 ALA B CA 1
ATOM 6359 C C . ALA B 1 315 ? -5.602 -3.625 22.531 1 94.62 315 ALA B C 1
ATOM 6361 O O . ALA B 1 315 ? -5.117 -3.891 21.438 1 94.62 315 ALA B O 1
ATOM 6362 N N . ARG B 1 316 ? -6.844 -3.99 22.953 1 96.62 316 ARG B N 1
ATOM 6363 C CA . ARG B 1 316 ? -7.633 -4.816 22.047 1 96.62 316 ARG B CA 1
ATOM 6364 C C . ARG B 1 316 ? -9.117 -4.508 22.188 1 96.62 316 ARG B C 1
ATOM 6366 O O . ARG B 1 316 ? -9.57 -4.02 23.234 1 96.62 316 ARG B O 1
ATOM 6373 N N . TYR B 1 317 ? -9.805 -4.781 21.125 1 97.06 317 TYR B N 1
ATOM 6374 C CA . TYR B 1 317 ? -11.266 -4.781 21.156 1 97.06 317 TYR B CA 1
ATOM 6375 C C . TYR B 1 317 ? -11.797 -6.008 21.891 1 97.06 317 TYR B C 1
ATOM 6377 O O . TYR B 1 317 ? -11.484 -7.141 21.516 1 97.06 317 TYR B O 1
ATOM 6385 N N . GLN B 1 318 ? -12.602 -5.801 22.906 1 96 318 GLN B N 1
ATOM 6386 C CA . GLN B 1 318 ? -13.172 -6.906 23.688 1 96 318 GLN B CA 1
ATOM 6387 C C . GLN B 1 318 ? -14.664 -7.039 23.422 1 96 318 GLN B C 1
ATOM 6389 O O . GLN B 1 318 ? -15.164 -8.141 23.188 1 96 318 GLN B O 1
ATOM 6394 N N . ASN B 1 319 ? -15.352 -5.918 23.516 1 96.19 319 ASN B N 1
ATOM 6395 C CA . ASN B 1 319 ? -16.781 -5.828 23.25 1 96.19 319 ASN B CA 1
ATOM 6396 C C . ASN B 1 319 ? -17.219 -4.387 22.969 1 96.19 319 ASN B C 1
ATOM 6398 O O . ASN B 1 319 ? -16.422 -3.459 23.141 1 96.19 319 ASN B O 1
ATOM 6402 N N . ASP B 1 320 ? -18.406 -4.242 22.594 1 97.06 320 ASP B N 1
ATOM 6403 C CA . ASP B 1 320 ? -18.922 -2.938 22.188 1 97.06 320 ASP B CA 1
ATOM 6404 C C . ASP B 1 320 ? -18.844 -1.935 23.344 1 97.06 320 ASP B C 1
ATOM 6406 O O . ASP B 1 320 ? -18.406 -0.794 23.141 1 97.06 320 ASP B O 1
ATOM 6410 N N . ASN B 1 321 ? -19.188 -2.338 24.469 1 97.19 321 ASN B N 1
ATOM 6411 C CA . ASN B 1 321 ? -19.234 -1.431 25.625 1 97.19 321 ASN B CA 1
ATOM 6412 C C . ASN B 1 321 ? -17.844 -0.916 25.984 1 97.19 321 ASN B C 1
ATOM 6414 O O . ASN B 1 321 ? -17.641 0.288 26.156 1 97.19 321 ASN B O 1
ATOM 6418 N N . GLN B 1 322 ? -16.953 -1.822 26.062 1 96.81 322 GLN B N 1
ATOM 6419 C CA . GLN B 1 322 ? -15.57 -1.433 26.344 1 96.81 322 GLN B CA 1
ATOM 6420 C C . GLN B 1 322 ? -15.047 -0.457 25.297 1 96.81 322 GLN B C 1
ATOM 6422 O O . GLN B 1 322 ? -14.383 0.526 25.641 1 96.81 322 GLN B O 1
ATOM 6427 N N . PHE B 1 323 ? -15.336 -0.769 24.125 1 97.75 323 PHE B N 1
ATOM 6428 C CA . PHE B 1 323 ? -14.859 0.055 23.016 1 97.75 323 PHE B CA 1
ATOM 6429 C C . PHE B 1 323 ? -15.469 1.452 23.094 1 97.75 323 PHE B C 1
ATOM 6431 O O . PHE B 1 323 ? -14.742 2.451 23.031 1 97.75 323 PHE B O 1
ATOM 6438 N N . LEU B 1 324 ? -16.75 1.542 23.266 1 97.5 324 LEU B N 1
ATOM 6439 C CA . LEU B 1 324 ? -17.469 2.811 23.266 1 97.5 324 LEU B CA 1
ATOM 6440 C C . LEU B 1 324 ? -17.031 3.686 24.438 1 97.5 324 LEU B C 1
ATOM 6442 O O . LEU B 1 324 ? -16.906 4.902 24.297 1 97.5 324 LEU B O 1
ATOM 6446 N N . GLU B 1 325 ? -16.734 3.113 25.516 1 96.25 325 GLU B N 1
ATOM 6447 C CA . GLU B 1 325 ? -16.344 3.852 26.719 1 96.25 325 GLU B CA 1
ATOM 6448 C C . GLU B 1 325 ? -14.938 4.434 26.562 1 96.25 325 GLU B C 1
ATOM 6450 O O . GLU B 1 325 ? -14.555 5.348 27.281 1 96.25 325 GLU B O 1
ATOM 6455 N N . ASN B 1 326 ? -14.242 3.887 25.594 1 96.75 326 ASN B N 1
ATOM 6456 C CA . ASN B 1 326 ? -12.844 4.293 25.484 1 96.75 326 ASN B CA 1
ATOM 6457 C C . ASN B 1 326 ? -12.617 5.145 24.234 1 96.75 326 ASN B C 1
ATOM 6459 O O . ASN B 1 326 ? -11.492 5.562 23.953 1 96.75 326 ASN B O 1
ATOM 6463 N N . LEU B 1 327 ? -13.656 5.387 23.5 1 97.19 327 LEU B N 1
ATOM 6464 C CA . LEU B 1 327 ? -13.516 6.301 22.375 1 97.19 327 LEU B CA 1
ATOM 6465 C C . LEU B 1 327 ? -12.992 7.656 22.828 1 97.19 327 LEU B C 1
ATOM 6467 O O . LEU B 1 327 ? -13.477 8.211 23.828 1 97.19 327 LEU B O 1
ATOM 6471 N N . VAL B 1 328 ? -12.141 8.227 22.078 1 95.06 328 VAL B N 1
ATOM 6472 C CA . VAL B 1 328 ? -11.367 9.391 22.5 1 95.06 328 VAL B CA 1
ATOM 6473 C C . VAL B 1 328 ? -12.312 10.562 22.766 1 95.06 328 VAL B C 1
ATOM 6475 O O . VAL B 1 328 ? -12.289 11.141 23.859 1 95.06 328 VAL B O 1
ATOM 6478 N N . PHE B 1 329 ? -13.18 10.867 21.844 1 94.81 329 PHE B N 1
ATOM 6479 C CA . PHE B 1 329 ? -14.047 12.031 21.938 1 94.81 329 PHE B CA 1
ATOM 6480 C C . PHE B 1 329 ? -15.109 11.828 23.016 1 94.81 329 PHE B C 1
ATOM 6482 O O . PHE B 1 329 ? -15.734 12.789 23.469 1 94.81 329 PHE B O 1
ATOM 6489 N N . ARG B 1 330 ? -15.352 10.609 23.391 1 95.31 330 ARG B N 1
ATOM 6490 C CA . ARG B 1 330 ? -16.344 10.305 24.422 1 95.31 330 ARG B CA 1
ATOM 6491 C C . ARG B 1 330 ? -15.719 10.336 25.812 1 95.31 330 ARG B C 1
ATOM 6493 O O . ARG B 1 330 ? -16.391 10.648 26.797 1 95.31 330 ARG B O 1
ATOM 6500 N N . ARG B 1 331 ? -14.516 10.008 25.891 1 95.62 331 ARG B N 1
ATOM 6501 C CA . ARG B 1 331 ? -13.883 9.766 27.188 1 95.62 331 ARG B CA 1
ATOM 6502 C C . ARG B 1 331 ? -13.258 11.047 27.734 1 95.62 331 ARG B C 1
ATOM 6504 O O . ARG B 1 331 ? -13.297 11.297 28.938 1 95.62 331 ARG B O 1
ATOM 6511 N N . PHE B 1 332 ? -12.672 11.836 26.922 1 96.06 332 PHE B N 1
ATOM 6512 C CA . PHE B 1 332 ? -11.875 12.961 27.391 1 96.06 332 PHE B CA 1
ATOM 6513 C C . PHE B 1 332 ? -12.562 14.281 27.062 1 96.06 332 PHE B C 1
ATOM 6515 O O . PHE B 1 332 ? -12.961 14.516 25.922 1 96.06 332 PHE B O 1
ATOM 6522 N N . HIS B 1 333 ? -12.578 15.234 28.109 1 95.94 333 HIS B N 1
ATOM 6523 C CA . HIS B 1 333 ? -13.383 16.438 27.953 1 95.94 333 HIS B CA 1
ATOM 6524 C C . HIS B 1 333 ? -12.664 17.656 28.547 1 95.94 333 HIS B C 1
ATOM 6526 O O . HIS B 1 333 ? -13.055 18.797 28.281 1 95.94 333 HIS B O 1
ATOM 6532 N N . ASN B 1 334 ? -11.695 17.453 29.422 1 95.5 334 ASN B N 1
ATOM 6533 C CA . ASN B 1 334 ? -11.023 18.562 30.078 1 95.5 334 ASN B CA 1
ATOM 6534 C C . ASN B 1 334 ? -10.203 19.391 29.094 1 95.5 334 ASN B C 1
ATOM 6536 O O . ASN B 1 334 ? -9.062 19.047 28.797 1 95.5 334 ASN B O 1
ATOM 6540 N N . THR B 1 335 ? -10.742 20.5 28.703 1 95.69 335 THR B N 1
ATOM 6541 C CA . THR B 1 335 ? -10.25 21.234 27.547 1 95.69 335 THR B CA 1
ATOM 6542 C C . THR B 1 335 ? -9.688 22.594 27.969 1 95.69 335 THR B C 1
ATOM 6544 O O . THR B 1 335 ? -10.344 23.344 28.688 1 95.69 335 THR B O 1
ATOM 6547 N N . SER B 1 336 ? -8.602 22.922 27.5 1 94.56 336 SER B N 1
ATOM 6548 C CA . SER B 1 336 ? -7.98 24.203 27.766 1 94.56 336 SER B CA 1
ATOM 6549 C C . SER B 1 336 ? -8.57 25.312 26.891 1 94.56 336 SER B C 1
ATOM 6551 O O . SER B 1 336 ? -9.367 25.031 25.984 1 94.56 336 SER B O 1
ATOM 6553 N N . ARG B 1 337 ? -8.195 26.5 27.156 1 92.94 337 ARG B N 1
ATOM 6554 C CA . ARG B 1 337 ? -8.422 27.578 26.203 1 92.94 337 ARG B CA 1
ATOM 6555 C C . ARG B 1 337 ? -7.406 27.547 25.078 1 92.94 337 ARG B C 1
ATOM 6557 O O . ARG B 1 337 ? -6.449 26.766 25.125 1 92.94 337 ARG B O 1
ATOM 6564 N N . THR B 1 338 ? -7.676 28.297 24.016 1 91.44 338 THR B N 1
ATOM 6565 C CA . THR B 1 338 ? -6.625 28.5 23.031 1 91.44 338 THR B CA 1
ATOM 6566 C C . THR B 1 338 ? -5.523 29.391 23.594 1 91.44 338 THR B C 1
ATOM 6568 O O . THR B 1 338 ? -5.77 30.188 24.5 1 91.44 338 THR B O 1
ATOM 6571 N N . HIS B 1 339 ? -4.336 29.172 23.141 1 87.12 339 HIS B N 1
ATOM 6572 C CA . HIS B 1 339 ? -3.201 29.953 23.625 1 87.12 339 HIS B CA 1
ATOM 6573 C C . HIS B 1 339 ? -2.18 30.172 22.516 1 87.12 339 HIS B C 1
ATOM 6575 O O . HIS B 1 339 ? -1.944 29.297 21.688 1 87.12 339 HIS B O 1
ATOM 6581 N N . PRO B 1 340 ? -1.541 31.281 22.531 1 77.88 340 PRO B N 1
ATOM 6582 C CA . PRO B 1 340 ? -0.591 31.609 21.453 1 77.88 340 PRO B CA 1
ATOM 6583 C C . PRO B 1 340 ? 0.564 30.609 21.375 1 77.88 340 PRO B C 1
ATOM 6585 O O . PRO B 1 340 ? 1.139 30.422 20.297 1 77.88 340 PRO B O 1
ATOM 6588 N N . TRP B 1 341 ? 0.893 30.047 22.484 1 78.38 341 TRP B N 1
ATOM 6589 C CA . TRP B 1 341 ? 2.047 29.156 22.438 1 78.38 341 TRP B CA 1
ATOM 6590 C C . TRP B 1 341 ? 1.668 27.797 21.844 1 78.38 341 TRP B C 1
ATOM 6592 O O . TRP B 1 341 ? 2.541 27.016 21.469 1 78.38 341 TRP B O 1
ATOM 6602 N N . LEU B 1 342 ? 0.432 27.516 21.875 1 85.06 342 LEU B N 1
ATOM 6603 C CA . LEU B 1 342 ? 0.006 26.297 21.188 1 85.06 342 LEU B CA 1
ATOM 6604 C C . LEU B 1 342 ? 0.021 26.484 19.672 1 85.06 342 LEU B C 1
ATOM 6606 O O . LEU B 1 342 ? -0.825 27.188 19.125 1 85.06 342 LEU B O 1
ATOM 6610 N N . GLN B 1 343 ? 0.965 25.859 19.062 1 86.38 343 GLN B N 1
ATOM 6611 C CA . GLN B 1 343 ? 1.208 26.078 17.641 1 86.38 343 GLN B CA 1
ATOM 6612 C C . GLN B 1 343 ? 0.05 25.547 16.797 1 86.38 343 GLN B C 1
ATOM 6614 O O . GLN B 1 343 ? -0.289 24.375 16.875 1 86.38 343 GLN B O 1
ATOM 6619 N N . PRO B 1 344 ? -0.488 26.406 16.031 1 92.5 344 PRO B N 1
ATOM 6620 C CA . PRO B 1 344 ? -1.623 26 15.195 1 92.5 344 PRO B CA 1
ATOM 6621 C C . PRO B 1 344 ? -1.254 24.922 14.18 1 92.5 344 PRO B C 1
ATOM 6623 O O . PRO B 1 344 ? -0.07 24.703 13.914 1 92.5 344 PRO B O 1
ATOM 6626 N N . LYS B 1 345 ? -2.26 24.234 13.703 1 94.75 345 LYS B N 1
ATOM 6627 C CA . LYS B 1 345 ? -2.131 23.297 12.586 1 94.75 345 LYS B CA 1
ATOM 6628 C C . LYS B 1 345 ? -2.822 23.844 11.336 1 94.75 345 LYS B C 1
ATOM 6630 O O . LYS B 1 345 ? -3.625 24.766 11.414 1 94.75 345 LYS B O 1
ATOM 6635 N N . THR B 1 346 ? -2.48 23.25 10.203 1 96.5 346 THR B N 1
ATOM 6636 C CA . THR B 1 346 ? -2.857 23.969 8.984 1 96.5 346 THR B CA 1
ATOM 6637 C C . THR B 1 346 ? -3.602 23.031 8.031 1 96.5 346 THR B C 1
ATOM 6639 O O . THR B 1 346 ? -3.428 21.812 8.078 1 96.5 346 THR B O 1
ATOM 6642 N N . ILE B 1 347 ? -4.496 23.531 7.238 1 98.06 347 ILE B N 1
ATOM 6643 C CA . ILE B 1 347 ? -4.973 23.047 5.953 1 98.06 347 ILE B CA 1
ATOM 6644 C C . ILE B 1 347 ? -4.398 23.891 4.828 1 98.06 347 ILE B C 1
ATOM 6646 O O . ILE B 1 347 ? -4.57 25.125 4.816 1 98.06 347 ILE B O 1
ATOM 6650 N N . VAL B 1 348 ? -3.732 23.281 3.875 1 97.94 348 VAL B N 1
ATOM 6651 C CA . VAL B 1 348 ? -3.033 24.062 2.855 1 97.94 348 VAL B CA 1
ATOM 6652 C C . VAL B 1 348 ? -3.5 23.625 1.468 1 97.94 348 VAL B C 1
ATOM 6654 O O . VAL B 1 348 ? -4.098 22.562 1.312 1 97.94 348 VAL B O 1
ATOM 6657 N N . ARG B 1 349 ? -3.283 24.469 0.498 1 96.5 349 ARG B N 1
ATOM 6658 C CA . ARG B 1 349 ? -3.264 24.094 -0.912 1 96.5 349 ARG B CA 1
ATOM 6659 C C . ARG B 1 349 ? -1.874 23.625 -1.338 1 96.5 349 ARG B C 1
ATOM 6661 O O . ARG B 1 349 ? -1.004 24.453 -1.628 1 96.5 349 ARG B O 1
ATOM 6668 N N . PRO B 1 350 ? -1.675 22.312 -1.511 1 96.69 350 PRO B N 1
ATOM 6669 C CA . PRO B 1 350 ? -0.308 21.812 -1.651 1 96.69 350 PRO B CA 1
ATOM 6670 C C . PRO B 1 350 ? 0.424 22.406 -2.85 1 96.69 350 PRO B C 1
ATOM 6672 O O . PRO B 1 350 ? 1.636 22.641 -2.789 1 96.69 350 PRO B O 1
ATOM 6675 N N . GLU B 1 351 ? -0.239 22.766 -3.865 1 93.81 351 GLU B N 1
ATOM 6676 C CA . GLU B 1 351 ? 0.374 23.266 -5.094 1 93.81 351 GLU B CA 1
ATOM 6677 C C . GLU B 1 351 ? 1.02 24.625 -4.883 1 93.81 351 GLU B C 1
ATOM 6679 O O . GLU B 1 351 ? 1.93 25.016 -5.617 1 93.81 351 GLU B O 1
ATOM 6684 N N . SER B 1 352 ? 0.586 25.328 -3.895 1 94.88 352 SER B N 1
ATOM 6685 C CA . SER B 1 352 ? 1.042 26.703 -3.674 1 94.88 352 SER B CA 1
ATOM 6686 C C . SER B 1 352 ? 2.203 26.75 -2.686 1 94.88 352 SER B C 1
ATOM 6688 O O . SER B 1 352 ? 2.848 27.781 -2.521 1 94.88 352 SER B O 1
ATOM 6690 N N . ILE B 1 353 ? 2.471 25.656 -2.053 1 96.38 353 ILE B N 1
ATOM 6691 C CA . ILE B 1 353 ? 3.459 25.609 -0.981 1 96.38 353 ILE B CA 1
ATOM 6692 C C . ILE B 1 353 ? 4.82 25.203 -1.549 1 96.38 353 ILE B C 1
ATOM 6694 O O . ILE B 1 353 ? 4.906 24.297 -2.381 1 96.38 353 ILE B O 1
ATOM 6698 N N . ALA B 1 354 ? 5.836 25.891 -1.094 1 95.88 354 ALA B N 1
ATOM 6699 C CA . ALA B 1 354 ? 7.188 25.578 -1.539 1 95.88 354 ALA B CA 1
ATOM 6700 C C . ALA B 1 354 ? 7.934 24.766 -0.481 1 95.88 354 ALA B C 1
ATOM 6702 O O . ALA B 1 354 ? 8.695 23.844 -0.81 1 95.88 354 ALA B O 1
ATOM 6703 N N . ALA B 1 355 ? 7.719 25.125 0.721 1 95.69 355 ALA B N 1
ATOM 6704 C CA . ALA B 1 355 ? 8.398 24.469 1.837 1 95.69 355 ALA B CA 1
ATOM 6705 C C . ALA B 1 355 ? 7.547 24.531 3.104 1 95.69 355 ALA B C 1
ATOM 6707 O O . ALA B 1 355 ? 6.836 25.516 3.336 1 95.69 355 ALA B O 1
ATOM 6708 N N . MET B 1 356 ? 7.727 23.469 3.854 1 94.94 356 MET B N 1
ATOM 6709 C CA . MET B 1 356 ? 6.957 23.375 5.09 1 94.94 356 MET B CA 1
ATOM 6710 C C . MET B 1 356 ? 7.879 23.359 6.305 1 94.94 356 MET B C 1
ATOM 6712 O O . MET B 1 356 ? 9.047 22.984 6.199 1 94.94 356 MET B O 1
ATOM 6716 N N . THR B 1 357 ? 7.324 23.812 7.379 1 91.5 357 THR B N 1
ATOM 6717 C CA . THR B 1 357 ? 7.773 23.406 8.703 1 91.5 357 THR B CA 1
ATOM 6718 C C . THR B 1 357 ? 6.785 22.438 9.344 1 91.5 357 THR B C 1
ATOM 6720 O O . THR B 1 357 ? 5.832 22 8.695 1 91.5 357 THR B O 1
ATOM 6723 N N . ILE B 1 358 ? 7.012 22.125 10.555 1 87.94 358 ILE B N 1
ATOM 6724 C CA . ILE B 1 358 ? 6.176 21.141 11.234 1 87.94 358 ILE B CA 1
ATOM 6725 C C . ILE B 1 358 ? 4.742 21.656 11.328 1 87.94 358 ILE B C 1
ATOM 6727 O O . ILE B 1 358 ? 3.787 20.891 11.195 1 87.94 358 ILE B O 1
ATOM 6731 N N . HIS B 1 359 ? 4.594 22.953 11.43 1 88.88 359 HIS B N 1
ATOM 6732 C CA . HIS B 1 359 ? 3.271 23.453 11.773 1 88.88 359 HIS B CA 1
ATOM 6733 C C . HIS B 1 359 ? 2.705 24.328 10.656 1 88.88 359 HIS B C 1
ATOM 6735 O O . HIS B 1 359 ? 1.491 24.531 10.57 1 88.88 359 HIS B O 1
ATOM 6741 N N . ASN B 1 360 ? 3.588 24.859 9.836 1 91.31 360 ASN B N 1
ATOM 6742 C CA . ASN B 1 360 ? 3.127 25.828 8.844 1 91.31 360 ASN B CA 1
ATOM 6743 C C . ASN B 1 360 ? 4.09 25.922 7.664 1 91.31 360 ASN B C 1
ATOM 6745 O O . ASN B 1 360 ? 5.242 25.5 7.766 1 91.31 360 ASN B O 1
ATOM 6749 N N . PRO B 1 361 ? 3.59 26.531 6.574 1 94.25 361 PRO B N 1
ATOM 6750 C CA . PRO B 1 361 ? 4.504 26.797 5.461 1 94.25 361 PRO B CA 1
ATOM 6751 C C . PRO B 1 361 ? 5.621 27.766 5.828 1 94.25 361 PRO B C 1
ATOM 6753 O O . PRO B 1 361 ? 5.395 28.719 6.582 1 94.25 361 PRO B O 1
ATOM 6756 N N . ASP B 1 362 ? 6.75 27.453 5.367 1 93.62 362 ASP B N 1
ATOM 6757 C CA . ASP B 1 362 ? 7.91 28.312 5.523 1 93.62 362 ASP B CA 1
ATOM 6758 C C . ASP B 1 362 ? 8.141 29.156 4.27 1 93.62 362 ASP B C 1
ATOM 6760 O O . ASP B 1 362 ? 8.805 30.188 4.328 1 93.62 362 ASP B O 1
ATOM 6764 N N . ALA B 1 363 ? 7.625 28.75 3.148 1 94 363 ALA B N 1
ATOM 6765 C CA . ALA B 1 363 ? 7.68 29.453 1.869 1 94 363 ALA B CA 1
ATOM 6766 C C . ALA B 1 363 ? 6.5 29.062 0.982 1 94 363 ALA B C 1
ATOM 6768 O O . ALA B 1 363 ? 6.027 27.938 1.026 1 94 363 ALA B O 1
ATOM 6769 N N . VAL B 1 364 ? 6.031 29.984 0.202 1 94.94 364 VAL B N 1
ATOM 6770 C CA . VAL B 1 364 ? 4.93 29.734 -0.719 1 94.94 364 VAL B CA 1
ATOM 6771 C C . VAL B 1 364 ? 5.266 30.297 -2.098 1 94.94 364 VAL B C 1
ATOM 6773 O O . VAL B 1 364 ? 5.91 31.344 -2.205 1 94.94 364 VAL B O 1
ATOM 6776 N N . TYR B 1 365 ? 4.816 29.625 -3.113 1 92.75 365 TYR B N 1
ATOM 6777 C CA . TYR B 1 365 ? 4.984 30.094 -4.48 1 92.75 365 TYR B CA 1
ATOM 6778 C C . TYR B 1 365 ? 4.02 31.234 -4.785 1 92.75 365 TYR B C 1
ATOM 6780 O O . TYR B 1 365 ? 4.355 32.156 -5.52 1 92.75 365 TYR B O 1
ATOM 6788 N N . LYS B 1 366 ? 2.832 31.094 -4.266 1 90.31 366 LYS B N 1
ATOM 6789 C CA . LYS B 1 366 ? 1.771 32.062 -4.477 1 90.31 366 LYS B CA 1
ATOM 6790 C C . LYS B 1 366 ? 0.797 32.094 -3.301 1 90.31 366 LYS B C 1
ATOM 6792 O O . LYS B 1 366 ? 0.581 31.062 -2.65 1 90.31 366 LYS B O 1
ATOM 6797 N N . GLY B 1 367 ? 0.292 33.281 -3.057 1 91.69 367 GLY B N 1
ATOM 6798 C CA . GLY B 1 367 ? -0.702 33.438 -2.008 1 91.69 367 GLY B CA 1
ATOM 6799 C C . GLY B 1 367 ? -0.104 33.844 -0.68 1 91.69 367 GLY B C 1
ATOM 6800 O O . GLY B 1 367 ? 1.067 34.219 -0.613 1 91.69 367 GLY B O 1
ATOM 6801 N N . LEU B 1 368 ? -0.997 33.906 0.348 1 90.62 368 LEU B N 1
ATOM 6802 C CA . LEU B 1 368 ? -0.604 34.375 1.679 1 90.62 368 LEU B CA 1
ATOM 6803 C C . LEU B 1 368 ? 0.022 33.219 2.475 1 90.62 368 LEU B C 1
ATOM 6805 O O . LEU B 1 368 ? -0.519 32.125 2.51 1 90.62 368 LEU B O 1
ATOM 6809 N N . ILE B 1 369 ? 1.069 33.5 3.131 1 88.75 369 ILE B N 1
ATOM 6810 C CA . ILE B 1 369 ? 1.848 32.469 3.807 1 88.75 369 ILE B CA 1
ATOM 6811 C C . ILE B 1 369 ? 1.168 32.094 5.117 1 88.75 369 ILE B C 1
ATOM 6813 O O . ILE B 1 369 ? 1.374 30.984 5.633 1 88.75 369 ILE B O 1
ATOM 6817 N N . LYS B 1 370 ? 0.363 33 5.641 1 87.62 370 LYS B N 1
ATOM 6818 C CA . LYS B 1 370 ? -0.28 32.75 6.93 1 87.62 370 LYS B CA 1
ATOM 6819 C C . LYS B 1 370 ? -1.69 33.344 6.961 1 87.62 370 LYS B C 1
ATOM 6821 O O . LYS B 1 370 ? -1.898 34.5 6.586 1 87.62 370 LYS B O 1
ATOM 6826 N N . ILE B 1 371 ? -2.617 32.531 7.375 1 90 371 ILE B N 1
ATOM 6827 C CA . ILE B 1 371 ? -3.986 32.969 7.629 1 90 371 ILE B CA 1
ATOM 6828 C C . ILE B 1 371 ? -4.555 32.219 8.828 1 90 371 ILE B C 1
ATOM 6830 O O . ILE B 1 371 ? -4.52 30.984 8.867 1 90 371 ILE B O 1
ATOM 6834 N N . TYR B 1 372 ? -5.16 32.938 9.758 1 88.44 372 TYR B N 1
ATOM 6835 C CA . TYR B 1 372 ? -5.746 32.344 10.945 1 88.44 372 TYR B CA 1
ATOM 6836 C C . TYR B 1 372 ? -7.25 32.156 10.781 1 88.44 372 TYR B C 1
ATOM 6838 O O . TYR B 1 372 ? -7.934 33.062 10.273 1 88.44 372 TYR B O 1
ATOM 6846 N N . VAL B 1 373 ? -7.66 31.031 11.195 1 92.12 373 VAL B N 1
ATOM 6847 C CA . VAL B 1 373 ? -9.094 30.75 11.266 1 92.12 373 VAL B CA 1
ATOM 6848 C C . VAL B 1 373 ? -9.609 31.062 12.672 1 92.12 373 VAL B C 1
ATOM 6850 O O . VAL B 1 373 ? -9.008 30.656 13.664 1 92.12 373 VAL B O 1
ATOM 6853 N N . GLY B 1 374 ? -10.672 31.844 12.711 1 90.75 374 GLY B N 1
ATOM 6854 C CA . GLY B 1 374 ? -11.258 32.188 14 1 90.75 374 GLY B CA 1
ATOM 6855 C C . GLY B 1 374 ? -11.734 30.953 14.766 1 90.75 374 GLY B C 1
ATOM 6856 O O . GLY B 1 374 ? -12.227 29.984 14.172 1 90.75 374 GLY B O 1
ATOM 6857 N N . ASP B 1 375 ? -11.648 31.031 16.125 1 90.5 375 ASP B N 1
ATOM 6858 C CA . ASP B 1 375 ? -12.047 29.922 16.984 1 90.5 375 ASP B CA 1
ATOM 6859 C C . ASP B 1 375 ? -13.555 29.672 16.906 1 90.5 375 ASP B C 1
ATOM 6861 O O . ASP B 1 375 ? -14.039 28.625 17.312 1 90.5 375 ASP B O 1
ATOM 6865 N N . ASP B 1 376 ? -14.242 30.625 16.469 1 90.12 376 ASP B N 1
ATOM 6866 C CA . ASP B 1 376 ? -15.688 30.484 16.312 1 90.12 376 ASP B CA 1
ATOM 6867 C C . ASP B 1 376 ? -16.031 29.688 15.062 1 90.12 376 ASP B C 1
ATOM 6869 O O . ASP B 1 376 ? -17.172 29.25 14.891 1 90.12 376 ASP B O 1
ATOM 6873 N N . ILE B 1 377 ? -15.039 29.5 14.234 1 93.31 377 ILE B N 1
ATOM 6874 C CA . ILE B 1 377 ? -15.234 28.688 13.039 1 93.31 377 ILE B CA 1
ATOM 6875 C C . ILE B 1 377 ? -14.766 27.266 13.312 1 93.31 377 ILE B C 1
ATOM 6877 O O . ILE B 1 377 ? -15.492 26.297 13.055 1 93.31 377 ILE B O 1
ATOM 6881 N N . GLY B 1 378 ? -13.562 27.156 13.773 1 94.75 378 GLY B N 1
ATOM 6882 C CA . GLY B 1 378 ? -13.008 25.844 14.055 1 94.75 378 GLY B CA 1
ATOM 6883 C C . GLY B 1 378 ? -11.75 25.891 14.906 1 94.75 378 GLY B C 1
ATOM 6884 O O . GLY B 1 378 ? -11.07 26.906 14.961 1 94.75 378 GLY B O 1
ATOM 6885 N N . VAL B 1 379 ? -11.469 24.797 15.586 1 95.75 379 VAL B N 1
ATOM 6886 C CA . VAL B 1 379 ? -10.281 24.656 16.422 1 95.75 379 VAL B CA 1
ATOM 6887 C C . VAL B 1 379 ? -9.727 23.234 16.297 1 95.75 379 VAL B C 1
ATOM 6889 O O . VAL B 1 379 ? -10.414 22.328 15.82 1 95.75 379 VAL B O 1
ATOM 6892 N N . ILE B 1 380 ? -8.461 23.078 16.688 1 97 380 ILE B N 1
ATOM 6893 C CA . ILE B 1 380 ? -7.863 21.75 16.812 1 97 380 ILE B CA 1
ATOM 6894 C C . ILE B 1 380 ? -8.023 21.25 18.25 1 97 380 ILE B C 1
ATOM 6896 O O . ILE B 1 380 ? -7.594 21.922 19.188 1 97 380 ILE B O 1
ATOM 6900 N N . ARG B 1 381 ? -8.641 20.141 18.422 1 96.44 381 ARG B N 1
ATOM 6901 C CA . ARG B 1 381 ? -8.602 19.438 19.688 1 96.44 381 ARG B CA 1
ATOM 6902 C C . ARG B 1 381 ? -7.387 18.516 19.766 1 96.44 381 ARG B C 1
ATOM 6904 O O . ARG B 1 381 ? -7.32 17.5 19.047 1 96.44 381 ARG B O 1
ATOM 6911 N N . HIS B 1 382 ? -6.449 18.844 20.578 1 96.06 382 HIS B N 1
ATOM 6912 C CA . HIS B 1 382 ? -5.234 18.062 20.781 1 96.06 382 HIS B CA 1
ATOM 6913 C C . HIS B 1 382 ? -5.312 17.25 22.062 1 96.06 382 HIS B C 1
ATOM 6915 O O . HIS B 1 382 ? -5.172 17.797 23.172 1 96.06 382 HIS B O 1
ATOM 6921 N N . TYR B 1 383 ? -5.527 15.984 21.953 1 94.38 383 TYR B N 1
ATOM 6922 C CA . TYR B 1 383 ? -5.656 15.094 23.094 1 94.38 383 TYR B CA 1
ATOM 6923 C C . TYR B 1 383 ? -4.289 14.75 23.688 1 94.38 383 TYR B C 1
ATOM 6925 O O . TYR B 1 383 ? -3.674 13.75 23.281 1 94.38 383 TYR B O 1
ATOM 6933 N N . ARG B 1 384 ? -3.891 15.453 24.688 1 90.75 384 ARG B N 1
ATOM 6934 C CA . ARG B 1 384 ? -2.541 15.414 25.25 1 90.75 384 ARG B CA 1
ATOM 6935 C C . ARG B 1 384 ? -2.482 14.523 26.484 1 90.75 384 ARG B C 1
ATOM 6937 O O . ARG B 1 384 ? -3.287 14.672 27.406 1 90.75 384 ARG B O 1
ATOM 6944 N N . ASN B 1 385 ? -1.47 13.625 26.469 1 87.06 385 ASN B N 1
ATOM 6945 C CA . ASN B 1 385 ? -1.259 12.773 27.625 1 87.06 385 ASN B CA 1
ATOM 6946 C C . ASN B 1 385 ? -0.746 13.57 28.828 1 87.06 385 ASN B C 1
ATOM 6948 O O . ASN B 1 385 ? 0.146 14.406 28.688 1 87.06 385 ASN B O 1
ATOM 6952 N N . LEU B 1 386 ? -1.272 13.375 30.016 1 78.5 386 LEU B N 1
ATOM 6953 C CA . LEU B 1 386 ? -0.81 14.016 31.25 1 78.5 386 LEU B CA 1
ATOM 6954 C C . LEU B 1 386 ? 0.562 13.492 31.656 1 78.5 386 LEU B C 1
ATOM 6956 O O . LEU B 1 386 ? 1.408 14.25 32.125 1 78.5 386 LEU B O 1
ATOM 6960 N N . GLY B 1 387 ? 0.757 12.125 31.5 1 64.06 387 GLY B N 1
ATOM 6961 C CA . GLY B 1 387 ? 2.029 11.555 31.906 1 64.06 387 GLY B CA 1
ATOM 6962 C C . GLY B 1 387 ? 2.906 11.148 30.734 1 64.06 387 GLY B C 1
ATOM 6963 O O . GLY B 1 387 ? 2.408 10.922 29.625 1 64.06 387 GLY B O 1
ATOM 6964 N N . GLY B 1 388 ? 4.273 11.359 30.781 1 56.78 388 GLY B N 1
ATOM 6965 C CA . GLY B 1 388 ? 5.211 10.664 29.906 1 56.78 388 GLY B CA 1
ATOM 6966 C C . GLY B 1 388 ? 5.609 11.469 28.688 1 56.78 388 GLY B C 1
ATOM 6967 O O . GLY B 1 388 ? 6.363 10.984 27.844 1 56.78 388 GLY B O 1
ATOM 6968 N N . GLY B 1 389 ? 5.105 12.664 28.75 1 53.41 389 GLY B N 1
ATOM 6969 C CA . GLY B 1 389 ? 5.402 13.281 27.453 1 53.41 389 GLY B CA 1
ATOM 6970 C C . GLY B 1 389 ? 6.789 13.891 27.391 1 53.41 389 GLY B C 1
ATOM 6971 O O . GLY B 1 389 ? 7.438 14.086 28.422 1 53.41 389 GLY B O 1
ATOM 6972 N N . SER B 1 390 ? 7.426 13.672 26.172 1 50.59 390 SER B N 1
ATOM 6973 C CA . SER B 1 390 ? 8.773 14.109 25.828 1 50.59 390 SER B CA 1
ATOM 6974 C C . SER B 1 390 ? 8.961 15.594 26.125 1 50.59 390 SER B C 1
ATOM 6976 O O . SER B 1 390 ? 10.062 16.125 25.984 1 50.59 390 SER B O 1
ATOM 6978 N N . LEU B 1 391 ? 7.891 16.266 26.312 1 54.03 391 LEU B N 1
ATOM 6979 C CA . LEU B 1 391 ? 8.148 17.703 26.375 1 54.03 391 LEU B CA 1
ATOM 6980 C C . LEU B 1 391 ? 8.617 18.109 27.766 1 54.03 391 LEU B C 1
ATOM 6982 O O . LEU B 1 391 ? 7.996 17.75 28.766 1 54.03 391 LEU B O 1
ATOM 6986 N N . LEU B 1 392 ? 9.766 18.625 27.703 1 53.81 392 LEU B N 1
ATOM 6987 C CA . LEU B 1 392 ? 10.305 19.281 28.891 1 53.81 392 LEU B CA 1
ATOM 6988 C C . LEU B 1 392 ? 9.289 20.266 29.469 1 53.81 392 LEU B C 1
ATOM 6990 O O . LEU B 1 392 ? 8.68 21.031 28.734 1 53.81 392 LEU B O 1
ATOM 6994 N N . ASN B 1 393 ? 8.773 19.969 30.672 1 64.31 393 ASN B N 1
ATOM 6995 C CA . ASN B 1 393 ? 7.957 20.891 31.469 1 64.31 393 ASN B CA 1
ATOM 6996 C C . ASN B 1 393 ? 6.473 20.719 31.156 1 64.31 393 ASN B C 1
ATOM 6998 O O . ASN B 1 393 ? 5.703 21.672 31.234 1 64.31 393 ASN B O 1
ATOM 7002 N N . ASN B 1 394 ? 6.184 19.578 30.656 1 65.69 394 ASN B N 1
ATOM 7003 C CA . ASN B 1 394 ? 4.797 19.297 30.297 1 65.69 394 ASN B CA 1
ATOM 7004 C C . ASN B 1 394 ? 3.83 19.75 31.391 1 65.69 394 ASN B C 1
ATOM 7006 O O . ASN B 1 394 ? 2.82 20.391 31.094 1 65.69 394 ASN B O 1
ATOM 7010 N N . ASN B 1 395 ? 4.242 19.562 32.531 1 68.31 395 ASN B N 1
ATOM 7011 C CA . ASN B 1 395 ? 3.365 19.938 33.625 1 68.31 395 ASN B CA 1
ATOM 7012 C C . ASN B 1 395 ? 3.197 21.453 33.719 1 68.31 395 ASN B C 1
ATOM 7014 O O . ASN B 1 395 ? 2.092 21.953 33.938 1 68.31 395 ASN B O 1
ATOM 7018 N N . LYS B 1 396 ? 4.277 22.094 33.531 1 76.25 396 LYS B N 1
ATOM 7019 C CA . LYS B 1 396 ? 4.199 23.547 33.594 1 76.25 396 LYS B CA 1
ATOM 7020 C C . LYS B 1 396 ? 3.342 24.094 32.469 1 76.25 396 LYS B C 1
ATOM 7022 O O . LYS B 1 396 ? 2.533 25.016 32.656 1 76.25 396 LYS B O 1
ATOM 7027 N N . ARG B 1 397 ? 3.422 23.531 31.391 1 79.75 397 ARG B N 1
ATOM 7028 C CA . ARG B 1 397 ? 2.678 24 30.234 1 79.75 397 ARG B CA 1
ATOM 7029 C C . ARG B 1 397 ? 1.187 23.719 30.391 1 79.75 397 ARG B C 1
ATOM 7031 O O . ARG B 1 397 ? 0.35 24.516 29.953 1 79.75 397 ARG B O 1
ATOM 7038 N N . ILE B 1 398 ? 0.956 22.656 31 1 83.88 398 ILE B N 1
ATOM 7039 C CA . ILE B 1 398 ? -0.438 22.281 31.219 1 83.88 398 ILE B CA 1
ATOM 7040 C C . ILE B 1 398 ? -1.125 23.328 32.094 1 83.88 398 ILE B C 1
ATOM 7042 O O . ILE B 1 398 ? -2.277 23.688 31.859 1 83.88 398 ILE B O 1
ATOM 7046 N N . PHE B 1 399 ? -0.394 23.766 33.031 1 83.06 399 PHE B N 1
ATOM 7047 C CA . PHE B 1 399 ? -0.962 24.766 33.906 1 83.06 399 PHE B CA 1
ATOM 7048 C C . PHE B 1 399 ? -1.125 26.094 33.188 1 83.06 399 PHE B C 1
ATOM 7050 O O . PHE B 1 399 ? -2.123 26.797 33.375 1 83.06 399 PHE B O 1
ATOM 7057 N N . GLU B 1 400 ? -0.306 26.422 32.344 1 85.88 400 GLU B N 1
ATOM 7058 C CA . GLU B 1 400 ? -0.269 27.734 31.672 1 85.88 400 GLU B CA 1
ATOM 7059 C C . GLU B 1 400 ? -1.422 27.875 30.688 1 85.88 400 GLU B C 1
ATOM 7061 O O . GLU B 1 400 ? -1.891 29 30.438 1 85.88 400 GLU B O 1
ATOM 7066 N N . VAL B 1 401 ? -1.841 26.781 30.172 1 88.19 401 VAL B N 1
ATOM 7067 C CA . VAL B 1 401 ? -2.84 26.906 29.109 1 88.19 401 VAL B CA 1
ATOM 7068 C C . VAL B 1 401 ? -4.238 26.766 29.703 1 88.19 401 VAL B C 1
ATOM 7070 O O . VAL B 1 401 ? -5.23 26.766 28.969 1 88.19 401 VAL B O 1
ATOM 7073 N N . GLY B 1 402 ? -4.273 26.672 31.062 1 87.31 402 GLY B N 1
ATOM 7074 C CA . GLY B 1 402 ? -5.57 26.703 31.719 1 87.31 402 GLY B CA 1
ATOM 7075 C C . GLY B 1 402 ? -6.234 28.062 31.656 1 87.31 402 GLY B C 1
ATOM 7076 O O . GLY B 1 402 ? -5.703 28.984 31.031 1 87.31 402 GLY B O 1
ATOM 7077 N N . PRO B 1 403 ? -7.566 28.359 32.094 1 90.81 403 PRO B N 1
ATOM 7078 C CA . PRO B 1 403 ? -8.375 27.375 32.812 1 90.81 403 PRO B CA 1
ATOM 7079 C C . PRO B 1 403 ? -8.992 26.328 31.875 1 90.81 403 PRO B C 1
ATOM 7081 O O . PRO B 1 403 ? -9.086 26.562 30.672 1 90.81 403 PRO B O 1
ATOM 7084 N N . TYR B 1 404 ? -9.273 25.25 32.469 1 93.75 404 TYR B N 1
ATOM 7085 C CA . TYR B 1 404 ? -9.867 24.141 31.75 1 93.75 404 TYR B CA 1
ATOM 7086 C C . TYR B 1 404 ? -11.383 24.094 31.953 1 93.75 404 TYR B C 1
ATOM 7088 O O . TYR B 1 404 ? -11.883 24.516 33 1 93.75 404 TYR B O 1
ATOM 7096 N N . SER B 1 405 ? -12.094 23.703 30.969 1 95.81 405 SER B N 1
ATOM 7097 C CA . SER B 1 405 ? -13.539 23.469 31.016 1 95.81 405 SER B CA 1
ATOM 7098 C C . SER B 1 405 ? -13.914 22.141 30.359 1 95.81 405 SER B C 1
ATOM 7100 O O . SER B 1 405 ? -13.172 21.625 29.516 1 95.81 405 SER B O 1
ATOM 7102 N N . LEU B 1 406 ? -14.992 21.625 30.781 1 96.25 406 LEU B N 1
ATOM 7103 C CA . LEU B 1 406 ? -15.477 20.406 30.172 1 96.25 406 LEU B CA 1
ATOM 7104 C C . LEU B 1 406 ? -16.203 20.703 28.859 1 96.25 406 LEU B C 1
ATOM 7106 O O . LEU B 1 406 ? -17.156 21.484 28.844 1 96.25 406 LEU B O 1
ATOM 7110 N N . THR B 1 407 ? -15.68 20.172 27.797 1 94.38 407 THR B N 1
ATOM 7111 C CA . THR B 1 407 ? -16.312 20.344 26.5 1 94.38 407 THR B CA 1
ATOM 7112 C C . THR B 1 407 ? -16.641 19 25.859 1 94.38 407 THR B C 1
ATOM 7114 O O . THR B 1 407 ? -16.047 17.984 26.219 1 94.38 407 THR B O 1
ATOM 7117 N N . ASP B 1 408 ? -17.688 19.062 24.938 1 92.69 408 ASP B N 1
ATOM 7118 C CA . ASP B 1 408 ? -18.078 17.891 24.156 1 92.69 408 ASP B CA 1
ATOM 7119 C C . ASP B 1 408 ? -18.109 18.234 22.672 1 92.69 408 ASP B C 1
ATOM 7121 O O . ASP B 1 408 ? -18.203 19.406 22.281 1 92.69 408 ASP B O 1
ATOM 7125 N N . VAL B 1 409 ? -17.984 17.188 21.875 1 92 409 VAL B N 1
ATOM 7126 C CA . VAL B 1 409 ? -18.141 17.406 20.453 1 92 409 VAL B CA 1
ATOM 7127 C C . VAL B 1 409 ? -19.625 17.594 20.125 1 92 409 VAL B C 1
ATOM 7129 O O . VAL B 1 409 ? -20.484 17.266 20.938 1 92 409 VAL B O 1
ATOM 7132 N N . ASP B 1 410 ? -19.891 18.156 18.938 1 91.94 410 ASP B N 1
ATOM 7133 C CA . ASP B 1 410 ? -21.266 18.328 18.484 1 91.94 410 ASP B CA 1
ATOM 7134 C C . ASP B 1 410 ? -22.062 17.031 18.594 1 91.94 410 ASP B C 1
ATOM 7136 O O . ASP B 1 410 ? -21.562 15.969 18.219 1 91.94 410 ASP B O 1
ATOM 7140 N N . PRO B 1 411 ? -23.297 17.109 19.078 1 93.19 411 PRO B N 1
ATOM 7141 C CA . PRO B 1 411 ? -24.078 15.891 19.328 1 93.19 411 PRO B CA 1
ATOM 7142 C C . PRO B 1 411 ? -24.281 15.047 18.062 1 93.19 411 PRO B C 1
ATOM 7144 O O . PRO B 1 411 ? -24.234 13.82 18.125 1 93.19 411 PRO B O 1
ATOM 7147 N N . ASN B 1 412 ? -24.594 15.719 17.016 1 94.88 412 ASN B N 1
ATOM 7148 C CA . ASN B 1 412 ? -24.766 14.969 15.766 1 94.88 412 ASN B CA 1
ATOM 7149 C C . ASN B 1 412 ? -23.469 14.289 15.344 1 94.88 412 ASN B C 1
ATOM 7151 O O . ASN B 1 412 ? -23.469 13.125 14.93 1 94.88 412 ASN B O 1
ATOM 7155 N N . MET B 1 413 ? -22.406 14.977 15.445 1 94.81 413 MET B N 1
ATOM 7156 C CA . MET B 1 413 ? -21.094 14.398 15.164 1 94.81 413 MET B CA 1
ATOM 7157 C C . MET B 1 413 ? -20.797 13.242 16.109 1 94.81 413 MET B C 1
ATOM 7159 O O . MET B 1 413 ? -20.297 12.195 15.68 1 94.81 413 MET B O 1
ATOM 7163 N N . LYS B 1 414 ? -21.125 13.461 17.328 1 95.5 414 LYS B N 1
ATOM 7164 C CA . LYS B 1 414 ? -20.906 12.422 18.328 1 95.5 414 LYS B CA 1
ATOM 7165 C C . LYS B 1 414 ? -21.625 11.125 17.953 1 95.5 414 LYS B C 1
ATOM 7167 O O . LYS B 1 414 ? -21.047 10.039 18.031 1 95.5 414 LYS B O 1
ATOM 7172 N N . PHE B 1 415 ? -22.812 11.242 17.547 1 97.12 415 PHE B N 1
ATOM 7173 C CA . PHE B 1 415 ? -23.625 10.094 17.156 1 97.12 415 PHE B CA 1
ATOM 7174 C C . PHE B 1 415 ? -23.062 9.406 15.93 1 97.12 415 PHE B C 1
ATOM 7176 O O . PHE B 1 415 ? -22.781 8.203 15.945 1 97.12 415 PHE B O 1
ATOM 7183 N N . GLN B 1 416 ? -22.812 10.141 14.883 1 97.56 416 GLN B N 1
ATOM 7184 C CA . GLN B 1 416 ? -22.328 9.594 13.617 1 97.56 416 GLN B CA 1
ATOM 7185 C C . GLN B 1 416 ? -20.953 8.961 13.781 1 97.56 416 GLN B C 1
ATOM 7187 O O . GLN B 1 416 ? -20.688 7.887 13.242 1 97.56 416 GLN B O 1
ATOM 7192 N N . LEU B 1 417 ? -20.125 9.648 14.508 1 98.06 417 LEU B N 1
ATOM 7193 C CA . LEU B 1 417 ? -18.75 9.164 14.711 1 98.06 417 LEU B CA 1
ATOM 7194 C C . LEU B 1 417 ? -18.75 7.875 15.523 1 98.06 417 LEU B C 1
ATOM 7196 O O . LEU B 1 417 ? -17.969 6.961 15.234 1 98.06 417 LEU B O 1
ATOM 7200 N N . THR B 1 418 ? -19.609 7.809 16.531 1 98.5 418 THR B N 1
ATOM 7201 C CA . THR B 1 418 ? -19.75 6.59 17.312 1 98.5 418 THR B CA 1
ATOM 7202 C C . THR B 1 418 ? -20.109 5.402 16.438 1 98.5 418 THR B C 1
ATOM 7204 O O . THR B 1 418 ? -19.484 4.348 16.5 1 98.5 418 THR B O 1
ATOM 7207 N N . GLU B 1 419 ? -21.047 5.613 15.57 1 98.12 419 GLU B N 1
ATOM 7208 C CA . GLU B 1 419 ? -21.516 4.547 14.688 1 98.12 419 GLU B CA 1
ATOM 7209 C C . GLU B 1 419 ? -20.438 4.145 13.695 1 98.12 419 GLU B C 1
ATOM 7211 O O . GLU B 1 419 ? -20.203 2.955 13.461 1 98.12 419 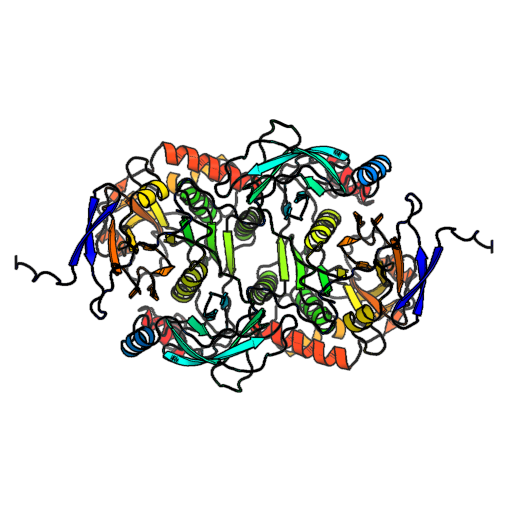GLU B O 1
ATOM 7216 N N . ALA B 1 420 ? -19.812 5.07 13.133 1 98.19 420 ALA B N 1
ATOM 7217 C CA . ALA B 1 420 ? -18.797 4.809 12.125 1 98.19 420 ALA B CA 1
ATOM 7218 C C . ALA B 1 420 ? -17.625 4.031 12.734 1 98.19 420 ALA B C 1
ATOM 7220 O O . ALA B 1 420 ? -17.156 3.053 12.148 1 98.19 420 ALA B O 1
ATOM 7221 N N . CYS B 1 421 ? -17.156 4.457 13.906 1 98.56 421 CYS B N 1
ATOM 7222 C CA . CYS B 1 421 ? -16.031 3.805 14.57 1 98.56 421 CYS B CA 1
ATOM 7223 C C . CYS B 1 421 ? -16.375 2.369 14.945 1 98.56 421 CYS B C 1
ATOM 7225 O O . CYS B 1 421 ? -15.586 1.454 14.711 1 98.56 421 CYS B O 1
ATOM 7227 N N . LEU B 1 422 ? -17.547 2.236 15.531 1 98.19 422 LEU B N 1
ATOM 7228 C CA . LEU B 1 422 ? -17.969 0.907 15.961 1 98.19 422 LEU B CA 1
ATOM 7229 C C . LEU B 1 422 ? -18.078 -0.035 14.766 1 98.19 422 LEU B C 1
ATOM 7231 O O . LEU B 1 422 ? -17.625 -1.179 14.82 1 98.19 422 LEU B O 1
ATOM 7235 N N . HIS B 1 423 ? -18.672 0.435 13.727 1 96.56 423 HIS B N 1
ATOM 7236 C CA . HIS B 1 423 ? -18.828 -0.371 12.523 1 96.56 423 HIS B CA 1
ATOM 7237 C C . HIS B 1 423 ? -17.484 -0.849 12 1 96.56 423 HIS B C 1
ATOM 7239 O O . HIS B 1 423 ? -17.297 -2.037 11.719 1 96.56 423 HIS B O 1
ATOM 7245 N N . ARG B 1 424 ? -16.531 0.029 11.898 1 97.19 424 ARG B N 1
ATOM 7246 C CA . ARG B 1 424 ? -15.219 -0.293 11.344 1 97.19 424 ARG B CA 1
ATOM 7247 C C . ARG B 1 424 ? -14.484 -1.301 12.227 1 97.19 424 ARG B C 1
ATOM 7249 O O . ARG B 1 424 ? -13.922 -2.273 11.719 1 97.19 424 ARG B O 1
ATOM 7256 N N . VAL B 1 425 ? -14.492 -1.096 13.508 1 97.31 425 VAL B N 1
ATOM 7257 C CA . VAL B 1 425 ? -13.734 -1.958 14.406 1 97.31 425 VAL B CA 1
ATOM 7258 C C . VAL B 1 425 ? -14.367 -3.35 14.438 1 97.31 425 VAL B C 1
ATOM 7260 O O . VAL B 1 425 ? -13.656 -4.355 14.516 1 97.31 425 VAL B O 1
ATOM 7263 N N . LYS B 1 426 ? -15.633 -3.402 14.344 1 94.88 426 LYS B N 1
ATOM 7264 C CA . LYS B 1 426 ? -16.297 -4.703 14.32 1 94.88 426 LYS B CA 1
ATOM 7265 C C . LYS B 1 426 ? -15.969 -5.465 13.039 1 94.88 426 LYS B C 1
ATOM 7267 O O . LYS B 1 426 ? -15.734 -6.672 13.07 1 94.88 426 LYS B O 1
ATOM 7272 N N . GLN B 1 427 ? -15.977 -4.762 12.008 1 92.25 427 GLN B N 1
ATOM 7273 C CA . GLN B 1 427 ? -15.656 -5.383 10.727 1 92.25 427 GLN B CA 1
ATOM 7274 C C . GLN B 1 427 ? -14.258 -5.992 10.75 1 92.25 427 GLN B C 1
ATOM 7276 O O . GLN B 1 427 ? -14.023 -7.039 10.141 1 92.25 427 GLN B O 1
ATOM 7281 N N . VAL B 1 428 ? -13.367 -5.418 11.453 1 95.25 428 VAL B N 1
ATOM 7282 C CA . VAL B 1 428 ? -11.969 -5.816 11.406 1 95.25 428 VAL B CA 1
ATOM 7283 C C . VAL B 1 428 ? -11.695 -6.867 12.484 1 95.25 428 VAL B C 1
ATOM 7285 O O . VAL B 1 428 ? -10.969 -7.832 12.25 1 95.25 428 VAL B O 1
ATOM 7288 N N . TYR B 1 429 ? -12.344 -6.668 13.672 1 95.31 429 TYR B N 1
ATOM 7289 C CA . TYR B 1 429 ? -11.852 -7.43 14.812 1 95.31 429 TYR B CA 1
ATOM 7290 C C . TYR B 1 429 ? -12.914 -8.398 15.312 1 95.31 429 TYR B C 1
ATOM 7292 O O . TYR B 1 429 ? -12.609 -9.344 16.047 1 95.31 429 TYR B O 1
ATOM 7300 N N . ASP B 1 430 ? -14.164 -8.102 15.109 1 91.81 430 ASP B N 1
ATOM 7301 C CA . ASP B 1 430 ? -15.242 -8.914 15.656 1 91.81 430 ASP B CA 1
ATOM 7302 C C . ASP B 1 430 ? -15.57 -10.086 14.734 1 91.81 430 ASP B C 1
ATOM 7304 O O . ASP B 1 430 ? -16.516 -10.008 13.945 1 91.81 430 ASP B O 1
ATOM 7308 N N . THR B 1 431 ? -14.961 -11.227 14.891 1 87.69 431 THR B N 1
ATOM 7309 C CA . THR B 1 431 ? -15.109 -12.383 14.008 1 87.69 431 THR B CA 1
ATOM 7310 C C . THR B 1 431 ? -16.359 -13.188 14.375 1 87.69 431 THR B C 1
ATOM 7312 O O . THR B 1 431 ? -16.562 -13.523 15.547 1 87.69 431 THR B O 1
ATOM 7315 N N . VAL B 1 432 ? -17.109 -13.406 13.367 1 86.19 432 VAL B N 1
ATOM 7316 C CA . VAL B 1 432 ? -18.25 -14.305 13.555 1 86.19 432 VAL B CA 1
ATOM 7317 C C . VAL B 1 432 ? -17.766 -15.742 13.703 1 86.19 432 VAL B C 1
ATOM 7319 O O . VAL B 1 432 ? -17.141 -16.297 12.789 1 86.19 432 VAL B O 1
ATOM 7322 N N . PRO B 1 433 ? -18.078 -16.328 14.852 1 85.56 433 PRO B N 1
ATOM 7323 C CA . PRO B 1 433 ? -17.562 -17.672 15.094 1 85.56 433 PRO B CA 1
ATOM 7324 C C . PRO B 1 433 ? -18.375 -18.75 14.383 1 85.56 433 PRO B C 1
ATOM 7326 O O . PRO B 1 433 ? -19.547 -18.531 14.055 1 85.56 433 PRO B O 1
ATOM 7329 N N . ASN B 1 434 ? -17.672 -19.828 14.07 1 88.75 434 ASN B N 1
ATOM 7330 C CA . ASN B 1 434 ? -18.312 -21.062 13.633 1 88.75 434 ASN B CA 1
ATOM 7331 C C . ASN B 1 434 ? -18.391 -22.078 14.758 1 88.75 434 ASN B C 1
ATOM 7333 O O . ASN B 1 434 ? -17.531 -22.125 15.633 1 88.75 434 ASN B O 1
ATOM 7337 N N . THR B 1 435 ? -19.469 -22.828 14.719 1 91.19 435 THR B N 1
ATOM 7338 C CA . THR B 1 435 ? -19.531 -23.938 15.656 1 91.19 435 THR B CA 1
ATOM 7339 C C . THR B 1 435 ? -18.453 -24.984 15.336 1 91.19 435 THR B C 1
ATOM 7341 O O . THR B 1 435 ? -17.891 -24.984 14.25 1 91.19 435 THR B O 1
ATOM 7344 N N . CYS B 1 436 ? -18.188 -25.766 16.359 1 92.94 436 CYS B N 1
ATOM 7345 C CA . CYS B 1 436 ? -17.219 -26.828 16.156 1 92.94 436 CYS B CA 1
ATOM 7346 C C . CYS B 1 436 ? -17.625 -27.734 14.992 1 92.94 436 CYS B C 1
ATOM 7348 O O . CYS B 1 436 ? -16.781 -28.172 14.203 1 92.94 436 CYS B O 1
ATOM 7350 N N . GLU B 1 437 ? -18.906 -27.953 14.883 1 91.5 437 GLU B N 1
ATOM 7351 C CA . GLU B 1 437 ? -19.422 -28.781 13.789 1 91.5 437 GLU B CA 1
ATOM 7352 C C . GLU B 1 437 ? -19.172 -28.109 12.438 1 91.5 437 GLU B C 1
ATOM 7354 O O . GLU B 1 437 ? -18.781 -28.781 11.477 1 91.5 437 GLU B O 1
ATOM 7359 N N . GLN B 1 438 ? -19.391 -26.875 12.391 1 89.44 438 GLN B N 1
ATOM 7360 C CA . GLN B 1 438 ? -19.172 -26.125 11.156 1 89.44 438 GLN B CA 1
ATOM 7361 C C . GLN B 1 438 ? -17.688 -26.109 10.781 1 89.44 438 GLN B C 1
ATOM 7363 O O . GLN B 1 438 ? -17.328 -26.266 9.609 1 89.44 438 GLN B O 1
ATOM 7368 N N . LYS B 1 439 ? -16.828 -25.953 11.727 1 90.88 439 LYS B N 1
ATOM 7369 C CA . LYS B 1 439 ? -15.391 -25.984 11.5 1 90.88 439 LYS B CA 1
ATOM 7370 C C . LYS B 1 439 ? -14.938 -27.344 10.969 1 90.88 439 LYS B C 1
ATOM 7372 O O . LYS B 1 439 ? -14.125 -27.422 10.047 1 90.88 439 LYS B O 1
ATOM 7377 N N . GLN B 1 440 ? -15.539 -28.344 11.555 1 91.94 440 GLN B N 1
ATOM 7378 C CA . GLN B 1 440 ? -15.164 -29.688 11.125 1 91.94 440 GLN B CA 1
ATOM 7379 C C . GLN B 1 440 ? -15.602 -29.953 9.688 1 91.94 440 GLN B C 1
ATOM 7381 O O . GLN B 1 440 ? -14.898 -30.625 8.93 1 91.94 440 GLN B O 1
ATOM 7386 N N . ILE B 1 441 ? -16.719 -29.438 9.312 1 89.06 441 ILE B N 1
ATOM 7387 C CA . ILE B 1 441 ? -17.188 -29.562 7.938 1 89.06 441 ILE B CA 1
ATOM 7388 C C . ILE B 1 441 ? -16.172 -28.953 6.98 1 89.06 441 ILE B C 1
ATOM 7390 O O . ILE B 1 441 ? -15.836 -29.547 5.945 1 89.06 441 ILE B O 1
ATOM 7394 N N . ALA B 1 442 ? -15.672 -27.812 7.293 1 87.5 442 ALA B N 1
ATOM 7395 C CA . ALA B 1 442 ? -14.648 -27.156 6.477 1 87.5 442 ALA B CA 1
ATOM 7396 C C . ALA B 1 442 ? -13.367 -27.984 6.445 1 87.5 442 ALA B C 1
ATOM 7398 O O . ALA B 1 442 ? -12.758 -28.156 5.387 1 87.5 442 ALA B O 1
ATOM 7399 N N . TYR B 1 443 ? -12.992 -28.562 7.598 1 89.25 443 TYR B N 1
ATOM 7400 C CA . TYR B 1 443 ? -11.789 -29.375 7.707 1 89.25 443 TYR B CA 1
ATOM 7401 C C . TYR B 1 443 ? -11.938 -30.672 6.918 1 89.25 443 TYR B C 1
ATOM 7403 O O . TYR B 1 443 ? -10.961 -31.172 6.34 1 89.25 443 TYR B O 1
ATOM 7411 N N . ASP B 1 444 ? -13.133 -31.188 6.832 1 87.81 444 ASP B N 1
ATOM 7412 C CA . ASP B 1 444 ? -13.391 -32.438 6.117 1 87.81 444 ASP B CA 1
ATOM 7413 C C . ASP B 1 444 ? -13.031 -32.312 4.637 1 87.81 444 ASP B C 1
ATOM 7415 O O . ASP B 1 444 ? -12.578 -33.281 4.016 1 87.81 444 ASP B O 1
ATOM 7419 N N . LYS B 1 445 ? -13.211 -31.172 4.176 1 84.06 445 LYS B N 1
ATOM 7420 C CA . LYS B 1 445 ? -12.891 -30.922 2.773 1 84.06 445 LYS B CA 1
ATOM 7421 C C . LYS B 1 445 ? -11.391 -31.047 2.521 1 84.06 445 LYS B C 1
ATOM 7423 O O . LYS B 1 445 ? -10.953 -31.188 1.376 1 84.06 445 LYS B O 1
ATOM 7428 N N . HIS B 1 446 ? -10.617 -30.938 3.555 1 82.5 446 HIS B N 1
ATOM 7429 C CA . HIS B 1 446 ? -9.172 -31.062 3.461 1 82.5 446 HIS B CA 1
ATOM 7430 C C . HIS B 1 446 ? -8.688 -32.375 4.094 1 82.5 446 HIS B C 1
ATOM 7432 O O . HIS B 1 446 ? -7.488 -32.531 4.332 1 82.5 446 HIS B O 1
ATOM 7438 N N . GLN B 1 447 ? -9.617 -33.156 4.473 1 82.75 447 GLN B N 1
ATOM 7439 C CA . GLN B 1 447 ? -9.328 -34.438 5.09 1 82.75 447 GLN B CA 1
ATOM 7440 C C . GLN B 1 447 ? -8.57 -34.281 6.406 1 82.75 447 GLN B C 1
ATOM 7442 O O . GLN B 1 447 ? -7.609 -35 6.672 1 82.75 447 GLN B O 1
ATOM 7447 N N . LEU B 1 448 ? -8.961 -33.25 7.148 1 88.12 448 LEU B N 1
ATOM 7448 C CA . LEU B 1 448 ? -8.375 -32.969 8.453 1 88.12 448 LEU B CA 1
ATOM 7449 C C . LEU B 1 448 ? -9.445 -33 9.539 1 88.12 448 LEU B C 1
ATOM 7451 O O . LEU B 1 448 ? -10.641 -32.969 9.242 1 88.12 448 LEU B O 1
ATOM 7455 N N . THR B 1 449 ? -9.023 -33.188 10.766 1 90.94 449 THR B N 1
ATOM 7456 C CA . THR B 1 449 ? -9.898 -33.094 11.93 1 90.94 449 THR B CA 1
ATOM 7457 C C . THR B 1 449 ? -9.602 -31.812 12.727 1 90.94 449 THR B C 1
ATOM 7459 O O . THR B 1 449 ? -8.445 -31.562 13.086 1 90.94 449 THR B O 1
ATOM 7462 N N . HIS B 1 450 ? -10.633 -31.094 12.898 1 91 450 HIS B N 1
ATOM 7463 C CA . HIS B 1 450 ? -10.438 -29.875 13.664 1 91 450 HIS B CA 1
ATOM 7464 C C . HIS B 1 450 ? -10.164 -30.188 15.133 1 91 450 HIS B C 1
ATOM 7466 O O . HIS B 1 450 ? -10.789 -31.078 15.711 1 91 450 HIS B O 1
ATOM 7472 N N . PRO B 1 451 ? -9.289 -29.406 15.758 1 89.62 451 PRO B N 1
ATOM 7473 C CA . PRO B 1 451 ? -8.891 -29.688 17.141 1 89.62 451 PRO B CA 1
ATOM 7474 C C . PRO B 1 451 ? -10.062 -29.609 18.109 1 89.62 451 PRO B C 1
ATOM 7476 O O . PRO B 1 451 ? -10.031 -30.266 19.172 1 89.62 451 PRO B O 1
ATOM 7479 N N . CYS B 1 452 ? -11.047 -28.891 17.797 1 91.88 452 CYS B N 1
ATOM 7480 C CA . CYS B 1 452 ? -12.156 -28.703 18.734 1 91.88 452 CYS B CA 1
ATOM 7481 C C . CYS B 1 452 ? -12.992 -29.969 18.859 1 91.88 452 CYS B C 1
ATOM 7483 O O . CYS B 1 452 ? -13.781 -30.109 19.797 1 91.88 452 CYS B O 1
ATOM 7485 N N . MET B 1 453 ? -12.875 -30.891 17.938 1 89.62 453 MET B N 1
ATOM 7486 C CA . MET B 1 453 ? -13.625 -32.156 17.953 1 89.62 453 MET B CA 1
ATOM 7487 C C . MET B 1 453 ? -13.141 -33.062 19.094 1 89.62 453 MET B C 1
ATOM 7489 O O . MET B 1 453 ? -13.859 -33.969 19.516 1 89.62 453 MET B O 1
ATOM 7493 N N . ALA B 1 454 ? -11.883 -32.875 19.438 1 82.94 454 ALA B N 1
ATOM 7494 C CA . ALA B 1 454 ? -11.359 -33.688 20.547 1 82.94 454 ALA B CA 1
ATOM 7495 C C . ALA B 1 454 ? -12.055 -33.344 21.859 1 82.94 454 ALA B C 1
ATOM 7497 O O . ALA B 1 454 ? -12.117 -34.156 22.766 1 82.94 454 ALA B O 1
ATOM 7498 N N . TYR B 1 455 ? -12.43 -32.094 22.031 1 67.38 455 TYR B N 1
ATOM 7499 C CA . TYR B 1 455 ? -13.031 -31.719 23.297 1 67.38 455 TYR B CA 1
ATOM 7500 C C . TYR B 1 455 ? -14.477 -32.156 23.375 1 67.38 455 TYR B C 1
ATOM 7502 O O . TYR B 1 455 ? -15.109 -32.094 24.438 1 67.38 455 TYR B O 1
ATOM 7510 N N . LYS B 1 456 ? -15.156 -32.562 22.297 1 55.84 456 LYS B N 1
ATOM 7511 C CA . LYS B 1 456 ? -16.531 -33.031 22.375 1 55.84 456 LYS B CA 1
ATOM 7512 C C . LYS B 1 456 ? -16.578 -34.5 22.828 1 55.84 456 LYS B C 1
ATOM 7514 O O . LYS B 1 456 ? -17.625 -34.969 23.281 1 55.84 456 LYS B O 1
ATOM 7519 N N . ASN B 1 457 ? -15.633 -35.312 22.672 1 42.25 457 ASN B N 1
ATOM 7520 C CA . ASN B 1 457 ? -15.789 -36.594 23.297 1 42.25 457 ASN B CA 1
ATOM 7521 C C . ASN B 1 457 ? -15.508 -36.531 24.797 1 42.25 457 ASN B C 1
ATOM 7523 O O . ASN B 1 457 ? -14.555 -35.875 25.234 1 42.25 457 ASN B O 1
#

pLDDT: mean 90.54, std 11.22, range [21.11, 98.81]

Foldseek 3Di:
DDPPDPLVQWDWDDPDPRDIDIDGADPPDDDDDDDDPPDPDDDDDPDADFDPQQADWAFDDPPVVVQVVCLVVCQQQDQPDDDDWFAWQAWEDEPWWIKTFGQDRHFRFAKKKKWFAAPVRHTDDDIHIFGDPPGRMTIGGGHTRGQWMFMGRDPPDDTDDTHGYHYLYDPAAPAAEEEEEFEDDDDFACQLLVLLALLLQVVLPHQAYEYEYADHDPQNVLLVVVCVVVHRYDYRYDDDPDDDDRVVCLQSSVVVVLVVRASHYQKYWYYYSQKDKAFAPPHGPVNVVVPPPPPLCFKEWAFEKEWEDEDTQDNADDDLVSSLCRRPQNPIFWIFDTDPVRQTAIMGRSNQARADDSHFGSDGNGHDRDDYDDVNGIHMYGHDYPPDDPDDPSVVVVVVRDDIDGDHGDPVSSVSSSVSSSVSRCVRHVDDDDDLVRVQVVVVVVPDHDPVVVVVD/DDPPDPLVQWDWDDPDPRDIDIDGDDPPDPDDDDDDPPDPDDDDDPDADFDPQQADWAFDDPPVVVQVVCLVVCQQQDQPDDDDWFAWQAWEDEPWWIKTFGQDRHFRFAKKKKWFAAPVRHTDDDIHIFGDPPGRMTIGGGHTRGQWMFMGRDPPDDTDDTHGYHYLYDPAAPAAEEEEEFEDDDDFACQLLVLLALLLQVVLPHQAYEYEYADHDPQNVLLVVVCVVVHRYDYRYDDDPDDDDRVVCLQSSVVVVLVVRASHYQKYWYYYSQKDKAFAPPHGPVNVVVVPPPPLCFKEWAFEKEWEDADTQDNADDDLVSSLCRRPLNPIFWIFDTDPVRQTAIMGRSNQARADDSHFGSDGNGHDRDDYDDVNGIHMYGHDYPPDDPDDPSVVVVVVRDDIDGDHGDPVSSVSSSVSSSVSRCVRHVDDDDDLVRVQVVVVVVPDGDPVVVVVD

Secondary structure (DSSP, 8-state):
-------TTEEEEE-STT-EEEEE--TTS--PPPP----SS---SS--PPPGGG---B---SSHHHHHHHHHTTTT-----------EEEEEE-SS-EEEEES-SS-TT-EEEEEEE-TT-PEEEEEEEEEB-STTEEEE-B-TT--EEEEESSTTSPPPPPEEEEE---SS-SEEEEEEEEEE-SSS--HHHHHHHHHHHHHTT--EEEEEES---HHHHHHHHHHHHTTSEEEEE---SB---GGGGHHHHHHHHHHHHTTTEEEEEEE-TTEEEEESTT--HHHHHHH---TTB-EEEE-EEEEEE-SPPPSS---HHHHHHH-HHHH--EEPPP-TTS--EEEE-GGGEEEE-SSSEEEESSSBSEEEEPTTTEEEEEEEESS--SSTTHHHHHHHTPPPEE----HHHHHHHHHHHHHHHHHHH-PBPPPHHHHHHHHHTTT---GGGTTT-/-------TTEEEEE-STT-EEEEE--TTS---PPP----SS---SS--PPPGGG---B---SSHHHHHHHHHTTTT-----------EEEEEE-SS-EEEEES-SS-TT-EEEEEEE-TT-PEEEEEEEEEB-STTEEEE-B-TT--EEEEESSTTSPPPPPEEEEE---SS-SEEEEEEEEEE-SSS--HHHHHHHHHHHHHTT--EEEEEES---HHHHHHHHHHHHTTSEEEEE---SB---GGGGHHHHHHHHHHHHTTTEEEEEEE-TTEEEEESTT--HHHHHHH---TTB-EEEE-EEEEEE-SPPPSS---HHHHHHH-HHHH--EEPPP-TTS--EEEE-GGGEEEE-SSSEEEESSSBSEEEEPTTTEEEEEEEESSS-SSTTHHHHHHHTPPPEE----HHHHHHHHHHHHHHHHHHH-PBPPPHHHHHHHHHTTT---GGGGTT-

Radius of gyration: 28.88 Å; Cα contacts (8 Å, |Δi|>4): 1996; chains: 2; bounding box: 62×104×67 Å

Sequence (914 aa):
MTVSEKDPTEVYVDIGGGRIQMGRLQSSVNYTRAEEENPKFLMNSTTCRVEPWNNVHSDQLPYPELHEYWIKANISRKDYLFHTQPSPLAAYVHPEHITVTLTAENLFGKTVYCRYFDCKRKEIPHVFESKVFPESTVYCGRRIGAKFISVTQGKYDIPEEPVPIQNRITDGPQHYLTVCMATIYGPEPKFIQIVDFIEHHKLHGATFFHIYLRNASAYDRRLLDDYVRTGDIEVIVLNDHHWRDDFMWHMTQINDCHMRSVGFSKWTAILDIDERIEMKGGQRIVEFLDTVTNPDVVNLQFKVQWVLKDVWSPARYQNDNQFLENLVFRRFHNTSRTHPWLQPKTIVRPESIAAMTIHNPDAVYKGLIKIYVGDDIGVIRHYRNLGGGSLLNNNKRIFEVGPYSLTDVDPNMKFQLTEACLHRVKQVYDTVPNTCEQKQIAYDKHQLTHPCMAYKNMTVSEKDPTEVYVDIGGGRIQMGRLQSSVNYTRAEEENPKFLMNSTTCRVEPWNNVHSDQLPYPELHEYWIKANISRKDYLFHTQPSPLAAYVHPEHITVTLTAENLFGKTVYCRYFDCKRKEIPHVFESKVFPESTVYCGRRIGAKFISVTQGKYDIPEEPVPIQNRITDGPQHYLTVCMATIYGPEPKFIQIVDFIEHHKLHGATFFHIYLRNASAYDRRLLDDYVRTGDIEVIVLNDHHWRDDFMWHMTQINDCHMRSVGFSKWTAILDIDERIEMKGGQRIVEFLDTVTNPDVVNLQFKVQWVLKDVWSPARYQNDNQFLENLVFRRFHNTSRTHPWLQPKTIVRPESIAAMTIHNPDAVYKGLIKIYVGDDIGVIRHYRNLGGGSLLNNNKRIFEVGPYSLTDVDPNMKFQLTEACLHRVKQVYDTVPNTCEQKQIAYDKHQLTHPCMAYKN

Solvent-accessible surface area (backbone atoms only — not comparable to full-atom values): 49354 Å² total; per-residue (Å²): 134,76,79,72,75,74,62,84,44,56,44,77,39,55,66,24,83,84,37,73,31,60,27,29,50,51,84,89,43,88,73,39,77,39,73,76,75,82,53,100,65,77,80,40,76,83,57,66,86,67,47,85,88,27,61,44,73,32,82,48,67,84,60,57,68,59,51,52,51,36,50,76,68,51,55,51,62,75,60,58,47,93,52,84,61,48,45,61,56,43,34,36,32,44,93,50,27,24,42,34,26,25,70,29,36,51,50,62,60,35,65,30,23,37,39,38,13,28,73,83,65,46,74,47,85,77,70,37,81,37,44,26,51,36,50,30,23,34,59,31,45,36,48,65,41,41,38,24,38,28,35,23,65,44,89,81,50,83,60,61,79,39,21,39,54,40,84,35,70,61,101,49,53,79,34,52,30,29,36,36,35,47,69,38,58,68,87,69,48,44,52,65,48,50,42,51,41,53,45,50,42,39,76,28,54,35,59,36,33,43,37,29,35,63,48,68,53,69,70,36,44,50,54,52,51,52,35,39,49,40,50,42,38,47,80,47,74,59,81,56,40,51,71,70,62,81,83,69,45,54,60,48,52,49,46,42,46,44,60,64,28,36,48,33,24,51,26,35,34,53,41,47,66,52,42,42,83,45,55,40,92,83,46,39,57,35,61,49,53,61,38,40,71,44,64,39,67,30,30,42,28,26,42,28,23,46,25,51,32,87,73,81,58,68,81,67,90,84,45,69,67,63,47,60,62,58,33,64,76,73,59,44,31,48,23,33,42,72,43,88,82,42,71,36,37,30,40,29,27,37,77,30,51,60,28,59,50,93,47,46,59,69,38,54,71,32,30,30,51,38,28,56,45,54,72,78,49,26,33,27,45,30,53,39,61,74,71,85,60,86,50,86,56,51,68,59,52,57,60,67,38,44,71,65,43,81,53,74,68,58,66,68,56,48,52,54,42,52,51,51,35,50,53,54,50,36,51,67,67,54,58,47,81,65,52,64,68,56,48,31,58,40,25,50,78,69,74,46,80,44,75,63,60,65,72,72,105,133,78,78,71,80,73,61,86,44,58,42,77,39,55,66,25,83,83,38,71,30,60,28,28,51,52,86,90,42,88,72,46,75,48,74,82,75,82,57,99,66,79,80,39,76,83,57,66,87,66,48,85,88,27,61,44,75,33,82,48,66,85,58,56,68,58,51,50,52,36,50,76,68,54,55,51,62,76,60,59,45,87,54,80,62,50,44,61,55,42,32,36,32,45,92,50,25,24,43,34,26,24,71,28,36,53,49,61,60,35,64,31,23,36,39,40,13,29,75,83,66,47,74,46,86,78,69,35,80,36,46,27,51,37,51,31,22,33,60,32,48,36,48,62,40,41,39,24,37,29,35,23,65,43,89,81,50,83,58,60,80,38,21,40,55,38,84,34,68,59,101,49,52,79,34,52,30,29,35,35,35,45,69,38,57,70,87,70,48,43,52,64,48,49,41,49,42,55,46,50,41,39,75,29,54,36,58,35,32,43,37,31,35,63,46,68,52,71,74,36,44,51,54,53,50,50,35,40,48,41,50,42,36,47,79,47,74,60,81,60,39,49,71,72,61,80,84,69,45,54,60,45,51,50,48,41,46,44,60,63,28,37,48,33,23,50,28,37,31,54,40,48,66,51,41,42,83,45,54,41,94,82,47,39,59,36,60,51,53,62,35,40,71,46,54,39,68,31,30,41,28,26,42,28,24,46,25,51,32,87,72,81,56,67,82,67,89,85,47,70,65,64,46,58,62,58,32,63,76,73,58,44,31,49,22,32,42,71,44,88,82,43,72,36,37,31,41,28,28,36,76,31,51,60,27,58,51,94,48,45,61,68,39,55,69,32,26,30,52,39,28,57,45,55,74,78,50,25,33,27,44,31,54,38,62,73,69,86,60,88,50,84,55,52,66,59,52,56,60,66,39,45,71,66,44,80,54,74,68,58,68,68,56,48,53,53,42,51,50,50,35,51,53,53,51,37,52,67,67,53,57,47,80,66,54,65,68,56,47,31,56,40,26,49,77,69,74,45,78,42,75,63,61,64,72,72,104

Organism: NCBI:txid1561998

Nearest PDB structures (foldseek):
  2z86-assembly1_B  TM=6.231E-01  e=6.575E-05  Escherichia coli
  2z87-assembly2_A  TM=5.596E-01  e=2.868E-05  Escherichia coli
  1h7l-assembly1_A  TM=5.200E-01  e=2.568E-04  Bacillus subtilis
  1h7q-assembly1_A  TM=4.969E-01  e=4.126E-04  Bacillus subtilis
  1qgs-assembly1_A  TM=4.629E-01  e=5.548E-04  Bacillus subtilis

InterPro domains:
  IPR008166 Glycosyltransferase family 92 [PF01697] (175-408)